Protein 8DQ8 (pdb70)

Foldseek 3Di:
DFQWAEEEEAAAQLSLLQLLLQLVVVTAYEYEHAAQDHHFQWDWDDDLHDIDTFGFWFADVLLPLVVVLCVVVVKDWDWFPPPPFPWEWEQELVLDIDTDDVVVLVVLLQVLLCLLLVCLCVQPVPLQVLPPDPVSLVQLQAWSVRSSVVRPGDPSNSRLVQLVCLQLQLHGRRFFGSSVSSSQCVSQVVGDVSSVCGGPTIGIHVHSVSSSVVSNVSSPHHYDYNWHWQEWEDDPQWIWTATPVGDTGTHNFYEYAFALQQCVRYYYVPDADVLSVVCSVVHFRRQKKKKKWFWLAFPGWYWYAYHQSAFQGTKTWRDGDNVRHTIIITMGSHCVRDVLPPVVRVVVRVCSNVPPIGTDDMDIGRQCPDSRRVGGFGTHTRSVVVSLVSQQDADRRYGYAYLSNGSHNSRHSSSSSRRSVVSSVVSVVSVD/DFQWAEEEEAAAQLSLLLLLLQLVVVTAYEYEHAAQDHHFQWDWDDDLHDIDTFGFWFADVLLPLVVVLCVVVVKDWDWFPPPPFPWEWEQELVLDIDTDDVVVLVVLLQVLLCLLLVCLCVQPVPLQVLPPDPVSLVQLQAFSVRSSVVRPGDPSSSRLVQLVCLQLQLHGRRFFGSSVSSSLCVSQVVHDVSSVCGGPTIGIHVHSVSSSVVSNVSSPHHYDYNWHWQEWEDDDQWIWTATPVGDTGTHNFYEYAFALQQCVRYYYVPDADPLSVVCSVVHFRRQKKWKKWFWLAFPGWYWYAYHQSAFQGTKTWRDGDNVRHTIIITMGSHCVRDVLPPVVRVQVRVCSNVPPIHTPDMDIGRQCPDSRRVGGFGTHTRPVVVSLVSQQDADRRYGYAYLSNGSHNSRHSSSSSRRSVVSSVVSVVSVD

B-factor: mean 21.79, std 8.32, range [9.01, 67.25]

Structure (mmCIF, N/CA/C/O backbone):
data_8DQ8
#
_entry.id   8DQ8
#
_cell.length_a   86.270
_cell.length_b   86.270
_cell.length_c   122.470
_cell.angle_alpha   90.000
_cell.angle_beta   90.000
_cell.angle_gamma   90.000
#
_symmetry.space_group_name_H-M   'P 43'
#
loop_
_entity.id
_entity.type
_entity.pdbx_description
1 polymer 'Amine oxidase'
2 non-polymer (S)-3-(1-METHYLPYRROLIDIN-2-YL)PYRIDINE
3 non-polymer 'DIHYDROFLAVINE-ADENINE DINUCLEOTIDE'
4 non-polymer 1,2-ETHANEDIOL
5 water water
#
loop_
_atom_site.group_PDB
_atom_site.id
_atom_site.type_symbol
_atom_site.label_atom_id
_atom_site.label_alt_id
_atom_site.label_comp_id
_atom_site.label_asym_id
_atom_site.label_entity_id
_atom_site.label_seq_id
_atom_site.pdbx_PDB_ins_code
_atom_site.Cartn_x
_atom_site.Cartn_y
_atom_site.Cartn_z
_atom_site.occupancy
_atom_site.B_iso_or_equiv
_atom_site.auth_seq_id
_atom_site.auth_comp_id
_atom_site.auth_asym_id
_atom_site.auth_atom_id
_atom_site.pdbx_PDB_model_num
ATOM 1 N N . GLY A 1 1 ? 69.31584 0.52399 2.96996 1.000 32.28962 51 GLY A N 1
ATOM 2 C CA . GLY A 1 1 ? 69.36793 1.62687 2.00817 1.000 34.08554 51 GLY A CA 1
ATOM 3 C C . GLY A 1 1 ? 68.69901 1.30412 0.68566 1.000 34.43766 51 GLY A C 1
ATOM 4 O O . GLY A 1 1 ? 69.24681 1.57405 -0.39451 1.000 38.39289 51 GLY A O 1
ATOM 5 N N . PHE A 1 2 ? 67.50214 0.73608 0.73993 1.000 28.76984 52 PHE A N 1
ATOM 6 C CA . PHE A 1 2 ? 66.80376 0.37198 -0.48420 1.000 25.90783 52 PHE A CA 1
ATOM 7 C C . PHE A 1 2 ? 65.93509 1.53026 -0.98117 1.000 24.73349 52 PHE A C 1
ATOM 8 O O . PHE A 1 2 ? 65.71698 2.51021 -0.27911 1.000 25.69663 52 PHE A O 1
ATOM 16 N N . ASP A 1 3 ? 65.43211 1.39781 -2.21257 1.000 23.74345 53 ASP A N 1
ATOM 17 C CA . ASP A 1 3 ? 64.56523 2.42678 -2.77400 1.000 23.62913 53 ASP A CA 1
ATOM 18 C C . ASP A 1 3 ? 63.29280 2.58014 -1.94188 1.000 25.70419 53 ASP A C 1
ATOM 19 O O . ASP A 1 3 ? 62.83046 3.70381 -1.71207 1.000 25.59387 53 ASP A O 1
ATOM 24 N N . TYR A 1 4 ? 62.71184 1.46395 -1.49216 1.000 20.37657 54 TYR A N 1
ATOM 25 C CA . TYR A 1 4 ? 61.49665 1.44690 -0.72050 1.000 18.90378 54 TYR A CA 1
ATOM 26 C C . TYR A 1 4 ? 61.65179 0.46917 0.43392 1.000 20.76995 54 TYR A C 1
ATOM 27 O O . TYR A 1 4 ? 62.46236 -0.44948 0.37943 1.000 19.05111 54 TYR A O 1
ATOM 36 N N . ASP A 1 5 ? 60.87918 0.69863 1.49008 1.000 18.24442 55 ASP A N 1
ATOM 37 C CA . ASP A 1 5 ? 60.74961 -0.30621 2.54371 1.000 20.34594 55 ASP A CA 1
ATOM 38 C C . ASP A 1 5 ? 60.02640 -1.52876 2.00123 1.000 17.82514 55 ASP A C 1
ATOM 39 O O . ASP A 1 5 ? 60.47371 -2.67168 2.21577 1.000 18.42141 55 ASP A O 1
ATOM 44 N N . VAL A 1 6 ? 58.92068 -1.31445 1.27893 1.000 15.17872 56 VAL A N 1
ATOM 45 C CA . VAL A 1 6 ? 58.10574 -2.42471 0.79731 1.000 15.20624 56 VAL A CA 1
ATOM 46 C C . VAL A 1 6 ? 57.59983 -2.09259 -0.60241 1.000 17.27015 56 VAL A C 1
ATOM 47 O O . VAL A 1 6 ? 57.20364 -0.95710 -0.88065 1.000 15.71853 56 VAL A O 1
ATOM 51 N N . VAL A 1 7 ? 57.62445 -3.09911 -1.47469 1.000 15.06086 57 VAL A N 1
ATOM 52 C CA . VAL A 1 7 ? 56.98384 -3.03080 -2.80178 1.000 13.14755 57 VAL A CA 1
ATOM 53 C C . VAL A 1 7 ? 55.85524 -4.06054 -2.83824 1.000 15.60065 57 VAL A C 1
ATOM 54 O O . VAL A 1 7 ? 56.06885 -5.24490 -2.53222 1.000 15.64696 57 VAL A O 1
ATOM 58 N N . VAL A 1 8 ? 54.64551 -3.60629 -3.16367 1.000 13.85590 58 VAL A N 1
ATOM 59 C CA . VAL A 1 8 ? 53.47088 -4.48113 -3.30042 1.000 12.95917 58 VAL A CA 1
ATOM 60 C C . VAL A 1 8 ? 53.25984 -4.72373 -4.79910 1.000 16.85386 58 VAL A C 1
ATOM 61 O O . VAL A 1 8 ? 53.17414 -3.75840 -5.58291 1.000 15.70536 58 VAL A O 1
ATOM 65 N N . VAL A 1 9 ? 53.21648 -6.00091 -5.22232 1.000 14.19892 59 VAL A N 1
ATOM 66 C CA . VAL A 1 9 ? 53.03566 -6.34251 -6.65160 1.000 15.40141 59 VAL A CA 1
ATOM 67 C C . VAL A 1 9 ? 51.55613 -6.68314 -6.84215 1.000 14.92208 59 VAL A C 1
ATOM 68 O O . VAL A 1 9 ? 51.06323 -7.66776 -6.28217 1.000 16.14450 59 VAL A O 1
ATOM 72 N N . GLY A 1 10 ? 50.81766 -5.82007 -7.54780 1.000 15.73883 60 GLY A N 1
ATOM 73 C CA . GLY A 1 10 ? 49.41203 -6.07201 -7.82602 1.000 16.47549 60 GLY A CA 1
ATOM 74 C C . GLY A 1 10 ? 48.48329 -5.12192 -7.08498 1.000 16.23835 60 GLY A C 1
ATOM 75 O O . GLY A 1 10 ? 48.65318 -4.91393 -5.88200 1.000 15.41228 60 GLY A O 1
ATOM 76 N N . GLY A 1 11 ? 47.50783 -4.56597 -7.80847 1.000 14.78757 61 GLY A N 1
ATOM 77 C CA . GLY A 1 11 ? 46.57876 -3.56488 -7.31484 1.000 12.89851 61 GLY A CA 1
ATOM 78 C C . GLY A 1 11 ? 45.12135 -4.02916 -7.29896 1.000 15.69530 61 GLY A C 1
ATOM 79 O O . GLY A 1 11 ? 44.22846 -3.23530 -7.60129 1.000 16.31565 61 GLY A O 1
ATOM 80 N N . GLY A 1 12 ? 44.86951 -5.30346 -6.99075 1.000 13.25303 62 GLY A N 1
ATOM 81 C CA . GLY A 1 12 ? 43.52586 -5.76944 -6.63010 1.000 13.93429 62 GLY A CA 1
ATOM 82 C C . GLY A 1 12 ? 43.32204 -5.54274 -5.13471 1.000 15.41529 62 GLY A C 1
ATOM 83 O O . GLY A 1 12 ? 44.06048 -4.78554 -4.50048 1.000 13.06435 62 GLY A O 1
ATOM 84 N N . PHE A 1 13 ? 42.28684 -6.21071 -4.56526 1.000 11.95370 63 PHE A N 1
ATOM 85 C CA . PHE A 1 13 ? 41.97813 -5.94148 -3.15284 1.000 15.88483 63 PHE A CA 1
ATOM 86 C C . PHE A 1 13 ? 43.09486 -6.40814 -2.23097 1.000 13.56643 63 PHE A C 1
ATOM 87 O O . PHE A 1 13 ? 43.35474 -5.77874 -1.18528 1.000 15.97259 63 PHE A O 1
ATOM 95 N N . ALA A 1 14 ? 43.76333 -7.52437 -2.55538 1.000 12.41960 64 ALA A N 1
ATOM 96 C CA . ALA A 1 14 ? 44.82113 -7.96496 -1.64241 1.000 12.64186 64 ALA A CA 1
ATOM 97 C C . ALA A 1 14 ? 45.94723 -6.92990 -1.59616 1.000 16.15916 64 ALA A C 1
ATOM 98 O O . ALA A 1 14 ? 46.40796 -6.52645 -0.50227 1.000 15.16071 64 ALA A O 1
ATOM 100 N N . GLY A 1 15 ? 46.37047 -6.45328 -2.77734 1.000 11.96349 65 GLY A N 1
ATOM 101 C CA . GLY A 1 15 ? 47.45537 -5.46347 -2.83816 1.000 14.17265 65 GLY A CA 1
ATOM 102 C C . GLY A 1 15 ? 47.04398 -4.10371 -2.28294 1.000 16.70066 65 GLY A C 1
ATOM 103 O O . GLY A 1 15 ? 47.84730 -3.42725 -1.61067 1.000 17.21179 65 GLY A O 1
ATOM 104 N N . ALA A 1 16 ? 45.80984 -3.65573 -2.57262 1.000 11.96255 66 ALA A N 1
ATOM 105 C CA . ALA A 1 16 ? 45.38819 -2.35443 -2.02737 1.000 13.19983 66 ALA A CA 1
ATOM 106 C C . ALA A 1 16 ? 45.35465 -2.42315 -0.50041 1.000 14.52876 66 ALA A C 1
ATOM 107 O O . ALA A 1 16 ? 45.77580 -1.46717 0.19744 1.000 13.70134 66 ALA A O 1
ATOM 109 N N . THR A 1 17 ? 44.85099 -3.55095 0.03225 1.000 13.77492 67 THR A N 1
ATOM 110 C CA . THR A 1 17 ? 44.78033 -3.70195 1.48556 1.000 13.49398 67 THR A CA 1
ATOM 111 C C . THR A 1 17 ? 46.18595 -3.68033 2.09058 1.000 13.34763 67 THR A C 1
ATOM 112 O O . THR A 1 17 ? 46.45137 -2.97403 3.08543 1.000 14.68558 67 THR A O 1
ATOM 116 N N . ALA A 1 18 ? 47.10299 -4.48541 1.51327 1.000 13.69743 68 ALA A N 1
ATOM 117 C CA . ALA A 1 18 ? 48.46036 -4.56284 2.05541 1.000 14.14158 68 ALA A CA 1
ATOM 118 C C . ALA A 1 18 ? 49.15939 -3.20314 2.01326 1.000 14.80696 68 ALA A C 1
ATOM 119 O O . ALA A 1 18 ? 49.80559 -2.79801 2.99441 1.000 15.41710 68 ALA A O 1
ATOM 121 N N . ALA A 1 19 ? 49.02361 -2.46748 0.88739 1.000 12.71308 69 ALA A N 1
ATOM 122 C CA . ALA A 1 19 ? 49.65939 -1.15946 0.77260 1.000 13.65488 69 ALA A CA 1
ATOM 123 C C . ALA A 1 19 ? 49.09679 -0.19306 1.80160 1.000 16.00962 69 ALA A C 1
ATOM 124 O O . ALA A 1 19 ? 49.82957 0.62678 2.35472 1.000 15.14450 69 ALA A O 1
ATOM 126 N N . ARG A 1 20 ? 47.78705 -0.25555 2.05013 1.000 11.92701 70 ARG A N 1
ATOM 127 C CA . ARG A 1 20 ? 47.18837 0.59167 3.08441 1.000 17.36892 70 ARG A CA 1
ATOM 128 C C . ARG A 1 20 ? 47.76664 0.25387 4.47355 1.000 16.27069 70 ARG A C 1
ATOM 129 O O . ARG A 1 20 ? 48.19447 1.15280 5.23720 1.000 17.83033 70 ARG A O 1
ATOM 137 N N . GLU A 1 21 ? 47.82788 -1.04032 4.79700 1.000 13.21688 71 GLU A N 1
ATOM 138 C CA . GLU A 1 21 ? 48.39298 -1.43069 6.09477 1.000 19.34156 71 GLU A CA 1
ATOM 139 C C . GLU A 1 21 ? 49.82424 -0.93135 6.22376 1.000 18.00465 71 GLU A C 1
ATOM 140 O O . GLU A 1 21 ? 50.22840 -0.43516 7.28227 1.000 15.48376 71 GLU A O 1
ATOM 146 N N . CYS A 1 22 ? 50.61853 -1.05536 5.15620 1.000 14.21412 72 CYS A N 1
ATOM 147 C CA . CYS A 1 22 ? 52.02793 -0.67082 5.27106 1.000 15.62763 72 CYS A CA 1
ATOM 148 C C . CYS A 1 22 ? 52.17938 0.84563 5.32071 1.000 17.51159 72 CYS A C 1
ATOM 149 O O . CYS A 1 22 ? 52.99264 1.37750 6.10965 1.000 19.00143 72 CYS A O 1
ATOM 152 N N . GLY A 1 23 ? 51.41777 1.56217 4.48709 1.000 17.59092 73 GLY A N 1
ATOM 153 C CA . GLY A 1 23 ? 51.55885 3.01218 4.45173 1.000 17.41822 73 GLY A CA 1
ATOM 154 C C . GLY A 1 23 ? 51.16975 3.64482 5.76829 1.000 19.46312 73 GLY A C 1
ATOM 155 O O . GLY A 1 23 ? 51.79120 4.62707 6.20957 1.000 19.39053 73 GLY A O 1
ATOM 156 N N . LEU A 1 24 ? 50.13362 3.09622 6.42625 1.000 16.33470 74 LEU A N 1
ATOM 157 C CA . LEU A 1 24 ? 49.72137 3.70015 7.71091 1.000 19.06608 74 LEU A CA 1
ATOM 158 C C . LEU A 1 24 ? 50.75955 3.51547 8.81380 1.000 22.73453 74 LEU A C 1
ATOM 159 O O . LEU A 1 24 ? 50.77898 4.30906 9.74980 1.000 18.68085 74 LEU A O 1
ATOM 164 N N . GLN A 1 25 ? 51.63680 2.52363 8.70931 1.000 22.73947 75 GLN A N 1
ATOM 165 C CA . GLN A 1 25 ? 52.76914 2.39939 9.63013 1.000 20.71412 75 GLN A CA 1
ATOM 166 C C . GLN A 1 25 ? 53.89563 3.35432 9.30376 1.000 29.81495 75 GLN A C 1
ATOM 167 O O . GLN A 1 25 ? 54.82672 3.49661 10.11335 1.000 30.09729 75 GLN A O 1
ATOM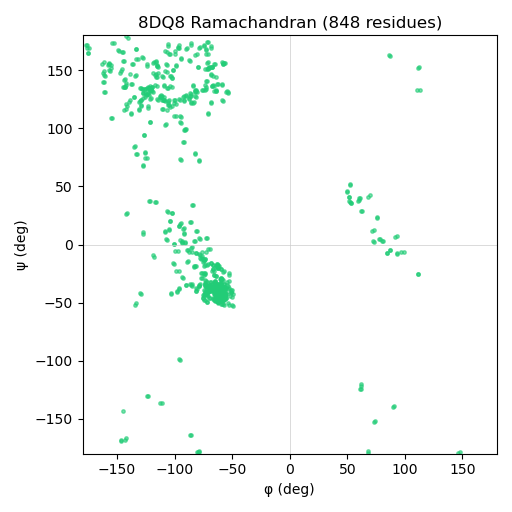 173 N N . GLY A 1 26 ? 53.83526 4.04359 8.17369 1.000 23.10919 76 GLY A N 1
ATOM 174 C CA . GLY A 1 26 ? 54.89961 4.95072 7.81025 1.000 21.81822 76 GLY A CA 1
ATOM 175 C C . GLY A 1 26 ? 55.96685 4.34366 6.93577 1.000 25.39609 76 GLY A C 1
ATOM 176 O O . GLY A 1 26 ? 56.99016 4.99172 6.68576 1.000 25.57006 76 GLY A O 1
ATOM 177 N N . TYR A 1 27 ? 55.77529 3.12197 6.46676 1.000 19.54956 77 TYR A N 1
ATOM 178 C CA . TYR A 1 27 ? 56.78566 2.49233 5.62261 1.000 18.37250 77 TYR A CA 1
ATOM 179 C C . TYR A 1 27 ? 56.74573 3.16782 4.25906 1.000 22.56306 77 TYR A C 1
ATOM 180 O O . TYR A 1 27 ? 55.67721 3.50313 3.75344 1.000 18.37100 77 TYR A O 1
ATOM 189 N N . ARG A 1 28 ? 57.91090 3.37248 3.67426 1.000 18.38651 78 ARG A N 1
ATOM 190 C CA . ARG A 1 28 ? 57.96194 3.90207 2.30309 1.000 15.69924 78 ARG A CA 1
ATOM 191 C C . ARG A 1 28 ? 57.48339 2.80286 1.35499 1.000 17.86687 78 ARG A C 1
ATOM 192 O O . ARG A 1 28 ? 58.12723 1.76932 1.20997 1.000 20.51324 78 ARG A O 1
ATOM 200 N N . THR A 1 29 ? 56.33556 3.00415 0.73300 1.000 17.08886 79 THR A N 1
ATOM 201 C CA . THR A 1 29 ? 55.61430 1.93284 0.05575 1.000 17.20147 79 THR A CA 1
ATOM 202 C C . THR A 1 29 ? 55.37427 2.24929 -1.41923 1.000 19.30374 79 THR A C 1
ATOM 203 O O . THR A 1 29 ? 54.97569 3.37152 -1.76155 1.000 19.64389 79 THR A O 1
ATOM 207 N N . LEU A 1 30 ? 55.61911 1.26470 -2.28162 1.000 14.69252 80 LEU A N 1
ATOM 208 C CA . LEU A 1 30 ? 55.36425 1.40260 -3.72814 1.000 16.84220 80 LEU A CA 1
ATOM 209 C C . LEU A 1 30 ? 54.47132 0.24227 -4.14733 1.000 20.70374 80 LEU A C 1
ATOM 210 O O . LEU A 1 30 ? 54.73912 -0.89315 -3.76693 1.000 17.79092 80 LEU A O 1
ATOM 215 N N . LEU A 1 31 ? 53.41776 0.50798 -4.92242 1.000 19.51898 81 LEU A N 1
ATOM 216 C CA . LEU A 1 31 ? 52.59554 -0.54778 -5.49942 1.000 15.72668 81 LEU A CA 1
ATOM 217 C C . LEU A 1 31 ? 52.77267 -0.54776 -7.02214 1.000 18.10449 81 LEU A C 1
ATOM 218 O O . LEU A 1 31 ? 52.63695 0.49863 -7.66285 1.000 18.03864 81 LEU A O 1
ATOM 223 N N . LEU A 1 32 ? 53.10676 -1.71138 -7.58718 1.000 17.41233 82 LEU A N 1
ATOM 224 C CA . LEU A 1 32 ? 53.29137 -1.89339 -9.02075 1.000 15.97174 82 LEU A CA 1
ATOM 225 C C . LEU A 1 32 ? 52.15088 -2.73696 -9.55902 1.000 16.30622 82 LEU A C 1
ATOM 226 O O . LEU A 1 32 ? 51.92131 -3.84491 -9.07482 1.000 17.38823 82 LEU A O 1
ATOM 231 N N . GLU A 1 33 ? 51.43607 -2.22247 -10.54947 1.000 15.30640 83 GLU A N 1
ATOM 232 C CA . GLU A 1 33 ? 50.29160 -2.94074 -11.11492 1.000 17.41959 83 GLU A CA 1
ATOM 233 C C . GLU A 1 33 ? 50.48906 -3.13186 -12.62182 1.000 16.04865 83 GLU A C 1
ATOM 234 O O . GLU A 1 33 ? 50.85579 -2.20331 -13.32148 1.000 19.22789 83 GLU A O 1
ATOM 240 N N . ALA A 1 34 ? 50.20839 -4.34866 -13.11022 1.000 19.88147 84 ALA A N 1
ATOM 241 C CA . ALA A 1 34 ? 50.52477 -4.69118 -14.51027 1.000 21.04936 84 ALA A CA 1
ATOM 242 C C . ALA A 1 34 ? 49.56052 -4.03980 -15.51821 1.000 23.07278 84 ALA A C 1
ATOM 243 O O . ALA A 1 34 ? 49.96815 -3.64110 -16.62422 1.000 17.48532 84 ALA A O 1
ATOM 245 N N . ARG A 1 35 ? 48.26528 -4.07223 -15.23179 1.000 21.68090 85 ARG A N 1
ATOM 246 C CA . ARG A 1 35 ? 47.26528 -3.53084 -16.13851 1.000 22.40707 85 ARG A CA 1
ATOM 247 C C . ARG A 1 35 ? 47.32493 -2.01268 -16.10432 1.000 19.72182 85 ARG A C 1
ATOM 248 O O . ARG A 1 35 ? 47.92943 -1.41212 -15.22444 1.000 21.92360 85 ARG A O 1
ATOM 256 N N . SER A 1 36 ? 46.64264 -1.37719 -17.06167 1.000 22.51500 86 SER A N 1
ATOM 257 C CA . SER A 1 36 ? 46.53186 0.07034 -17.05095 1.000 21.35187 86 SER A CA 1
ATOM 258 C C . SER A 1 36 ? 45.36223 0.54814 -16.19401 1.000 27.95383 86 SER A C 1
ATOM 259 O O . SER A 1 36 ? 44.88851 1.67058 -16.37731 1.000 30.75550 86 SER A O 1
ATOM 262 N N . ARG A 1 37 ? 44.86429 -0.29345 -15.28638 1.000 21.69300 87 ARG A N 1
ATOM 263 C CA . ARG A 1 37 ? 43.80995 0.08103 -14.33555 1.000 18.03727 87 ARG A CA 1
ATOM 264 C C . ARG A 1 37 ? 44.05694 -0.64856 -13.03925 1.000 20.28721 87 ARG A C 1
ATOM 265 O O . ARG A 1 37 ? 44.80642 -1.62849 -13.00015 1.000 20.66032 87 ARG A O 1
ATOM 273 N N . LEU A 1 38 ? 43.36451 -0.19743 -11.97611 1.000 16.88278 88 LEU A N 1
ATOM 274 C CA . LEU A 1 38 ? 43.37062 -0.89384 -10.69356 1.000 18.98494 88 LEU A CA 1
ATOM 275 C C . LEU A 1 38 ? 42.14077 -1.81231 -10.59344 1.000 17.73997 88 LEU A C 1
ATOM 276 O O . LEU A 1 38 ? 41.24039 -1.78063 -11.44516 1.000 19.02376 88 LEU A O 1
ATOM 281 N N . GLY A 1 39 ? 42.13166 -2.67884 -9.56005 1.000 17.79510 89 GLY A N 1
ATOM 282 C CA . GLY A 1 39 ? 40.97528 -3.47702 -9.22247 1.000 18.31450 89 GLY A CA 1
ATOM 283 C C . GLY A 1 39 ? 41.15049 -4.97277 -9.47201 1.000 16.34309 89 GLY A C 1
ATOM 284 O O . GLY A 1 39 ? 40.51083 -5.79023 -8.77763 1.000 15.20864 89 GLY A O 1
ATOM 285 N N . GLY A 1 40 ? 42.03373 -5.33853 -10.38706 1.000 14.93413 90 GLY A N 1
ATOM 286 C CA . GLY A 1 40 ? 42.36616 -6.74368 -10.63468 1.000 16.09830 90 GLY A CA 1
ATOM 287 C C . GLY A 1 40 ? 41.13533 -7.51703 -11.11134 1.000 15.89662 90 GLY A C 1
ATOM 288 O O . GLY A 1 40 ? 40.55338 -7.23732 -12.18241 1.000 17.49044 90 GLY A O 1
ATOM 289 N N . ARG A 1 41 ? 40.76762 -8.55139 -10.33843 1.000 14.97662 91 ARG A N 1
ATOM 290 C CA . ARG A 1 41 ? 39.60451 -9.38197 -10.71103 1.000 16.80647 91 ARG A CA 1
ATOM 291 C C . ARG A 1 41 ? 38.29323 -8.73384 -10.30084 1.000 16.04332 91 ARG A C 1
ATOM 292 O O . ARG A 1 41 ? 37.24455 -9.40256 -10.31957 1.000 15.58161 91 ARG A O 1
ATOM 300 N N . THR A 1 42 ? 38.33643 -7.45026 -9.90486 1.000 13.67595 92 THR A N 1
ATOM 301 C CA . THR A 1 42 ? 37.14958 -6.60829 -9.87844 1.000 12.38891 92 THR A CA 1
ATOM 302 C C . THR A 1 42 ? 37.37686 -5.49094 -10.88178 1.000 16.91790 92 THR A C 1
ATOM 303 O O . THR A 1 42 ? 38.53261 -5.07278 -11.11758 1.000 17.54252 92 THR A O 1
ATOM 307 N N . PHE A 1 43 ? 36.28116 -5.05108 -11.51404 1.000 17.61765 93 PHE A N 1
ATOM 308 C CA . PHE A 1 43 ? 36.37035 -4.03198 -12.56378 1.000 18.56374 93 PHE A CA 1
ATOM 309 C C . PHE A 1 43 ? 35.02248 -3.30968 -12.64164 1.000 21.44398 93 PHE A C 1
ATOM 310 O O . PHE A 1 43 ? 34.02064 -3.88858 -13.09901 1.000 17.49981 93 PHE A O 1
ATOM 318 N N . THR A 1 44 ? 34.99223 -2.05429 -12.18779 1.000 17.23130 94 THR A N 1
ATOM 319 C CA . THR A 1 44 ? 33.79394 -1.23344 -12.27070 1.000 16.41935 94 THR A CA 1
ATOM 320 C C . THR A 1 44 ? 33.77516 -0.55712 -13.62307 1.000 18.23946 94 THR A C 1
ATOM 321 O O . THR A 1 44 ? 34.77230 0.05622 -14.01535 1.000 20.21496 94 THR A O 1
ATOM 325 N N . SER A 1 45 ? 32.64880 -0.65354 -14.32532 1.000 14.41737 95 SER A N 1
ATOM 326 C CA . SER A 1 45 ? 32.50688 -0.06377 -15.62898 1.000 16.43365 95 SER A CA 1
ATOM 327 C C . SER A 1 45 ? 31.08242 0.48930 -15.76435 1.000 20.91908 95 SER A C 1
ATOM 328 O O . SER A 1 45 ? 30.33334 0.57734 -14.77492 1.000 19.91375 95 SER A O 1
ATOM 331 N N . ARG A 1 46 ? 30.67808 0.81887 -17.00787 1.000 16.15963 96 ARG A N 1
ATOM 332 C CA . ARG A 1 46 ? 29.36445 1.37994 -17.28039 1.000 16.92434 96 ARG A CA 1
ATOM 333 C C . ARG A 1 46 ? 28.73873 0.67867 -18.47468 1.000 22.94801 96 ARG A C 1
ATOM 334 O O . ARG A 1 46 ? 29.43790 0.34872 -19.43605 1.000 23.00807 96 ARG A O 1
ATOM 342 N N . PHE A 1 47 ? 27.42579 0.50307 -18.44338 1.000 22.50818 97 PHE A N 1
ATOM 343 C CA . PHE A 1 47 ? 26.72701 -0.19283 -19.53462 1.000 24.61054 97 PHE A CA 1
ATOM 344 C C . PHE A 1 47 ? 25.24652 0.16031 -19.47672 1.000 23.67065 97 PHE A C 1
ATOM 345 O O . PHE A 1 47 ? 24.63107 0.09614 -18.40713 1.000 23.10994 97 PHE A O 1
ATOM 353 N N . ALA A 1 48 ? 24.67241 0.53899 -20.62124 1.000 22.43174 98 ALA A N 1
ATOM 354 C CA . ALA A 1 48 ? 23.24930 0.83043 -20.71444 1.000 29.27967 98 ALA A CA 1
ATOM 355 C C . ALA A 1 48 ? 22.82123 1.86828 -19.66272 1.000 26.25306 98 ALA A C 1
ATOM 356 O O . ALA A 1 48 ? 21.72976 1.79373 -19.08723 1.000 30.51568 98 ALA A O 1
ATOM 358 N N . GLY A 1 49 ? 23.69513 2.82709 -19.38007 1.000 26.64036 99 GLY A N 1
ATOM 359 C CA . GLY A 1 49 ? 23.39135 3.87462 -18.41595 1.000 26.46763 99 GLY A CA 1
ATOM 360 C C . GLY A 1 49 ? 23.55651 3.51324 -16.95472 1.000 31.18018 99 GLY A C 1
ATOM 361 O O . GLY A 1 49 ? 23.26481 4.34980 -16.09317 1.000 34.52958 99 GLY A O 1
ATOM 362 N N . GLN A 1 50 ? 24.01861 2.30471 -16.63208 1.000 23.89551 100 GLN A N 1
ATOM 363 C CA . GLN A 1 50 ? 24.18701 1.87065 -15.25323 1.000 20.58077 100 GLN A CA 1
ATOM 364 C C . GLN A 1 50 ? 25.65320 1.57664 -14.96678 1.000 24.64191 100 GLN A C 1
ATOM 365 O O . GLN A 1 50 ? 26.43079 1.28084 -15.87159 1.000 24.67772 100 GLN A O 1
ATOM 371 N N . GLU A 1 51 ? 26.00942 1.63560 -13.69303 1.000 18.90458 101 GLU A N 1
ATOM 372 C CA . GLU A 1 51 ? 27.31123 1.16854 -13.25636 1.000 21.44385 101 GLU A CA 1
ATOM 373 C C . GLU A 1 51 ? 27.26957 -0.34543 -13.07469 1.000 19.97461 101 GLU A C 1
ATOM 374 O O . GLU A 1 51 ? 26.35698 -0.86585 -12.42828 1.000 22.71104 101 GLU A O 1
ATOM 380 N N . ILE A 1 52 ? 28.24947 -1.05402 -13.64015 1.000 17.38936 102 ILE A N 1
ATOM 381 C CA . ILE A 1 52 ? 28.24878 -2.51518 -13.60414 1.000 17.31184 102 ILE A CA 1
ATOM 382 C C . ILE A 1 52 ? 29.57656 -3.00868 -13.06014 1.000 18.66600 102 ILE A C 1
ATOM 383 O O . ILE A 1 52 ? 30.57433 -2.28414 -13.05019 1.000 19.60483 102 ILE A O 1
ATOM 388 N N . GLU A 1 53 ? 29.58604 -4.26061 -12.58656 1.000 14.05088 103 GLU A N 1
ATOM 389 C CA . GLU A 1 53 ? 30.76943 -4.88733 -12.00935 1.000 14.70768 103 GLU A CA 1
ATOM 390 C C . GLU A 1 53 ? 31.08634 -6.14897 -12.82805 1.000 18.02869 103 GLU A C 1
ATOM 391 O O . GLU A 1 53 ? 30.39016 -7.15351 -12.71825 1.000 16.15095 103 GLU A O 1
ATOM 397 N N . LEU A 1 54 ? 32.12425 -6.08498 -13.66029 1.000 14.45423 104 LEU A N 1
ATOM 398 C CA . LEU A 1 54 ? 32.40689 -7.17137 -14.59172 1.000 14.10129 104 LEU A CA 1
ATOM 399 C C . LEU A 1 54 ? 33.23362 -8.28460 -13.97485 1.000 16.32186 104 LEU A C 1
ATOM 400 O O . LEU A 1 54 ? 33.40851 -9.32579 -14.62556 1.000 17.31774 104 LEU A O 1
ATOM 405 N N . GLY A 1 55 ? 33.72700 -8.10473 -12.73369 1.000 15.40194 105 GLY A N 1
ATOM 406 C CA . GLY A 1 55 ? 34.33459 -9.18797 -11.98650 1.000 14.69248 105 GLY A CA 1
ATOM 407 C C . GLY A 1 55 ? 33.63296 -9.36627 -10.65781 1.000 15.97826 105 GLY A C 1
ATOM 408 O O . GLY A 1 55 ? 32.40010 -9.41408 -10.58808 1.000 14.48423 105 GLY A O 1
ATOM 409 N N . GLY A 1 56 ? 34.40871 -9.42492 -9.59071 1.000 12.72355 106 GLY A N 1
ATOM 410 C CA . GLY A 1 56 ? 33.81526 -9.58333 -8.27390 1.000 13.21631 106 GLY A CA 1
ATOM 411 C C . GLY A 1 56 ? 32.85676 -8.45233 -7.98179 1.000 14.45664 106 GLY A C 1
ATOM 412 O O . GLY A 1 56 ? 33.16895 -7.28186 -8.19991 1.000 13.61776 106 GLY A O 1
ATOM 413 N N . THR A 1 57 ? 31.69127 -8.80647 -7.40788 1.000 12.94293 107 THR A N 1
ATOM 414 C CA . THR A 1 57 ? 30.57410 -7.86067 -7.31902 1.000 12.34064 107 THR A CA 1
ATOM 415 C C . THR A 1 57 ? 29.91871 -7.81290 -5.93965 1.000 14.33583 107 THR A C 1
ATOM 416 O O . THR A 1 57 ? 29.69044 -6.70710 -5.40439 1.000 14.51484 107 THR A O 1
ATOM 420 N N . TRP A 1 58 ? 29.54413 -8.97768 -5.36510 1.000 9.59615 108 TRP A N 1
ATOM 421 C CA . TRP A 1 58 ? 28.63630 -8.95801 -4.21628 1.000 13.07033 108 TRP A CA 1
ATOM 422 C C . TRP A 1 58 ? 29.38267 -9.32871 -2.92212 1.000 10.96871 108 TRP A C 1
ATOM 423 O O . TRP A 1 58 ? 30.33262 -10.13606 -2.93458 1.000 13.82514 108 TRP A O 1
ATOM 434 N N . VAL A 1 59 ? 28.91831 -8.75933 -1.79793 1.000 11.90712 109 VAL A N 1
ATOM 435 C CA . VAL A 1 59 ? 29.56784 -8.85757 -0.49846 1.000 11.84629 109 VAL A CA 1
ATOM 436 C C . VAL A 1 59 ? 28.46446 -9.02134 0.54151 1.000 12.54144 109 VAL A C 1
ATOM 437 O O . VAL A 1 59 ? 27.26919 -9.00490 0.20998 1.000 11.62110 109 VAL A O 1
ATOM 441 N N . HIS A 1 60 ? 28.85682 -9.17103 1.81498 1.000 10.31221 110 HIS A N 1
ATOM 442 C CA . HIS A 1 60 ? 27.87172 -9.39233 2.87353 1.000 10.64099 110 HIS A CA 1
ATOM 443 C C . HIS A 1 60 ? 28.50216 -9.07137 4.22182 1.000 13.39951 110 HIS A C 1
ATOM 444 O O . HIS A 1 60 ? 29.72448 -9.15031 4.37911 1.000 12.19845 110 HIS A O 1
ATOM 451 N N . TRP A 1 61 ? 27.65059 -8.76569 5.19774 1.000 10.00209 111 TRP A N 1
ATOM 452 C CA . TRP A 1 61 ? 28.14114 -8.43217 6.53089 1.000 11.22561 111 TRP A CA 1
ATOM 453 C C . TRP A 1 61 ? 28.61981 -9.65109 7.31289 1.000 16.95294 111 TRP A C 1
ATOM 454 O O . TRP A 1 61 ? 29.29738 -9.44583 8.32764 1.000 13.60919 111 TRP A O 1
ATOM 465 N N . LEU A 1 62 ? 28.31046 -10.87849 6.87822 1.000 11.43124 112 LEU A N 1
ATOM 466 C CA . LEU A 1 62 ? 28.91392 -12.06885 7.48106 1.000 12.98863 112 LEU A CA 1
ATOM 467 C C . LEU A 1 62 ? 30.35653 -12.25509 7.00545 1.000 15.94405 112 LEU A C 1
ATOM 468 O O . LEU A 1 62 ? 31.05686 -13.15248 7.50995 1.000 17.66185 112 LEU A O 1
ATOM 473 N N . GLN A 1 63 ? 30.82131 -11.44241 6.05550 1.000 13.07001 113 GLN A N 1
ATOM 474 C CA . GLN A 1 63 ? 32.20788 -11.52733 5.58529 1.000 10.49190 113 GLN A CA 1
ATOM 475 C C . GLN A 1 63 ? 33.04762 -10.49799 6.34539 1.000 13.41766 113 GLN A C 1
ATOM 476 O O . GLN A 1 63 ? 32.91748 -9.26716 6.09242 1.000 11.90311 113 GLN A O 1
ATOM 482 N N . PRO A 1 64 ? 33.87370 -10.92123 7.30310 1.000 11.93164 114 PRO A N 1
ATOM 483 C CA . PRO A 1 64 ? 34.35009 -9.95742 8.31854 1.000 13.19244 114 PRO A CA 1
ATOM 484 C C . PRO A 1 64 ? 35.32299 -8.91354 7.76645 1.000 13.46851 114 PRO A C 1
ATOM 485 O O . PRO A 1 64 ? 35.27743 -7.73650 8.19899 1.000 11.69006 114 PRO A O 1
ATOM 489 N N . HIS A 1 65 ? 36.24099 -9.29475 6.87601 1.000 12.64130 115 HIS A N 1
ATOM 490 C CA . HIS A 1 65 ? 37.28003 -8.34971 6.50723 1.000 11.66424 115 HIS A CA 1
ATOM 491 C C . HIS A 1 65 ? 36.71982 -7.24303 5.60600 1.000 15.74824 115 HIS A C 1
ATOM 492 O O . HIS A 1 65 ? 36.93793 -6.02691 5.85660 1.000 15.68907 115 HIS A O 1
ATOM 499 N N . VAL A 1 66 ? 35.95214 -7.63360 4.57889 1.000 11.83495 116 VAL A N 1
ATOM 500 C CA . VAL A 1 66 ? 35.41166 -6.59068 3.69434 1.000 11.73576 116 VAL A CA 1
ATOM 501 C C . VAL A 1 66 ? 34.36442 -5.76635 4.41688 1.000 11.78878 116 VAL A C 1
ATOM 502 O O . VAL A 1 66 ? 34.26625 -4.54100 4.21057 1.000 13.00925 116 VAL A O 1
ATOM 506 N N . TRP A 1 67 ? 33.55951 -6.39489 5.29445 1.000 11.73634 117 TRP A N 1
ATOM 507 C CA . TRP A 1 67 ? 32.58545 -5.58800 6.01590 1.000 12.20888 117 TRP A CA 1
ATOM 508 C C . TRP A 1 67 ? 33.28258 -4.57109 6.91814 1.000 11.97515 117 TRP A C 1
ATOM 509 O O . TRP A 1 67 ? 32.84540 -3.41739 7.01803 1.000 14.05381 117 TRP A O 1
ATOM 520 N N . ALA A 1 68 ? 34.33017 -4.98828 7.64113 1.000 11.90009 118 ALA A N 1
ATOM 521 C CA . ALA A 1 68 ? 35.01277 -3.99296 8.46720 1.000 15.49260 118 ALA A CA 1
ATOM 522 C C . ALA A 1 68 ? 35.52387 -2.81401 7.62287 1.000 14.19852 118 ALA A C 1
ATOM 523 O O . ALA A 1 68 ? 35.50814 -1.64589 8.08362 1.000 13.85134 118 ALA A O 1
ATOM 525 N N . GLU A 1 69 ? 36.01983 -3.08976 6.40229 1.000 13.38892 119 GLU A N 1
ATOM 526 C CA . GLU A 1 69 ? 36.45590 -1.97067 5.54321 1.000 12.28260 119 GLU A CA 1
ATOM 527 C C . GLU A 1 69 ? 35.27604 -1.06134 5.16759 1.000 12.46632 119 GLU A C 1
ATOM 528 O O . GLU A 1 69 ? 35.40333 0.17609 5.09927 1.000 12.72278 119 GLU A O 1
ATOM 534 N N . MET A 1 70 ? 34.11794 -1.66473 4.88511 1.000 12.39012 120 MET A N 1
ATOM 535 C CA . MET A 1 70 ? 32.95286 -0.83756 4.55084 1.000 12.62216 120 MET A CA 1
ATOM 536 C C . MET A 1 70 ? 32.51645 0.00805 5.73981 1.000 15.47057 120 MET A C 1
ATOM 537 O O . MET A 1 70 ? 32.09688 1.17304 5.57817 1.000 15.77351 120 MET A O 1
ATOM 542 N N . GLN A 1 71 ? 32.63571 -0.55120 6.95162 1.000 14.60193 121 GLN A N 1
ATOM 543 C CA . GLN A 1 71 ? 32.37945 0.24449 8.16500 1.000 12.92901 121 GLN A CA 1
ATOM 544 C C . GLN A 1 71 ? 33.36121 1.42184 8.28250 1.000 14.44225 121 GLN A C 1
ATOM 545 O O . GLN A 1 71 ? 32.96155 2.57908 8.53639 1.000 16.17083 121 GLN A O 1
ATOM 551 N N . ARG A 1 72 ? 34.65672 1.14774 8.07261 1.000 12.93620 122 ARG A N 1
ATOM 552 C CA . ARG A 1 72 ? 35.67936 2.19422 8.16565 1.000 14.42386 122 ARG A CA 1
ATOM 553 C C . ARG A 1 72 ? 35.42589 3.31814 7.15459 1.000 17.33067 122 ARG A C 1
ATOM 554 O O . ARG A 1 72 ? 35.52260 4.50651 7.48998 1.000 16.90462 122 ARG A O 1
ATOM 562 N N . TYR A 1 73 ? 35.13410 2.96570 5.90934 1.000 13.39448 123 TYR A N 1
ATOM 563 C CA . TYR A 1 73 ? 34.99737 4.00537 4.86944 1.000 14.33167 123 TYR A CA 1
ATOM 564 C C . TYR A 1 73 ? 33.54903 4.47023 4.67307 1.000 16.58441 123 TYR A C 1
ATOM 565 O O . TYR A 1 73 ? 33.28039 5.36412 3.84220 1.000 15.82678 123 TYR A O 1
ATOM 574 N N . GLY A 1 74 ? 32.62224 3.95023 5.45508 1.000 14.43159 124 GLY A N 1
ATOM 575 C CA . GLY A 1 74 ? 31.23783 4.41644 5.39818 1.000 17.09086 124 GLY A CA 1
ATOM 576 C C . GLY A 1 74 ? 30.53659 4.02491 4.10595 1.000 20.59976 124 GLY A C 1
ATOM 577 O O . GLY A 1 74 ? 29.78612 4.83447 3.53416 1.000 19.08950 124 GLY A O 1
ATOM 578 N N . LEU A 1 75 ? 30.73403 2.79008 3.64873 1.000 13.78681 125 LEU A N 1
ATOM 579 C CA . LEU A 1 75 ? 30.08940 2.29959 2.42892 1.000 13.76483 125 LEU A CA 1
ATOM 580 C C . LEU A 1 75 ? 28.88488 1.44642 2.80485 1.000 18.83154 125 LEU A C 1
ATOM 581 O O . LEU A 1 75 ? 29.02641 0.43876 3.52475 1.000 17.41652 125 LEU A O 1
ATOM 586 N N . GLY A 1 76 ? 27.71039 1.84630 2.32529 1.000 15.25091 126 GLY A N 1
ATOM 587 C CA . GLY A 1 76 ? 26.50361 1.05574 2.52073 1.000 18.94064 126 GLY A CA 1
ATOM 588 C C . GLY A 1 76 ? 26.42805 -0.09994 1.52166 1.000 13.63916 126 GLY A C 1
ATOM 589 O O . GLY A 1 76 ? 27.30268 -0.29179 0.66611 1.000 14.58492 126 GLY A O 1
ATOM 590 N N . VAL A 1 77 ? 25.32082 -0.85952 1.61524 1.000 14.61634 127 VAL A N 1
ATOM 591 C CA . VAL A 1 77 ? 25.02504 -1.90600 0.62853 1.000 14.47380 127 VAL A CA 1
ATOM 592 C C . VAL A 1 77 ? 24.02451 -1.38034 -0.38853 1.000 18.07216 127 VAL A C 1
ATOM 593 O O . VAL A 1 77 ? 23.17039 -0.54376 -0.09767 1.000 18.51873 127 VAL A O 1
ATOM 597 N N . VAL A 1 78 ? 24.06639 -1.96670 -1.57714 1.000 14.80657 128 VAL A N 1
ATOM 598 C CA . VAL A 1 78 ? 23.10848 -1.68111 -2.64945 1.000 16.45180 128 VAL A CA 1
ATOM 599 C C . VAL A 1 78 ? 22.46947 -3.01625 -3.02366 1.000 15.02430 128 VAL A C 1
ATOM 600 O O . VAL A 1 78 ? 23.16349 -3.94775 -3.45779 1.000 16.18000 128 VAL A O 1
ATOM 604 N N . GLU A 1 79 ? 21.16311 -3.12722 -2.84080 1.000 14.99882 129 GLU A N 1
ATOM 605 C CA . GLU A 1 79 ? 20.49784 -4.42695 -2.98183 1.000 14.25462 129 GLU A CA 1
ATOM 606 C C . GLU A 1 79 ? 20.06719 -4.72842 -4.41892 1.000 14.18838 129 GLU A C 1
ATOM 607 O O . GLU A 1 79 ? 19.32048 -3.96469 -5.05269 1.000 16.41750 129 GLU A O 1
ATOM 613 N N . ASP A 1 80 ? 20.50775 -5.86372 -4.93644 1.000 13.63054 130 ASP A N 1
ATOM 614 C CA . ASP A 1 80 ? 19.99802 -6.29366 -6.23939 1.000 15.60563 130 ASP A CA 1
ATOM 615 C C . ASP A 1 80 ? 18.72151 -7.09426 -6.03140 1.000 18.78593 130 ASP A C 1
ATOM 616 O O . ASP A 1 80 ? 18.47488 -7.61588 -4.94235 1.000 17.16590 130 ASP A O 1
ATOM 621 N N . PRO A 1 81 ? 17.86219 -7.20616 -7.07172 1.000 20.79893 131 PRO A N 1
ATOM 622 C CA . PRO A 1 81 ? 16.48475 -7.77283 -6.86108 1.000 22.87940 131 PRO A CA 1
ATOM 623 C C . PRO A 1 81 ? 16.41001 -9.29867 -6.84415 1.000 25.67984 131 PRO A C 1
ATOM 624 O O . PRO A 1 81 ? 15.98113 -9.94538 -7.79212 1.000 30.12475 131 PRO A O 1
ATOM 628 N N . LEU A 1 82 ? 16.79318 -9.88804 -5.70312 1.000 23.58537 132 LEU A N 1
ATOM 629 C CA . LEU A 1 82 ? 16.81203 -11.33729 -5.52294 1.000 20.10486 132 LEU A CA 1
ATOM 630 C C . LEU A 1 82 ? 15.61330 -11.86502 -4.75473 1.000 24.08633 132 LEU A C 1
ATOM 631 O O . LEU A 1 82 ? 15.40669 -13.07900 -4.73598 1.000 25.19786 132 LEU A O 1
ATOM 636 N N . THR A 1 83 ? 14.87773 -11.00250 -4.05038 1.000 22.48080 133 THR A N 1
ATOM 637 C CA . THR A 1 83 ? 13.67796 -11.42716 -3.33811 1.000 21.55089 133 THR A CA 1
ATOM 638 C C . THR A 1 83 ? 12.45715 -11.19098 -4.20809 1.000 24.98649 133 THR A C 1
ATOM 639 O O . THR A 1 83 ? 12.47620 -10.38634 -5.13580 1.000 22.38882 133 THR A O 1
ATOM 643 N N . ASN A 1 84 ? 11.37187 -11.88004 -3.87335 1.000 22.97892 134 ASN A N 1
ATOM 644 C CA . ASN A 1 84 ? 10.10730 -11.72333 -4.59114 1.000 20.22926 134 ASN A CA 1
ATOM 645 C C . ASN A 1 84 ? 10.29618 -11.89358 -6.09229 1.000 23.10633 134 ASN A C 1
ATOM 646 O O . ASN A 1 84 ? 9.91091 -11.02879 -6.88457 1.000 18.26801 134 ASN A O 1
ATOM 651 N N . LEU A 1 85 ? 10.92055 -13.01271 -6.48296 1.000 19.86452 135 LEU A N 1
ATOM 652 C CA . LEU A 1 85 ? 11.24322 -13.21843 -7.88639 1.000 21.39654 135 LEU A CA 1
ATOM 653 C C . LEU A 1 85 ? 9.97773 -13.42615 -8.71850 1.000 24.17434 135 LEU A C 1
ATOM 654 O O . LEU A 1 85 ? 9.00386 -14.03173 -8.26360 1.000 22.38551 135 LEU A O 1
ATOM 659 N N . ASP A 1 86 ? 10.02854 -12.93894 -9.97715 1.000 17.70146 136 ASP A N 1
ATOM 660 C CA . ASP A 1 86 ? 8.95335 -13.16376 -10.94087 1.000 21.12025 136 ASP A CA 1
ATOM 661 C C . ASP A 1 86 ? 9.11088 -14.50582 -11.66380 1.000 20.13932 136 ASP A C 1
ATOM 662 O O . ASP A 1 86 ? 8.10374 -15.15774 -11.99011 1.000 21.93972 136 ASP A O 1
ATOM 667 N N . LYS A 1 87 ? 10.35412 -14.91087 -11.95162 1.000 18.21735 137 LYS A N 1
ATOM 668 C CA . LYS A 1 87 ? 10.63634 -16.13638 -12.71895 1.000 18.35728 137 LYS A CA 1
ATOM 669 C C . LYS A 1 87 ? 11.87958 -16.81298 -12.15829 1.000 17.63054 137 LYS A C 1
ATOM 670 O O . LYS A 1 87 ? 12.88153 -16.14305 -11.88334 1.000 17.50948 137 LYS A O 1
ATOM 672 N N . THR A 1 88 ? 11.83109 -18.14457 -11.99446 1.000 14.58238 138 THR A N 1
ATOM 673 C CA . THR A 1 88 ? 13.03964 -18.91110 -11.65476 1.000 14.23946 138 THR A CA 1
ATOM 674 C C . THR A 1 88 ? 13.09818 -20.06899 -12.64264 1.000 17.26279 138 THR A C 1
ATOM 675 O O . THR A 1 88 ? 12.13914 -20.85341 -12.72891 1.000 17.83869 138 THR A O 1
ATOM 679 N N . LEU A 1 89 ? 14.21712 -20.16174 -13.36924 1.000 16.40014 139 LEU A N 1
ATOM 680 C CA . LEU A 1 89 ? 14.39688 -21.12251 -14.45255 1.000 14.50576 139 LEU A CA 1
ATOM 681 C C . LEU A 1 89 ? 15.52563 -22.09137 -14.14874 1.000 15.27448 139 LEU A C 1
ATOM 682 O O . LEU A 1 89 ? 16.55789 -21.72200 -13.56307 1.000 13.77037 139 LEU A O 1
ATOM 687 N N . ILE A 1 90 ? 15.35988 -23.34597 -14.61789 1.000 14.16318 140 ILE A N 1
ATOM 688 C CA . ILE A 1 90 ? 16.46859 -24.28411 -14.67917 1.000 14.10574 140 ILE A CA 1
ATOM 689 C C . ILE A 1 90 ? 16.66173 -24.66587 -16.15364 1.000 16.61891 140 ILE A C 1
ATOM 690 O O . ILE A 1 90 ? 15.69028 -24.97923 -16.85597 1.000 17.23891 140 ILE A O 1
ATOM 695 N N . MET A 1 91 ? 17.89167 -24.59768 -16.63779 1.000 15.78984 141 MET A N 1
ATOM 696 C CA . MET A 1 91 ? 18.21157 -25.10964 -17.97885 1.000 16.24591 141 MET A CA 1
ATOM 697 C C . MET A 1 91 ? 19.06206 -26.35795 -17.76701 1.000 17.60551 141 MET A C 1
ATOM 698 O O . MET A 1 91 ? 20.18251 -26.27191 -17.22452 1.000 15.49461 141 MET A O 1
ATOM 703 N N . TYR A 1 92 ? 18.54593 -27.49626 -18.19811 1.000 15.09929 142 TYR A N 1
ATOM 704 C CA . TYR A 1 92 ? 19.23690 -28.76872 -17.98492 1.000 15.03163 142 TYR A CA 1
ATOM 705 C C . TYR A 1 92 ? 20.36296 -28.93375 -19.00244 1.000 17.55084 142 TYR A C 1
ATOM 706 O O . TYR A 1 92 ? 20.45031 -28.21054 -20.00787 1.000 15.29330 142 TYR A O 1
ATOM 715 N N . ASN A 1 93 ? 21.21993 -29.95462 -18.77144 1.000 15.95781 143 ASN A N 1
ATOM 716 C CA . ASN A 1 93 ? 22.29533 -30.22634 -19.72570 1.000 17.15172 143 ASN A CA 1
ATOM 717 C C . ASN A 1 93 ? 21.73575 -30.48597 -21.12511 1.000 18.00358 143 ASN A C 1
ATOM 718 O O . ASN A 1 93 ? 22.36716 -30.11633 -22.12631 1.000 17.89942 143 ASN A O 1
ATOM 723 N N . ASP A 1 94 ? 20.56463 -31.09813 -21.22770 1.000 18.17886 144 ASP A N 1
ATOM 724 C CA . ASP A 1 94 ? 19.98225 -31.42268 -22.53734 1.000 19.20246 144 ASP A CA 1
ATOM 725 C C . ASP A 1 94 ? 19.33098 -30.22038 -23.23471 1.000 17.20493 144 ASP A C 1
ATOM 726 O O . ASP A 1 94 ? 18.70769 -30.39170 -24.28977 1.000 18.94750 144 ASP A O 1
ATOM 731 N N . GLY A 1 95 ? 19.43682 -29.01056 -22.67164 1.000 19.53784 145 GLY A N 1
ATOM 732 C CA . GLY A 1 95 ? 18.95180 -27.81467 -23.35227 1.000 17.06043 145 GLY A CA 1
ATOM 733 C C . GLY A 1 95 ? 17.54101 -27.40677 -23.01450 1.000 15.82073 145 GLY A C 1
ATOM 734 O O . GLY A 1 95 ? 17.09820 -26.31956 -23.44899 1.000 15.79541 145 GLY A O 1
ATOM 735 N N . ILE A 1 96 ? 16.79575 -28.22423 -22.27483 1.000 16.40224 146 ILE A N 1
ATOM 736 C CA . ILE A 1 96 ? 15.41506 -27.85881 -21.92411 1.000 15.74585 146 ILE A CA 1
ATOM 737 C C . ILE A 1 96 ? 15.44434 -26.75434 -20.86769 1.000 17.76142 146 ILE A C 1
ATOM 738 O O . ILE A 1 96 ? 16.15640 -26.87157 -19.84691 1.000 17.39975 146 ILE A O 1
ATOM 743 N N . VAL A 1 97 ? 14.63180 -25.70623 -21.07629 1.000 15.38767 147 VAL A N 1
ATOM 744 C CA . VAL A 1 97 ? 14.45484 -24.64774 -20.07933 1.000 15.75877 147 VAL A CA 1
ATOM 745 C C . VAL A 1 97 ? 13.08988 -24.83887 -19.43220 1.000 15.58283 147 VAL A C 1
ATOM 746 O O . VAL A 1 97 ? 12.06181 -24.84626 -20.12628 1.000 15.95635 147 VAL A O 1
ATOM 750 N N . GLU A 1 98 ? 13.06464 -24.97217 -18.10509 1.000 15.05638 148 GLU A N 1
ATOM 751 C CA . GLU A 1 98 ? 11.83588 -25.22053 -17.36375 1.000 15.20715 148 GLU A CA 1
ATOM 752 C C . GLU A 1 98 ? 11.63821 -24.11869 -16.32660 1.000 17.29755 148 GLU A C 1
ATOM 753 O O . GLU A 1 98 ? 12.53935 -23.83902 -15.51908 1.000 14.77692 148 GLU A O 1
ATOM 759 N N . SER A 1 99 ? 10.45439 -23.53016 -16.33821 1.000 16.12763 149 SER A N 1
ATOM 760 C CA . SER A 1 99 ? 10.06758 -22.52140 -15.35074 1.000 16.24876 149 SER A CA 1
ATOM 761 C C . SER A 1 99 ? 9.50599 -23.24090 -14.13820 1.000 20.41388 149 SER A C 1
ATOM 762 O O . SER A 1 99 ? 8.60736 -24.08994 -14.27341 1.000 19.58343 149 SER A O 1
ATOM 765 N N . ILE A 1 100 ? 10.04159 -22.91578 -12.96017 1.000 15.88917 150 ILE A N 1
ATOM 766 C CA . ILE A 1 100 ? 9.67454 -23.56879 -11.70644 1.000 15.27118 150 ILE A CA 1
ATOM 767 C C . ILE A 1 100 ? 9.01724 -22.51754 -10.82434 1.000 18.59557 150 ILE A C 1
ATOM 768 O O . ILE A 1 100 ? 9.44185 -21.35758 -10.82601 1.000 17.39640 150 ILE A O 1
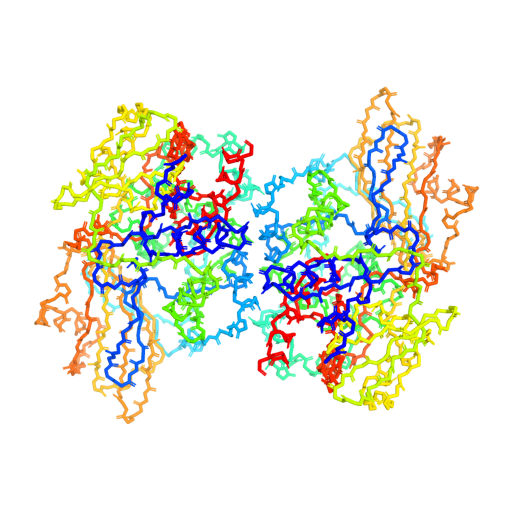ATOM 773 N N . SER A 1 101 ? 7.99928 -22.90926 -10.03992 1.000 16.43437 151 SER A N 1
ATOM 774 C CA . SER A 1 101 ? 7.48585 -21.94348 -9.07730 1.000 18.65680 151 SER A CA 1
ATOM 775 C C . SER A 1 101 ? 8.62624 -21.41512 -8.20306 1.000 17.66703 151 SER A C 1
ATOM 776 O O . SER A 1 101 ? 9.38279 -22.21773 -7.63952 1.000 19.38331 151 SER A O 1
ATOM 779 N N . PRO A 1 102 ? 8.76799 -20.09033 -8.01863 1.000 17.12734 152 PRO A N 1
ATOM 780 C CA . PRO A 1 102 ? 9.93868 -19.62435 -7.24419 1.000 15.24146 152 PRO A CA 1
ATOM 781 C C . PRO A 1 102 ? 10.03619 -20.23666 -5.83878 1.000 21.51109 152 PRO A C 1
ATOM 782 O O . PRO A 1 102 ? 11.14794 -20.56116 -5.38570 1.000 18.74629 152 PRO A O 1
ATOM 786 N N . ASP A 1 103 ? 8.90736 -20.40220 -5.13335 1.000 18.57142 153 ASP A N 1
ATOM 787 C CA . ASP A 1 103 ? 8.97423 -21.00162 -3.78941 1.000 23.52669 153 ASP A CA 1
ATOM 788 C C . ASP A 1 103 ? 9.55437 -22.41482 -3.86558 1.000 20.40632 153 ASP A C 1
ATOM 789 O O . ASP A 1 103 ? 10.48185 -22.76443 -3.11961 1.000 22.44656 153 ASP A O 1
ATOM 791 N N . GLU A 1 104 ? 9.04235 -23.22801 -4.79431 1.000 20.78895 154 GLU A N 1
ATOM 792 C CA . GLU A 1 104 ? 9.55202 -24.59027 -4.99370 1.000 20.20648 154 GLU A CA 1
ATOM 793 C C . GLU A 1 104 ? 11.00379 -24.58697 -5.45268 1.000 21.24692 154 GLU A C 1
ATOM 794 O O . GLU A 1 104 ? 11.79538 -25.44007 -5.03176 1.000 19.40757 154 GLU A O 1
ATOM 800 N N . PHE A 1 105 ? 11.36319 -23.64590 -6.33411 1.000 14.94974 155 PHE A N 1
ATOM 801 C CA . PHE A 1 105 ? 12.74260 -23.57144 -6.80415 1.000 14.53013 155 PHE A CA 1
ATOM 802 C C . PHE A 1 105 ? 13.69220 -23.39193 -5.61476 1.000 16.30866 155 PHE A C 1
ATOM 803 O O . PHE A 1 105 ? 14.67878 -24.13791 -5.46379 1.000 17.17000 155 PHE A O 1
ATOM 811 N N . GLY A 1 106 ? 13.35624 -22.45112 -4.71982 1.000 17.50854 156 GLY A N 1
ATOM 812 C CA . GLY A 1 106 ? 14.23500 -22.18444 -3.57386 1.000 17.09586 156 GLY A CA 1
ATOM 813 C C . GLY A 1 106 ? 14.26791 -23.35315 -2.58755 1.000 16.02111 156 GLY A C 1
ATOM 814 O O . GLY A 1 106 ? 15.31866 -23.68489 -2.04157 1.000 16.85279 156 GLY A O 1
ATOM 815 N N . LYS A 1 107 ? 13.11548 -23.99903 -2.36794 1.000 17.02939 157 LYS A N 1
ATOM 816 C CA . LYS A 1 107 ? 13.08388 -25.16168 -1.46016 1.000 17.59305 157 LYS A CA 1
ATOM 817 C C . LYS A 1 107 ? 14.01475 -26.25903 -1.95615 1.000 17.45599 157 LYS A C 1
ATOM 818 O O . LYS A 1 107 ? 14.71873 -26.92177 -1.16385 1.000 16.72366 157 LYS A O 1
ATOM 820 N N . ASN A 1 108 ? 14.02008 -26.47105 -3.27173 1.000 15.18613 158 ASN A N 1
ATOM 821 C CA . ASN A 1 108 ? 14.79423 -27.57432 -3.82455 1.000 15.01475 158 ASN A CA 1
ATOM 822 C C . ASN A 1 108 ? 16.29272 -27.29397 -3.83576 1.000 18.68637 158 ASN A C 1
ATOM 823 O O . ASN A 1 108 ? 17.08760 -28.20129 -3.52374 1.000 17.64343 158 ASN A O 1
ATOM 828 N N . ILE A 1 109 ? 16.71779 -26.05227 -4.15588 1.000 14.76061 159 ILE A N 1
ATOM 829 C CA . ILE A 1 109 ? 18.16975 -25.83080 -4.04276 1.000 14.73069 159 ILE A CA 1
ATOM 830 C C . ILE A 1 109 ? 18.59840 -25.85272 -2.57185 1.000 18.13383 159 ILE A C 1
ATOM 831 O O . ILE A 1 109 ? 19.71040 -26.31744 -2.24443 1.000 16.43152 159 ILE A O 1
ATOM 836 N N . ARG A 1 110 ? 17.74509 -25.40486 -1.65679 1.000 15.63037 160 ARG A N 1
ATOM 837 C CA . ARG A 1 110 ? 18.12409 -25.48738 -0.24106 1.000 17.54150 160 ARG A CA 1
ATOM 838 C C . ARG A 1 110 ? 18.29712 -26.94918 0.20225 1.000 17.15873 160 ARG A C 1
ATOM 839 O O . ARG A 1 110 ? 19.28007 -27.29296 0.88607 1.000 15.67351 160 ARG A O 1
ATOM 847 N N . ILE A 1 111 ? 17.37268 -27.82154 -0.18759 1.000 18.64704 161 ILE A N 1
ATOM 848 C CA . ILE A 1 111 ? 17.51746 -29.24450 0.17538 1.000 17.87886 161 ILE A CA 1
ATOM 849 C C . ILE A 1 111 ? 18.80874 -29.82817 -0.40777 1.000 19.91756 161 ILE A C 1
ATOM 850 O O . ILE A 1 111 ? 19.54116 -30.57365 0.26630 1.000 17.79211 161 ILE A O 1
ATOM 855 N N . ALA A 1 112 ? 19.08312 -29.54112 -1.68394 1.000 15.27067 162 ALA A N 1
ATOM 856 C CA . ALA A 1 112 ? 20.27911 -30.08920 -2.30734 1.000 16.03269 162 ALA A CA 1
ATOM 857 C C . ALA A 1 112 ? 21.53957 -29.59941 -1.61123 1.000 17.13468 162 ALA A C 1
ATOM 858 O O . ALA A 1 112 ? 22.48103 -30.37058 -1.38840 1.000 14.68157 162 ALA A O 1
ATOM 860 N N . PHE A 1 113 ? 21.58185 -28.31482 -1.25930 1.000 18.19613 163 PHE A N 1
ATOM 861 C CA . PHE A 1 113 ? 22.80208 -27.75382 -0.68488 1.000 18.22630 163 PHE A CA 1
ATOM 862 C C . PHE A 1 113 ? 23.01063 -28.25873 0.72657 1.000 19.20912 163 PHE A C 1
ATOM 863 O O . PHE A 1 113 ? 24.14603 -28.59041 1.10917 1.000 18.64796 163 PHE A O 1
ATOM 871 N N . GLU A 1 114 ? 21.93510 -28.29858 1.52690 1.000 17.08504 164 GLU A N 1
ATOM 872 C CA . GLU A 1 114 ? 22.07643 -28.79241 2.89885 1.000 23.16245 164 GLU A CA 1
ATOM 873 C C . GLU A 1 114 ? 22.48707 -30.26128 2.90609 1.000 23.52230 164 GLU A C 1
ATOM 874 O O . GLU A 1 114 ? 23.27643 -30.68905 3.76749 1.000 18.92557 164 GLU A O 1
ATOM 880 N N . LYS A 1 115 ? 21.98728 -31.05427 1.94114 1.000 21.16782 165 LYS A N 1
ATOM 881 C CA . LYS A 1 115 ? 22.45630 -32.43115 1.80769 1.000 19.03603 165 LYS A CA 1
ATOM 882 C C . LYS A 1 115 ? 23.94023 -32.49633 1.41387 1.000 20.33529 165 LYS A C 1
ATOM 883 O O . LYS A 1 115 ? 24.71753 -33.25474 2.01105 1.000 21.58602 165 LYS A O 1
ATOM 889 N N . LEU A 1 116 ? 24.35772 -31.70801 0.41744 1.000 18.13468 166 LEU A N 1
ATOM 890 C CA . LEU A 1 116 ? 25.76005 -31.71088 0.00237 1.000 16.72965 166 LEU A CA 1
ATOM 891 C C . LEU A 1 116 ? 26.69335 -31.33826 1.16695 1.000 16.60320 166 LEU A C 1
ATOM 892 O O . LEU A 1 116 ? 27.79807 -31.89280 1.29299 1.000 17.57444 166 LEU A O 1
ATOM 897 N N . CYS A 1 117 ? 26.26743 -30.40273 2.02416 1.000 16.75416 167 CYS A N 1
ATOM 898 C CA . CYS A 1 117 ? 27.10094 -29.88347 3.11406 1.000 14.76372 167 CYS A CA 1
ATOM 899 C C . CYS A 1 117 ? 26.65511 -30.41482 4.47952 1.000 16.50550 167 CYS A C 1
ATOM 900 O O . CYS A 1 117 ? 26.85800 -29.76095 5.51486 1.000 18.41499 167 CYS A O 1
ATOM 903 N N . HIS A 1 118 ? 26.06895 -31.61638 4.50593 1.000 16.95322 168 HIS A N 1
ATOM 904 C CA . HIS A 1 118 ? 25.44341 -32.09533 5.73711 1.000 19.05318 168 HIS A CA 1
ATOM 905 C C . HIS A 1 118 ? 26.43540 -32.18541 6.89035 1.000 21.35791 168 HIS A C 1
ATOM 906 O O . HIS A 1 118 ? 26.04062 -32.09692 8.05999 1.000 20.70021 168 HIS A O 1
ATOM 913 N N . ASP A 1 119 ? 27.71169 -32.41103 6.60113 1.000 16.24874 169 ASP A N 1
ATOM 914 C CA . ASP A 1 119 ? 28.69418 -32.61308 7.66690 1.000 17.17427 169 ASP A CA 1
ATOM 915 C C . ASP A 1 119 ? 29.57888 -31.38213 7.88677 1.000 20.38406 169 ASP A C 1
ATOM 916 O O . ASP A 1 119 ? 30.64475 -31.49207 8.51877 1.000 18.72774 169 ASP A O 1
ATOM 921 N N . ALA A 1 120 ? 29.13934 -30.20236 7.44299 1.000 16.23564 170 ALA A N 1
ATOM 922 C CA . ALA A 1 120 ? 30.02247 -29.02974 7.51357 1.000 17.23376 170 ALA A CA 1
ATOM 923 C C . ALA A 1 120 ? 30.37878 -28.67852 8.93958 1.000 15.75161 170 ALA A C 1
ATOM 924 O O . ALA A 1 120 ? 31.48716 -28.21213 9.19184 1.000 19.28566 170 ALA A O 1
ATOM 926 N N . TRP A 1 121 ? 29.45489 -28.88093 9.89230 1.000 17.12374 171 TRP A N 1
ATOM 927 C CA . TRP A 1 121 ? 29.74286 -28.55754 11.29507 1.000 18.99151 171 TRP A CA 1
ATOM 928 C C . TRP A 1 121 ? 30.84447 -29.43904 11.85393 1.000 25.10711 171 TRP A C 1
ATOM 929 O O . TRP A 1 121 ? 31.67477 -28.97119 12.64048 1.000 19.88041 171 TRP A O 1
ATOM 940 N N . GLU A 1 122 ? 30.84323 -30.71527 11.48659 1.000 21.15144 172 GLU A N 1
ATOM 941 C CA . GLU A 1 122 ? 31.81828 -31.65575 11.99667 1.000 24.22590 172 GLU A CA 1
ATOM 942 C C . GLU A 1 122 ? 33.14936 -31.51224 11.28364 1.000 21.18865 172 GLU A C 1
ATOM 943 O O . GLU A 1 122 ? 34.20331 -31.67128 11.91069 1.000 20.81108 172 GLU A O 1
ATOM 949 N N . VAL A 1 123 ? 33.12808 -31.22043 9.98447 1.000 17.40355 173 VAL A N 1
ATOM 950 C CA . VAL A 1 123 ? 34.38400 -31.14229 9.23795 1.000 17.79292 173 VAL A CA 1
ATOM 951 C C . VAL A 1 123 ? 35.06324 -29.79254 9.42621 1.000 18.49265 173 VAL A C 1
ATOM 952 O O . VAL A 1 123 ? 36.31222 -29.71873 9.46482 1.000 15.98911 173 VAL A O 1
ATOM 956 N N . PHE A 1 124 ? 34.26932 -28.69944 9.48970 1.000 15.63010 174 PHE A N 1
ATOM 957 C CA . PHE A 1 124 ? 34.79089 -27.33420 9.59607 1.000 14.93481 174 PHE A CA 1
ATOM 958 C C . PHE A 1 124 ? 34.14918 -26.61673 10.77692 1.000 14.83484 174 PHE A C 1
ATOM 959 O O . PHE A 1 124 ? 33.42643 -25.62347 10.60548 1.000 15.42844 174 PHE A O 1
ATOM 967 N N . PRO A 1 125 ? 34.45922 -27.02548 11.98750 1.000 16.19268 175 PRO A N 1
ATOM 968 C CA . PRO A 1 125 ? 34.05715 -26.19482 13.14813 1.000 15.13999 175 PRO A CA 1
ATOM 969 C C . PRO A 1 125 ? 34.79101 -24.87657 13.18009 1.000 17.23839 175 PRO A C 1
ATOM 970 O O . PRO A 1 125 ? 34.30994 -23.95598 13.84004 1.000 14.93666 175 PRO A O 1
ATOM 974 N N . ARG A 1 126 ? 35.95823 -24.77378 12.50870 1.000 14.60941 176 ARG A N 1
ATOM 975 C CA . ARG A 1 126 ? 36.79308 -23.56610 12.53198 1.000 14.28247 176 ARG A CA 1
ATOM 976 C C . ARG A 1 126 ? 37.17224 -23.29235 11.09862 1.000 14.00673 176 ARG A C 1
ATOM 977 O O . ARG A 1 126 ? 38.27669 -23.66156 10.67068 1.000 15.94761 176 ARG A O 1
ATOM 985 N N . PRO A 1 127 ? 36.25694 -22.71637 10.29739 1.000 14.61273 177 PRO A N 1
ATOM 986 C CA . PRO A 1 127 ? 36.54515 -22.54836 8.84526 1.000 14.76352 177 PRO A CA 1
ATOM 987 C C . PRO A 1 127 ? 37.79817 -21.73262 8.53805 1.000 18.99541 177 PRO A C 1
ATOM 988 O O . PRO A 1 127 ? 38.35568 -21.86951 7.43218 1.000 18.69426 177 PRO A O 1
ATOM 992 N N . HIS A 1 128 ? 38.26144 -20.86073 9.45824 1.000 15.48232 178 HIS A N 1
ATOM 993 C CA . HIS A 1 128 ? 39.52083 -20.14873 9.18613 1.000 16.62175 178 HIS A CA 1
ATOM 994 C C . HIS A 1 128 ? 40.74677 -20.96666 9.52641 1.000 15.40172 178 HIS A C 1
ATOM 995 O O . HIS A 1 128 ? 41.87326 -20.45241 9.42556 1.000 17.43915 178 HIS A O 1
ATOM 1002 N N . GLU A 1 129 ? 40.57375 -22.22085 9.95625 1.000 15.42130 179 GLU A N 1
ATOM 1003 C CA . GLU A 1 129 ? 41.69064 -23.17104 10.12211 1.000 18.06695 179 GLU A CA 1
ATOM 1004 C C . GLU A 1 129 ? 41.32007 -24.40649 9.32207 1.000 20.54942 179 GLU A C 1
ATOM 1005 O O . GLU A 1 129 ? 40.83825 -25.40794 9.88034 1.000 17.83310 179 GLU A O 1
ATOM 1011 N N . PRO A 1 130 ? 41.50049 -24.35143 7.99883 1.000 16.42898 180 PRO A N 1
ATOM 1012 C CA . PRO A 1 130 ? 40.86192 -25.34269 7.11070 1.000 19.98212 180 PRO A CA 1
ATOM 1013 C C . PRO A 1 130 ? 41.25437 -26.78498 7.37687 1.000 18.99954 180 PRO A C 1
ATOM 1014 O O . PRO A 1 130 ? 40.44352 -27.68705 7.09894 1.000 22.52034 180 PRO A O 1
ATOM 1018 N N . MET A 1 131 ? 42.47006 -27.03699 7.86580 1.000 21.94066 181 MET A N 1
ATOM 1019 C CA . MET A 1 131 ? 42.90494 -28.41716 8.12762 1.000 22.44213 181 MET A CA 1
ATOM 1020 C C . MET A 1 131 ? 42.84405 -28.75823 9.62129 1.000 21.79285 181 MET A C 1
ATOM 1021 O O . MET A 1 131 ? 43.58081 -29.64329 10.09270 1.000 21.81814 181 MET A O 1
ATOM 1026 N N . PHE A 1 132 ? 41.95427 -28.08431 10.36861 1.000 16.96518 182 PHE A N 1
ATOM 1027 C CA . PHE A 1 132 ? 41.84098 -28.31458 11.80553 1.000 19.65088 182 PHE A CA 1
ATOM 1028 C C . PHE A 1 132 ? 41.46194 -29.75674 12.10048 1.000 21.29347 182 PHE A C 1
ATOM 1029 O O . PHE A 1 132 ? 41.99568 -30.37015 13.04975 1.000 20.39461 182 PHE A O 1
ATOM 1037 N N . THR A 1 133 ? 40.53051 -30.33624 11.30441 1.000 18.95608 183 THR A N 1
ATOM 1038 C CA . THR A 1 133 ? 40.04750 -31.69176 11.58266 1.000 21.31484 183 THR A CA 1
ATOM 1039 C C . THR A 1 133 ? 40.70250 -32.72737 10.66016 1.000 18.99234 183 THR A C 1
ATOM 1040 O O . THR A 1 133 ? 41.04861 -32.44066 9.50667 1.000 18.87855 183 THR A O 1
ATOM 1044 N N . GLU A 1 134 ? 40.83265 -33.95106 11.17609 1.000 19.88621 184 GLU A N 1
ATOM 1045 C CA . GLU A 1 134 ? 41.30116 -35.04124 10.32219 1.000 23.55214 184 GLU A CA 1
ATOM 1046 C C . GLU A 1 134 ? 40.31070 -35.31240 9.18612 1.000 23.88053 184 GLU A C 1
ATOM 1047 O O . GLU A 1 134 ? 40.72281 -35.59384 8.05034 1.000 23.65757 184 GLU A O 1
ATOM 1049 N N . ARG A 1 135 ? 39.0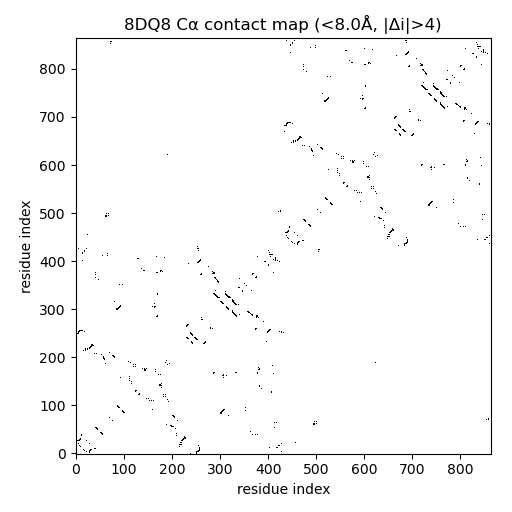1588 -35.14597 9.44730 1.000 20.57626 185 ARG A N 1
ATOM 1050 C CA . ARG A 1 135 ? 38.01865 -35.43707 8.42798 1.000 18.82647 185 ARG A CA 1
ATOM 1051 C C . ARG A 1 135 ? 38.19289 -34.52681 7.22464 1.000 21.70680 185 ARG A C 1
ATOM 1052 O O . ARG A 1 135 ? 37.94831 -34.95987 6.09429 1.000 21.75103 185 ARG A O 1
ATOM 1054 N N . ALA A 1 136 ? 38.60462 -33.26478 7.43116 1.000 20.38480 186 ALA A N 1
ATOM 1055 C CA . ALA A 1 136 ? 38.76979 -32.37057 6.28142 1.000 17.48874 186 ALA A CA 1
ATOM 1056 C C . ALA A 1 136 ? 39.91229 -32.84606 5.38762 1.000 21.19674 186 ALA A C 1
ATOM 1057 O O . ALA A 1 136 ? 39.80787 -32.80609 4.15555 1.000 19.29614 186 ALA A O 1
ATOM 1059 N N . ARG A 1 137 ? 41.00676 -33.33019 5.99971 1.000 18.89111 187 ARG A N 1
ATOM 1060 C CA . ARG A 1 137 ? 42.08759 -33.86427 5.18458 1.000 19.93241 187 ARG A CA 1
ATOM 1061 C C . ARG A 1 137 ? 41.64214 -35.11885 4.45458 1.000 21.51652 187 ARG A C 1
ATOM 1062 O O . ARG A 1 137 ? 41.96621 -35.30168 3.26719 1.000 21.79219 187 ARG A O 1
ATOM 1064 N N . GLU A 1 138 ? 40.88385 -36.00443 5.14413 1.000 20.17365 188 GLU A N 1
ATOM 1065 C CA . GLU A 1 138 ? 40.39521 -37.22927 4.47746 1.000 22.57161 188 GLU A CA 1
ATOM 1066 C C . GLU A 1 138 ? 39.46619 -36.89055 3.31089 1.000 28.70481 188 GLU A C 1
ATOM 1067 O O . GLU A 1 138 ? 39.49889 -37.55036 2.25140 1.000 24.28949 188 GLU A O 1
ATOM 1069 N N . LEU A 1 139 ? 38.60171 -35.87509 3.49482 1.000 17.86478 189 LEU A N 1
ATOM 1070 C CA . LEU A 1 139 ? 37.66304 -35.51580 2.43778 1.000 20.17086 189 LEU A CA 1
ATOM 1071 C C . LEU A 1 139 ? 38.36627 -34.84639 1.27129 1.000 20.94645 189 LEU A C 1
ATOM 1072 O O . LEU A 1 139 ? 37.78759 -34.77965 0.18000 1.000 21.35245 189 LEU A O 1
ATOM 1077 N N . ASP A 1 140 ? 39.56298 -34.35864 1.46878 1.000 20.93192 190 ASP A N 1
ATOM 1078 C CA . ASP A 1 140 ? 40.26350 -33.75309 0.33848 1.000 18.12228 190 ASP A CA 1
ATOM 1079 C C . ASP A 1 140 ? 40.75337 -34.80608 -0.70624 1.000 24.54917 190 ASP A C 1
ATOM 1080 O O . ASP A 1 140 ? 41.45150 -34.43950 -1.67970 1.000 19.97315 190 ASP A O 1
ATOM 1085 N N . LYS A 1 141 ? 40.41068 -36.09341 -0.56075 1.000 21.47803 191 LYS A N 1
ATOM 1086 C CA . LYS A 1 141 ? 40.61003 -37.06310 -1.61806 1.000 21.58329 191 LYS A CA 1
ATOM 1087 C C . LYS A 1 141 ? 39.42740 -37.15383 -2.55759 1.000 24.80484 191 LYS A C 1
ATOM 1088 O O . LYS A 1 141 ? 39.51607 -37.87526 -3.55559 1.000 22.08269 191 LYS A O 1
ATOM 1094 N N . SER A 1 142 ? 38.33372 -36.44809 -2.27832 1.000 20.59955 192 SER A N 1
ATOM 1095 C CA . SER A 1 142 ? 37.10241 -36.56036 -3.04969 1.000 21.24667 192 SER A CA 1
ATOM 1096 C C . SER A 1 142 ? 36.75255 -35.25496 -3.76728 1.000 20.50296 192 SER A C 1
ATOM 1097 O O . SER A 1 142 ? 37.12885 -34.14313 -3.34093 1.000 18.46767 192 SER A O 1
ATOM 1100 N N . SER A 1 143 ? 36.00925 -35.39821 -4.85805 1.000 21.19577 193 SER A N 1
ATOM 1101 C CA . SER A 1 143 ? 35.47702 -34.25401 -5.60026 1.000 18.63994 193 SER A CA 1
ATOM 1102 C C . SER A 1 143 ? 34.04903 -33.96759 -5.18207 1.000 19.23577 193 SER A C 1
ATOM 1103 O O . SER A 1 143 ? 33.39220 -34.76251 -4.51225 1.000 18.41090 193 SER A O 1
ATOM 1106 N N . VAL A 1 144 ? 33.53947 -32.81565 -5.62353 1.000 17.60671 194 VAL A N 1
ATOM 1107 C CA . VAL A 1 144 ? 32.13954 -32.49697 -5.35290 1.000 15.29016 194 VAL A CA 1
ATOM 1108 C C . VAL A 1 144 ? 31.21077 -33.50027 -6.06289 1.000 17.60046 194 VAL A C 1
ATOM 1109 O O . VAL A 1 144 ? 30.19988 -33.93839 -5.50701 1.000 20.66005 194 VAL A O 1
ATOM 1113 N N . LEU A 1 145 ? 31.53776 -33.89371 -7.29068 1.000 19.01217 195 LEU A N 1
ATOM 1114 C CA . LEU A 1 145 ? 30.66386 -34.87652 -7.96239 1.000 20.02451 195 LEU A CA 1
ATOM 1115 C C . LEU A 1 145 ? 30.63134 -36.19320 -7.18806 1.000 20.34096 195 LEU A C 1
ATOM 1116 O O . LEU A 1 145 ? 29.56651 -36.83049 -7.08280 1.000 21.78108 195 LEU A O 1
ATOM 1121 N N . ASP A 1 146 ? 31.78758 -36.62275 -6.64903 1.000 20.94793 196 ASP A N 1
ATOM 1122 C CA . ASP A 1 146 ? 31.81519 -37.84306 -5.82854 1.000 23.46319 196 ASP A CA 1
ATOM 1123 C C . ASP A 1 146 ? 30.72301 -37.78486 -4.75901 1.000 21.58254 196 ASP A C 1
ATOM 1124 O O . ASP A 1 146 ? 30.02046 -38.77707 -4.50569 1.000 25.57402 196 ASP A O 1
ATOM 1129 N N . ARG A 1 147 ? 30.58747 -36.63005 -4.08180 1.000 17.95379 197 ARG A N 1
ATOM 1130 C CA . ARG A 1 147 ? 29.57314 -36.56263 -3.03520 1.000 22.36651 197 ARG A CA 1
ATOM 1131 C C . ARG A 1 147 ? 28.17160 -36.46652 -3.63942 1.000 19.17267 197 ARG A C 1
ATOM 1132 O O . ARG A 1 147 ? 27.23688 -37.14172 -3.16652 1.000 19.39151 197 ARG A O 1
ATOM 1140 N N . ILE A 1 148 ? 28.00023 -35.65241 -4.68994 1.000 18.92965 198 ILE A N 1
ATOM 1141 C CA . ILE A 1 148 ? 26.66623 -35.51492 -5.29410 1.000 19.22708 198 ILE A CA 1
ATOM 1142 C C . ILE A 1 148 ? 26.09626 -36.87492 -5.64950 1.000 22.13501 198 ILE A C 1
ATOM 1143 O O . ILE A 1 148 ? 24.89480 -37.11665 -5.50146 1.000 23.46862 198 ILE A O 1
ATOM 1148 N N . LYS A 1 149 ? 26.94106 -37.78757 -6.12058 1.000 27.22420 199 LYS A N 1
ATOM 1149 C CA . LYS A 1 149 ? 26.43377 -39.08106 -6.56125 1.000 30.63257 199 LYS A CA 1
ATOM 1150 C C . LYS A 1 149 ? 25.79544 -39.89055 -5.43952 1.000 33.77915 199 LYS A C 1
ATOM 1151 O O . LYS A 1 149 ? 25.02589 -40.82034 -5.71939 1.000 32.95398 199 LYS A O 1
ATOM 1157 N N . THR A 1 150 ? 26.06759 -39.55442 -4.18259 1.000 28.52449 200 THR A N 1
ATOM 1158 C CA . THR A 1 150 ? 25.56721 -40.31970 -3.04368 1.000 27.20729 200 THR A CA 1
ATOM 1159 C C . THR A 1 150 ? 24.34597 -39.68841 -2.37199 1.000 29.61659 200 THR A C 1
ATOM 1160 O O . THR A 1 150 ? 23.85339 -40.24920 -1.38369 1.000 26.63770 200 THR A O 1
ATOM 1164 N N . LEU A 1 151 ? 23.84298 -38.53589 -2.86490 1.000 21.54488 201 LEU A N 1
ATOM 1165 C CA . LEU A 1 151 ? 22.82453 -37.80051 -2.14971 1.000 21.66052 201 LEU A CA 1
ATOM 1166 C C . LEU A 1 151 ? 21.39746 -38.23055 -2.49138 1.000 26.68491 201 LEU A C 1
ATOM 1167 O O . LEU A 1 151 ? 20.46887 -37.83494 -1.78546 1.000 34.89168 201 LEU A O 1
ATOM 1172 N N . GLY A 1 152 ? 21.20541 -38.98075 -3.55890 1.000 28.45450 202 GLY A N 1
ATOM 1173 C CA . GLY A 1 152 ? 19.86186 -39.35143 -4.00214 1.000 35.07657 202 GLY A CA 1
ATOM 1174 C C . GLY A 1 152 ? 18.99123 -38.16301 -4.35337 1.000 33.76408 202 GLY A C 1
ATOM 1175 O O . GLY A 1 152 ? 17.78892 -38.16283 -4.03595 1.000 35.08123 202 GLY A O 1
ATOM 1176 N N . LEU A 1 153 ? 19.56028 -37.15384 -5.00129 1.000 23.72404 203 LEU A N 1
ATOM 1177 C CA . LEU A 1 153 ? 18.79163 -35.95811 -5.38376 1.000 21.45928 203 LEU A CA 1
ATOM 1178 C C . LEU A 1 153 ? 17.79607 -36.23953 -6.51284 1.000 25.20016 203 LEU A C 1
ATOM 1179 O O . LEU A 1 153 ? 17.98274 -37.14092 -7.32699 1.000 25.29319 203 LEU A O 1
ATOM 1184 N N . SER A 1 154 ? 16.75800 -35.39248 -6.59786 1.000 24.04417 204 SER A N 1
ATOM 1185 C CA . SER A 1 154 ? 15.81747 -35.41709 -7.73489 1.000 22.98257 204 SER A CA 1
ATOM 1186 C C . SER A 1 154 ? 16.47502 -34.79908 -8.98018 1.000 23.53808 204 SER A C 1
ATOM 1187 O O . SER A 1 154 ? 17.53570 -34.20927 -8.90112 1.000 20.95037 204 SER A O 1
ATOM 1190 N N . ARG A 1 155 ? 15.79945 -34.91669 -10.14602 1.000 22.58097 205 ARG A N 1
ATOM 1191 C CA . ARG A 1 155 ? 16.36994 -34.34734 -11.36751 1.000 21.81478 205 ARG A CA 1
ATOM 1192 C C . ARG A 1 155 ? 16.53450 -32.83373 -11.23824 1.000 23.98219 205 ARG A C 1
ATOM 1193 O O . ARG A 1 155 ? 17.57223 -32.26084 -11.60741 1.000 20.36275 205 ARG A O 1
ATOM 1201 N N . LEU A 1 156 ? 15.50348 -32.16720 -10.71658 1.000 20.32089 206 LEU A N 1
ATOM 1202 C CA . LEU A 1 156 ? 15.60470 -30.72286 -10.48354 1.000 19.13805 206 LEU A CA 1
ATOM 1203 C C . LEU A 1 156 ? 16.76461 -30.41206 -9.53075 1.000 18.04092 206 LEU A C 1
ATOM 1204 O O . LEU A 1 156 ? 17.60681 -29.54295 -9.80839 1.000 18.13210 206 LEU A O 1
ATOM 1209 N N . GLN A 1 157 ? 16.80316 -31.09792 -8.38851 1.000 18.41203 207 GLN A N 1
ATOM 1210 C CA . GLN A 1 157 ? 17.81959 -30.79261 -7.37188 1.000 17.53492 207 GLN A CA 1
ATOM 1211 C C . GLN A 1 157 ? 19.22403 -31.06401 -7.90641 1.000 17.11194 207 GLN A C 1
ATOM 1212 O O . GLN A 1 157 ? 20.14807 -30.28931 -7.67164 1.000 18.94852 207 GLN A O 1
ATOM 1218 N N . GLN A 1 158 ? 19.40618 -32.17493 -8.61363 1.000 17.55291 208 GLN A N 1
ATOM 1219 C CA . GLN A 1 158 ? 20.73871 -32.46993 -9.11739 1.000 17.14154 208 GLN A CA 1
ATOM 1220 C C . GLN A 1 158 ? 21.17872 -31.42612 -10.12492 1.000 18.48001 208 GLN A C 1
ATOM 1221 O O . GLN A 1 158 ? 22.34550 -30.98275 -10.10137 1.000 15.65773 208 GLN A O 1
ATOM 1227 N N . ALA A 1 159 ? 20.27163 -31.00354 -11.01314 1.000 18.23600 209 ALA A N 1
ATOM 1228 C CA . ALA A 1 159 ? 20.64398 -29.97503 -11.98423 1.000 16.30381 209 ALA A CA 1
ATOM 1229 C C . ALA A 1 159 ? 20.95379 -28.64455 -11.28733 1.000 18.39423 209 ALA A C 1
ATOM 1230 O O . ALA A 1 159 ? 21.92957 -27.98116 -11.62773 1.000 18.21099 209 ALA A O 1
ATOM 1232 N N . GLN A 1 160 ? 20.16500 -28.26612 -10.28738 1.000 15.18561 210 GLN A N 1
ATOM 1233 C CA . GLN A 1 160 ? 20.42887 -27.00334 -9.57453 1.000 14.50529 210 GLN A CA 1
ATOM 1234 C C . GLN A 1 160 ? 21.78300 -27.02687 -8.86892 1.000 16.58579 210 GLN A C 1
ATOM 1235 O O . GLN A 1 160 ? 22.58322 -26.07852 -8.97823 1.000 15.56876 210 GLN A O 1
ATOM 1241 N N . ILE A 1 161 ? 22.04869 -28.08831 -8.11639 1.000 16.86100 211 ILE A N 1
ATOM 1242 C CA . ILE A 1 161 ? 23.28807 -28.06876 -7.32113 1.000 16.83098 211 ILE A CA 1
ATOM 1243 C C . ILE A 1 161 ? 24.49079 -28.26941 -8.23589 1.000 14.85329 211 ILE A C 1
ATOM 1244 O O . ILE A 1 161 ? 25.55795 -27.67675 -7.99198 1.000 15.99504 211 ILE A O 1
ATOM 1249 N N . ASN A 1 162 ? 24.35491 -29.05981 -9.31121 1.000 16.39064 212 ASN A N 1
ATOM 1250 C CA . ASN A 1 162 ? 25.50406 -29.17535 -10.19825 1.000 17.08618 212 ASN A CA 1
ATOM 1251 C C . ASN A 1 162 ? 25.75913 -27.86895 -10.94442 1.000 16.79219 212 ASN A C 1
ATOM 1252 O O . ASN A 1 162 ? 26.91874 -27.50906 -11.17770 1.000 18.73359 212 ASN A O 1
ATOM 1257 N N . SER A 1 163 ? 24.71915 -27.12776 -11.31266 1.000 14.54815 213 SER A N 1
ATOM 1258 C CA A SER A 1 163 ? 24.94868 -25.80040 -11.90227 0.556 15.84601 213 SER A CA 1
ATOM 1259 C CA B SER A 1 163 ? 24.95192 -25.80585 -11.90305 0.444 15.84584 213 SER A CA 1
ATOM 1260 C C . SER A 1 163 ? 25.71388 -24.90946 -10.93520 1.000 19.43163 213 SER A C 1
ATOM 1261 O O . SER A 1 163 ? 26.70948 -24.25607 -11.31821 1.000 15.88334 213 SER A O 1
ATOM 1266 N N . TYR A 1 164 ? 25.22062 -24.82936 -9.67846 1.000 12.89944 214 TYR A N 1
ATOM 1267 C CA . TYR A 1 164 ? 25.85759 -23.98624 -8.65803 1.000 15.04857 214 TYR A CA 1
ATOM 1268 C C . TYR A 1 164 ? 27.32853 -24.35836 -8.48485 1.000 16.58965 214 TYR A C 1
ATOM 1269 O O . TYR A 1 164 ? 28.21410 -23.48742 -8.41351 1.000 16.47700 214 TYR A O 1
ATOM 1278 N N . MET A 1 165 ? 27.59442 -25.66238 -8.36693 1.000 13.70852 215 MET A N 1
ATOM 1279 C CA . MET A 1 165 ? 28.94840 -26.14501 -8.13602 1.000 16.75527 215 MET A CA 1
ATOM 1280 C C . MET A 1 165 ? 29.85542 -25.97761 -9.36022 1.000 15.40638 215 MET A C 1
ATOM 1281 O O . MET A 1 165 ? 31.05960 -25.70687 -9.19208 1.000 15.88278 215 MET A O 1
ATOM 1286 N N . ALA A 1 166 ? 29.33370 -26.16879 -10.59217 1.000 14.51949 216 ALA A N 1
ATOM 1287 C CA . ALA A 1 166 ? 30.17342 -25.89841 -11.74804 1.000 13.83726 216 ALA A CA 1
ATOM 1288 C C . ALA A 1 166 ? 30.55363 -24.42534 -11.81846 1.000 13.94085 216 ALA A C 1
ATOM 1289 O O . ALA A 1 166 ? 31.67339 -24.08470 -12.23125 1.000 14.70484 216 ALA A O 1
ATOM 1291 N N . LEU A 1 167 ? 29.62976 -23.53558 -11.49246 1.000 13.68416 217 LEU A N 1
ATOM 1292 C CA . LEU A 1 167 ? 29.98982 -22.11269 -11.38553 1.000 17.55346 217 LEU A CA 1
ATOM 1293 C C . LEU A 1 167 ? 31.11257 -21.90729 -10.36702 1.000 17.71965 217 LEU A C 1
ATOM 1294 O O . LEU A 1 167 ? 32.15049 -21.30305 -10.68973 1.000 16.73935 217 LEU A O 1
ATOM 1299 N N . TYR A 1 168 ? 30.95891 -22.43783 -9.13500 1.000 15.16621 218 TYR A N 1
ATOM 1300 C CA . TYR A 1 168 ? 32.04259 -22.17781 -8.16723 1.000 15.38623 218 TYR A CA 1
ATOM 1301 C C . TYR A 1 168 ? 33.35765 -22.84964 -8.56573 1.000 15.68969 218 TYR A C 1
ATOM 1302 O O . TYR A 1 168 ? 34.44451 -22.35853 -8.18605 1.000 15.44945 218 TYR A O 1
ATOM 1311 N N . ALA A 1 169 ? 33.30113 -23.94392 -9.32006 1.000 15.07070 219 ALA A N 1
ATOM 1312 C CA . ALA A 1 169 ? 34.53519 -24.54240 -9.82315 1.000 13.95259 219 ALA A CA 1
ATOM 1313 C C . ALA A 1 169 ? 35.12947 -23.77640 -11.00445 1.000 14.98620 219 ALA A C 1
ATOM 1314 O O . ALA A 1 169 ? 36.34528 -23.90785 -11.28531 1.000 17.40682 219 ALA A O 1
ATOM 1316 N N . GLY A 1 170 ? 34.30723 -23.04315 -11.74629 1.000 15.72006 220 GLY A N 1
ATOM 1317 C CA . GLY A 1 170 ? 34.69405 -22.61880 -13.08292 1.000 14.11338 220 GLY A CA 1
ATOM 1318 C C . GLY A 1 170 ? 35.16831 -23.77003 -13.94275 1.000 17.76806 220 GLY A C 1
ATOM 1319 O O . GLY A 1 170 ? 36.13097 -23.62098 -14.70002 1.000 19.70164 220 GLY A O 1
ATOM 1320 N N . GLU A 1 171 ? 34.49137 -24.92038 -13.86410 1.000 20.62997 221 GLU A N 1
ATOM 1321 C CA . GLU A 1 171 ? 34.94478 -26.19896 -14.44230 1.000 17.93675 221 GLU A CA 1
ATOM 1322 C C . GLU A 1 171 ? 33.85341 -27.23534 -14.19772 1.000 19.17545 221 GLU A C 1
ATOM 1323 O O . GLU A 1 171 ? 32.91727 -26.99765 -13.42893 1.000 17.68634 221 GLU A O 1
ATOM 1329 N N . THR A 1 172 ? 34.01115 -28.42129 -14.80326 1.000 16.36540 222 THR A N 1
ATOM 1330 C CA . THR A 1 172 ? 33.06650 -29.49116 -14.49761 1.000 20.89261 222 THR A CA 1
ATOM 1331 C C . THR A 1 172 ? 33.28248 -30.01840 -13.06153 1.000 18.40071 222 THR A C 1
ATOM 1332 O O . THR A 1 172 ? 34.36914 -29.89259 -12.48118 1.000 18.14396 222 THR A O 1
ATOM 1336 N N . THR A 1 173 ? 32.20465 -30.52992 -12.44781 1.000 19.10631 223 THR A N 1
ATOM 1337 C CA . THR A 1 173 ? 32.24929 -30.78505 -11.00179 1.000 17.86285 223 THR A CA 1
ATOM 1338 C C . THR A 1 173 ? 33.03269 -32.05427 -10.64074 1.000 21.82698 223 THR A C 1
ATOM 1339 O O . THR A 1 173 ? 33.36472 -32.25421 -9.46573 1.000 17.73422 223 THR A O 1
ATOM 1343 N N . ASP A 1 174 ? 33.36194 -32.90131 -11.62762 1.000 19.69342 224 ASP A N 1
ATOM 1344 C CA . ASP A 1 174 ? 34.28092 -34.02484 -11.37181 1.000 19.70801 224 ASP A CA 1
ATOM 1345 C C . ASP A 1 174 ? 35.70578 -33.58724 -11.03375 1.000 24.88760 224 ASP A C 1
ATOM 1346 O O . ASP A 1 174 ? 36.48192 -34.39916 -10.47787 1.000 21.64613 224 ASP A O 1
ATOM 1351 N N . LYS A 1 175 ? 36.07492 -32.34565 -11.33317 1.000 20.32757 225 LYS A N 1
ATOM 1352 C CA . LYS A 1 175 ? 37.39417 -31.82038 -11.00297 1.000 20.44835 225 LYS A CA 1
ATOM 1353 C C . LYS A 1 175 ? 37.41591 -30.95598 -9.74761 1.000 20.92613 225 LYS A C 1
ATOM 1354 O O . LYS A 1 175 ? 38.49639 -30.53004 -9.31447 1.000 19.10930 225 LYS A O 1
ATOM 1360 N N . PHE A 1 176 ? 36.26990 -30.67575 -9.15889 1.000 16.43821 226 PHE A N 1
ATOM 1361 C CA . PHE A 1 176 ? 36.17140 -29.65629 -8.10613 1.000 15.57128 226 PHE A CA 1
ATOM 1362 C C . PHE A 1 176 ? 36.39887 -30.28542 -6.73329 1.000 18.07343 226 PHE A C 1
ATOM 1363 O O . PHE A 1 176 ? 35.69035 -31.23134 -6.36879 1.000 18.75947 226 PHE A O 1
ATOM 1371 N N . GLY A 1 177 ? 37.31897 -29.71471 -5.94953 1.000 18.74259 227 GLY A N 1
ATOM 1372 C CA . GLY A 1 177 ? 37.56594 -30.23931 -4.59397 1.000 18.03907 227 GLY A CA 1
ATOM 1373 C C . GLY A 1 177 ? 36.35092 -30.02847 -3.69308 1.000 17.04532 227 GLY A C 1
ATOM 1374 O O . GLY A 1 177 ? 35.73199 -28.95976 -3.68471 1.000 18.03289 227 GLY A O 1
ATOM 1375 N N . LEU A 1 178 ? 36.01726 -31.06111 -2.90345 1.000 16.87845 228 LEU A N 1
ATOM 1376 C CA . LEU A 1 178 ? 34.85797 -31.00083 -1.99111 1.000 17.10586 228 LEU A CA 1
ATOM 1377 C C . LEU A 1 178 ? 35.07870 -30.16022 -0.72438 1.000 15.61059 228 LEU A C 1
ATOM 1378 O O . LEU A 1 178 ? 34.19684 -29.36005 -0.34376 1.000 16.71502 228 LEU A O 1
ATOM 1383 N N . PRO A 1 179 ? 36.21275 -30.31431 -0.02452 1.000 15.92265 229 PRO A N 1
ATOM 1384 C CA . PRO A 1 179 ? 36.35206 -29.59045 1.26639 1.000 16.83269 229 PRO A CA 1
ATOM 1385 C C . PRO A 1 179 ? 36.23209 -28.09450 1.13101 1.000 16.86784 229 PRO A C 1
ATOM 1386 O O . PRO A 1 179 ? 35.65525 -27.46139 2.03239 1.000 14.98706 229 PRO A O 1
ATOM 1390 N N . GLY A 1 180 ? 36.74600 -27.50485 0.02797 1.000 16.31669 230 GLY A N 1
ATOM 1391 C CA . GLY A 1 180 ? 36.66561 -26.05614 -0.13058 1.000 19.26268 230 GLY A CA 1
ATOM 1392 C C . GLY A 1 180 ? 35.23499 -25.53093 -0.13572 1.000 17.89486 230 GLY A C 1
ATOM 1393 O O . GLY A 1 180 ? 34.96043 -24.43687 0.40053 1.000 15.56230 230 GLY A O 1
ATOM 1394 N N . VAL A 1 181 ? 34.30467 -26.31939 -0.68384 1.000 15.60339 231 VAL A N 1
ATOM 1395 C CA . VAL A 1 181 ? 32.88648 -25.93210 -0.67435 1.000 18.53264 231 VAL A CA 1
ATOM 1396 C C . VAL A 1 181 ? 32.32636 -26.05621 0.72781 1.000 18.98656 231 VAL A C 1
ATOM 1397 O O . VAL A 1 181 ? 31.61950 -25.15598 1.20907 1.000 18.60997 231 VAL A O 1
ATOM 1401 N N . LEU A 1 182 ? 32.56448 -27.21223 1.37963 1.000 13.80108 232 LEU A N 1
ATOM 1402 C CA . LEU A 1 182 ? 32.07527 -27.32293 2.75396 1.000 20.71781 232 LEU A CA 1
ATOM 1403 C C . LEU A 1 182 ? 32.57559 -26.14802 3.59921 1.000 15.07182 232 LEU A C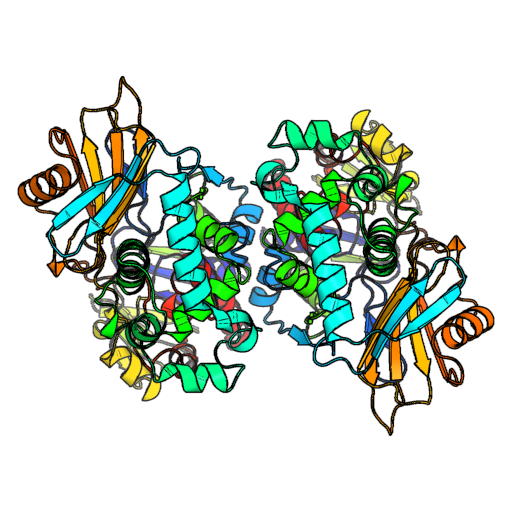 1
ATOM 1404 O O . LEU A 1 182 ? 31.87766 -25.65222 4.51094 1.000 16.87058 232 LEU A O 1
ATOM 1409 N N . LYS A 1 183 ? 33.79645 -25.69336 3.32558 1.000 14.78976 233 LYS A N 1
ATOM 1410 C CA . LYS A 1 183 ? 34.39022 -24.65260 4.15254 1.000 15.12139 233 LYS A CA 1
ATOM 1411 C C . LYS A 1 183 ? 33.71157 -23.31686 3.92047 1.000 16.57477 233 LYS A C 1
ATOM 1412 O O . LYS A 1 183 ? 33.49152 -22.54225 4.87595 1.000 15.18749 233 LYS A O 1
ATOM 1418 N N . LEU A 1 184 ? 33.39470 -23.01259 2.65461 1.000 14.75403 234 LEU A N 1
ATOM 1419 C CA . LEU A 1 184 ? 32.67840 -21.77185 2.36643 1.000 14.32682 234 LEU A CA 1
ATOM 1420 C C . LEU A 1 184 ? 31.30124 -21.79971 3.02237 1.000 14.36677 234 LEU A C 1
ATOM 1421 O O . LEU A 1 184 ? 30.86157 -20.79070 3.58498 1.000 13.41350 234 LEU A O 1
ATOM 1426 N N . PHE A 1 185 ? 30.60799 -22.94307 2.93103 1.000 14.49543 235 PHE A N 1
ATOM 1427 C CA . PHE A 1 185 ? 29.30665 -23.08710 3.59704 1.000 15.40805 235 PHE A CA 1
ATOM 1428 C C . PHE A 1 185 ? 29.42504 -22.82406 5.10133 1.000 15.10910 235 PHE A C 1
ATOM 1429 O O . PHE A 1 185 ? 28.58658 -22.12708 5.70847 1.000 13.04570 235 PHE A O 1
ATOM 1437 N N . ALA A 1 186 ? 30.47254 -23.37142 5.73297 1.000 16.73249 236 ALA A N 1
ATOM 1438 C CA . ALA A 1 186 ? 30.74602 -23.08496 7.14837 1.000 15.95512 236 ALA A CA 1
ATOM 1439 C C . ALA A 1 186 ? 30.98685 -21.58818 7.38160 1.000 16.11408 236 ALA A C 1
ATOM 1440 O O . ALA A 1 186 ? 30.47330 -21.00972 8.34545 1.000 16.28934 236 ALA A O 1
ATOM 1442 N N . CYS A 1 187 ? 31.74919 -20.93308 6.49792 1.000 13.36671 237 CYS A N 1
ATOM 1443 C CA . CYS A 1 187 ? 31.95802 -19.49272 6.65091 1.000 12.17423 237 CYS A CA 1
ATOM 1444 C C . CYS A 1 187 ? 30.61829 -18.73090 6.66638 1.000 15.56029 237 CYS A C 1
ATOM 1445 O O . CYS A 1 187 ? 30.48059 -17.71589 7.35052 1.000 15.11497 237 CYS A O 1
ATOM 1448 N N . GLY A 1 188 ? 29.64542 -19.18263 5.87180 1.000 14.15499 238 GLY A N 1
ATOM 1449 C CA . GLY A 1 188 ? 28.34333 -18.55900 5.80775 1.000 14.28337 238 GLY A CA 1
ATOM 1450 C C . GLY A 1 188 ? 27.37991 -19.02086 6.89568 1.000 16.90602 238 GLY A C 1
ATOM 1451 O O . GLY A 1 188 ? 26.18438 -19.11114 6.65054 1.000 18.78063 238 GLY A O 1
ATOM 1452 N N . GLY A 1 189 ? 27.88170 -19.31704 8.09125 1.000 14.45881 239 GLY A N 1
ATOM 1453 C CA . GLY A 1 189 ? 27.03606 -19.69211 9.22184 1.000 16.54822 239 GLY A CA 1
ATOM 1454 C C . GLY A 1 189 ? 26.47615 -21.11317 9.16903 1.000 16.43558 239 GLY A C 1
ATOM 1455 O O . GLY A 1 189 ? 25.45902 -21.37179 9.82114 1.000 15.77216 239 GLY A O 1
ATOM 1456 N N . TRP A 1 190 ? 27.11939 -22.02898 8.43053 1.000 12.55700 240 TRP A N 1
ATOM 1457 C CA . TRP A 1 190 ? 26.71341 -23.43700 8.36482 1.000 14.32949 240 TRP A CA 1
ATOM 1458 C C . TRP A 1 190 ? 25.23341 -23.60625 8.01259 1.000 17.01284 240 TRP A C 1
ATOM 1459 O O . TRP A 1 190 ? 24.54987 -24.51521 8.50729 1.000 16.95958 240 TRP A O 1
ATOM 1470 N N . ASN A 1 191 ? 24.71219 -22.75368 7.13756 1.000 13.02216 241 ASN A N 1
ATOM 1471 C CA A ASN A 1 191 ? 23.27989 -22.75703 6.82953 0.398 17.19833 241 ASN A CA 1
ATOM 1472 C CA B ASN A 1 191 ? 23.31196 -22.89044 6.77030 0.602 17.11247 241 ASN A CA 1
ATOM 1473 C C . ASN A 1 191 ? 23.06850 -22.22435 5.41578 1.000 16.06059 241 ASN A C 1
ATOM 1474 O O . ASN A 1 191 ? 23.68861 -21.21338 5.05598 1.000 15.35907 241 ASN A O 1
ATOM 1483 N N . TYR A 1 192 ? 22.20070 -22.87046 4.62897 1.000 15.13438 242 TYR A N 1
ATOM 1484 C CA . TYR A 1 192 ? 22.04736 -22.48562 3.23053 1.000 14.45888 242 TYR A CA 1
ATOM 1485 C C . TYR A 1 192 ? 21.46864 -21.07941 3.07903 1.000 17.82643 242 TYR A C 1
ATOM 1486 O O . TYR A 1 192 ? 21.93400 -20.30336 2.22456 1.000 14.78601 242 TYR A O 1
ATOM 1495 N N . ASP A 1 193 ? 20.38504 -20.75650 3.81336 1.000 15.54096 243 ASP A N 1
ATOM 1496 C CA . ASP A 1 193 ? 19.76527 -19.43713 3.61629 1.000 17.26018 243 ASP A CA 1
ATOM 1497 C C . ASP A 1 193 ? 20.78360 -18.30163 3.85137 1.000 19.11988 243 ASP A C 1
ATOM 1498 O O . ASP A 1 193 ? 20.90744 -17.35196 3.04133 1.000 17.08813 243 ASP A O 1
ATOM 1503 N N . ALA A 1 194 ? 21.55127 -18.39558 4.95162 1.000 12.67179 244 ALA A N 1
ATOM 1504 C CA . ALA A 1 194 ? 22.59007 -17.38661 5.21391 1.000 11.58421 244 ALA A CA 1
ATOM 1505 C C . ALA A 1 194 ? 23.65006 -17.37957 4.11558 1.000 14.46446 244 ALA A C 1
ATOM 1506 O O . ALA A 1 194 ? 24.01850 -16.30929 3.56160 1.000 15.62002 244 ALA A O 1
ATOM 1508 N N . PHE A 1 195 ? 24.17162 -18.57009 3.77441 1.000 14.44399 245 PHE A N 1
ATOM 1509 C CA . PHE A 1 195 ? 25.24524 -18.63829 2.77226 1.000 15.98940 245 PHE A CA 1
ATOM 1510 C C . PHE A 1 195 ? 24.80590 -18.06450 1.43305 1.000 15.84373 245 PHE A C 1
ATOM 1511 O O . PHE A 1 195 ? 25.51166 -17.25955 0.82675 1.000 17.03265 245 PHE A O 1
ATOM 1519 N N . MET A 1 196 ? 23.64167 -18.47369 0.94377 1.000 13.26430 246 MET A N 1
ATOM 1520 C CA . MET A 1 196 ? 23.13036 -17.90808 -0.30937 1.000 16.82461 246 MET A CA 1
ATOM 1521 C C . MET A 1 196 ? 23.01606 -16.39820 -0.24416 1.000 19.15730 246 MET A C 1
ATOM 1522 O O . MET A 1 196 ? 23.34010 -15.69854 -1.22330 1.000 15.97990 246 MET A O 1
ATOM 1527 N N . ASP A 1 197 ? 22.52037 -15.85884 0.88420 1.000 14.26444 247 ASP A N 1
ATOM 1528 C CA . ASP A 1 197 ? 22.40528 -14.40213 0.96437 1.000 14.10993 247 ASP A CA 1
ATOM 1529 C C . ASP A 1 197 ? 23.77845 -13.71846 0.81124 1.000 14.53913 247 ASP A C 1
ATOM 1530 O O . ASP A 1 197 ? 23.86034 -12.57025 0.32505 1.000 15.57830 247 ASP A O 1
ATOM 1535 N N . THR A 1 198 ? 24.85512 -14.39153 1.22006 1.000 10.56001 248 THR A N 1
ATOM 1536 C CA . THR A 1 198 ? 26.15815 -13.73107 1.13969 1.000 10.29597 248 THR A CA 1
ATOM 1537 C C . THR A 1 198 ? 26.68235 -13.65209 -0.30261 1.000 15.25196 248 THR A C 1
ATOM 1538 O O . THR A 1 198 ? 27.67071 -12.95566 -0.54119 1.000 16.95684 248 THR A O 1
ATOM 1542 N N . GLU A 1 199 ? 26.10552 -14.36640 -1.23884 1.000 13.15013 249 GLU A N 1
ATOM 1543 C CA . GLU A 1 199 ? 26.82961 -14.59119 -2.49469 1.000 15.04635 249 GLU A CA 1
ATOM 1544 C C . GLU A 1 199 ? 26.43701 -13.65480 -3.63092 1.000 16.78539 249 GLU A C 1
ATOM 1545 O O . GLU A 1 199 ? 27.32476 -13.26077 -4.38214 1.000 15.36869 249 GLU A O 1
ATOM 1551 N N . THR A 1 200 ? 25.15011 -13.32178 -3.82480 1.000 12.47797 250 THR A N 1
ATOM 1552 C CA . THR A 1 200 ? 24.81905 -12.49985 -5.01266 1.000 12.83537 250 THR A CA 1
ATOM 1553 C C . THR A 1 200 ? 23.74085 -11.45926 -4.72395 1.000 15.54888 250 THR A C 1
ATOM 1554 O O . THR A 1 200 ? 23.01984 -11.03653 -5.65119 1.000 15.01139 250 THR A O 1
ATOM 1558 N N . HIS A 1 201 ? 23.61653 -11.01267 -3.46123 1.000 13.50859 251 HIS A N 1
ATOM 1559 C CA . HIS A 1 201 ? 22.48114 -10.15591 -3.12715 1.000 12.80246 251 HIS A CA 1
ATOM 1560 C C . HIS A 1 201 ? 22.83521 -8.68116 -2.99660 1.000 15.53802 251 HIS A C 1
ATOM 1561 O O . HIS A 1 201 ? 22.08924 -7.81525 -3.50005 1.000 15.58186 251 HIS A O 1
ATOM 1568 N N . TYR A 1 202 ? 23.97981 -8.33018 -2.34641 1.000 12.08626 252 TYR A N 1
ATOM 1569 C CA . TYR A 1 202 ? 24.28349 -6.93481 -2.02266 1.000 12.37746 252 TYR A CA 1
ATOM 1570 C C . TYR A 1 202 ? 25.60098 -6.50665 -2.67669 1.000 14.76929 252 TYR A C 1
ATOM 1571 O O . TYR A 1 202 ? 26.60731 -7.24315 -2.58520 1.000 13.83989 252 TYR A O 1
ATOM 1580 N N . ARG A 1 203 ? 25.59008 -5.33044 -3.32586 1.000 15.66135 253 ARG A N 1
ATOM 1581 C CA . ARG A 1 203 ? 26.77715 -4.69918 -3.91908 1.000 15.82834 253 ARG A CA 1
ATOM 1582 C C . ARG A 1 203 ? 27.30339 -3.59867 -2.96598 1.000 15.48576 253 ARG A C 1
ATOM 1583 O O . ARG A 1 203 ? 26.59633 -3.13626 -2.05141 1.000 15.36488 253 ARG A O 1
ATOM 1591 N N . ILE A 1 204 ? 28.55081 -3.17837 -3.20250 1.000 15.83720 254 ILE A N 1
ATOM 1592 C CA . ILE A 1 204 ? 29.18883 -2.10648 -2.42543 1.000 12.70085 254 ILE A CA 1
ATOM 1593 C C . ILE A 1 204 ? 28.72224 -0.76047 -2.96565 1.000 17.26935 254 ILE A C 1
ATOM 1594 O O . ILE A 1 204 ? 28.92727 -0.46502 -4.15544 1.000 14.28959 254 ILE A O 1
ATOM 1599 N N . GLN A 1 205 ? 28.19613 0.11239 -2.06358 1.000 13.12292 255 GLN A N 1
ATOM 1600 C CA . GLN A 1 205 ? 27.89051 1.49199 -2.42074 1.000 16.26847 255 GLN A CA 1
ATOM 1601 C C . GLN A 1 205 ? 29.14710 2.19968 -2.91975 1.000 18.97365 255 GLN A C 1
ATOM 1602 O O . GLN A 1 205 ? 30.17079 2.22412 -2.21194 1.000 16.14635 255 GLN A O 1
ATOM 1608 N N . GLY A 1 206 ? 29.08513 2.74752 -4.14404 1.000 16.37422 256 GLY A N 1
ATOM 1609 C CA . GLY A 1 206 ? 30.26489 3.36147 -4.74697 1.000 18.83128 256 GLY A CA 1
ATOM 1610 C C . GLY A 1 206 ? 31.16677 2.41074 -5.50629 1.000 20.49841 256 GLY A C 1
ATOM 1611 O O . GLY A 1 206 ? 32.14730 2.86396 -6.11041 1.000 19.66221 256 GLY A O 1
ATOM 1612 N N . GLY A 1 207 ? 30.88473 1.12368 -5.48921 1.000 15.80988 257 GLY A N 1
ATOM 1613 C CA . GLY A 1 207 ? 31.57195 0.16829 -6.33531 1.000 18.18674 257 GLY A CA 1
ATOM 1614 C C . GLY A 1 207 ? 32.86838 -0.37175 -5.73271 1.000 17.53308 257 GLY A C 1
ATOM 1615 O O . GLY A 1 207 ? 33.45728 0.18004 -4.77524 1.000 16.27305 257 GLY A O 1
ATOM 1616 N N . THR A 1 208 ? 33.30774 -1.49688 -6.31757 1.000 15.90884 258 THR A N 1
ATOM 1617 C CA . THR A 1 208 ? 34.58042 -2.06677 -5.91490 1.000 13.16498 258 THR A CA 1
ATOM 1618 C C . THR A 1 208 ? 35.70273 -1.03748 -6.07921 1.000 17.63000 258 THR A C 1
ATOM 1619 O O . THR A 1 208 ? 36.57628 -0.91630 -5.19954 1.000 15.67978 258 THR A O 1
ATOM 1623 N N . ILE A 1 209 ? 35.70050 -0.31218 -7.21713 1.000 18.29743 259 ILE A N 1
ATOM 1624 C CA . ILE A 1 209 ? 36.79798 0.62746 -7.46377 1.000 19.71024 259 ILE A CA 1
ATOM 1625 C C . ILE A 1 209 ? 36.77147 1.72648 -6.41936 1.000 17.65522 259 ILE A C 1
ATOM 1626 O O . ILE A 1 209 ? 37.82466 2.27117 -6.06740 1.000 17.29276 259 ILE A O 1
ATOM 1631 N N . GLY A 1 210 ? 35.57819 2.08868 -5.92688 1.000 15.16652 260 GLY A N 1
ATOM 1632 C CA . GLY A 1 210 ? 35.51260 3.10354 -4.88162 1.000 16.25867 260 GLY A CA 1
ATOM 1633 C C . GLY A 1 210 ? 36.23224 2.66054 -3.61452 1.000 16.90003 260 GLY A C 1
ATOM 1634 O O . GLY A 1 210 ? 36.95433 3.45068 -2.97813 1.000 16.43439 260 GLY A O 1
ATOM 1635 N N . LEU A 1 211 ? 36.07562 1.39596 -3.25263 1.000 16.13696 261 LEU A N 1
ATOM 1636 C CA . LEU A 1 211 ? 36.77097 0.92159 -2.03596 1.000 17.33851 261 LEU A CA 1
ATOM 1637 C C . LEU A 1 211 ? 38.29026 0.77093 -2.27895 1.000 19.77577 261 LEU A C 1
ATOM 1638 O O . LEU A 1 211 ? 39.12576 1.14602 -1.41242 1.000 14.30549 261 LEU A O 1
ATOM 1643 N N . ILE A 1 212 ? 38.68001 0.25902 -3.46740 1.000 14.96744 262 ILE A N 1
ATOM 1644 C CA . ILE A 1 212 ? 40.10975 0.23689 -3.82856 1.000 14.57530 262 ILE A CA 1
ATOM 1645 C C . ILE A 1 212 ? 40.72162 1.63360 -3.70054 1.000 17.73078 262 ILE A C 1
ATOM 1646 O O . ILE A 1 212 ? 41.78571 1.82979 -3.07231 1.000 13.92420 262 ILE A O 1
ATOM 1651 N N . ASN A 1 213 ? 40.05807 2.62138 -4.29816 1.000 16.39106 263 ASN A N 1
ATOM 1652 C CA . ASN A 1 213 ? 40.59498 3.98389 -4.30326 1.000 20.60565 263 ASN A CA 1
ATOM 1653 C C . ASN A 1 213 ? 40.67284 4.53895 -2.89459 1.000 18.56112 263 ASN A C 1
ATOM 1654 O O . ASN A 1 213 ? 41.63916 5.22830 -2.54965 1.000 19.14741 263 ASN A O 1
ATOM 1659 N N . ALA A 1 214 ? 39.65210 4.26521 -2.06697 1.000 16.12703 264 ALA A N 1
ATOM 1660 C CA . ALA A 1 214 ? 39.71451 4.76092 -0.69193 1.000 17.06509 264 ALA A CA 1
ATOM 1661 C C . ALA A 1 214 ? 40.94564 4.19968 0.03640 1.000 18.16270 264 ALA A C 1
ATOM 1662 O O . ALA A 1 214 ? 41.67023 4.92922 0.72526 1.000 20.38294 264 ALA A O 1
ATOM 1664 N N . MET A 1 215 ? 41.16823 2.88875 -0.06996 1.000 15.42265 265 MET A N 1
ATOM 1665 C CA . MET A 1 215 ? 42.32494 2.25980 0.57022 1.000 14.28602 265 MET A CA 1
ATOM 1666 C C . MET A 1 215 ? 43.62958 2.85982 0.07253 1.000 17.24108 265 MET A C 1
ATOM 1667 O O . MET A 1 215 ? 44.53679 3.15741 0.86690 1.000 17.49329 265 MET A O 1
ATOM 1672 N N . LEU A 1 216 ? 43.77028 3.01276 -1.25956 1.000 17.20905 266 LEU A N 1
ATOM 1673 C CA . LEU A 1 216 ? 45.06681 3.49413 -1.75983 1.000 14.23186 266 LEU A CA 1
ATOM 1674 C C . LEU A 1 216 ? 45.25745 4.96494 -1.43611 1.000 17.66635 266 LEU A C 1
ATOM 1675 O O . LEU A 1 216 ? 46.38160 5.40334 -1.17012 1.000 18.72357 266 LEU A O 1
ATOM 1680 N N . THR A 1 217 ? 44.17812 5.75392 -1.41091 1.000 18.66701 267 THR A N 1
ATOM 1681 C CA . THR A 1 217 ? 44.32973 7.14440 -0.98295 1.000 18.52372 267 THR A CA 1
ATOM 1682 C C . THR A 1 217 ? 44.77703 7.21870 0.46629 1.000 24.31027 267 THR A C 1
ATOM 1683 O O . THR A 1 217 ? 45.74523 7.93048 0.81439 1.000 19.88822 267 THR A O 1
ATOM 1687 N N . ASP A 1 218 ? 44.09051 6.47764 1.33045 1.000 19.01503 268 ASP A N 1
ATOM 1688 C CA . ASP A 1 218 ? 44.52040 6.34438 2.72254 1.000 19.63822 268 ASP A CA 1
ATOM 1689 C C . ASP A 1 218 ? 45.99084 5.95521 2.84743 1.000 20.68485 268 ASP A C 1
ATOM 1690 O O . ASP A 1 218 ? 46.71732 6.47262 3.72161 1.000 21.76924 268 ASP A O 1
ATOM 1695 N N . SER A 1 219 ? 46.45626 5.05210 1.99027 1.000 18.11107 269 SER A N 1
ATOM 1696 C CA . SER A 1 219 ? 47.77621 4.44744 2.13972 1.000 16.57312 269 SER A CA 1
ATOM 1697 C C . SER A 1 219 ? 48.90429 5.45465 1.96238 1.000 26.88331 269 SER A C 1
ATOM 1698 O O . SER A 1 219 ? 49.96753 5.32073 2.59639 1.000 22.81411 269 SER A O 1
ATOM 1701 N N . GLY A 1 220 ? 48.71375 6.46080 1.10864 1.000 21.47980 270 GLY A N 1
ATOM 1702 C CA . GLY A 1 220 ? 49.81679 7.34657 0.81381 1.000 19.78782 270 GLY A CA 1
ATOM 1703 C C . GLY A 1 220 ? 50.90525 6.72959 -0.05358 1.000 24.49193 270 GLY A C 1
ATOM 1704 O O . GLY A 1 220 ? 51.91667 7.39982 -0.32184 1.000 25.02602 270 GLY A O 1
ATOM 1705 N N . ALA A 1 221 ? 50.73287 5.49197 -0.49723 1.000 19.71274 271 ALA A N 1
ATOM 1706 C CA . ALA A 1 221 ? 51.75364 4.80560 -1.28141 1.000 20.30453 271 ALA A CA 1
ATOM 1707 C C . ALA A 1 221 ? 51.86593 5.43324 -2.66487 1.000 20.23506 271 ALA A C 1
ATOM 1708 O O . ALA A 1 221 ? 50.92281 6.00310 -3.18710 1.000 20.10137 271 ALA A O 1
ATOM 1710 N N . GLU A 1 222 ? 53.03912 5.31808 -3.24266 1.000 17.37946 272 GLU A N 1
ATOM 1711 C CA . GLU A 1 222 ? 53.22192 5.62274 -4.64452 1.000 21.23150 272 GLU A CA 1
ATOM 1712 C C . GLU A 1 222 ? 52.65320 4.46604 -5.46099 1.000 21.19296 272 GLU A C 1
ATOM 1713 O O . GLU A 1 222 ? 52.91734 3.30273 -5.16381 1.000 20.89906 272 GLU A O 1
ATOM 1719 N N . VAL A 1 223 ? 51.85739 4.77777 -6.47762 1.000 22.31315 273 VAL A N 1
ATOM 1720 C CA . VAL A 1 223 ? 51.16988 3.76696 -7.27423 1.000 20.93031 273 VAL A CA 1
ATOM 1721 C C . VAL A 1 223 ? 51.54150 3.96112 -8.73935 1.000 23.02241 273 VAL A C 1
ATOM 1722 O O . VAL A 1 223 ? 51.42151 5.07002 -9.26791 1.000 23.54553 273 VAL A O 1
ATOM 1726 N N . ARG A 1 224 ? 51.96761 2.88190 -9.39391 1.000 18.82197 274 ARG A N 1
ATOM 1727 C CA . ARG A 1 224 ? 52.34690 2.90756 -10.80164 1.000 22.52991 274 ARG A CA 1
ATOM 1728 C C . ARG A 1 224 ? 51.58452 1.80778 -11.54960 1.000 23.70862 274 ARG A C 1
ATOM 1729 O O . ARG A 1 224 ? 51.55581 0.65097 -11.10113 1.000 21.36125 274 ARG A O 1
ATOM 1737 N N . MET A 1 225 ? 50.96368 2.16660 -12.66620 1.000 23.62612 275 MET A N 1
ATOM 1738 C CA . MET A 1 225 ? 50.20679 1.24298 -13.49471 1.000 22.69018 275 MET A CA 1
ATOM 1739 C C . MET A 1 225 ? 50.95929 0.92428 -14.78274 1.000 20.19989 275 MET A C 1
ATOM 1740 O O . MET A 1 225 ? 51.93298 1.55807 -15.13956 1.000 23.27301 275 MET A O 1
ATOM 1745 N N . SER A 1 226 ? 50.51633 -0.12373 -15.46359 1.000 22.00722 276 SER A N 1
ATOM 1746 C CA . SER A 1 226 ? 51.15207 -0.56740 -16.72313 1.000 20.92109 276 SER A CA 1
ATOM 1747 C C . SER A 1 226 ? 52.62124 -0.93967 -16.53410 1.000 23.97135 276 SER A C 1
ATOM 1748 O O . SER A 1 226 ? 53.46580 -0.70309 -17.43165 1.000 24.66892 276 SER A O 1
ATOM 1751 N N . VAL A 1 227 ? 52.91743 -1.57701 -15.40605 1.000 21.69936 277 VAL A N 1
ATOM 1752 C CA . VAL A 1 227 ? 54.28311 -1.93463 -15.04442 1.000 24.99463 277 VAL A CA 1
ATOM 1753 C C . VAL A 1 227 ? 54.28095 -3.36743 -14.53821 1.000 21.06092 277 VAL A C 1
ATOM 1754 O O . VAL A 1 227 ? 54.25657 -3.60724 -13.32491 1.000 21.44627 277 VAL A O 1
ATOM 1758 N N . PRO A 1 228 ? 54.33858 -4.34906 -15.41457 1.000 19.77118 278 PRO A N 1
ATOM 1759 C CA . PRO A 1 228 ? 54.40965 -5.74180 -14.95374 1.000 18.24048 278 PRO A CA 1
ATOM 1760 C C . PRO A 1 228 ? 55.77908 -6.05126 -14.37085 1.000 20.49025 278 PRO A C 1
ATOM 1761 O O . PRO A 1 228 ? 56.80398 -5.66139 -14.91622 1.000 20.36140 278 PRO A O 1
ATOM 1765 N N . VAL A 1 229 ? 55.77906 -6.72615 -13.22784 1.000 18.58446 279 VAL A N 1
ATOM 1766 C CA . VAL A 1 229 ? 57.01062 -7.27910 -12.67068 1.000 16.43754 279 VAL A CA 1
ATOM 1767 C C . VAL A 1 229 ? 57.30851 -8.59890 -13.37435 1.000 19.08763 279 VAL A C 1
ATOM 1768 O O . VAL A 1 229 ? 56.41536 -9.44415 -13.55790 1.000 20.59253 279 VAL A O 1
ATOM 1772 N N . THR A 1 230 ? 58.55796 -8.78458 -13.81703 1.000 20.32321 280 THR A N 1
ATOM 1773 C CA . THR A 1 230 ? 58.90785 -10.02773 -14.47312 1.000 17.38349 280 THR A CA 1
ATOM 1774 C C . THR A 1 230 ? 59.98964 -10.79984 -13.73734 1.000 17.46770 280 THR A C 1
ATOM 1775 O O . THR A 1 230 ? 60.28322 -11.94034 -14.11832 1.000 18.05007 280 THR A O 1
ATOM 1779 N N . ALA A 1 231 ? 60.63035 -10.21448 -12.72046 1.000 20.06018 281 ALA A N 1
ATOM 1780 C CA . ALA A 1 231 ? 61.58911 -11.01225 -11.96018 1.000 19.60808 281 ALA A CA 1
ATOM 1781 C C . ALA A 1 231 ? 61.77232 -10.41308 -10.56746 1.000 21.18395 281 ALA A C 1
ATOM 1782 O O . ALA A 1 231 ? 61.64464 -9.21484 -10.38175 1.000 19.21131 281 ALA A O 1
ATOM 1784 N N . VAL A 1 232 ? 62.07677 -11.28098 -9.59581 1.000 18.51228 282 VAL A N 1
ATOM 1785 C CA . VAL A 1 232 ? 62.33942 -10.86904 -8.21234 1.000 16.74656 282 VAL A CA 1
ATOM 1786 C C . VAL A 1 232 ? 63.56093 -11.63223 -7.75160 1.000 24.24891 282 VAL A C 1
ATOM 1787 O O . VAL A 1 232 ? 63.60789 -12.85206 -7.90714 1.000 23.96084 282 VAL A O 1
ATOM 1791 N N . GLU A 1 233 ? 64.57034 -10.91889 -7.25100 1.000 19.75628 283 GLU A N 1
ATOM 1792 C CA . GLU A 1 233 ? 65.78380 -11.54722 -6.76554 1.000 21.57073 283 GLU A CA 1
ATOM 1793 C C . GLU A 1 233 ? 66.04504 -11.09012 -5.32697 1.000 24.68710 283 GLU A C 1
ATOM 1794 O O . GLU A 1 233 ? 66.09337 -9.88649 -5.05241 1.000 24.14062 283 GLU A O 1
ATOM 1800 N N . GLN A 1 234 ? 66.22730 -12.04285 -4.42212 1.000 20.58885 284 GLN A N 1
ATOM 1801 C CA . GLN A 1 234 ? 66.62480 -11.72058 -3.05004 1.000 20.49238 284 GLN A CA 1
ATOM 1802 C C . GLN A 1 234 ? 68.13866 -11.60160 -2.98685 1.000 21.40212 284 GLN A C 1
ATOM 1803 O O . GLN A 1 234 ? 68.85479 -12.55239 -3.29993 1.000 24.25602 284 GLN A O 1
ATOM 1809 N N . VAL A 1 235 ? 68.62859 -10.44372 -2.55940 1.000 20.71458 285 VAL A N 1
ATOM 1810 C CA . VAL A 1 235 ? 70.05250 -10.18013 -2.57196 1.000 23.07984 285 VAL A CA 1
ATOM 1811 C C . VAL A 1 235 ? 70.30694 -9.01156 -1.63284 1.000 30.33039 285 VAL A C 1
ATOM 1812 O O . VAL A 1 235 ? 69.47030 -8.11922 -1.48303 1.000 23.19651 285 VAL A O 1
ATOM 1816 N N . ASN A 1 236 ? 71.46595 -9.01554 -0.98859 1.000 33.40806 286 ASN A N 1
ATOM 1817 C CA . ASN A 1 236 ? 71.90063 -7.88216 -0.15864 1.000 29.12806 286 ASN A CA 1
ATOM 1818 C C . ASN A 1 236 ? 70.97834 -7.61258 1.02474 1.000 28.30672 286 ASN A C 1
ATOM 1819 O O . ASN A 1 236 ? 70.91778 -6.48721 1.53012 1.000 30.47423 286 ASN A O 1
ATOM 1824 N N . GLY A 1 237 ? 70.31363 -8.63849 1.54498 1.000 21.73402 287 GLY A N 1
ATOM 1825 C CA . GLY A 1 237 ? 69.41368 -8.44402 2.65261 1.000 22.03466 287 GLY A CA 1
ATOM 1826 C C . GLY A 1 237 ? 68.06971 -7.85478 2.28146 1.000 28.29858 287 GLY A C 1
ATOM 1827 O O . GLY A 1 237 ? 67.26853 -7.55511 3.17283 1.000 23.17847 287 GLY A O 1
ATOM 1828 N N . GLY A 1 238 ? 67.79487 -7.66679 0.99879 1.000 21.52775 288 GLY A N 1
ATOM 1829 C CA . GLY A 1 238 ? 66.48274 -7.19224 0.59865 1.000 18.53624 288 GLY A CA 1
ATOM 1830 C C . GLY A 1 238 ? 66.14732 -7.85878 -0.71451 1.000 19.32261 288 GLY A C 1
ATOM 1831 O O . GLY A 1 238 ? 66.56727 -9.00663 -0.92956 1.000 19.61278 288 GLY A O 1
ATOM 1832 N N . VAL A 1 239 ? 65.48572 -7.14070 -1.62442 1.000 19.94417 289 VAL A N 1
ATOM 1833 C CA . VAL A 1 239 ? 65.01201 -7.71042 -2.88796 1.000 17.70727 289 VAL A CA 1
ATOM 1834 C C . VAL A 1 239 ? 65.26253 -6.71275 -4.01228 1.000 19.96765 289 VAL A C 1
ATOM 1835 O O . VAL A 1 239 ? 65.19887 -5.48842 -3.81634 1.000 22.27442 289 VAL A O 1
ATOM 1839 N N . LYS A 1 240 ? 65.55715 -7.26351 -5.19633 1.000 24.71252 290 LYS A N 1
ATOM 1840 C CA . LYS A 1 240 ? 65.64818 -6.53679 -6.47401 1.000 22.32820 290 LYS A CA 1
ATOM 1841 C C . LYS A 1 240 ? 64.45625 -6.95375 -7.31683 1.000 25.57991 290 LYS A C 1
ATOM 1842 O O . LYS A 1 240 ? 64.25004 -8.15528 -7.55106 1.000 22.24727 290 LYS A O 1
ATOM 1848 N N . ILE A 1 241 ? 63.67242 -5.97109 -7.76525 1.000 19.23009 291 ILE A N 1
ATOM 1849 C CA . ILE A 1 241 ? 62.45772 -6.19557 -8.54270 1.000 21.98554 291 ILE A CA 1
ATOM 1850 C C . ILE A 1 241 ? 62.73698 -5.66498 -9.94947 1.000 21.13273 291 ILE A C 1
ATOM 1851 O O . ILE A 1 241 ? 63.22141 -4.53747 -10.10233 1.000 23.04306 291 ILE A O 1
ATOM 1856 N N . LYS A 1 242 ? 62.48802 -6.47979 -10.95557 1.000 21.91229 292 LYS A N 1
ATOM 1857 C CA . LYS A 1 242 ? 62.72593 -6.11210 -12.35688 1.000 18.99898 292 LYS A CA 1
ATOM 1858 C C . LYS A 1 242 ? 61.41549 -6.09887 -13.11078 1.000 23.05342 292 LYS A C 1
ATOM 1859 O O . LYS A 1 242 ? 60.57932 -6.98841 -12.95174 1.000 19.40923 292 LYS A O 1
ATOM 1865 N N . THR A 1 243 ? 61.23838 -5.08183 -13.93446 1.000 20.40607 293 THR A N 1
ATOM 1866 C CA . THR A 1 243 ? 60.04525 -4.89473 -14.72593 1.000 18.95407 293 THR A CA 1
ATOM 1867 C C . THR A 1 243 ? 60.35810 -5.24520 -16.18246 1.000 19.66170 293 THR A C 1
ATOM 1868 O O . THR A 1 243 ? 61.51713 -5.41292 -16.58242 1.000 20.78929 293 THR A O 1
ATOM 1872 N N . ASP A 1 244 ? 59.32853 -5.30312 -17.00372 1.000 21.75229 294 ASP A N 1
ATOM 1873 C CA . ASP A 1 244 ? 59.54362 -5.80245 -18.36579 1.000 18.66309 294 ASP A CA 1
ATOM 1874 C C . ASP A 1 244 ? 60.50206 -4.95222 -19.17753 1.000 30.71355 294 ASP A C 1
ATOM 1875 O O . ASP A 1 244 ? 61.05236 -5.43038 -20.16751 1.000 29.74063 294 ASP A O 1
ATOM 1880 N N . ASP A 1 245 ? 60.75205 -3.69748 -18.79861 1.000 28.32853 295 ASP A N 1
ATOM 1881 C CA . ASP A 1 245 ? 61.75237 -2.90824 -19.51546 1.000 31.26566 295 ASP A CA 1
ATOM 1882 C C . ASP A 1 245 ? 63.12306 -2.93752 -18.82967 1.000 31.76622 295 ASP A C 1
ATOM 1883 O O . ASP A 1 245 ? 63.98699 -2.11852 -19.13288 1.000 29.60433 295 ASP A O 1
ATOM 1888 N N . ASP A 1 246 ? 63.33460 -3.87729 -17.91060 1.000 22.91966 296 ASP A N 1
ATOM 1889 C CA . ASP A 1 246 ? 64.60939 -4.13422 -17.23757 1.000 26.62524 296 ASP A CA 1
ATOM 1890 C C . ASP A 1 246 ? 64.99066 -3.05541 -16.23770 1.000 26.30043 296 ASP A C 1
ATOM 1891 O O . ASP A 1 246 ? 66.10342 -3.06982 -15.70600 1.000 26.31729 296 ASP A O 1
ATOM 1896 N N . GLU A 1 247 ? 64.08568 -2.15717 -15.89825 1.000 25.35097 297 GLU A N 1
ATOM 1897 C CA . GLU A 1 247 ? 64.36108 -1.27912 -14.75825 1.000 23.82351 297 GLU A CA 1
ATOM 1898 C C . GLU A 1 247 ? 64.37456 -2.09851 -13.48500 1.000 25.34390 297 GLU A C 1
ATOM 1899 O O . GLU A 1 247 ? 63.73566 -3.15066 -13.39451 1.000 24.82173 297 GLU A O 1
ATOM 1905 N N . ILE A 1 248 ? 65.11990 -1.62039 -12.48937 1.000 20.12945 298 ILE A N 1
ATOM 1906 C CA . ILE A 1 248 ? 65.31066 -2.33883 -11.22725 1.000 23.39083 298 ILE A CA 1
ATOM 1907 C C . ILE A 1 248 ? 64.92578 -1.42483 -10.07742 1.000 25.42754 298 ILE A C 1
ATOM 1908 O O . ILE A 1 248 ? 65.36809 -0.27725 -10.01906 1.000 20.95154 298 ILE A O 1
ATOM 1913 N N . ILE A 1 249 ? 64.09565 -1.93521 -9.17282 1.000 21.13406 299 ILE A N 1
ATOM 1914 C CA . ILE A 1 249 ? 63.66212 -1.23883 -7.97534 1.000 22.41839 299 ILE A CA 1
ATOM 1915 C C . ILE A 1 249 ? 64.10335 -2.10539 -6.80800 1.000 21.33716 299 ILE A C 1
ATOM 1916 O O . ILE A 1 249 ? 63.87825 -3.32072 -6.84206 1.000 22.57431 299 ILE A O 1
ATOM 1921 N N . THR A 1 250 ? 64.70085 -1.50195 -5.76169 1.000 23.39970 300 THR A N 1
ATOM 1922 C CA . THR A 1 250 ? 65.07921 -2.30219 -4.60180 1.000 20.18591 300 THR A CA 1
ATOM 1923 C C . THR A 1 250 ? 64.16638 -2.01966 -3.41823 1.000 19.95490 300 THR A C 1
ATOM 1924 O O . THR A 1 250 ? 63.63679 -0.91709 -3.28003 1.000 19.17913 300 THR A O 1
ATOM 1928 N N . ALA A 1 251 ? 64.06200 -3.00677 -2.51681 1.000 19.04679 301 ALA A N 1
ATOM 1929 C CA . ALA A 1 251 ? 63.13493 -2.87955 -1.38919 1.000 19.55961 301 ALA A CA 1
ATOM 1930 C C . ALA A 1 251 ? 63.56486 -3.78595 -0.24312 1.000 19.40798 301 ALA A C 1
ATOM 1931 O O . ALA A 1 251 ? 64.19640 -4.81780 -0.45778 1.000 19.87479 301 ALA A O 1
ATOM 1933 N N . GLY A 1 252 ? 63.14731 -3.42922 0.97547 1.000 16.95796 302 GLY A N 1
ATOM 1934 C CA . GLY A 1 252 ? 63.43084 -4.31970 2.12017 1.000 15.64083 302 GLY A CA 1
ATOM 1935 C C . GLY A 1 252 ? 62.61777 -5.60917 2.01257 1.000 20.86801 302 GLY A C 1
ATOM 1936 O O . GLY A 1 252 ? 63.11748 -6.68816 2.31484 1.000 22.07451 302 GLY A O 1
ATOM 1937 N N . VAL A 1 253 ? 61.36592 -5.50948 1.55156 1.000 15.54656 303 VAL A N 1
ATOM 1938 C CA . VAL A 1 253 ? 60.40915 -6.62498 1.53215 1.000 15.98227 303 VAL A CA 1
ATOM 1939 C C . VAL A 1 253 ? 59.50237 -6.45078 0.31428 1.000 16.29401 303 VAL A C 1
ATOM 1940 O O . VAL A 1 253 ? 59.18572 -5.31744 -0.07366 1.000 18.04998 303 VAL A O 1
ATOM 1944 N N . VAL A 1 254 ? 59.05609 -7.57616 -0.28060 1.000 13.53956 304 VAL A N 1
ATOM 1945 C CA . VAL A 1 254 ? 58.08638 -7.55680 -1.37525 1.000 14.09254 304 VAL A CA 1
ATOM 1946 C C . VAL A 1 254 ? 56.85328 -8.35610 -0.97254 1.000 20.05433 304 VAL A C 1
ATOM 1947 O O . VAL A 1 254 ? 56.95454 -9.45536 -0.40054 1.000 16.79371 304 VAL A O 1
ATOM 1951 N N . VAL A 1 255 ? 55.67665 -7.80169 -1.27408 1.000 14.67008 305 VAL A N 1
ATOM 1952 C CA . VAL A 1 255 ? 54.42338 -8.51548 -1.09475 1.000 12.46940 305 VAL A CA 1
ATOM 1953 C C . VAL A 1 255 ? 53.90292 -8.91928 -2.45794 1.000 14.65062 305 VAL A C 1
ATOM 1954 O O . VAL A 1 255 ? 53.51609 -8.05637 -3.25982 1.000 17.46192 305 VAL A O 1
ATOM 1958 N N . MET A 1 256 ? 53.81898 -10.22488 -2.71733 1.000 18.36858 306 MET A N 1
ATOM 1959 C CA . MET A 1 256 ? 53.29700 -10.72666 -3.99035 1.000 13.93889 306 MET A CA 1
ATOM 1960 C C . MET A 1 256 ? 51.79003 -10.96948 -3.86438 1.000 15.34312 306 MET A C 1
ATOM 1961 O O . MET A 1 256 ? 51.37228 -11.73280 -2.99187 1.000 17.42844 306 MET A O 1
ATOM 1966 N N . THR A 1 257 ? 50.97688 -10.35225 -4.74810 1.000 13.92121 307 THR A N 1
ATOM 1967 C CA . THR A 1 257 ? 49.52901 -10.57773 -4.67474 1.000 12.64320 307 THR A CA 1
ATOM 1968 C C . THR A 1 257 ? 48.95912 -11.00578 -6.01473 1.000 17.69808 307 THR A C 1
ATOM 1969 O O . THR A 1 257 ? 47.72260 -11.05693 -6.15289 1.000 18.83686 307 THR A O 1
ATOM 1973 N N . VAL A 1 258 ? 49.81183 -11.33029 -7.00286 1.000 14.01640 308 VAL A N 1
ATOM 1974 C CA . VAL A 1 258 ? 49.31735 -11.68588 -8.33484 1.000 14.95688 308 VAL A CA 1
ATOM 1975 C C . VAL A 1 258 ? 48.52916 -12.99402 -8.27603 1.000 15.16197 308 VAL A C 1
ATOM 1976 O O . VAL A 1 258 ? 48.77091 -13.82173 -7.40091 1.000 15.42803 308 VAL A O 1
ATOM 1980 N N . PRO A 1 259 ? 47.60110 -13.23582 -9.20262 1.000 12.62222 309 PRO A N 1
ATOM 1981 C CA . PRO A 1 259 ? 46.83240 -14.49917 -9.17414 1.000 16.14370 309 PRO A CA 1
ATOM 1982 C C . PRO A 1 259 ? 47.75516 -15.66679 -9.40203 1.000 15.16256 309 PRO A C 1
ATOM 1983 O O . PRO A 1 259 ? 48.69689 -15.58979 -10.20173 1.000 18.69964 309 PRO A O 1
ATOM 1987 N N . LEU A 1 260 ? 47.45440 -16.77013 -8.71374 1.000 16.12626 310 LEU A N 1
ATOM 1988 C CA . LEU A 1 260 ? 48.27594 -17.97192 -8.83548 1.000 17.71068 310 LEU A CA 1
ATOM 1989 C C . LEU A 1 260 ? 48.52278 -18.34799 -10.30380 1.000 18.17107 310 LEU A C 1
ATOM 1990 O O . LEU A 1 260 ? 49.65017 -18.70521 -10.69789 1.000 17.10909 310 LEU A O 1
ATOM 1995 N N . ASN A 1 261 ? 47.48534 -18.26819 -11.13546 1.000 16.67333 311 ASN A N 1
ATOM 1996 C CA . ASN A 1 261 ? 47.61877 -18.74484 -12.51240 1.000 16.12700 311 ASN A CA 1
ATOM 1997 C C . ASN A 1 261 ? 48.53130 -17.86846 -13.36518 1.000 17.30839 311 ASN A C 1
ATOM 1998 O O . ASN A 1 261 ? 48.74389 -18.20779 -14.55435 1.000 17.84085 311 ASN A O 1
ATOM 2003 N N . THR A 1 262 ? 49.03006 -16.75542 -12.83092 1.000 18.93290 312 THR A N 1
ATOM 2004 C CA . THR A 1 262 ? 49.90666 -15.86433 -13.58917 1.000 17.94080 312 THR A CA 1
ATOM 2005 C C . THR A 1 262 ? 51.36036 -15.93450 -13.12760 1.000 18.90373 312 THR A C 1
ATOM 2006 O O . THR A 1 262 ? 52.18884 -15.14327 -13.63314 1.000 21.52694 312 THR A O 1
ATOM 2010 N N . TYR A 1 263 ? 51.69652 -16.83153 -12.18795 1.000 20.92070 313 TYR A N 1
ATOM 2011 C CA . TYR A 1 263 ? 53.07981 -16.83663 -11.69518 1.000 23.05026 313 TYR A CA 1
ATOM 2012 C C . TYR A 1 263 ? 54.08316 -17.19759 -12.78569 1.000 21.99973 313 TYR A C 1
ATOM 2013 O O . TYR A 1 263 ? 55.27663 -16.89477 -12.64492 1.000 21.81803 313 TYR A O 1
ATOM 2022 N N . LYS A 1 264 ? 53.64509 -17.80640 -13.89039 1.000 18.34266 314 LYS A N 1
ATOM 2023 C CA . LYS A 1 264 ? 54.60556 -18.13275 -14.93434 1.000 20.22032 314 LYS A CA 1
ATOM 2024 C C . LYS A 1 264 ? 55.26906 -16.89157 -15.52901 1.000 27.24776 314 LYS A C 1
ATOM 2025 O O . LYS A 1 264 ? 56.31455 -17.01416 -16.16006 1.000 25.37282 314 LYS A O 1
ATOM 2031 N N . HIS A 1 265 ? 54.70332 -15.69723 -15.33600 1.000 22.35253 315 HIS A N 1
ATOM 2032 C CA . HIS A 1 265 ? 55.32628 -14.49028 -15.88383 1.000 21.28385 315 HIS A CA 1
ATOM 2033 C C . HIS A 1 265 ? 56.55670 -14.00114 -15.08409 1.000 23.92145 315 HIS A C 1
ATOM 2034 O O . HIS A 1 265 ? 57.25467 -13.07633 -15.54433 1.000 21.07904 315 HIS A O 1
ATOM 2041 N N . ILE A 1 266 ? 56.81496 -14.55638 -13.90032 1.000 20.01345 316 ILE A N 1
ATOM 2042 C CA . ILE A 1 266 ? 57.77221 -13.99607 -12.93713 1.000 19.60604 316 ILE A CA 1
ATOM 2043 C C . ILE A 1 266 ? 58.84753 -15.02386 -12.63394 1.000 23.10542 316 ILE A C 1
ATOM 2044 O O . ILE A 1 266 ? 58.53679 -16.15715 -12.22933 1.000 20.90679 316 ILE A O 1
ATOM 2049 N N . ASP A 1 267 ? 60.11296 -14.62825 -12.83032 1.000 19.27424 317 ASP A N 1
ATOM 2050 C CA . ASP A 1 267 ? 61.25470 -15.46654 -12.45198 1.000 19.65246 317 ASP A CA 1
ATOM 2051 C C . ASP A 1 267 ? 61.70705 -15.11766 -11.03563 1.000 20.78334 317 ASP A C 1
ATOM 2052 O O . ASP A 1 267 ? 61.96920 -13.94867 -10.74168 1.000 25.86256 317 ASP A O 1
ATOM 2057 N N . PHE A 1 268 ? 61.81824 -16.12832 -10.17280 1.000 21.41153 318 PHE A N 1
ATOM 2058 C CA . PHE A 1 268 ? 62.27054 -15.93191 -8.79025 1.000 17.39385 318 PHE A CA 1
ATOM 2059 C C . PHE A 1 268 ? 63.69770 -16.43382 -8.62643 1.000 22.37917 318 PHE A C 1
ATOM 2060 O O . PHE A 1 268 ? 64.02291 -17.53322 -9.07457 1.000 21.40888 318 PHE A O 1
ATOM 2068 N N . THR A 1 269 ? 64.53430 -15.63974 -7.96100 1.000 21.44391 319 THR A N 1
ATOM 2069 C CA . THR A 1 269 ? 65.89286 -16.04864 -7.59878 1.000 23.46546 319 THR A CA 1
ATOM 2070 C C . THR A 1 269 ? 66.12083 -15.78995 -6.11541 1.000 26.56241 319 THR A C 1
ATOM 2071 O O . THR A 1 269 ? 65.97292 -14.64633 -5.66609 1.000 22.31984 319 THR A O 1
ATOM 2075 N N . PRO A 1 270 ? 66.42554 -16.81406 -5.30525 1.000 26.32276 320 PRO A N 1
ATOM 2076 C CA . PRO A 1 270 ? 66.47982 -18.23161 -5.65671 1.000 25.05357 320 PRO A CA 1
ATOM 2077 C C . PRO A 1 270 ? 65.09069 -18.72039 -5.94663 1.000 24.04381 320 PRO A C 1
ATOM 2078 O O . PRO A 1 270 ? 64.10999 -17.99464 -5.67149 1.000 20.66491 320 PRO A O 1
ATOM 2082 N N . ALA A 1 271 ? 64.97290 -19.92880 -6.49965 1.000 24.83462 321 ALA A N 1
ATOM 2083 C CA . ALA A 1 271 ? 63.67453 -20.50162 -6.82746 1.000 20.27471 321 ALA A CA 1
ATOM 2084 C C . ALA A 1 271 ? 62.79464 -20.58955 -5.59207 1.000 23.22014 321 ALA A C 1
ATOM 2085 O O . ALA A 1 271 ? 63.27443 -20.67298 -4.45267 1.000 21.58945 321 ALA A O 1
ATOM 2087 N N . LEU A 1 272 ? 61.49011 -20.59915 -5.82605 1.000 19.53340 322 LEU A N 1
ATOM 2088 C CA . LEU A 1 272 ? 60.56461 -20.81425 -4.70436 1.000 20.30512 322 LEU A CA 1
ATOM 2089 C C . LEU A 1 272 ? 60.61001 -22.26963 -4.24880 1.000 24.16389 322 LEU A C 1
ATOM 2090 O O . LEU A 1 272 ? 61.10688 -23.15463 -4.97124 1.000 21.81709 322 LEU A O 1
ATOM 2095 N N . SER A 1 273 ? 60.08397 -22.51077 -3.04923 1.000 20.23748 323 SER A N 1
ATOM 2096 C CA . SER A 1 273 ? 60.05863 -23.84866 -2.46678 1.000 22.81721 323 SER A CA 1
ATOM 2097 C C . SER A 1 273 ? 59.35260 -24.82013 -3.41900 1.000 23.33824 323 SER A C 1
ATOM 2098 O O . SER A 1 273 ? 58.55518 -24.42721 -4.26711 1.000 21.23457 323 SER A O 1
ATOM 2101 N N . LYS A 1 274 ? 59.67397 -26.12193 -3.28240 1.000 24.03001 324 LYS A N 1
ATOM 2102 C CA . LYS A 1 274 ? 59.01945 -27.10437 -4.14548 1.000 26.45853 324 LYS A CA 1
ATOM 2103 C C . LYS A 1 274 ? 57.50401 -27.09272 -3.95705 1.000 21.00203 324 LYS A C 1
ATOM 2104 O O . LYS A 1 274 ? 56.75225 -27.26873 -4.92603 1.000 22.45788 324 LYS A O 1
ATOM 2106 N N . GLY A 1 275 ? 57.02306 -26.91144 -2.71632 1.000 22.25998 325 GLY A N 1
ATOM 2107 C CA . GLY A 1 275 ? 55.58542 -26.88442 -2.50445 1.000 20.66716 325 GLY A CA 1
ATOM 2108 C C . GLY A 1 275 ? 54.93182 -25.78129 -3.30904 1.000 21.02657 325 GLY A C 1
ATOM 2109 O O . GLY A 1 275 ? 53.87996 -25.97823 -3.93088 1.000 24.79661 325 GLY A O 1
ATOM 2110 N N . LYS A 1 276 ? 55.53601 -24.58908 -3.29743 1.000 21.47431 326 LYS A N 1
ATOM 2111 C CA . LYS A 1 276 ? 54.98542 -23.48919 -4.10806 1.000 22.68921 326 LYS A CA 1
ATOM 2112 C C . LYS A 1 276 ? 55.07545 -23.79014 -5.58111 1.000 25.62721 326 LYS A C 1
ATOM 2113 O O . LYS A 1 276 ? 54.15269 -23.46476 -6.35812 1.000 23.90274 326 LYS A O 1
ATOM 2119 N N . GLN A 1 277 ? 56.19902 -24.40206 -6.01114 1.000 20.51443 327 GLN A N 1
ATOM 2120 C CA . GLN A 1 277 ? 56.34687 -24.73167 -7.43660 1.000 23.64143 327 GLN A CA 1
ATOM 2121 C C . GLN A 1 277 ? 55.26360 -25.70815 -7.89162 1.000 25.47789 327 GLN A C 1
ATOM 2122 O O . GLN A 1 277 ? 54.77123 -25.63767 -9.02770 1.000 28.28589 327 GLN A O 1
ATOM 2128 N N . ARG A 1 278 ? 54.88758 -26.63974 -7.02143 1.000 24.22391 328 ARG A N 1
ATOM 2129 C CA . ARG A 1 278 ? 53.82300 -27.57158 -7.37189 1.000 25.16710 328 ARG A CA 1
ATOM 2130 C C . ARG A 1 278 ? 52.50977 -26.82296 -7.56096 1.000 22.95754 328 ARG A C 1
ATOM 2131 O O . ARG A 1 278 ? 51.77157 -27.06296 -8.52940 1.000 23.19131 328 ARG A O 1
ATOM 2139 N N . PHE A 1 279 ? 52.19278 -25.91792 -6.63280 1.000 21.34996 329 PHE A N 1
ATOM 2140 C CA . PHE A 1 279 ? 50.96240 -25.13564 -6.80112 1.000 24.18826 329 PHE A CA 1
ATOM 2141 C C . PHE A 1 279 ? 50.99738 -24.31615 -8.08229 1.000 26.96310 329 PHE A C 1
ATOM 2142 O O . PHE A 1 279 ? 49.98089 -24.18793 -8.78203 1.000 27.69885 329 PHE A O 1
ATOM 2150 N N . ILE A 1 280 ? 52.15164 -23.73055 -8.40713 1.000 24.93826 330 ILE A N 1
ATOM 2151 C CA . ILE A 1 280 ? 52.24332 -22.89806 -9.60884 1.000 25.18651 330 ILE A CA 1
ATOM 2152 C C . ILE A 1 280 ? 52.07807 -23.73327 -10.87816 1.000 27.38417 330 ILE A C 1
ATOM 2153 O O . ILE A 1 280 ? 51.46961 -23.28011 -11.85841 1.000 24.66746 330 ILE A O 1
ATOM 2158 N N . LYS A 1 281 ? 52.62410 -24.95017 -10.89705 1.000 25.06078 331 LYS A N 1
ATOM 2159 C CA . LYS A 1 281 ? 52.42585 -25.82197 -12.04003 1.000 27.52992 331 LYS A CA 1
ATOM 2160 C C . LYS A 1 281 ? 50.96448 -26.25648 -12.15539 1.000 27.04126 331 LYS A C 1
ATOM 2161 O O . LYS A 1 281 ? 50.44105 -26.38995 -13.26124 1.000 24.50300 331 LYS A O 1
ATOM 2163 N N . GLU A 1 282 ? 50.29866 -26.50988 -11.03233 1.000 24.24907 332 GLU A N 1
ATOM 2164 C CA . GLU A 1 282 ? 48.89312 -26.93377 -11.07222 1.000 25.62513 332 GLU A CA 1
ATOM 2165 C C . GLU A 1 282 ? 47.95181 -25.78757 -11.43641 1.000 20.82504 332 GLU A C 1
ATOM 2166 O O . GLU A 1 282 ? 46.98781 -25.98955 -12.17656 1.000 19.37760 332 GLU A O 1
ATOM 2172 N N . GLY A 1 283 ? 48.16755 -24.61073 -10.87022 1.000 20.50338 333 GLY A N 1
ATOM 2173 C CA . GLY A 1 283 ? 47.20895 -23.51666 -10.94114 1.000 20.59159 333 GLY A CA 1
ATOM 2174 C C . GLY A 1 283 ? 45.93387 -23.79618 -10.14969 1.000 19.52464 333 GLY A C 1
ATOM 2175 O O . GLY A 1 283 ? 45.77557 -24.83575 -9.49746 1.000 19.62453 333 GLY A O 1
ATOM 2176 N N . GLN A 1 284 ? 45.01347 -22.83007 -10.20089 1.000 16.53828 334 GLN A N 1
ATOM 2177 C CA . GLN A 1 284 ? 43.66500 -23.06357 -9.69867 1.000 18.89579 334 GLN A CA 1
ATOM 2178 C C . GLN A 1 284 ? 42.70910 -23.26975 -10.87668 1.000 20.75152 334 GLN A C 1
ATOM 2179 O O . GLN A 1 284 ? 43.04932 -22.99615 -12.03994 1.000 19.31716 334 GLN A O 1
ATOM 2185 N N . LEU A 1 285 ? 41.51761 -23.81812 -10.57907 1.000 19.76890 335 LEU A N 1
ATOM 2186 C CA . LEU A 1 285 ? 40.71271 -24.49367 -11.62373 1.000 19.78332 335 LEU A CA 1
ATOM 2187 C C . LEU A 1 285 ? 39.96408 -23.53158 -12.54788 1.000 20.42431 335 LEU A C 1
ATOM 2188 O O . LEU A 1 285 ? 39.71172 -23.86709 -13.70942 1.000 18.79367 335 LEU A O 1
ATOM 2193 N N . SER A 1 286 ? 39.49325 -22.38665 -12.04496 1.000 18.58045 336 SER A N 1
ATOM 2194 C CA . SER A 1 286 ? 38.35631 -21.72839 -12.71578 1.000 18.73259 336 SER A CA 1
ATOM 2195 C C . SER A 1 286 ? 38.69320 -21.19192 -14.10260 1.000 22.92740 336 SER A C 1
ATOM 2196 O O . SER A 1 286 ? 39.72512 -20.56101 -14.31567 1.000 17.71573 336 SER A O 1
ATOM 2199 N N . LYS A 1 287 ? 37.78501 -21.41428 -15.03907 1.000 18.42335 337 LYS A N 1
ATOM 2200 C CA . LYS A 1 287 ? 37.90243 -20.94235 -16.41295 1.000 20.38359 337 LYS A CA 1
ATOM 2201 C C . LYS A 1 287 ? 36.73093 -20.03353 -16.80456 1.000 23.31930 337 LYS A C 1
ATOM 2202 O O . LYS A 1 287 ? 36.27754 -20.02939 -17.96758 1.000 24.06472 337 LYS A O 1
ATOM 2208 N N . GLY A 1 288 ? 36.27488 -19.21155 -15.86094 1.000 18.96904 338 GLY A N 1
ATOM 2209 C CA . GLY A 1 288 ? 35.02873 -18.48165 -15.98856 1.000 25.94068 338 GLY A CA 1
ATOM 2210 C C . GLY A 1 288 ? 35.14741 -17.12902 -16.73011 1.000 22.39911 338 GLY A C 1
ATOM 2211 O O . GLY A 1 288 ? 36.23844 -16.67628 -17.10149 1.000 19.66731 338 GLY A O 1
ATOM 2212 N N . ALA A 1 289 ? 33.98671 -16.53691 -16.95634 1.000 15.50330 339 ALA A N 1
ATOM 2213 C CA . ALA A 1 289 ? 33.86009 -15.23129 -17.59739 1.000 18.43218 339 ALA A CA 1
ATOM 2214 C C . ALA A 1 289 ? 32.55542 -14.61259 -17.12198 1.000 19.84333 339 ALA A C 1
ATOM 2215 O O . ALA A 1 289 ? 31.76342 -15.27952 -16.45465 1.000 19.55024 339 ALA A O 1
ATOM 2217 N N . LYS A 1 290 ? 32.31676 -13.33921 -17.48694 1.000 14.91748 340 LYS A N 1
ATOM 2218 C CA . LYS A 1 290 ? 31.09022 -12.68600 -17.04218 1.000 16.90616 340 LYS A CA 1
ATOM 2219 C C . LYS A 1 290 ? 30.59913 -11.74076 -18.11688 1.000 20.88972 340 LYS A C 1
ATOM 2220 O O . LYS A 1 290 ? 31.40942 -11.16244 -18.85554 1.000 19.80529 340 LYS A O 1
ATOM 2226 N N . LEU A 1 291 ? 29.28102 -11.54240 -18.17034 1.000 14.12430 341 LEU A N 1
ATOM 2227 C CA . LEU A 1 291 ? 28.73262 -10.58203 -19.12142 1.000 18.39349 341 LEU A CA 1
ATOM 2228 C C . LEU A 1 291 ? 27.37819 -10.05718 -18.64722 1.000 22.17058 341 LEU A C 1
ATOM 2229 O O . LEU A 1 291 ? 26.69064 -10.68993 -17.83353 1.000 21.94754 341 LEU A O 1
ATOM 2234 N N . TYR A 1 292 ? 27.04524 -8.85636 -19.10385 1.000 18.83020 342 TYR A N 1
ATOM 2235 C CA . TYR A 1 292 ? 25.73934 -8.25790 -18.94450 1.000 15.72751 342 TYR A CA 1
ATOM 2236 C C . TYR A 1 292 ? 25.07327 -8.19083 -20.31358 1.000 20.04263 342 TYR A C 1
ATOM 2237 O O . TYR A 1 292 ? 25.73654 -7.91229 -21.32996 1.000 18.92503 342 TYR A O 1
ATOM 2246 N N . VAL A 1 293 ? 23.76463 -8.37432 -20.32370 1.000 16.57449 343 VAL A N 1
ATOM 2247 C CA . VAL A 1 293 ? 22.97982 -8.28358 -21.55640 1.000 17.42007 343 VAL A CA 1
ATOM 2248 C C . VAL A 1 293 ? 21.82544 -7.33388 -21.33057 1.000 21.07938 343 VAL A C 1
ATOM 2249 O O . VAL A 1 293 ? 21.14753 -7.40724 -20.30308 1.000 20.88254 343 VAL A O 1
ATOM 2253 N N . HIS A 1 294 ? 21.61050 -6.42881 -22.28257 1.000 18.87377 344 HIS A N 1
ATOM 2254 C CA . HIS A 1 294 ? 20.47116 -5.54229 -22.29909 1.000 21.50091 344 HIS A CA 1
ATOM 2255 C C . HIS A 1 294 ? 19.47393 -6.05167 -23.33754 1.000 23.80742 344 HIS A C 1
ATOM 2256 O O . HIS A 1 294 ? 19.79153 -6.11765 -24.54699 1.000 23.92592 344 HIS A O 1
ATOM 2263 N N . VAL A 1 295 ? 18.25703 -6.39840 -22.86258 1.000 21.93648 345 VAL A N 1
ATOM 2264 C CA . VAL A 1 295 ? 17.16056 -6.78940 -23.74658 1.000 25.90131 345 VAL A CA 1
ATOM 2265 C C . VAL A 1 295 ? 16.04186 -5.77009 -23.63564 1.000 24.28953 345 VAL A C 1
ATOM 2266 O O . VAL A 1 295 ? 15.86686 -5.10939 -22.60464 1.000 22.61940 345 VAL A O 1
ATOM 2270 N N . LYS A 1 296 ? 15.26426 -5.66820 -24.71511 1.000 24.08958 346 LYS A N 1
ATOM 2271 C CA . LYS A 1 296 ? 14.22205 -4.65153 -24.83979 1.000 24.98353 346 LYS A CA 1
ATOM 2272 C C . LYS A 1 296 ? 13.03953 -4.94848 -23.91619 1.000 26.43512 346 LYS A C 1
ATOM 2273 O O . LYS A 1 296 ? 12.44915 -4.02727 -23.35073 1.000 25.37077 346 LYS A O 1
ATOM 2279 N N . GLN A 1 297 ? 12.69337 -6.22653 -23.73628 1.000 23.55956 347 GLN A N 1
ATOM 2280 C CA . GLN A 1 297 ? 11.55804 -6.59401 -22.89872 1.000 29.52205 347 GLN A CA 1
ATOM 2281 C C . GLN A 1 297 ? 11.87820 -6.40975 -21.42072 1.000 30.87482 347 GLN A C 1
ATOM 2282 O O . GLN A 1 297 ? 13.04214 -6.47628 -21.00406 1.000 24.46747 347 GLN A O 1
ATOM 2288 N N . ASN A 1 298 ? 10.82802 -6.12708 -20.63476 1.000 25.82192 348 ASN A N 1
ATOM 2289 C CA . ASN A 1 298 ? 10.90089 -6.07767 -19.16717 1.000 26.78705 348 ASN A CA 1
ATOM 2290 C C . ASN A 1 298 ? 10.57307 -7.46935 -18.63292 1.000 22.81876 348 ASN A C 1
ATOM 2291 O O . ASN A 1 298 ? 9.40540 -7.86957 -18.56067 1.000 24.75632 348 ASN A O 1
ATOM 2296 N N . LEU A 1 299 ? 11.61110 -8.22838 -18.30596 1.000 22.10449 349 LEU A N 1
ATOM 2297 C CA . LEU A 1 299 ? 11.46039 -9.55078 -17.74894 1.000 18.82423 349 LEU A CA 1
ATOM 2298 C C . LEU A 1 299 ? 11.19027 -9.55619 -16.24384 1.000 23.27491 349 LEU A C 1
ATOM 2299 O O . LEU A 1 299 ? 10.95118 -10.63519 -15.68402 1.000 22.26608 349 LEU A O 1
ATOM 2304 N N . GLY A 1 300 ? 11.26631 -8.40839 -15.57814 1.000 26.20412 350 GLY A N 1
ATOM 2305 C CA . GLY A 1 300 ? 11.05693 -8.40545 -14.12479 1.000 22.60512 350 GLY A CA 1
ATOM 2306 C C . GLY A 1 300 ? 12.24390 -8.99562 -13.38495 1.000 21.59273 350 GLY A C 1
ATOM 2307 O O . GLY A 1 300 ? 13.40493 -8.94154 -13.83592 1.000 21.52503 350 GLY A O 1
ATOM 2308 N N . ARG A 1 301 ? 11.96584 -9.57129 -12.21770 1.000 16.89507 351 ARG A N 1
ATOM 2309 C CA . ARG A 1 301 ? 13.03487 -10.08285 -11.36105 1.000 17.95169 351 ARG A CA 1
ATOM 2310 C C . ARG A 1 301 ? 13.19037 -11.56499 -11.64785 1.000 17.37625 351 ARG A C 1
ATOM 2311 O O . ARG A 1 301 ? 12.27944 -12.35577 -11.35365 1.000 17.34379 351 ARG A O 1
ATOM 2319 N N . VAL A 1 302 ? 14.31935 -11.93624 -12.27964 1.000 18.00395 352 VAL A N 1
ATOM 2320 C CA . VAL A 1 302 ? 14.50876 -13.30643 -12.76511 1.000 18.07082 352 VAL A CA 1
ATOM 2321 C C . VAL A 1 302 ? 15.77857 -13.88569 -12.17633 1.000 20.28668 352 VAL A C 1
ATOM 2322 O O . VAL A 1 302 ? 16.75285 -13.17423 -11.82371 1.000 17.40865 352 VAL A O 1
ATOM 2326 N N . PHE A 1 303 ? 15.76240 -15.24069 -12.07765 1.000 14.86979 353 PHE A N 1
ATOM 2327 C CA . PHE A 1 303 ? 16.91811 -16.00321 -11.64607 1.000 13.03050 353 PHE A CA 1
ATOM 2328 C C . PHE A 1 303 ? 16.94172 -17.32333 -12.44133 1.000 16.63977 353 PHE A C 1
ATOM 2329 O O . PHE A 1 303 ? 15.89735 -17.98205 -12.58551 1.000 15.59401 353 PHE A O 1
ATOM 2337 N N . ALA A 1 304 ? 18.11608 -17.71383 -12.94081 1.000 15.79399 354 ALA A N 1
ATOM 2338 C CA . ALA A 1 304 ? 18.21518 -18.98475 -13.66159 1.000 12.60880 354 ALA A CA 1
ATOM 2339 C C . ALA A 1 304 ? 19.53150 -19.65772 -13.34695 1.000 14.03341 354 ALA A C 1
ATOM 2340 O O . ALA A 1 304 ? 20.56608 -18.98342 -13.22344 1.000 13.91235 354 ALA A O 1
ATOM 2342 N N . PHE A 1 305 ? 19.47149 -20.99896 -13.22794 1.000 14.17907 355 PHE A N 1
ATOM 2343 C CA . PHE A 1 305 ? 20.63912 -21.87507 -13.23693 1.000 13.84580 355 PHE A CA 1
ATOM 2344 C C . PHE A 1 305 ? 20.67857 -22.55447 -14.60906 1.000 16.50364 355 PHE A C 1
ATOM 2345 O O . PHE A 1 305 ? 19.62860 -22.91810 -15.13799 1.000 14.90035 355 PHE A O 1
ATOM 2353 N N . ALA A 1 306 ? 21.88167 -22.79158 -15.15299 1.000 12.11697 356 ALA A N 1
ATOM 2354 C CA . ALA A 1 306 ? 22.04209 -23.71303 -16.26799 1.000 15.55162 356 ALA A CA 1
ATOM 2355 C C . ALA A 1 306 ? 23.15925 -24.69302 -15.90696 1.000 16.85562 356 ALA A C 1
ATOM 2356 O O . ALA A 1 306 ? 24.20763 -24.28085 -15.40509 1.000 14.25175 356 ALA A O 1
ATOM 2358 N N . ASP A 1 307 ? 22.93151 -25.97032 -16.15616 1.000 14.31782 357 ASP A N 1
ATOM 2359 C CA . ASP A 1 307 ? 23.90791 -26.99817 -15.80006 1.000 13.92953 357 ASP A CA 1
ATOM 2360 C C . ASP A 1 307 ? 25.14685 -26.91681 -16.70754 1.000 17.60306 357 ASP A C 1
ATOM 2361 O O . ASP A 1 307 ? 25.23201 -26.13469 -17.68302 1.000 16.59248 357 ASP A O 1
ATOM 2366 N N . GLU A 1 308 ? 26.14661 -27.73265 -16.37425 1.000 16.57891 358 GLU A N 1
ATOM 2367 C CA . GLU A 1 308 ? 27.50415 -27.42314 -16.81532 1.000 15.21056 358 GLU A CA 1
ATOM 2368 C C . GLU A 1 308 ? 27.74431 -27.67412 -18.29176 1.000 20.95880 358 GLU A C 1
ATOM 2369 O O . GLU A 1 308 ? 28.75712 -27.20288 -18.82467 1.000 19.82449 358 GLU A O 1
ATOM 2375 N N . GLN A 1 309 ? 26.85060 -28.36956 -18.99006 1.000 18.72602 359 GLN A N 1
ATOM 2376 C CA . GLN A 1 309 ? 27.05653 -28.54654 -20.43266 1.000 19.15122 359 GLN A CA 1
ATOM 2377 C C . GLN A 1 309 ? 26.51995 -27.36600 -21.21793 1.000 21.21702 359 GLN A C 1
ATOM 2378 O O . GLN A 1 309 ? 26.67035 -27.31662 -22.43789 1.000 21.11842 359 GLN A O 1
ATOM 2384 N N . GLN 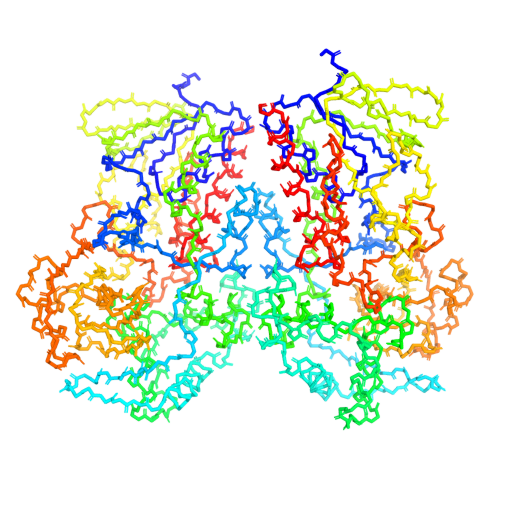A 1 310 ? 25.92871 -26.40003 -20.54829 1.000 19.22000 360 GLN A N 1
ATOM 2385 C CA . GLN A 1 310 ? 25.32812 -25.20968 -21.13981 1.000 18.23801 360 GLN A CA 1
ATOM 2386 C C . GLN A 1 310 ? 26.06335 -23.96173 -20.67278 1.000 19.04914 360 GLN A C 1
ATOM 2387 O O . GLN A 1 310 ? 26.73466 -23.97548 -19.62797 1.000 19.83875 360 GLN A O 1
ATOM 2393 N N . PRO A 1 311 ? 25.96858 -22.87230 -21.41134 1.000 17.92536 361 PRO A N 1
ATOM 2394 C CA . PRO A 1 311 ? 26.84985 -21.71464 -21.12728 1.000 19.01737 361 PRO A CA 1
ATOM 2395 C C . PRO A 1 311 ? 26.40934 -20.68653 -20.08609 1.000 20.29429 361 PRO A C 1
ATOM 2396 O O . PRO A 1 311 ? 27.27704 -20.09474 -19.41681 1.000 20.85510 361 PRO A O 1
ATOM 2400 N N . LEU A 1 312 ? 25.10851 -20.39448 -19.95129 1.000 17.44916 362 LEU A N 1
ATOM 2401 C CA . LEU A 1 312 ? 24.67498 -19.25902 -19.11755 1.000 15.26391 362 LEU A CA 1
ATOM 2402 C C . LEU A 1 312 ? 24.31981 -19.76363 -17.71774 1.000 18.67284 362 LEU A C 1
ATOM 2403 O O . LEU A 1 312 ? 23.16142 -19.83209 -17.32366 1.000 17.40668 362 LEU A O 1
ATOM 2408 N N . ASN A 1 313 ? 25.36678 -20.10032 -16.94896 1.000 15.65932 363 ASN A N 1
ATOM 2409 C CA . ASN A 1 313 ? 25.15195 -20.94608 -15.77092 1.000 14.13734 363 ASN A CA 1
ATOM 2410 C C . ASN A 1 313 ? 24.46346 -20.21964 -14.63508 1.000 14.77430 363 ASN A C 1
ATOM 2411 O O . ASN A 1 313 ? 23.75344 -20.87377 -13.85363 1.000 14.18748 363 ASN A O 1
ATOM 2416 N N . TRP A 1 314 ? 24.68430 -18.90568 -14.47825 1.000 11.99892 364 TRP A N 1
ATOM 2417 C CA . TRP A 1 314 ? 24.04905 -18.19107 -13.35349 1.000 11.26060 364 TRP A CA 1
ATOM 2418 C C . TRP A 1 314 ? 23.55300 -16.85708 -13.88523 1.000 18.70621 364 TRP A C 1
ATOM 2419 O O . TRP A 1 314 ? 24.37143 -15.99837 -14.28074 1.000 20.23709 364 TRP A O 1
ATOM 2430 N N . VAL A 1 315 ? 22.22858 -16.67934 -13.93129 1.000 14.11432 365 VAL A N 1
ATOM 2431 C CA . VAL A 1 315 ? 21.60812 -15.46751 -14.48488 1.000 14.80186 365 VAL A CA 1
ATOM 2432 C C . VAL A 1 315 ? 20.74073 -14.81189 -13.40544 1.000 14.64904 365 VAL A C 1
ATOM 2433 O O . VAL A 1 315 ? 19.95083 -15.49200 -12.74352 1.000 15.56492 365 VAL A O 1
ATOM 2437 N N . GLN A 1 316 ? 20.87646 -13.49701 -13.23953 1.000 14.72701 366 GLN A N 1
ATOM 2438 C CA . GLN A 1 316 ? 19.92576 -12.77952 -12.40292 1.000 14.03681 366 GLN A CA 1
ATOM 2439 C C . GLN A 1 316 ? 19.75544 -11.36304 -12.91730 1.000 19.67881 366 GLN A C 1
ATOM 2440 O O . GLN A 1 316 ? 20.46729 -10.90211 -13.83319 1.000 18.46084 366 GLN A O 1
ATOM 2446 N N . THR A 1 317 ? 18.72517 -10.70231 -12.40190 1.000 17.13622 367 THR A N 1
ATOM 2447 C CA . THR A 1 317 ? 18.43221 -9.33692 -12.87454 1.000 18.22306 367 THR A CA 1
ATOM 2448 C C . THR A 1 317 ? 19.31261 -8.29164 -12.19212 1.000 18.82950 367 THR A C 1
ATOM 2449 O O . THR A 1 317 ? 19.45285 -8.28308 -10.97070 1.000 18.11281 367 THR A O 1
ATOM 2453 N N . ARG A 1 318 ? 19.89709 -7.38954 -12.97774 1.000 16.49767 368 ARG A N 1
ATOM 2454 C CA . ARG A 1 318 ? 20.58622 -6.20715 -12.46681 1.000 18.57936 368 ARG A CA 1
ATOM 2455 C C . ARG A 1 318 ? 19.69297 -4.96162 -12.45808 1.000 20.08259 368 ARG A C 1
ATOM 2456 O O . ARG A 1 318 ? 19.77759 -4.13616 -11.53126 1.000 19.45771 368 ARG A O 1
ATOM 2464 N N . ASP A 1 319 ? 18.84533 -4.78274 -13.47266 1.000 20.80860 369 ASP A N 1
ATOM 2465 C CA . ASP A 1 319 ? 17.92125 -3.64793 -13.50175 1.000 19.61709 369 ASP A CA 1
ATOM 2466 C C . ASP A 1 319 ? 16.76014 -4.01227 -14.43669 1.000 20.92574 369 ASP A C 1
ATOM 2467 O O . ASP A 1 319 ? 16.90014 -4.88828 -15.31873 1.000 22.35777 369 ASP A O 1
ATOM 2472 N N . TYR A 1 320 ? 15.60429 -3.39022 -14.20241 1.000 22.19516 370 TYR A N 1
ATOM 2473 C CA . TYR A 1 320 ? 14.41227 -3.67680 -15.01351 1.000 21.92599 370 TYR A CA 1
ATOM 2474 C C . TYR A 1 320 ? 13.40347 -2.54086 -14.87709 1.000 29.51935 370 TYR A C 1
ATOM 2475 O O . TYR A 1 320 ? 13.25962 -1.94720 -13.80740 1.000 24.34920 370 TYR A O 1
ATOM 2484 N N . SER A 1 321 ? 12.68856 -2.26323 -15.97849 1.000 25.87560 371 SER A N 1
ATOM 2485 C CA . SER A 1 321 ? 11.58133 -1.32415 -15.97705 1.000 24.39973 371 SER A CA 1
ATOM 2486 C C . SER A 1 321 ? 10.95321 -1.36792 -17.36015 1.000 31.40643 371 SER A C 1
ATOM 2487 O O . SER A 1 321 ? 11.55953 -1.85737 -18.31164 1.000 24.37782 371 SER A O 1
ATOM 2490 N N . ASP A 1 322 ? 9.73408 -0.82536 -17.47612 1.000 34.17468 372 ASP A N 1
ATOM 2491 C CA . ASP A 1 322 ? 9.14670 -0.76070 -18.81645 1.000 32.68543 372 ASP A CA 1
ATOM 2492 C C . ASP A 1 322 ? 9.93275 0.18515 -19.71935 1.000 31.16741 372 ASP A C 1
ATOM 2493 O O . ASP A 1 322 ? 10.09575 -0.08057 -20.91587 1.000 36.68787 372 ASP A O 1
ATOM 2498 N N . GLU A 1 323 ? 10.43507 1.29450 -19.17188 1.000 30.47225 373 GLU A N 1
ATOM 2499 C CA . GLU A 1 323 ? 11.10703 2.26187 -20.03924 1.000 37.62368 373 GLU A CA 1
ATOM 2500 C C . GLU A 1 323 ? 12.46647 1.73659 -20.49827 1.000 33.95902 373 GLU A C 1
ATOM 2501 O O . GLU A 1 323 ? 12.88327 2.00350 -21.62837 1.000 40.30789 373 GLU A O 1
ATOM 2503 N N . LEU A 1 324 ? 13.17355 1.00606 -19.63689 1.000 31.92938 374 LEU A N 1
ATOM 2504 C CA . LEU A 1 324 ? 14.54417 0.55122 -19.91724 1.000 33.04025 374 LEU A CA 1
ATOM 2505 C C . LEU A 1 324 ? 14.62742 -0.85145 -20.53046 1.000 29.88743 374 LEU A C 1
ATOM 2506 O O . LEU A 1 324 ? 15.58689 -1.14301 -21.25556 1.000 33.91395 374 LEU A O 1
ATOM 2508 N N . GLY A 1 325 ? 13.67716 -1.73478 -20.25824 1.000 25.34688 375 GLY A N 1
ATOM 2509 C CA . GLY A 1 325 ? 13.87151 -3.14314 -20.58632 1.000 22.81917 375 GLY A CA 1
ATOM 2510 C C . GLY A 1 325 ? 14.49655 -3.86598 -19.40820 1.000 27.94621 375 GLY A C 1
ATOM 2511 O O . GLY A 1 325 ? 14.13993 -3.59251 -18.25149 1.000 35.25783 375 GLY A O 1
ATOM 2512 N N . THR A 1 326 ? 15.44821 -4.76592 -19.66675 1.000 19.75504 376 THR A N 1
ATOM 2513 C CA . THR A 1 326 ? 16.08592 -5.51461 -18.58928 1.000 19.83535 376 THR A CA 1
ATOM 2514 C C . THR A 1 326 ? 17.58682 -5.58274 -18.84545 1.000 21.83048 376 THR A C 1
ATOM 2515 O O . THR A 1 326 ? 18.02214 -5.75190 -19.99505 1.000 20.82322 376 THR A O 1
ATOM 2519 N N . ILE A 1 327 ? 18.37272 -5.40667 -17.77752 1.000 19.16533 377 ILE A N 1
ATOM 2520 C CA . ILE A 1 327 ? 19.79169 -5.72017 -17.78130 1.000 16.51538 377 ILE A CA 1
ATOM 2521 C C . ILE A 1 327 ? 19.96656 -6.99897 -16.97123 1.000 21.17105 377 ILE A C 1
ATOM 2522 O O . ILE A 1 327 ? 19.60760 -7.04552 -15.76435 1.000 17.62572 377 ILE A O 1
ATOM 2527 N N . LEU A 1 328 ? 20.50257 -8.03932 -17.62004 1.000 15.81864 378 LEU A N 1
ATOM 2528 C CA . LEU A 1 328 ? 20.78479 -9.30978 -16.92464 1.000 13.76533 378 LEU A CA 1
ATOM 2529 C C . LEU A 1 328 ? 22.27727 -9.42981 -16.64933 1.000 18.94788 378 LEU A C 1
ATOM 2530 O O . LEU A 1 328 ? 23.10496 -9.10948 -17.51929 1.000 18.22271 378 LEU A O 1
ATOM 2535 N N . SER A 1 329 ? 22.61771 -9.87260 -15.42556 1.000 12.98472 379 SER A N 1
ATOM 2536 C CA . SER A 1 329 ? 23.98169 -10.22417 -15.06166 1.000 13.67368 379 SER A CA 1
ATOM 2537 C C . SER A 1 329 ? 24.11811 -11.74058 -15.23749 1.000 15.64418 379 SER A C 1
ATOM 2538 O O . SER A 1 329 ? 23.33762 -12.50402 -14.64917 1.000 15.10895 379 SER A O 1
ATOM 2541 N N . ILE A 1 330 ? 25.10884 -12.17514 -16.02285 1.000 12.21040 380 ILE A N 1
ATOM 2542 C CA . ILE A 1 330 ? 25.28101 -13.57341 -16.35530 1.000 12.54561 380 ILE A CA 1
ATOM 2543 C C . ILE A 1 330 ? 26.70903 -13.95274 -16.06177 1.000 15.52328 380 ILE A C 1
ATOM 2544 O O . ILE A 1 330 ? 27.63722 -13.32048 -16.59076 1.000 17.65843 380 ILE A O 1
ATOM 2549 N N . THR A 1 331 ? 26.90071 -14.98939 -15.23583 1.000 14.78233 381 THR A N 1
ATOM 2550 C CA . THR A 1 331 ? 28.23253 -15.53320 -14.99659 1.000 15.96950 381 THR A CA 1
ATOM 2551 C C . THR A 1 331 ? 28.34665 -16.90649 -15.64875 1.000 15.27801 381 THR A C 1
ATOM 2552 O O . THR A 1 331 ? 27.44831 -17.75706 -15.52743 1.000 13.98189 381 THR A O 1
ATOM 2556 N N . ILE A 1 332 ? 29.49547 -17.12117 -16.29938 1.000 15.40456 382 ILE A N 1
ATOM 2557 C CA . ILE A 1 332 ? 29.76864 -18.30104 -17.11935 1.000 15.16570 382 ILE A CA 1
ATOM 2558 C C . ILE A 1 332 ? 30.84706 -19.12499 -16.41073 1.000 16.09951 382 ILE A C 1
ATOM 2559 O O . ILE A 1 332 ? 31.93714 -18.59548 -16.11416 1.000 14.81189 382 ILE A O 1
ATOM 2564 N N . ALA A 1 333 ? 30.56382 -20.43050 -16.20201 1.000 15.93219 383 ALA A N 1
ATOM 2565 C CA . ALA A 1 333 ? 31.54926 -21.30557 -15.53520 1.000 17.57405 383 ALA A CA 1
ATOM 2566 C C . ALA A 1 333 ? 32.77427 -21.56562 -16.40250 1.000 20.48554 383 ALA A C 1
ATOM 2567 O O . ALA A 1 333 ? 33.91208 -21.53976 -15.90360 1.000 17.00029 383 ALA A O 1
ATOM 2569 N N . ARG A 1 334 ? 32.57327 -21.89368 -17.71249 1.000 16.26365 384 ARG A N 1
ATOM 2570 C CA . ARG A 1 334 ? 33.68258 -22.32348 -18.56422 1.000 17.81925 384 ARG A CA 1
ATOM 2571 C C . ARG A 1 334 ? 33.66183 -21.53610 -19.86368 1.000 23.43959 384 ARG A C 1
ATOM 2572 O O . ARG A 1 334 ? 32.69710 -21.61616 -20.64416 1.000 20.71007 384 ARG A O 1
ATOM 2580 N N . LYS A 1 335 ? 34.71103 -20.75748 -20.08869 1.000 25.49335 385 LYS A N 1
ATOM 2581 C CA . LYS A 1 335 ? 34.76793 -19.92367 -21.27659 1.000 23.79121 385 LYS A CA 1
ATOM 2582 C C . LYS A 1 335 ? 34.77193 -20.75146 -22.55457 1.000 29.35187 385 LYS A C 1
ATOM 2583 O O . LYS A 1 335 ? 34.46944 -20.20242 -23.62530 1.000 27.79638 385 LYS A O 1
ATOM 2589 N N . GLU A 1 336 ? 35.12695 -22.04705 -22.48234 1.000 26.77332 386 GLU A N 1
ATOM 2590 C CA . GLU A 1 336 ? 35.03763 -22.86682 -23.69630 1.000 30.91927 386 GLU A CA 1
ATOM 2591 C C . GLU A 1 336 ? 33.59032 -23.11288 -24.15414 1.000 32.68258 386 GLU A C 1
ATOM 2592 O O . GLU A 1 336 ? 33.38325 -23.50315 -25.30899 1.000 30.96602 386 GLU A O 1
ATOM 2598 N N . THR A 1 337 ? 32.58870 -22.88588 -23.30963 1.000 25.79452 387 THR A N 1
ATOM 2599 C CA . THR A 1 337 ? 31.19558 -23.11151 -23.72420 1.000 25.05745 387 THR A CA 1
ATOM 2600 C C . THR A 1 337 ? 30.61719 -21.94698 -24.52015 1.000 26.63361 387 THR A C 1
ATOM 2601 O O . THR A 1 337 ? 29.59337 -22.10960 -25.19161 1.000 24.37200 387 THR A O 1
ATOM 2605 N N . ILE A 1 338 ? 31.21500 -20.76884 -24.43504 1.000 24.68726 388 ILE A N 1
ATOM 2606 C CA . ILE A 1 338 ? 30.70007 -19.59812 -25.13384 1.000 25.35155 388 ILE A CA 1
ATOM 2607 C C . ILE A 1 338 ? 31.81516 -18.57131 -25.20248 1.000 32.66577 388 ILE A C 1
ATOM 2608 O O . ILE A 1 338 ? 32.58220 -18.39707 -24.23993 1.000 28.58049 388 ILE A O 1
ATOM 2613 N N . ASP A 1 339 ? 31.91026 -17.91335 -26.34661 1.000 27.21551 389 ASP A N 1
ATOM 2614 C CA . ASP A 1 339 ? 32.80831 -16.77018 -26.53063 1.000 33.54798 389 ASP A CA 1
ATOM 2615 C C . ASP A 1 339 ? 32.01432 -15.51861 -26.16396 1.000 33.17760 389 ASP A C 1
ATOM 2616 O O . ASP A 1 339 ? 31.21807 -15.02020 -26.97303 1.000 28.54823 389 ASP A O 1
ATOM 2621 N N . VAL A 1 340 ? 32.22593 -15.02667 -24.93261 1.000 29.01072 390 VAL A N 1
ATOM 2622 C CA . VAL A 1 340 ? 31.43258 -13.91405 -24.41200 1.000 24.41552 390 VAL A CA 1
ATOM 2623 C C . VAL A 1 340 ? 31.64157 -12.65733 -25.23443 1.000 28.29950 390 VAL A C 1
ATOM 2624 O O . VAL A 1 340 ? 30.82334 -11.74616 -25.13941 1.000 28.01050 390 VAL A O 1
ATOM 2628 N N . ASN A 1 341 ? 32.72470 -12.57486 -26.01507 1.000 29.88757 391 ASN A N 1
ATOM 2629 C CA . ASN A 1 341 ? 32.98498 -11.42426 -26.89032 1.000 36.25982 391 ASN A CA 1
ATOM 2630 C C . ASN A 1 341 ? 32.42694 -11.62073 -28.29537 1.000 33.50240 391 ASN A C 1
ATOM 2631 O O . ASN A 1 341 ? 32.78469 -10.87681 -29.20895 1.000 30.91198 391 ASN A O 1
ATOM 2636 N N . ASP A 1 342 ? 31.63351 -12.66276 -28.50935 1.000 38.25138 392 ASP A N 1
ATOM 2637 C CA . ASP A 1 342 ? 31.02764 -12.92513 -29.83126 1.000 36.21950 392 ASP A CA 1
ATOM 2638 C C . ASP A 1 342 ? 29.54550 -12.60195 -29.67613 1.000 37.93647 392 ASP A C 1
ATOM 2639 O O . ASP A 1 342 ? 28.78737 -13.38053 -29.06803 1.000 32.68201 392 ASP A O 1
ATOM 2644 N N . ARG A 1 343 ? 29.13734 -11.44115 -30.18704 1.000 34.62112 393 ARG A N 1
ATOM 2645 C CA . ARG A 1 343 ? 27.79024 -10.95714 -29.85913 1.000 45.55567 393 ARG A CA 1
ATOM 2646 C C . ARG A 1 343 ? 26.70482 -11.85811 -30.43314 1.000 33.71945 393 ARG A C 1
ATOM 2647 O O . ARG A 1 343 ? 25.65813 -12.05085 -29.80572 1.000 33.53301 393 ARG A O 1
ATOM 2655 N N . ASP A 1 344 ? 26.93865 -12.40455 -31.61804 1.000 38.88587 394 ASP A N 1
ATOM 2656 C CA . ASP A 1 344 ? 25.95041 -13.28034 -32.24394 1.000 43.57497 394 ASP A CA 1
ATOM 2657 C C . ASP A 1 344 ? 25.70806 -14.52416 -31.38909 1.000 39.90837 394 ASP A C 1
ATOM 2658 O O . ASP A 1 344 ? 24.55726 -14.91969 -31.14999 1.000 36.18198 394 ASP A O 1
ATOM 2663 N N . ALA A 1 345 ? 26.79696 -15.14904 -30.91315 1.000 34.29852 395 ALA A N 1
ATOM 2664 C CA . ALA A 1 345 ? 26.67307 -16.32532 -30.07410 1.000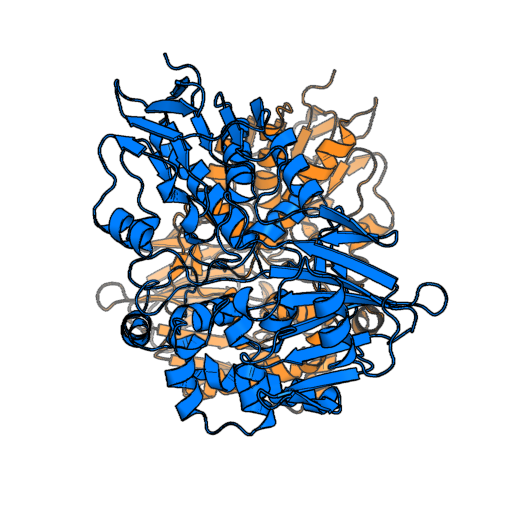 36.18370 395 ALA A CA 1
ATOM 2665 C C . ALA A 1 345 ? 25.91338 -15.99020 -28.79838 1.000 32.57640 395 ALA A C 1
ATOM 2666 O O . ALA A 1 345 ? 25.01205 -16.72981 -28.37846 1.000 27.50747 395 ALA A O 1
ATOM 2668 N N . VAL A 1 346 ? 26.28966 -14.88030 -28.15137 1.000 32.19587 396 VAL A N 1
ATOM 2669 C CA . VAL A 1 346 ? 25.61773 -14.48665 -26.91111 1.000 30.09634 396 VAL A CA 1
ATOM 2670 C C . VAL A 1 346 ? 24.12732 -14.32271 -27.16606 1.000 28.33528 396 VAL A C 1
ATOM 2671 O O . VAL A 1 346 ? 23.28702 -14.77601 -26.37185 1.000 25.61348 396 VAL A O 1
ATOM 2675 N N . THR A 1 347 ? 23.77465 -13.69236 -28.28984 1.000 28.89370 397 THR A N 1
ATOM 2676 C CA . THR A 1 347 ? 22.35605 -13.46521 -28.55224 1.000 28.54164 397 THR A CA 1
ATOM 2677 C C . THR A 1 347 ? 21.62426 -14.79484 -28.71587 1.000 36.38305 397 THR A C 1
ATOM 2678 O O . THR A 1 347 ? 20.50316 -14.98102 -28.19234 1.000 31.86292 397 THR A O 1
ATOM 2682 N N . ARG A 1 348 ? 22.25467 -15.73563 -29.42476 1.000 28.97185 398 ARG A N 1
ATOM 2683 C CA . ARG A 1 348 ? 21.64489 -17.05995 -29.60149 1.000 32.13857 398 ARG A CA 1
ATOM 2684 C C . ARG A 1 348 ? 21.40418 -17.72701 -28.25404 1.000 33.51081 398 ARG A C 1
ATOM 2685 O O . ARG A 1 348 ? 20.31726 -18.27589 -27.99618 1.000 28.76041 398 ARG A O 1
ATOM 2687 N N . GLU A 1 349 ? 22.42091 -17.69126 -27.37120 1.000 23.43032 399 GLU A N 1
ATOM 2688 C CA . GLU A 1 349 ? 22.27917 -18.42192 -26.09788 1.000 21.23339 399 GLU A CA 1
ATOM 2689 C C . GLU A 1 349 ? 21.25578 -17.74200 -25.18358 1.000 22.26757 399 GLU A C 1
ATOM 2690 O O . GLU A 1 349 ? 20.44358 -18.40084 -24.52357 1.000 20.13990 399 GLU A O 1
ATOM 2696 N N . VAL A 1 350 ? 21.24692 -16.40685 -25.16433 1.000 25.09854 400 VAL A N 1
ATOM 2697 C CA . VAL A 1 350 ? 20.25472 -15.69505 -24.36379 1.000 22.70286 400 VAL A CA 1
ATOM 2698 C C . VAL A 1 350 ? 18.85066 -16.00304 -24.84375 1.000 24.29287 400 VAL A C 1
ATOM 2699 O O . VAL A 1 350 ? 17.92861 -16.16893 -24.02695 1.000 24.52836 400 VAL A O 1
ATOM 2703 N N . GLN A 1 351 ? 18.64827 -16.04061 -26.17719 1.000 25.54033 401 GLN A N 1
ATOM 2704 C CA . GLN A 1 351 ? 17.33404 -16.36893 -26.70432 1.000 33.20703 401 GLN A CA 1
ATOM 2705 C C . GLN A 1 351 ? 16.95405 -17.81619 -26.39809 1.000 37.16798 401 GLN A C 1
ATOM 2706 O O . GLN A 1 351 ? 15.76399 -18.10434 -26.15243 1.000 35.14650 401 GLN A O 1
ATOM 2712 N N . LYS A 1 352 ? 17.94605 -18.73280 -26.40493 1.000 32.40419 402 LYS A N 1
ATOM 2713 C CA . LYS A 1 352 ? 17.67032 -20.11330 -25.97055 1.000 30.03130 402 LYS A CA 1
ATOM 2714 C C . LYS A 1 352 ? 17.07701 -20.11717 -24.56975 1.000 25.73227 402 LYS A C 1
ATOM 2715 O O . LYS A 1 352 ? 16.12196 -20.84944 -24.29037 1.000 30.09077 402 LYS A O 1
ATOM 2721 N N . MET A 1 353 ? 17.60882 -19.28299 -23.66701 1.000 27.35164 403 MET A N 1
ATOM 2722 C CA A MET A 1 353 ? 17.04683 -19.24586 -22.31841 0.592 25.42655 403 MET A CA 1
ATOM 2723 C CA B MET A 1 353 ? 17.04518 -19.25936 -22.31742 0.408 25.42360 403 MET A CA 1
ATOM 2724 C C . MET A 1 353 ? 15.77973 -18.41171 -22.21254 1.000 23.26976 403 MET A C 1
ATOM 2725 O O . MET A 1 353 ? 14.88577 -18.73877 -21.41575 1.000 23.50934 403 MET A O 1
ATOM 2734 N N . PHE A 1 354 ? 15.69468 -17.29773 -22.95836 1.000 27.25442 404 PHE A N 1
ATOM 2735 C CA . PHE A 1 354 ? 14.53267 -16.40269 -22.94739 1.000 23.81055 404 PHE A CA 1
ATOM 2736 C C . PHE A 1 354 ? 14.02693 -16.27311 -24.38858 1.000 28.44262 404 PHE A C 1
ATOM 2737 O O . PHE A 1 354 ? 14.25220 -15.25144 -25.05043 1.000 27.62185 404 PHE A O 1
ATOM 2745 N N . PRO A 1 355 ? 13.36981 -17.30313 -24.91476 1.000 31.93306 405 PRO A N 1
ATOM 2746 C CA . PRO A 1 355 ? 12.89096 -17.23408 -26.29816 1.000 29.72303 405 PRO A CA 1
ATOM 2747 C C . PRO A 1 355 ? 12.00318 -16.02112 -26.53334 1.000 34.55552 405 PRO A C 1
ATOM 2748 O O . PRO A 1 355 ? 11.07008 -15.76291 -25.76912 1.000 37.57744 405 PRO A O 1
ATOM 2752 N N . GLY A 1 356 ? 12.29251 -15.28220 -27.61799 1.000 32.39848 406 GLY A N 1
ATOM 2753 C CA . GLY A 1 356 ? 11.51441 -14.11959 -28.03228 1.000 34.12864 406 GLY A CA 1
ATOM 2754 C C . GLY A 1 356 ? 12.08077 -12.76422 -27.62942 1.000 33.50774 406 GLY A C 1
ATOM 2755 O O . GLY A 1 356 ? 11.55913 -11.74056 -28.07527 1.000 28.67827 406 GLY A O 1
ATOM 2756 N N . VAL A 1 357 ? 13.15020 -12.71112 -26.82846 1.000 27.47569 407 VAL A N 1
ATOM 2757 C CA . VAL A 1 357 ? 13.66918 -11.41412 -26.41639 1.000 30.11206 407 VAL A CA 1
ATOM 2758 C C . VAL A 1 357 ? 14.51688 -10.82030 -27.53461 1.000 32.34543 407 VAL A C 1
ATOM 2759 O O . VAL A 1 357 ? 15.17751 -11.53904 -28.29228 1.000 30.31670 407 VAL A O 1
ATOM 2763 N N . GLU A 1 358 ? 14.58345 -9.48562 -27.55881 1.000 26.90355 408 GLU A N 1
ATOM 2764 C CA . GLU A 1 358 ? 15.42364 -8.74734 -28.48160 1.000 28.21478 408 GLU A CA 1
ATOM 2765 C C . GLU A 1 358 ? 16.60278 -8.19627 -27.71941 1.000 27.48342 408 GLU A C 1
ATOM 2766 O O . GLU A 1 358 ? 16.41591 -7.42080 -26.77234 1.000 28.09898 408 GLU A O 1
ATOM 2772 N N . VAL A 1 359 ? 17.81088 -8.56556 -28.13976 1.000 25.06774 409 VAL A N 1
ATOM 2773 C CA . VAL A 1 359 ? 19.04313 -8.15362 -27.44655 1.000 25.16649 409 VAL A CA 1
ATOM 2774 C C . VAL A 1 359 ? 19.45063 -6.78329 -27.97910 1.000 36.14182 409 VAL A C 1
ATOM 2775 O O . VAL A 1 359 ? 19.64032 -6.61389 -29.18829 1.000 27.98374 409 VAL A O 1
ATOM 2779 N N . LEU A 1 360 ? 19.56962 -5.79777 -27.08770 1.000 26.29748 410 LEU A N 1
ATOM 2780 C CA . LEU A 1 360 ? 19.94628 -4.45806 -27.52061 1.000 26.61447 410 LEU A CA 1
ATOM 2781 C C . LEU A 1 360 ? 21.42497 -4.17795 -27.32498 1.000 27.94125 410 LEU A C 1
ATOM 2782 O O . LEU A 1 360 ? 21.96066 -3.27571 -27.96903 1.000 27.82759 410 LEU A O 1
ATOM 2787 N N . GLY A 1 361 ? 22.07802 -4.89449 -26.43350 1.000 23.52224 411 GLY A N 1
ATOM 2788 C CA . GLY A 1 361 ? 23.50274 -4.67093 -26.24044 1.000 24.89626 411 GLY A CA 1
ATOM 2789 C C . GLY A 1 361 ? 24.07685 -5.68065 -25.28162 1.000 21.26133 411 GLY A C 1
ATOM 2790 O O . GLY A 1 361 ? 23.34246 -6.41834 -24.62427 1.000 23.28975 411 GLY A O 1
ATOM 2791 N N . THR A 1 362 ? 25.41473 -5.71188 -25.21105 1.000 21.23431 412 THR A N 1
ATOM 2792 C CA . THR A 1 362 ? 26.12143 -6.56723 -24.26124 1.000 19.15161 412 THR A CA 1
ATOM 2793 C C . THR A 1 362 ? 27.37963 -5.85730 -23.77810 1.000 23.91210 412 THR A C 1
ATOM 2794 O O . THR A 1 362 ? 27.90556 -4.96125 -24.45150 1.000 22.63417 412 THR A O 1
ATOM 2798 N N . ALA A 1 363 ? 27.85236 -6.29300 -22.61095 1.000 21.76838 413 ALA A N 1
ATOM 2799 C CA . ALA A 1 363 ? 29.15438 -5.92773 -22.06309 1.000 21.01779 413 ALA A CA 1
ATOM 2800 C C . ALA A 1 363 ? 29.78169 -7.16245 -21.43523 1.000 24.58610 413 ALA A C 1
ATOM 2801 O O . ALA A 1 363 ? 29.19837 -7.75704 -20.51437 1.000 23.96536 413 ALA A O 1
ATOM 2803 N N . ALA A 1 364 ? 30.98014 -7.55249 -21.88512 1.000 18.55536 414 ALA A N 1
ATOM 2804 C CA . ALA A 1 364 ? 31.52010 -8.84109 -21.43549 1.000 19.86750 414 ALA A CA 1
ATOM 2805 C C . ALA A 1 364 ? 32.96484 -8.69675 -20.97501 1.000 21.60339 414 ALA A C 1
ATOM 2806 O O . ALA A 1 364 ? 33.67018 -7.74653 -21.33997 1.000 19.09636 414 ALA A O 1
ATOM 2808 N N . TYR A 1 365 ? 33.41534 -9.65610 -20.17633 1.000 16.06725 415 TYR A N 1
ATOM 2809 C CA . TYR A 1 365 ? 34.79466 -9.71059 -19.72642 1.000 15.97244 415 TYR A CA 1
ATOM 2810 C C . TYR A 1 365 ? 35.22476 -11.16713 -19.65484 1.000 19.03716 415 TYR A C 1
ATOM 2811 O O . TYR A 1 365 ? 34.68806 -11.94377 -18.84432 1.000 20.19749 415 TYR A O 1
ATOM 2820 N N . ASP A 1 366 ? 36.20952 -11.53168 -20.49642 1.000 18.63572 416 ASP A N 1
ATOM 2821 C CA . ASP A 1 366 ? 36.76583 -12.89429 -20.52499 1.000 16.60563 416 ASP A CA 1
ATOM 2822 C C . ASP A 1 366 ? 37.97435 -12.94683 -19.58084 1.000 19.17109 416 ASP A C 1
ATOM 2823 O O . ASP A 1 366 ? 39.13015 -12.72895 -19.96373 1.000 18.12118 416 ASP A O 1
ATOM 2828 N N . TRP A 1 367 ? 37.70131 -13.24670 -18.30967 1.000 18.68114 417 TRP A N 1
ATOM 2829 C CA . TRP A 1 367 ? 38.77193 -13.31719 -17.31112 1.000 16.61217 417 TRP A CA 1
ATOM 2830 C C . TRP A 1 367 ? 39.76744 -14.42806 -17.60333 1.000 19.48387 417 TRP A C 1
ATOM 2831 O O . TRP A 1 367 ? 40.94596 -14.36487 -17.18938 1.000 19.25485 417 TRP A O 1
ATOM 2842 N N . THR A 1 368 ? 39.32657 -15.47098 -18.28404 1.000 17.56852 418 THR A N 1
ATOM 2843 C CA . THR A 1 368 ? 40.23711 -16.57866 -18.51629 1.000 21.13115 418 THR A CA 1
ATOM 2844 C C . THR A 1 368 ? 41.23991 -16.24476 -19.62390 1.000 18.75676 418 THR A C 1
ATOM 2845 O O . THR A 1 368 ? 42.39295 -16.71202 -19.57864 1.000 23.31078 418 THR A O 1
ATOM 2849 N N . ALA A 1 369 ? 40.87732 -15.38827 -20.57946 1.000 20.16237 419 ALA A N 1
ATOM 2850 C CA . ALA A 1 369 ? 41.79789 -14.99531 -21.64183 1.000 20.72227 419 ALA A CA 1
ATOM 2851 C C . ALA A 1 369 ? 42.73795 -13.86875 -21.22347 1.000 28.30298 419 ALA A C 1
ATOM 2852 O O . ALA A 1 369 ? 43.81083 -13.72373 -21.82424 1.000 19.92303 419 ALA A O 1
ATOM 2854 N N . ASP A 1 370 ? 42.39507 -13.12257 -20.16924 1.000 23.86166 420 ASP A N 1
ATOM 2855 C CA . ASP A 1 370 ? 43.18218 -11.95454 -19.73593 1.000 22.51797 420 ASP A CA 1
ATOM 2856 C C . ASP A 1 370 ? 44.54005 -12.38417 -19.17603 1.000 19.69627 420 ASP A C 1
ATOM 2857 O O . ASP A 1 370 ? 44.57607 -13.14232 -18.19670 1.000 21.04239 420 ASP A O 1
ATOM 2862 N N . PRO A 1 371 ? 45.66717 -11.91513 -19.73074 1.000 20.17014 421 PRO A N 1
ATOM 2863 C CA . PRO A 1 371 ? 46.97788 -12.38846 -19.24860 1.000 19.71613 421 PRO A CA 1
ATOM 2864 C C . PRO A 1 371 ? 47.23251 -12.11840 -17.78256 1.000 22.57913 421 PRO A C 1
ATOM 2865 O O . PRO A 1 371 ? 48.06360 -12.80799 -17.17992 1.000 21.82935 421 PRO A O 1
ATOM 2869 N N . PHE A 1 372 ? 46.53209 -11.17155 -17.16260 1.000 16.28309 422 PHE A N 1
ATOM 2870 C CA . PHE A 1 372 ? 46.86527 -10.84851 -15.78031 1.000 18.67931 422 PHE A CA 1
ATOM 2871 C C . PHE A 1 372 ? 45.84231 -11.40700 -14.80605 1.000 18.08912 422 PHE A C 1
ATOM 2872 O O . PHE A 1 372 ? 45.90486 -11.10388 -13.60473 1.000 16.84981 422 PHE A O 1
ATOM 2880 N N . SER A 1 373 ? 44.95782 -12.31442 -15.28586 1.000 15.58957 423 SER A N 1
ATOM 2881 C CA . SER A 1 373 ? 44.20514 -13.21072 -14.37644 1.000 16.13257 423 SER A CA 1
ATOM 2882 C C . SER A 1 373 ? 44.31148 -14.67723 -14.78796 1.000 18.24906 423 SER A C 1
ATOM 2883 O O . SER A 1 373 ? 44.48176 -15.53495 -13.92278 1.000 17.77617 423 SER A O 1
ATOM 2886 N N . LEU A 1 374 ? 44.20643 -14.98334 -16.08306 1.000 17.38384 424 LEU A N 1
ATOM 2887 C CA . LEU A 1 374 ? 44.34331 -16.34458 -16.62512 1.000 16.71761 424 LEU A CA 1
ATOM 2888 C C . LEU A 1 374 ? 43.46625 -17.32919 -15.85271 1.000 20.63230 424 LEU A C 1
ATOM 2889 O O . LEU A 1 374 ? 43.85460 -18.46224 -15.52137 1.000 18.46179 424 LEU A O 1
ATOM 2894 N N . GLY A 1 375 ? 42.24353 -16.89255 -15.62186 1.000 18.61445 425 GLY A N 1
ATOM 2895 C CA . GLY A 1 375 ? 41.25777 -17.62403 -14.86699 1.000 19.14466 425 GLY A CA 1
ATOM 2896 C C . GLY A 1 375 ? 40.37399 -16.62599 -14.13683 1.000 16.72321 425 GLY A C 1
ATOM 2897 O O . GLY A 1 375 ? 40.57786 -15.41629 -14.19894 1.000 20.10256 425 GLY A O 1
ATOM 2898 N N . ALA A 1 376 ? 39.43173 -17.16534 -13.36739 1.000 16.31374 426 ALA A N 1
ATOM 2899 C CA . ALA A 1 376 ? 38.48857 -16.30901 -12.65336 1.000 15.77036 426 ALA A CA 1
ATOM 2900 C C . ALA A 1 376 ? 38.71301 -16.38976 -11.13916 1.000 15.96477 426 ALA A C 1
ATOM 2901 O O . ALA A 1 376 ? 39.86983 -16.34776 -10.67762 1.000 14.86345 426 ALA A O 1
ATOM 2903 N N . TRP A 1 377 ? 37.62575 -16.48998 -10.36917 1.000 13.22015 427 TRP A N 1
ATOM 2904 C CA . TRP A 1 377 ? 37.72779 -16.66176 -8.90409 1.000 13.76630 427 TRP A CA 1
ATOM 2905 C C . TRP A 1 377 ? 38.52810 -17.91480 -8.53510 1.000 15.63502 427 TRP A C 1
ATOM 2906 O O . TRP A 1 377 ? 38.60710 -18.89417 -9.28588 1.000 13.76716 427 TRP A O 1
ATOM 2917 N N . ALA A 1 378 ? 39.09231 -17.90637 -7.31579 1.000 13.31833 428 ALA A N 1
ATOM 2918 C CA . ALA A 1 378 ? 39.86127 -19.06763 -6.86574 1.000 15.36723 428 ALA A CA 1
ATOM 2919 C C . ALA A 1 378 ? 38.97004 -20.29507 -6.73545 1.000 16.52715 428 ALA A C 1
ATOM 2920 O O . ALA A 1 378 ? 37.92268 -20.23117 -6.09229 1.000 14.21615 428 ALA A O 1
ATOM 2922 N N . ALA A 1 379 ? 39.42063 -21.44310 -7.29147 1.000 17.10874 429 ALA A N 1
ATOM 2923 C CA . ALA A 1 379 ? 38.70474 -22.72161 -7.13325 1.000 13.10538 429 ALA A CA 1
ATOM 2924 C C . ALA A 1 379 ? 39.72109 -23.84326 -6.97597 1.000 13.03579 429 ALA A C 1
ATOM 2925 O O . ALA A 1 379 ? 40.52988 -24.05248 -7.88775 1.000 17.60828 429 ALA A O 1
ATOM 2927 N N . TYR A 1 380 ? 39.67044 -24.57125 -5.84467 1.000 12.10741 430 TYR A N 1
ATOM 2928 C CA . TYR A 1 380 ? 40.65646 -25.62131 -5.59814 1.000 13.52288 430 TYR A CA 1
ATOM 2929 C C . TYR A 1 380 ? 40.25381 -26.93548 -6.26887 1.000 19.46714 430 TYR A C 1
ATOM 2930 O O . TYR A 1 380 ? 39.09099 -27.36195 -6.18866 1.000 16.31324 430 TYR A O 1
ATOM 2939 N N . GLY A 1 381 ? 41.24348 -27.59653 -6.89686 1.000 15.78978 431 GLY A N 1
ATOM 2940 C CA . GLY A 1 381 ? 41.06077 -28.93399 -7.39420 1.000 13.60254 431 GLY A CA 1
ATOM 2941 C C . GLY A 1 381 ? 41.20412 -29.92297 -6.25616 1.000 19.63063 431 GLY A C 1
ATOM 2942 O O . GLY A 1 381 ? 41.45394 -29.56619 -5.09011 1.000 20.66765 431 GLY A O 1
ATOM 2943 N N . VAL A 1 382 ? 41.07873 -31.19916 -6.61249 1.000 20.23547 432 VAL A N 1
ATOM 2944 C CA . VAL A 1 382 ? 41.14590 -32.25611 -5.61764 1.000 18.53027 432 VAL A CA 1
ATOM 2945 C C . VAL A 1 382 ? 42.53634 -32.27680 -4.99637 1.000 26.43043 432 VAL A C 1
ATOM 2946 O O . VAL A 1 382 ? 43.54990 -32.23268 -5.70742 1.000 22.19119 432 VAL A O 1
ATOM 2950 N N . GLY A 1 383 ? 42.59274 -32.33761 -3.65788 1.000 21.25369 433 GLY A N 1
ATOM 2951 C CA . GLY A 1 383 ? 43.86214 -32.44860 -2.96299 1.000 19.88260 433 GLY A CA 1
ATOM 2952 C C . GLY A 1 383 ? 44.57691 -31.13706 -2.70529 1.000 20.21806 433 GLY A C 1
ATOM 2953 O O . GLY A 1 383 ? 45.59303 -31.13293 -1.97980 1.000 19.93198 433 GLY A O 1
ATOM 2954 N N . GLN A 1 384 ? 44.09933 -30.00867 -3.24168 1.000 15.23541 434 GLN A N 1
ATOM 2955 C CA . GLN A 1 384 ? 44.89054 -28.77679 -3.14138 1.000 14.64215 434 GLN A CA 1
ATOM 2956 C C . GLN A 1 384 ? 44.72487 -28.08590 -1.78518 1.000 18.36151 434 GLN A C 1
ATOM 2957 O O . GLN A 1 384 ? 45.70187 -27.54848 -1.23363 1.000 17.48174 434 GLN A O 1
ATOM 2963 N N . LEU A 1 385 ? 43.51164 -28.05580 -1.23429 1.000 17.59332 435 LEU A N 1
ATOM 2964 C CA . LEU A 1 385 ? 43.32577 -27.34044 0.04241 1.000 14.71184 435 LEU A CA 1
ATOM 2965 C C . LEU A 1 385 ? 44.24856 -27.88050 1.12026 1.000 16.65228 435 LEU A C 1
ATOM 2966 O O . LEU A 1 385 ? 44.77956 -27.10499 1.93700 1.000 17.09952 435 LEU A O 1
ATOM 2971 N N . SER A 1 386 ? 44.45764 -29.20717 1.14695 1.000 14.90302 436 SER A N 1
ATOM 2972 C CA . SER A 1 386 ? 45.37794 -29.82291 2.09885 1.000 18.55650 436 SER A CA 1
ATOM 2973 C C . SER A 1 386 ? 46.76069 -29.19812 2.07842 1.000 20.03882 436 SER A C 1
ATOM 2974 O O . SER A 1 386 ? 47.49804 -29.33019 3.07103 1.000 19.85707 436 SER A O 1
ATOM 2977 N N . ARG A 1 387 ? 47.15458 -28.59084 0.97666 1.000 19.99743 437 ARG A N 1
ATOM 2978 C CA . ARG A 1 387 ? 48.51602 -28.07406 0.82514 1.000 21.76631 437 ARG A CA 1
ATOM 2979 C C . ARG A 1 387 ? 48.54849 -26.56564 0.87060 1.000 19.21756 437 ARG A C 1
ATOM 2980 O O . ARG A 1 387 ? 49.58209 -25.97044 0.54624 1.000 20.65570 437 ARG A O 1
ATOM 2988 N N . LEU A 1 388 ? 47.43237 -25.93649 1.26459 1.000 16.62913 438 LEU A N 1
ATOM 2989 C CA . LEU A 1 388 ? 47.33261 -24.47850 1.25746 1.000 15.72258 438 LEU A CA 1
ATOM 2990 C C . LEU A 1 388 ? 48.51954 -23.80035 1.97412 1.000 18.26753 438 LEU A C 1
ATOM 2991 O O . LEU A 1 388 ? 48.96434 -22.73768 1.56116 1.000 14.76653 438 LEU A O 1
ATOM 2996 N N . LYS A 1 389 ? 48.99752 -24.36331 3.08759 1.000 14.17591 439 LYS A N 1
ATOM 2997 C CA . LYS A 1 389 ? 50.07670 -23.69706 3.81694 1.000 14.18151 439 LYS A CA 1
ATOM 2998 C C . LYS A 1 389 ? 51.31171 -23.48872 2.94792 1.000 17.58696 439 LYS A C 1
ATOM 2999 O O . LYS A 1 389 ? 52.06858 -22.52500 3.17257 1.000 17.06700 439 LYS A O 1
ATOM 3005 N N . ASP A 1 390 ? 51.54203 -24.38825 1.98695 1.000 16.40242 440 ASP A N 1
ATOM 3006 C CA . ASP A 1 390 ? 52.65943 -24.21236 1.05084 1.000 21.62302 440 ASP A CA 1
ATOM 3007 C C . ASP A 1 390 ? 52.54828 -22.89864 0.30103 1.000 20.41581 440 ASP A C 1
ATOM 3008 O O . ASP A 1 390 ? 53.56343 -22.24344 0.01695 1.000 20.97876 440 ASP A O 1
ATOM 3013 N N . LEU A 1 391 ? 51.33842 -22.54886 -0.12244 1.000 18.89970 441 LEU A N 1
ATOM 3014 C CA . LEU A 1 391 ? 51.15834 -21.30984 -0.86979 1.000 17.64400 441 LEU A CA 1
ATOM 3015 C C . LEU A 1 391 ? 51.27777 -20.09696 0.04701 1.000 19.62399 441 LEU A C 1
ATOM 3016 O O . LEU A 1 391 ? 51.73719 -19.04159 -0.38456 1.000 17.68673 441 LEU A O 1
ATOM 3021 N N . GLN A 1 392 ? 50.80354 -20.22101 1.28794 1.000 15.80479 442 GLN A N 1
ATOM 3022 C CA . GLN A 1 392 ? 50.80579 -19.08444 2.21284 1.000 13.66340 442 GLN A CA 1
ATOM 3023 C C . GLN A 1 392 ? 52.18753 -18.74468 2.73613 1.000 17.88339 442 GLN A C 1
ATOM 3024 O O . GLN A 1 392 ? 52.37836 -17.61114 3.20923 1.000 18.52327 442 GLN A O 1
ATOM 3030 N N . ALA A 1 393 ? 53.12152 -19.71598 2.75872 1.000 17.19051 443 ALA A N 1
ATOM 3031 C CA . ALA A 1 393 ? 54.38828 -19.53028 3.49488 1.000 11.87499 443 ALA A CA 1
ATOM 3032 C C . ALA A 1 393 ? 55.18231 -18.37052 2.90731 1.000 18.56827 443 ALA A C 1
ATOM 3033 O O . ALA A 1 393 ? 55.26508 -18.20464 1.67230 1.000 13.29605 443 ALA A O 1
ATOM 3035 N N . ALA A 1 394 ? 55.76598 -17.55611 3.80110 1.000 16.62504 444 ALA A N 1
ATOM 3036 C CA . ALA A 1 394 ? 56.75041 -16.58723 3.35238 1.000 18.70476 444 ALA A CA 1
ATOM 3037 C C . ALA A 1 394 ? 57.99862 -17.31592 2.86894 1.000 18.48847 444 ALA A C 1
ATOM 3038 O O . ALA A 1 394 ? 58.34163 -18.40467 3.34394 1.000 19.66647 444 ALA A O 1
ATOM 3040 N N . GLU A 1 395 ? 58.71112 -16.68303 1.95446 1.000 18.20009 445 GLU A N 1
ATOM 3041 C CA . GLU A 1 395 ? 59.97308 -17.22096 1.44720 1.000 20.28801 445 GLU A CA 1
ATOM 3042 C C . GLU A 1 395 ? 61.02726 -16.12801 1.61480 1.000 21.86371 445 GLU A C 1
ATOM 3043 O O . GLU A 1 395 ? 61.19435 -15.28304 0.73678 1.000 17.88498 445 GLU A O 1
ATOM 3049 N N . GLY A 1 396 ? 61.76175 -16.16372 2.72827 1.000 19.26792 446 GLY A N 1
ATOM 3050 C CA . GLY A 1 396 ? 62.71589 -15.11187 3.00571 1.000 17.52964 446 GLY A CA 1
ATOM 3051 C C . GLY A 1 396 ? 61.99910 -13.78138 3.11995 1.000 20.61876 446 GLY A C 1
ATOM 3052 O O . GLY A 1 396 ? 61.04918 -13.62267 3.88288 1.000 17.46704 446 GLY A O 1
ATOM 3053 N N . ARG A 1 397 ? 62.41498 -12.80164 2.31261 1.000 17.62424 447 ARG A N 1
ATOM 3054 C CA . ARG A 1 397 ? 61.82425 -11.47113 2.39864 1.000 15.78229 447 ARG A CA 1
ATOM 3055 C C . ARG A 1 397 ? 60.68914 -11.26711 1.40411 1.000 19.49957 447 ARG A C 1
ATOM 3056 O O . ARG A 1 397 ? 60.32643 -10.11101 1.15097 1.000 15.86970 447 ARG A O 1
ATOM 3064 N N . ILE A 1 398 ? 60.10727 -12.34908 0.86663 1.000 15.74437 448 ILE A N 1
ATOM 3065 C CA . ILE A 1 398 ? 58.92806 -12.25774 0.00568 1.000 15.49874 448 ILE A CA 1
ATOM 3066 C C . ILE A 1 398 ? 57.71876 -12.80940 0.75827 1.000 18.36637 448 ILE A C 1
ATOM 3067 O O . ILE A 1 398 ? 57.73197 -13.94894 1.22221 1.000 19.25788 448 ILE A O 1
ATOM 3072 N N . VAL A 1 399 ? 56.68205 -11.98254 0.86814 1.000 14.27750 449 VAL A N 1
ATOM 3073 C CA . VAL A 1 399 ? 55.42679 -12.30151 1.52468 1.000 13.26232 449 VAL A CA 1
ATOM 3074 C C . VAL A 1 399 ? 54.43016 -12.58941 0.42142 1.000 15.05202 449 VAL A C 1
ATOM 3075 O O . VAL A 1 399 ? 54.46798 -11.92878 -0.60585 1.000 16.61768 449 VAL A O 1
ATOM 3079 N N . PHE A 1 400 ? 53.53177 -13.55577 0.62957 1.000 14.77395 450 PHE A N 1
ATOM 3080 C CA . PHE A 1 400 ? 52.57515 -13.95846 -0.41986 1.000 15.12835 450 PHE A CA 1
ATOM 3081 C C . PHE A 1 400 ? 51.14986 -13.73129 0.06471 1.000 16.05987 450 PHE A C 1
ATOM 3082 O O . PHE A 1 400 ? 50.81914 -14.01099 1.23374 1.000 15.86891 450 PHE A O 1
ATOM 3090 N N . ALA A 1 401 ? 50.31249 -13.16007 -0.81819 1.000 14.47053 451 ALA A N 1
ATOM 3091 C CA . ALA A 1 401 ? 48.92744 -12.90790 -0.49911 1.000 12.42410 451 ALA A CA 1
ATOM 3092 C C . ALA A 1 401 ? 48.11250 -13.07510 -1.79839 1.000 14.78683 451 ALA A C 1
ATOM 3093 O O . ALA A 1 401 ? 48.63240 -13.58309 -2.80311 1.000 15.73255 451 ALA A O 1
ATOM 3095 N N . GLY A 1 402 ? 46.85778 -12.66815 -1.75670 1.000 13.80635 452 GLY A N 1
ATOM 3096 C CA . GLY A 1 402 ? 45.88359 -13.02004 -2.80685 1.000 11.41183 452 GLY A CA 1
ATOM 3097 C C . GLY A 1 402 ? 44.82346 -13.96618 -2.27861 1.000 14.99044 452 GLY A C 1
ATOM 3098 O O . GLY A 1 402 ? 45.05749 -14.74853 -1.33457 1.000 13.35590 452 GLY A O 1
ATOM 3099 N N . ALA A 1 403 ? 43.62252 -13.89923 -2.89446 1.000 12.56399 453 ALA A N 1
ATOM 3100 C CA . ALA A 1 403 ? 42.46917 -14.64675 -2.37501 1.000 16.28257 453 ALA A CA 1
ATOM 3101 C C . ALA A 1 403 ? 42.74412 -16.14417 -2.32935 1.000 15.77550 453 ALA A C 1
ATOM 3102 O O . ALA A 1 403 ? 42.28912 -16.84024 -1.39406 1.000 14.48058 453 ALA A O 1
ATOM 3104 N N . GLU A 1 404 ? 43.47735 -16.67222 -3.32620 1.000 13.78401 454 GLU A N 1
ATOM 3105 C CA . GLU A 1 404 ? 43.85221 -18.07951 -3.31229 1.000 15.95635 454 GLU A CA 1
ATOM 3106 C C . GLU A 1 404 ? 44.57243 -18.47670 -2.00152 1.000 12.95083 454 GLU A C 1
ATOM 3107 O O . GLU A 1 404 ? 44.51207 -19.64523 -1.60989 1.000 16.86452 454 GLU A O 1
ATOM 3113 N N . THR A 1 405 ? 45.31180 -17.56213 -1.40703 1.000 11.64196 455 THR A N 1
ATOM 3114 C CA . THR A 1 405 ? 46.10582 -17.82394 -0.21120 1.000 11.01791 455 THR A CA 1
ATOM 3115 C C . THR A 1 405 ? 45.35008 -17.54892 1.10665 1.000 15.88847 455 THR A C 1
ATOM 3116 O O . THR A 1 405 ? 45.95460 -17.65538 2.20011 1.000 15.17724 455 THR A O 1
ATOM 3120 N N . SER A 1 406 ? 44.07244 -17.16265 1.05403 1.000 13.78142 456 SER A N 1
ATOM 3121 C CA . SER A 1 406 ? 43.36053 -16.89041 2.28464 1.000 14.92292 456 SER A CA 1
ATOM 3122 C C . SER A 1 406 ? 42.83634 -18.18335 2.92630 1.000 16.96813 456 SER A C 1
ATOM 3123 O O . SER A 1 406 ? 42.74334 -19.24110 2.29335 1.000 17.26315 456 SER A O 1
ATOM 3126 N N . ASN A 1 407 ? 42.48757 -18.07662 4.21376 1.000 12.81541 457 ASN A N 1
ATOM 3127 C CA . ASN A 1 407 ? 41.93590 -19.21797 4.92748 1.000 12.44612 457 ASN A CA 1
ATOM 3128 C C . ASN A 1 407 ? 40.41449 -19.28852 4.82898 1.000 15.82144 457 ASN A C 1
ATOM 3129 O O . ASN A 1 407 ? 39.84233 -20.38598 4.82985 1.000 18.51626 457 ASN A O 1
ATOM 3134 N N . GLY A 1 408 ? 39.73197 -18.13704 4.80415 1.000 15.31061 458 GLY A N 1
ATOM 3135 C CA . GLY A 1 408 ? 38.27041 -18.18875 4.88349 1.000 12.30461 458 GLY A CA 1
ATOM 3136 C C . GLY A 1 408 ? 37.54612 -18.14253 3.53791 1.000 18.92534 458 GLY A C 1
ATOM 3137 O O . GLY A 1 408 ? 37.40501 -19.15885 2.85976 1.000 13.84977 458 GLY A O 1
ATOM 3138 N N . TRP A 1 409 ? 37.06928 -16.94665 3.16555 1.000 11.87404 459 TRP A N 1
ATOM 3139 C CA . TRP A 1 409 ? 36.29276 -16.71187 1.94440 1.000 15.15465 459 TRP A CA 1
ATOM 3140 C C . TRP A 1 409 ? 37.22337 -16.64375 0.72060 1.000 15.39073 459 TRP A C 1
ATOM 3141 O O . TRP A 1 409 ? 37.44738 -15.58848 0.12990 1.000 13.27386 459 TRP A O 1
ATOM 3152 N N . HIS A 1 410 ? 37.75670 -17.80829 0.31943 1.000 13.42409 460 HIS A N 1
ATOM 3153 C CA . HIS A 1 410 ? 38.84121 -17.79191 -0.65794 1.000 10.94709 460 HIS A CA 1
ATOM 3154 C C . HIS A 1 410 ? 38.35723 -17.48164 -2.06850 1.000 13.48263 460 HIS A C 1
ATOM 3155 O O . HIS A 1 410 ? 39.18784 -17.11092 -2.91302 1.000 13.11925 460 HIS A O 1
ATOM 3162 N N . ALA A 1 411 ? 37.07892 -17.63308 -2.33230 1.000 13.55676 461 ALA A N 1
ATOM 3163 C CA . ALA A 1 411 ? 36.51041 -17.36281 -3.66859 1.000 11.24211 461 ALA A CA 1
ATOM 3164 C C . ALA A 1 411 ? 36.01111 -15.93698 -3.79888 1.000 16.37326 461 ALA A C 1
ATOM 3165 O O . ALA A 1 411 ? 35.27901 -15.63393 -4.77209 1.000 16.46721 461 ALA A O 1
ATOM 3167 N N . SER A 1 412 ? 36.39178 -15.04630 -2.86672 1.000 17.33744 462 SER A N 1
ATOM 3168 C CA . SER A 1 412 ? 35.67262 -13.77509 -2.66388 1.000 15.18171 462 SER A CA 1
ATOM 3169 C C . SER A 1 412 ? 36.60596 -12.57286 -2.55126 1.000 15.76875 462 SER A C 1
ATOM 3170 O O . SER A 1 412 ? 37.82464 -12.69551 -2.36527 1.000 12.48695 462 SER A O 1
ATOM 3173 N N . ILE A 1 413 ? 35.99694 -11.39874 -2.61582 1.000 13.12134 463 ILE A N 1
ATOM 3174 C CA . ILE A 1 413 ? 36.70010 -10.16590 -2.25177 1.000 11.05210 463 ILE A CA 1
ATOM 3175 C C . ILE A 1 413 ? 37.19802 -10.24335 -0.82162 1.000 13.28540 463 ILE A C 1
ATOM 3176 O O . ILE A 1 413 ? 38.31179 -9.81408 -0.49946 1.000 14.05238 463 ILE A O 1
ATOM 3181 N N . ASP A 1 414 ? 36.37019 -10.77231 0.06400 1.000 12.75732 464 ASP A N 1
ATOM 3182 C CA . ASP A 1 414 ? 36.76488 -10.85048 1.47623 1.000 11.05394 464 ASP A CA 1
ATOM 3183 C C . ASP A 1 414 ? 38.08283 -11.59147 1.68625 1.000 15.49168 464 ASP A C 1
ATOM 3184 O O . ASP A 1 414 ? 38.91678 -11.16132 2.51122 1.000 13.78420 464 ASP A O 1
ATOM 3189 N N . GLY A 1 415 ? 38.27995 -12.73073 1.01200 1.000 10.68854 465 GLY A N 1
ATOM 3190 C CA . GLY A 1 415 ? 39.52425 -13.46742 1.19254 1.000 12.44160 465 GLY A CA 1
ATOM 3191 C C . GLY A 1 415 ? 40.72874 -12.67032 0.70668 1.000 14.06633 465 GLY A C 1
ATOM 3192 O O . GLY A 1 415 ? 41.81047 -12.71249 1.29566 1.000 12.17559 465 GLY A O 1
ATOM 3193 N N . ALA A 1 416 ? 40.57407 -11.94087 -0.39346 1.000 12.26872 466 ALA A N 1
ATOM 3194 C CA . ALA A 1 416 ? 41.65544 -11.05039 -0.79198 1.000 12.43470 466 ALA A CA 1
ATOM 3195 C C . ALA A 1 416 ? 41.98475 -10.03379 0.31141 1.000 13.19889 466 ALA A C 1
ATOM 3196 O O . ALA A 1 416 ? 43.15317 -9.81352 0.63554 1.000 10.70433 466 ALA A O 1
ATOM 3198 N N . VAL A 1 417 ? 40.96216 -9.38810 0.87579 1.000 13.29663 467 VAL A N 1
ATOM 3199 C CA . VAL A 1 417 ? 41.24476 -8.40399 1.93502 1.000 14.10786 467 VAL A CA 1
ATOM 3200 C C . VAL A 1 417 ? 41.92522 -9.09854 3.11937 1.000 12.83535 467 VAL A C 1
ATOM 3201 O O . VAL A 1 417 ? 42.88659 -8.57569 3.70942 1.000 13.22038 467 VAL A O 1
ATOM 3205 N N . GLU A 1 418 ? 41.41054 -10.26606 3.50331 1.000 11.83159 468 GLU A N 1
ATOM 3206 C CA . GLU A 1 418 ? 42.02877 -11.04911 4.58608 1.000 13.98555 468 GLU A CA 1
ATOM 3207 C C . GLU A 1 418 ? 43.53508 -11.23351 4.36888 1.000 11.34608 468 GLU A C 1
ATOM 3208 O O . GLU A 1 418 ? 44.36022 -11.03113 5.29666 1.000 10.40597 468 GLU A O 1
ATOM 3214 N N . SER A 1 419 ? 43.89503 -11.72441 3.17255 1.000 11.88671 469 SER A N 1
ATOM 3215 C CA . SER A 1 419 ? 45.30036 -11.97631 2.84404 1.000 11.53160 469 SER A CA 1
ATOM 3216 C C . SER A 1 419 ? 46.11025 -10.70615 2.90553 1.000 12.24550 469 SER A C 1
ATOM 3217 O O . SER A 1 419 ? 47.30397 -10.76874 3.24325 1.000 11.68339 469 SER A O 1
ATOM 3220 N N . GLY A 1 420 ? 45.51037 -9.54447 2.55808 1.000 12.36351 470 GLY A N 1
ATOM 3221 C CA . GLY A 1 420 ? 46.26171 -8.29345 2.63488 1.000 12.18784 470 GLY A CA 1
ATOM 3222 C C . GLY A 1 420 ? 46.50116 -7.83469 4.05937 1.000 14.09722 470 GLY A C 1
ATOM 3223 O O . GLY A 1 420 ? 47.55701 -7.26640 4.37822 1.000 13.01906 470 GLY A O 1
ATOM 3224 N N . LEU A 1 421 ? 45.52642 -8.06082 4.95539 1.000 13.36916 471 LEU A N 1
ATOM 3225 C CA . LEU A 1 421 ? 45.77198 -7.74948 6.35782 1.000 13.09749 471 LEU A CA 1
ATOM 3226 C C . LEU A 1 421 ? 46.87448 -8.65054 6.92352 1.000 12.16453 471 LEU A C 1
ATOM 3227 O O . LEU A 1 421 ? 47.71451 -8.20639 7.73273 1.000 15.47066 471 LEU A O 1
ATOM 3232 N N . ARG A 1 422 ? 46.83819 -9.94060 6.56570 1.000 12.48187 472 ARG A N 1
ATOM 3233 C CA . ARG A 1 422 ? 47.91843 -10.85194 6.97620 1.000 14.13813 472 ARG A CA 1
ATOM 3234 C C . ARG A 1 422 ? 49.25300 -10.38694 6.42221 1.000 13.42057 472 ARG A C 1
ATOM 3235 O O . ARG A 1 422 ? 50.26441 -10.33730 7.14160 1.000 11.02812 472 ARG A O 1
ATOM 3243 N N . ALA A 1 423 ? 49.28466 -10.00719 5.14022 1.000 10.60565 473 ALA A N 1
ATOM 3244 C CA . ALA A 1 423 ? 50.56181 -9.54825 4.57853 1.000 12.24640 473 ALA A CA 1
ATOM 3245 C C . ALA A 1 423 ? 51.09287 -8.31729 5.32565 1.000 10.95665 473 ALA A C 1
ATOM 3246 O O . ALA A 1 423 ? 52.30590 -8.18501 5.55354 1.000 14.93506 473 ALA A O 1
ATOM 3248 N N . GLY A 1 424 ? 50.23046 -7.35707 5.62486 1.000 11.24514 474 GLY A N 1
ATOM 3249 C CA . GLY A 1 424 ? 50.68235 -6.19798 6.38541 1.000 11.62272 474 GLY A CA 1
ATOM 3250 C C . GLY A 1 424 ? 51.30042 -6.56527 7.72632 1.000 16.36486 474 GLY A C 1
ATOM 3251 O O . GLY A 1 424 ? 52.32906 -5.99017 8.14264 1.000 15.88578 474 GLY A O 1
ATOM 3252 N N . ARG A 1 425 ? 50.64715 -7.48452 8.45715 1.000 13.43608 475 ARG A N 1
ATOM 3253 C CA . ARG A 1 425 ? 51.22588 -7.96061 9.70745 1.000 13.26963 475 ARG A CA 1
ATOM 3254 C C . ARG A 1 425 ? 52.61331 -8.58823 9.47982 1.000 16.24583 475 ARG A C 1
ATOM 3255 O O . ARG A 1 425 ? 53.56837 -8.37656 10.26621 1.000 14.68161 475 ARG A O 1
ATOM 3263 N N . GLU A 1 426 ? 52.73247 -9.40962 8.43258 1.000 14.53776 476 GLU A N 1
ATOM 3264 C CA . GLU A 1 426 ? 54.01363 -10.08893 8.15311 1.000 11.00273 476 GLU A CA 1
ATOM 3265 C C . GLU A 1 426 ? 55.11250 -9.08905 7.74520 1.000 14.21603 476 GLU A C 1
ATOM 3266 O O . GLU A 1 426 ? 56.28827 -9.24117 8.13102 1.000 13.97371 476 GLU A O 1
ATOM 3272 N N . VAL A 1 427 ? 54.76473 -8.08043 6.93944 1.000 13.13082 477 VAL A N 1
ATOM 3273 C CA . VAL A 1 427 ? 55.73725 -7.00867 6.64850 1.000 12.34363 477 VAL A CA 1
ATOM 3274 C C . VAL A 1 427 ? 56.22342 -6.34739 7.94110 1.000 17.02795 477 VAL A C 1
ATOM 3275 O O . VAL A 1 427 ? 57.42983 -6.07529 8.10334 1.000 15.60832 477 VAL A O 1
ATOM 3279 N N . LYS A 1 428 ? 55.27686 -6.02029 8.85628 1.000 14.91374 478 LYS A N 1
ATOM 3280 C CA . LYS A 1 428 ? 55.66750 -5.43617 10.14436 1.000 15.87880 478 LYS A CA 1
ATOM 3281 C C . LYS A 1 428 ? 56.65560 -6.35138 10.85950 1.000 16.72461 478 LYS A C 1
ATOM 3282 O O . LYS A 1 428 ? 57.66632 -5.88654 11.43039 1.000 18.16955 478 LYS A O 1
ATOM 3288 N N . GLN A 1 429 ? 56.38879 -7.65438 10.84190 1.000 16.40366 479 GLN A N 1
ATOM 3289 C CA . GLN A 1 429 ? 57.29587 -8.58780 11.51917 1.000 15.23410 479 GLN A CA 1
ATOM 3290 C C . GLN A 1 429 ? 58.66179 -8.57644 10.85733 1.000 17.44864 479 GLN A C 1
ATOM 3291 O O . GLN A 1 429 ? 59.68097 -8.59702 11.54470 1.000 17.03009 479 GLN A O 1
ATOM 3297 N N . LEU A 1 430 ? 58.69506 -8.51298 9.52400 1.000 16.37360 480 LEU A N 1
ATOM 3298 C CA . LEU A 1 430 ? 59.98158 -8.59769 8.80991 1.000 18.33054 480 LEU A CA 1
ATOM 3299 C C . LEU A 1 430 ? 60.79180 -7.32190 8.93913 1.000 15.92958 480 LEU A C 1
ATOM 3300 O O . LEU A 1 430 ? 62.03561 -7.34885 8.82273 1.000 21.15535 480 LEU A O 1
ATOM 3305 N N . LEU A 1 431 ? 60.13616 -6.18369 9.16599 1.000 17.27421 481 LEU A N 1
ATOM 3306 C CA . LEU A 1 431 ? 60.85348 -4.91766 9.27700 1.000 19.56689 481 LEU A CA 1
ATOM 3307 C C . LEU A 1 431 ? 61.20516 -4.56939 10.71243 1.000 26.17785 481 LEU A C 1
ATOM 3308 O O . LEU A 1 431 ? 61.83282 -3.54479 10.94407 1.000 22.82810 481 LEU A O 1
ATOM 3313 N N . SER A 1 432 ? 60.87131 -5.41730 11.67503 1.000 23.93990 482 SER A N 1
ATOM 3314 C CA . SER A 1 432 ? 61.27299 -5.16955 13.08373 1.000 28.88053 482 SER A CA 1
ATOM 3315 C C . SER A 1 432 ? 62.77852 -5.39300 13.41372 1.000 28.92447 482 SER A C 1
ATOM 3316 O O . SER A 1 432 ? 63.48138 -6.09754 12.66864 1.000 26.03929 482 SER A O 1
ATOM 3319 N N . GLY B 1 1 ? 43.74646 26.08402 16.76055 1.000 32.65931 51 GLY B N 1
ATOM 3320 C CA . GLY B 1 1 ? 44.80009 26.20662 17.76047 1.000 35.05178 51 GLY B CA 1
ATOM 3321 C C . GLY B 1 1 ? 44.43219 25.56255 19.08559 1.000 36.48042 51 GLY B C 1
ATOM 3322 O O . GLY B 1 1 ? 44.65212 26.13413 20.16065 1.000 38.11766 51 GLY B O 1
ATOM 3323 N N . PHE B 1 2 ? 43.88156 24.35943 19.02331 1.000 27.79374 52 PHE B N 1
ATOM 3324 C CA . PHE B 1 2 ? 43.50706 23.66089 20.25574 1.000 24.35546 52 PHE B CA 1
ATOM 3325 C C . PHE B 1 2 ? 44.67242 22.81454 20.76232 1.000 25.59823 52 PHE B C 1
ATOM 3326 O O . PHE B 1 2 ? 45.66053 22.61071 20.06433 1.000 25.83979 52 PHE B O 1
ATOM 3334 N N . ASP B 1 3 ? 44.54297 22.31488 22.00184 1.000 24.10602 53 ASP B N 1
ATOM 3335 C CA . ASP B 1 3 ? 45.57095 21.44845 22.56374 1.000 25.35296 53 ASP B CA 1
ATOM 3336 C C . ASP B 1 3 ? 45.73022 20.18072 21.73390 1.000 22.49787 53 ASP B C 1
ATOM 3337 O O . ASP B 1 3 ? 46.85817 19.72927 21.51325 1.000 26.87591 53 ASP B O 1
ATOM 3342 N N . TYR B 1 4 ? 44.61479 19.59741 21.26374 1.000 19.74602 54 TYR B N 1
ATOM 3343 C CA . TYR B 1 4 ? 44.59689 18.36199 20.50253 1.000 20.11025 54 TYR B CA 1
ATOM 3344 C C . TYR B 1 4 ? 43.61889 18.50979 19.34958 1.000 20.44214 54 TYR B C 1
ATOM 3345 O O . TYR B 1 4 ? 42.68553 19.30621 19.42077 1.000 18.03730 54 TYR B O 1
ATOM 3354 N N . ASP B 1 5 ? 43.83792 17.71672 18.29094 1.000 19.54780 55 ASP B N 1
ATOM 3355 C CA . ASP B 1 5 ? 42.82398 17.58726 17.24029 1.000 18.53574 55 ASP B CA 1
ATOM 3356 C C . ASP B 1 5 ? 41.59526 16.88465 17.79737 1.000 18.86683 55 ASP B C 1
ATOM 3357 O O . ASP B 1 5 ? 40.45945 17.34070 17.59741 1.000 18.52537 55 ASP B O 1
ATOM 3362 N N . VAL B 1 6 ? 41.80230 15.78598 18.52097 1.000 15.48609 56 VAL B N 1
ATOM 3363 C CA . VAL B 1 6 ? 40.69161 14.96609 18.98758 1.000 15.26444 56 VAL B CA 1
ATOM 3364 C C . VAL B 1 6 ? 41.02297 14.46492 20.38888 1.000 15.40657 56 VAL B C 1
ATOM 3365 O O . VAL B 1 6 ? 42.14630 14.02905 20.65760 1.000 17.52792 56 VAL B O 1
ATOM 3369 N N . VAL B 1 7 ? 40.02183 14.50762 21.26938 1.000 14.97033 57 VAL B N 1
ATOM 3370 C CA . VAL B 1 7 ? 40.10189 13.86943 22.59889 1.000 15.11314 57 VAL B CA 1
ATOM 3371 C C . VAL B 1 7 ? 39.07067 12.74426 22.62301 1.000 14.59444 57 VAL B C 1
ATOM 3372 O O . VAL B 1 7 ? 37.88243 12.96799 22.29564 1.000 17.25767 57 VAL B O 1
ATOM 3376 N N . VAL B 1 8 ? 39.52960 11.52086 22.93209 1.000 13.48065 58 VAL B N 1
ATOM 3377 C CA . VAL B 1 8 ? 38.66370 10.34301 23.07538 1.000 12.36344 58 VAL B CA 1
ATOM 3378 C C . VAL B 1 8 ? 38.42715 10.11455 24.57963 1.000 15.13844 58 VAL B C 1
ATOM 3379 O O . VAL B 1 8 ? 39.38959 9.99147 25.36207 1.000 17.29463 58 VAL B O 1
ATOM 3383 N N . VAL B 1 9 ? 37.15801 10.06861 25.00514 1.000 13.36051 59 VAL B N 1
ATOM 3384 C CA . VAL B 1 9 ? 36.82249 9.88694 26.42557 1.000 13.32948 59 VAL B CA 1
ATOM 3385 C C . VAL B 1 9 ? 36.44858 8.40850 26.60875 1.000 15.76458 59 VAL B C 1
ATOM 3386 O O . VAL B 1 9 ? 35.42792 7.93622 26.07561 1.000 15.04195 59 VAL B O 1
ATOM 3390 N N . GLY B 1 10 ? 37.29493 7.66075 27.30234 1.000 14.20155 60 GLY B N 1
ATOM 3391 C CA . GLY B 1 10 ? 37.02081 6.26591 27.59399 1.000 14.08404 60 GLY B CA 1
ATOM 3392 C C . GLY B 1 10 ? 37.99083 5.33673 26.88428 1.000 16.04362 60 GLY B C 1
ATOM 3393 O O . GLY B 1 10 ? 38.25251 5.49509 25.67825 1.000 15.59136 60 GLY B O 1
ATOM 3394 N N . GLY B 1 11 ? 38.51600 4.36900 27.64308 1.000 15.82444 61 GLY B N 1
ATOM 3395 C CA . GLY B 1 11 ? 39.54419 3.46886 27.16138 1.000 13.87738 61 GLY B CA 1
ATOM 3396 C C . GLY B 1 11 ? 39.10518 2.01294 27.12440 1.000 17.33177 61 GLY B C 1
ATOM 3397 O O . GLY B 1 11 ? 39.91797 1.13442 27.42613 1.000 15.64073 61 GLY B O 1
ATOM 3398 N N . GLY B 1 12 ? 37.83707 1.74987 26.78840 1.000 13.95680 62 GLY B N 1
ATOM 3399 C CA . GLY B 1 12 ? 37.38305 0.40170 26.41320 1.000 13.33905 62 GLY B CA 1
ATOM 3400 C C . GLY B 1 12 ? 37.60937 0.18955 24.92294 1.000 14.95986 62 GLY B C 1
ATOM 3401 O O . GLY B 1 12 ? 38.35519 0.93579 24.27098 1.000 13.91806 62 GLY B O 1
ATOM 3402 N N . PHE B 1 13 ? 36.94034 -0.84585 24.37069 1.000 12.75557 63 PHE B N 1
ATOM 3403 C CA . PHE B 1 13 ? 37.18853 -1.15658 22.95992 1.000 16.26111 63 PHE B CA 1
ATOM 3404 C C . PHE B 1 13 ? 36.72973 -0.04174 22.03475 1.000 15.24834 63 PHE B C 1
ATOM 3405 O O . PHE B 1 13 ? 37.39025 0.22164 21.01626 1.000 15.76325 63 PHE B O 1
ATOM 3413 N N . ALA B 1 14 ? 35.61216 0.63833 22.34486 1.000 12.34920 64 ALA B N 1
ATOM 3414 C CA . ALA B 1 14 ? 35.17521 1.69367 21.43261 1.000 13.14769 64 ALA B CA 1
ATOM 3415 C C . ALA B 1 14 ? 36.20386 2.82092 21.38528 1.000 15.04433 64 ALA B C 1
ATOM 3416 O O . ALA B 1 14 ? 36.56520 3.30755 20.29710 1.000 15.14395 64 ALA B O 1
ATOM 3418 N N . GLY B 1 15 ? 36.68340 3.24943 22.56434 1.000 14.38659 65 GLY B N 1
ATOM 3419 C CA . GLY B 1 15 ? 37.67036 4.33501 22.62271 1.000 12.49760 65 GLY B CA 1
ATOM 3420 C C . GLY B 1 15 ? 39.03077 3.92780 22.06253 1.000 17.14176 65 GLY B C 1
ATOM 3421 O O . GLY B 1 15 ? 39.70347 4.72498 21.37756 1.000 16.97125 65 GLY B O 1
ATOM 3422 N N . ALA B 1 16 ? 39.48046 2.70017 22.35460 1.000 14.45710 66 ALA B N 1
ATOM 3423 C CA . ALA B 1 16 ? 40.77596 2.27815 21.82392 1.000 13.14629 66 ALA B CA 1
ATOM 3424 C C . ALA B 1 16 ? 40.71185 2.22793 20.30336 1.000 13.94901 66 ALA B C 1
ATOM 3425 O O . ALA B 1 16 ? 41.66643 2.64094 19.61080 1.000 13.59851 66 ALA B O 1
ATOM 3427 N N . THR B 1 17 ? 39.58990 1.72009 19.76990 1.000 12.90275 67 THR B N 1
ATOM 3428 C CA . THR B 1 17 ? 39.44441 1.64979 18.31429 1.000 12.80117 67 THR B CA 1
ATOM 3429 C C . THR B 1 17 ? 39.46429 3.05632 17.70473 1.000 13.59360 67 THR B C 1
ATOM 3430 O O . THR B 1 17 ? 40.16046 3.31979 16.70275 1.000 14.68850 67 THR B O 1
ATOM 3434 N N . ALA B 1 18 ? 38.64454 3.96206 18.25569 1.000 13.00854 68 ALA B N 1
ATOM 3435 C CA . ALA B 1 18 ? 38.57297 5.33093 17.73359 1.000 13.22556 68 ALA B CA 1
ATOM 3436 C C . ALA B 1 18 ? 39.92089 6.03425 17.78115 1.000 14.14300 68 ALA B C 1
ATOM 3437 O O . ALA B 1 18 ? 40.31173 6.71116 16.81267 1.000 16.44962 68 ALA B O 1
ATOM 3439 N N . ALA B 1 19 ? 40.65868 5.88526 18.90239 1.000 13.38372 69 ALA B N 1
ATOM 3440 C CA . ALA B 1 19 ? 41.97311 6.49916 19.01728 1.000 13.16465 69 ALA B CA 1
ATOM 3441 C C . ALA B 1 19 ? 42.94296 5.93435 17.98927 1.000 16.24216 69 ALA B C 1
ATOM 3442 O O . ALA B 1 19 ? 43.75896 6.66437 17.43869 1.000 15.18166 69 ALA B O 1
ATOM 3444 N N . ARG B 1 20 ? 42.90018 4.62318 17.75641 1.000 13.42639 70 ARG B N 1
ATOM 3445 C CA . ARG B 1 20 ? 43.72836 4.03263 16.70308 1.000 16.48237 70 ARG B CA 1
ATOM 3446 C C . ARG B 1 20 ? 43.37570 4.62258 15.32716 1.000 14.88966 70 ARG B C 1
ATOM 3447 O O . ARG B 1 20 ? 44.27114 5.04734 14.56805 1.000 15.49129 70 ARG B O 1
ATOM 3455 N N . GLU B 1 21 ? 42.07445 4.69858 15.00730 1.000 12.33577 71 GLU B N 1
ATOM 3456 C CA . GLU B 1 21 ? 41.69133 5.26605 13.69549 1.000 18.65050 71 GLU B CA 1
ATOM 3457 C C . GLU B 1 21 ? 42.19538 6.69723 13.56514 1.000 16.72331 71 GLU B C 1
ATOM 3458 O O . GLU B 1 21 ? 42.72769 7.09851 12.52733 1.000 15.30460 71 GLU B O 1
ATOM 3464 N N . CYS B 1 22 ? 42.07177 7.48668 14.62896 1.000 13.62067 72 CYS B N 1
ATOM 3465 C CA . CYS B 1 22 ? 42.45971 8.89959 14.52618 1.000 15.29707 72 CYS B CA 1
ATOM 3466 C C . CYS B 1 22 ? 43.97141 9.05128 14.47293 1.000 15.78908 72 CYS B C 1
ATOM 3467 O O . CYS B 1 22 ? 44.49702 9.87803 13.70636 1.000 17.92835 72 CYS B O 1
ATOM 3470 N N . GLY B 1 23 ? 44.69077 8.27642 15.29411 1.000 16.33407 73 GLY B N 1
ATOM 3471 C CA . GLY B 1 23 ? 46.14376 8.42004 15.33458 1.000 18.06504 73 GLY B CA 1
ATOM 3472 C C . GLY B 1 23 ? 46.78912 8.02289 14.02529 1.000 17.50216 73 GLY B C 1
ATOM 3473 O O . GLY B 1 23 ? 47.77649 8.63989 13.59189 1.000 18.08562 73 GLY B O 1
ATOM 3474 N N . LEU B 1 24 ? 46.25834 6.97428 13.38015 1.000 15.57357 74 LEU B N 1
ATOM 3475 C CA . LEU B 1 24 ? 46.84296 6.57154 12.08938 1.000 20.26330 74 LEU B CA 1
ATOM 3476 C C . LEU B 1 24 ? 46.65698 7.62279 10.98988 1.000 23.22581 74 LEU B C 1
ATOM 3477 O O . LEU B 1 24 ? 47.41598 7.61724 10.02334 1.000 20.02864 74 LEU B O 1
ATOM 3482 N N . GLN B 1 25 ? 45.67064 8.50270 11.09944 1.000 21.49180 75 GLN B N 1
ATOM 3483 C CA . GLN B 1 25 ? 45.53797 9.63357 10.17343 1.000 19.27765 75 GLN B CA 1
ATOM 3484 C C . GLN B 1 25 ? 46.49270 10.76806 10.50158 1.000 27.09622 75 GLN B C 1
ATOM 3485 O O . GLN B 1 25 ? 46.59525 11.72322 9.71686 1.000 28.44767 75 GLN B O 1
ATOM 3491 N N . GLY B 1 26 ? 47.19592 10.70155 11.62639 1.000 25.46107 76 GLY B N 1
ATOM 3492 C CA . GLY B 1 26 ? 48.10906 11.75603 12.00290 1.000 23.77147 76 GLY B CA 1
ATOM 3493 C C . GLY B 1 26 ? 47.49901 12.82929 12.86752 1.000 28.86663 76 GLY B C 1
ATOM 3494 O O . GLY B 1 26 ? 48.16916 13.84029 13.14878 1.000 25.71243 76 GLY B O 1
ATOM 3495 N N . TYR B 1 27 ? 46.25923 12.65697 13.30546 1.000 21.16358 77 TYR B N 1
ATOM 3496 C CA . TYR B 1 27 ? 45.64720 13.65958 14.17027 1.000 19.05207 77 TYR B CA 1
ATOM 3497 C C . TYR B 1 27 ? 46.30361 13.58809 15.54796 1.000 21.02619 77 TYR B C 1
ATOM 3498 O O . TYR B 1 27 ? 46.59235 12.49809 16.05059 1.000 19.78288 77 TYR B O 1
ATOM 3507 N N . ARG B 1 28 ? 46.53277 14.75681 16.14490 1.000 17.77775 78 ARG B N 1
ATOM 3508 C CA . ARG B 1 28 ? 47.05530 14.79934 17.51757 1.000 15.55333 78 ARG B CA 1
ATOM 3509 C C . ARG B 1 28 ? 45.93926 14.33703 18.44751 1.000 18.80506 78 ARG B C 1
ATOM 3510 O O . ARG B 1 28 ? 44.92759 15.02101 18.58888 1.000 19.09199 78 ARG B O 1
ATOM 3518 N N . THR B 1 29 ? 46.12170 13.18565 19.07509 1.000 17.48764 79 THR B N 1
ATOM 3519 C CA . THR B 1 29 ? 45.05440 12.46868 19.74962 1.000 14.88530 79 THR B CA 1
ATOM 3520 C C . THR B 1 29 ? 45.37350 12.23541 21.22061 1.000 18.86418 79 THR B C 1
ATOM 3521 O O . THR B 1 29 ? 46.50217 11.83568 21.55976 1.000 19.38033 79 THR B O 1
ATOM 3525 N N . LEU B 1 30 ? 44.38461 12.48852 22.08327 1.000 15.71335 80 LEU B N 1
ATOM 3526 C CA . LEU B 1 30 ? 44.52380 12.23344 23.53499 1.000 17.37762 80 LEU B CA 1
ATOM 3527 C C . LEU B 1 30 ? 43.35449 11.34238 23.93849 1.000 22.47116 80 LEU B C 1
ATOM 3528 O O . LEU B 1 30 ? 42.22914 11.59206 23.51172 1.000 18.52384 80 LEU B O 1
ATOM 3533 N N . LEU B 1 31 ? 43.61407 10.28661 24.71166 1.000 17.47071 81 LEU B N 1
ATOM 3534 C CA . LEU B 1 31 ? 42.57164 9.44328 25.29221 1.000 14.45352 81 LEU B CA 1
ATOM 3535 C C . LEU B 1 31 ? 42.58993 9.62906 26.80786 1.000 18.87581 81 LEU B C 1
ATOM 3536 O O . LEU B 1 31 ? 43.64173 9.49771 27.42791 1.000 18.98505 81 LEU B O 1
ATOM 3541 N N . LEU B 1 32 ? 41.42997 9.93999 27.37941 1.000 16.25559 82 LEU B N 1
ATOM 3542 C CA . LEU B 1 32 ? 41.24011 10.14701 28.80472 1.000 16.65920 82 LEU B CA 1
ATOM 3543 C C . LEU B 1 32 ? 40.39712 9.00944 29.35324 1.000 17.06342 82 LEU B C 1
ATOM 3544 O O . LEU B 1 32 ? 39.28669 8.77831 28.86720 1.000 17.08445 82 LEU B O 1
ATOM 3549 N N . GLU B 1 33 ? 40.90861 8.30577 30.37035 1.000 15.31433 83 GLU B N 1
ATOM 3550 C CA . GLU B 1 33 ? 40.20683 7.14555 30.93252 1.000 17.83548 83 GLU B CA 1
ATOM 3551 C C . GLU B 1 33 ? 40.01118 7.35713 32.43510 1.000 16.50663 83 GLU B C 1
ATOM 3552 O O . GLU B 1 33 ? 40.93327 7.76397 33.12620 1.000 19.56373 83 GLU B O 1
ATOM 3558 N N . ALA B 1 34 ? 38.80331 7.08474 32.93047 1.000 18.68779 84 ALA B N 1
ATOM 3559 C CA . ALA B 1 34 ? 38.47197 7.40049 34.32206 1.000 19.95565 84 ALA B CA 1
ATOM 3560 C C . ALA B 1 34 ? 39.09607 6.41996 35.32645 1.000 21.25062 84 ALA B C 1
ATOM 3561 O O . ALA B 1 34 ? 39.52348 6.82279 36.41000 1.000 16.47310 84 ALA B O 1
ATOM 3563 N N . ARG B 1 35 ? 39.04586 5.12339 35.04012 1.000 20.23392 85 ARG B N 1
ATOM 3564 C CA . ARG B 1 35 ? 39.59649 4.12128 35.94471 1.000 21.13270 85 ARG B CA 1
ATOM 3565 C C . ARG B 1 35 ? 41.12023 4.17474 35.89118 1.000 20.25692 85 ARG B C 1
ATOM 3566 O O . ARG B 1 35 ? 41.71523 4.75680 34.98572 1.000 21.31394 85 ARG B O 1
ATOM 3574 N N . SER B 1 36 ? 41.77012 3.50869 36.85447 1.000 23.63788 86 SER B N 1
ATOM 3575 C CA . SER B 1 36 ? 43.22341 3.41569 36.81739 1.000 23.22971 86 SER B CA 1
ATOM 3576 C C . SER B 1 36 ? 43.70392 2.24741 35.94973 1.000 28.36207 86 SER B C 1
ATOM 3577 O O . SER B 1 36 ? 44.83812 1.78904 36.10453 1.000 32.21324 86 SER B O 1
ATOM 3580 N N . ARG B 1 37 ? 42.86014 1.73618 35.06375 1.000 24.17951 87 ARG B N 1
ATOM 3581 C CA . ARG B 1 37 ? 43.22867 0.68243 34.11505 1.000 18.98120 87 ARG B CA 1
ATOM 3582 C C . ARG B 1 37 ? 42.49345 0.92590 32.82118 1.000 21.56319 87 ARG B C 1
ATOM 3583 O O . ARG B 1 37 ? 41.51138 1.66818 32.78392 1.000 21.47755 87 ARG B O 1
ATOM 3591 N N . LEU B 1 38 ? 42.93655 0.23676 31.76664 1.000 17.66166 88 LEU B N 1
ATOM 3592 C CA . LEU B 1 38 ? 42.22111 0.24297 30.49681 1.000 19.11835 88 LEU B CA 1
ATOM 3593 C C . LEU B 1 38 ? 41.31681 -0.98872 30.41424 1.000 18.69097 88 LEU B C 1
ATOM 3594 O O . LEU B 1 38 ? 41.36973 -1.87238 31.27500 1.000 18.58095 88 LEU B O 1
ATOM 3599 N N . GLY B 1 39 ? 40.45937 -1.02751 29.36401 1.000 18.57705 89 GLY B N 1
ATOM 3600 C CA . GLY B 1 39 ? 39.66554 -2.18190 29.03762 1.000 19.23159 89 GLY B CA 1
ATOM 3601 C C . GLY B 1 39 ? 38.16936 -1.99158 29.27036 1.000 17.28770 89 GLY B C 1
ATOM 3602 O O . GLY B 1 39 ? 37.35509 -2.62820 28.57753 1.000 17.25437 89 GLY B O 1
ATOM 3603 N N . GLY B 1 40 ? 37.79618 -1.09452 30.17266 1.000 14.48292 90 GLY B N 1
ATOM 3604 C CA . GLY B 1 40 ? 36.39655 -0.77662 30.40075 1.000 15.76570 90 GLY B CA 1
ATOM 3605 C C . GLY B 1 40 ? 35.60053 -1.98586 30.89580 1.000 15.98054 90 GLY B C 1
ATOM 3606 O O . GLY B 1 40 ? 35.89305 -2.57636 31.95718 1.000 17.36733 90 GLY B O 1
ATOM 3607 N N . ARG B 1 41 ? 34.54887 -2.35223 30.12105 1.000 15.05546 91 ARG B N 1
ATOM 3608 C CA . ARG B 1 41 ? 33.73061 -3.52062 30.49551 1.000 15.97955 91 ARG B CA 1
ATOM 3609 C C . ARG B 1 41 ? 34.38573 -4.83619 30.07757 1.000 15.99241 91 ARG B C 1
ATOM 3610 O O . ARG B 1 41 ? 33.72130 -5.89077 30.10831 1.000 15.69917 91 ARG B O 1
ATOM 3618 N N . THR B 1 42 ? 35.66634 -4.79895 29.66595 1.000 13.88358 92 THR B N 1
ATOM 3619 C CA . THR B 1 42 ? 36.50209 -5.99491 29.66308 1.000 13.34717 92 THR B CA 1
ATOM 3620 C C . THR B 1 42 ? 37.61632 -5.77651 30.67392 1.000 18.05171 92 THR B C 1
ATOM 3621 O O . THR B 1 42 ? 38.04129 -4.63308 30.91312 1.000 18.94357 92 THR B O 1
ATOM 3625 N N . PHE B 1 43 ? 38.04403 -6.86944 31.31385 1.000 15.87409 93 PHE B N 1
ATOM 3626 C CA . PHE B 1 43 ? 39.06702 -6.78729 32.35896 1.000 18.73032 93 PHE B CA 1
ATOM 3627 C C . PHE B 1 43 ? 39.78901 -8.13353 32.44277 1.000 19.04154 93 PHE B C 1
ATOM 3628 O O . PHE B 1 43 ? 39.20616 -9.13334 32.89935 1.000 17.00996 93 PHE B O 1
ATOM 3636 N N . THR B 1 44 ? 41.05210 -8.16995 31.98909 1.000 17.90812 94 THR B N 1
ATOM 3637 C CA . THR B 1 44 ? 41.89025 -9.35537 32.06468 1.000 16.61699 94 THR B CA 1
ATOM 3638 C C . THR B 1 44 ? 42.56844 -9.37480 33.42174 1.000 18.97391 94 THR B C 1
ATOM 3639 O O . THR B 1 44 ? 43.21441 -8.39459 33.79643 1.000 19.99775 94 THR B O 1
ATOM 3643 N N . SER B 1 45 ? 42.48461 -10.50322 34.12372 1.000 17.03911 95 SER B N 1
ATOM 3644 C CA . SER B 1 45 ? 43.08049 -10.63801 35.44756 1.000 20.93803 95 SER B CA 1
ATOM 3645 C C . SER B 1 45 ? 43.63894 -12.06921 35.57488 1.000 21.59407 95 SER B C 1
ATOM 3646 O O . SER B 1 45 ? 43.71040 -12.80958 34.58415 1.000 20.84647 95 SER B O 1
ATOM 3649 N N . ARG B 1 46 ? 44.01301 -12.48378 36.79688 1.000 17.25159 96 ARG B N 1
ATOM 3650 C CA . ARG B 1 46 ? 44.55533 -13.80760 37.03757 1.000 16.82279 96 ARG B CA 1
ATOM 3651 C C . ARG B 1 46 ? 43.86308 -14.40554 38.24882 1.000 23.15162 96 ARG B C 1
ATOM 3652 O O . ARG B 1 46 ? 43.56483 -13.69827 39.20455 1.000 21.60672 96 ARG B O 1
ATOM 3660 N N . PHE B 1 47 ? 43.66401 -15.71706 38.23133 1.000 21.23383 97 PHE B N 1
ATOM 3661 C CA . PHE B 1 47 ? 42.96711 -16.40546 39.32466 1.000 22.89484 97 PHE B CA 1
ATOM 3662 C C . PHE B 1 47 ? 43.31039 -17.88391 39.27034 1.000 24.44886 97 PHE B C 1
ATOM 3663 O O . PHE B 1 47 ? 43.20680 -18.50392 38.20225 1.000 21.29579 97 PHE B O 1
ATOM 3671 N N . ALA B 1 48 ? 43.69334 -18.45225 40.42178 1.000 22.01533 98 ALA B N 1
ATOM 3672 C CA . ALA B 1 48 ? 43.97615 -19.87701 40.51897 1.000 28.67265 98 ALA B CA 1
ATOM 3673 C C . ALA B 1 48 ? 44.99173 -20.32519 39.46291 1.000 26.46987 98 ALA B C 1
ATOM 3674 O O . ALA B 1 48 ? 44.89172 -21.42596 38.89804 1.000 30.69315 98 ALA B O 1
ATOM 3676 N N . GLY B 1 49 ? 45.95876 -19.46250 39.16146 1.000 27.50961 99 GLY B N 1
ATOM 3677 C CA . GLY B 1 49 ? 47.00096 -19.79651 38.19595 1.000 26.28117 99 GLY B CA 1
ATOM 3678 C C . GLY B 1 49 ? 46.63380 -19.63807 36.73481 1.000 31.61659 99 GLY B C 1
ATOM 3679 O O . GLY B 1 49 ? 47.46017 -19.94752 35.86524 1.000 32.63583 99 GLY B O 1
ATOM 3680 N N . GLN B 1 50 ? 45.43502 -19.14836 36.42073 1.000 23.53354 100 GLN B N 1
ATOM 3681 C CA . GLN B 1 50 ? 44.99655 -18.96590 35.04522 1.000 21.96268 100 GLN B CA 1
ATOM 3682 C C . GLN B 1 50 ? 44.71259 -17.50226 34.76137 1.000 23.06925 100 GLN B C 1
ATOM 3683 O O . GLN B 1 50 ? 44.38028 -16.73194 35.65349 1.000 22.51645 100 GLN B O 1
ATOM 3689 N N . GLU B 1 51 ? 44.78962 -17.13877 33.49708 1.000 18.35313 101 GLU B N 1
ATOM 3690 C CA . GLU B 1 51 ? 44.33082 -15.81581 33.07656 1.000 17.97928 101 GLU B CA 1
ATOM 3691 C C . GLU B 1 51 ? 42.81524 -15.85099 32.88730 1.000 21.96503 101 GLU B C 1
ATOM 3692 O O . GLU B 1 51 ? 42.30224 -16.75706 32.23620 1.000 22.36231 101 GLU B O 1
ATOM 3698 N N . ILE B 1 52 ? 42.10021 -14.86322 33.43904 1.000 18.48079 102 ILE B N 1
ATOM 3699 C CA . ILE B 1 52 ? 40.64132 -14.87540 33.39748 1.000 17.46852 102 ILE B CA 1
ATOM 3700 C C . ILE B 1 52 ? 40.13246 -13.55503 32.85594 1.000 16.58460 102 ILE B C 1
ATOM 3701 O O . ILE B 1 52 ? 40.85175 -12.55390 32.80689 1.000 17.58631 102 ILE B O 1
ATOM 3706 N N . GLU B 1 53 ? 38.87361 -13.56300 32.40251 1.000 13.05858 103 GLU B N 1
ATOM 3707 C CA . GLU B 1 53 ? 38.23035 -12.39581 31.80112 1.000 16.27813 103 GLU B CA 1
ATOM 3708 C C . GLU B 1 53 ? 36.96811 -12.06760 32.61906 1.000 18.37264 103 GLU B C 1
ATOM 3709 O O . GLU B 1 53 ? 35.96093 -12.77507 32.53035 1.000 16.49872 103 GLU B O 1
ATOM 3715 N N . LEU B 1 54 ? 37.03149 -11.00722 33.42530 1.000 14.59776 104 LEU B N 1
ATOM 3716 C CA . LEU B 1 54 ? 35.95494 -10.72096 34.36699 1.000 14.86438 104 LEU B CA 1
ATOM 3717 C C . LEU B 1 54 ? 34.84191 -9.88704 33.76653 1.000 15.43449 104 LEU B C 1
ATOM 3718 O O . LEU B 1 54 ? 33.82560 -9.69220 34.44023 1.000 18.77389 104 LEU B O 1
ATOM 3723 N N . GLY B 1 55 ? 35.00279 -9.39901 32.53039 1.000 14.41402 105 GLY B N 1
ATOM 3724 C CA . GLY B 1 55 ? 33.91664 -8.77417 31.77879 1.000 13.66048 105 GLY B CA 1
ATOM 3725 C C . GLY B 1 55 ? 33.72721 -9.48128 30.44703 1.000 14.90985 105 GLY B C 1
ATOM 3726 O O . GLY B 1 55 ? 33.63457 -10.70762 30.38072 1.000 15.59377 105 GLY B O 1
ATOM 3727 N N . GLY B 1 56 ? 33.67937 -8.71485 29.36989 1.000 13.77383 106 GLY B N 1
ATOM 3728 C CA . GLY B 1 56 ? 33.54113 -9.32715 28.05774 1.000 15.13759 106 GLY B CA 1
ATOM 3729 C C . GLY B 1 56 ? 34.68335 -10.28240 27.77721 1.000 13.30405 106 GLY B C 1
ATOM 3730 O O . GLY B 1 56 ? 35.85377 -9.95289 27.98934 1.000 13.50263 106 GLY B O 1
ATOM 3731 N N . THR B 1 57 ? 34.34220 -11.45013 27.18766 1.000 12.09479 107 THR B N 1
ATOM 3732 C CA . THR B 1 57 ? 35.25433 -12.57582 27.12074 1.000 13.07282 107 THR B CA 1
ATOM 3733 C C . THR B 1 57 ? 35.32294 -13.24751 25.74400 1.000 14.95281 107 THR B C 1
ATOM 3734 O O . THR B 1 57 ? 36.43415 -13.44848 25.20847 1.000 14.74216 107 THR B O 1
ATOM 3738 N N . TRP B 1 58 ? 34.16692 -13.62208 25.16506 1.000 9.80953 108 TRP B N 1
ATOM 3739 C CA . TRP B 1 58 ? 34.14756 -14.51688 24.00454 1.000 13.69815 108 TRP B CA 1
ATOM 3740 C C . TRP B 1 58 ? 33.80122 -13.76549 22.71574 1.000 13.23474 108 TRP B C 1
ATOM 3741 O O . TRP B 1 58 ? 33.04014 -12.79281 22.73769 1.000 14.27110 108 TRP B O 1
ATOM 3752 N N . VAL B 1 59 ? 34.35225 -14.23814 21.58847 1.000 13.41915 109 VAL B N 1
ATOM 3753 C CA . VAL B 1 59 ? 34.23615 -13.59481 20.28486 1.000 13.81667 109 VAL B CA 1
ATOM 3754 C C . VAL B 1 59 ? 34.09133 -14.69640 19.23398 1.000 12.97238 109 VAL B C 1
ATOM 3755 O O . VAL B 1 59 ? 34.10600 -15.89955 19.54617 1.000 12.34849 109 VAL B O 1
ATOM 3759 N N . HIS B 1 60 ? 33.96623 -14.29012 17.96575 1.000 10.46458 110 HIS B N 1
ATOM 3760 C CA . HIS B 1 60 ? 33.73459 -15.26539 16.90039 1.000 11.48889 110 HIS B CA 1
ATOM 3761 C C . HIS B 1 60 ? 34.04921 -14.63029 15.54311 1.000 12.01151 110 HIS B C 1
ATOM 3762 O O . HIS B 1 60 ? 34.00331 -13.41110 15.39450 1.000 12.50748 110 HIS B O 1
ATOM 3769 N N . TRP B 1 61 ? 34.37260 -15.47844 14.56397 1.000 10.79992 111 TRP B N 1
ATOM 3770 C CA . TRP B 1 61 ? 34.71933 -14.96777 13.24920 1.000 11.03576 111 TRP B CA 1
ATOM 3771 C C . TRP B 1 61 ? 33.48922 -14.49471 12.47151 1.000 17.57814 111 TRP B C 1
ATOM 3772 O O . TRP B 1 61 ? 33.67096 -13.78799 11.48185 1.000 14.55352 111 TRP B O 1
ATOM 3783 N N . LEU B 1 62 ? 32.26921 -14.85720 12.89016 1.000 12.13196 112 LEU B N 1
ATOM 3784 C CA . LEU B 1 62 ? 31.08307 -14.21681 12.29831 1.000 12.57250 112 LEU B CA 1
ATOM 3785 C C . LEU B 1 62 ? 30.90432 -12.77682 12.78016 1.000 15.85272 112 LEU B C 1
ATOM 3786 O O . LEU B 1 62 ? 30.01190 -12.07725 12.27190 1.000 16.23248 112 LEU B O 1
ATOM 3791 N N . GLN B 1 63 ? 31.70495 -12.31542 13.73956 1.000 13.09179 113 GLN B N 1
ATOM 3792 C CA . GLN B 1 63 ? 31.60638 -10.93107 14.21015 1.000 10.51211 113 GLN B CA 1
ATOM 3793 C C . GLN B 1 63 ? 32.62883 -10.07732 13.44703 1.000 13.08260 113 GLN B C 1
ATOM 3794 O O . GLN B 1 63 ? 33.86314 -10.18349 13.68614 1.000 11.79282 113 GLN B O 1
ATOM 3800 N N . PRO B 1 64 ? 32.19279 -9.26990 12.48243 1.000 13.84825 114 PRO B N 1
ATOM 3801 C CA . PRO B 1 64 ? 33.14603 -8.77886 11.46369 1.000 13.16987 114 PRO B CA 1
ATOM 3802 C C . PRO B 1 64 ? 34.18769 -7.80251 12.00767 1.000 13.16485 114 PRO B C 1
ATOM 3803 O O . PRO B 1 64 ? 35.36083 -7.87690 11.59910 1.000 12.56482 114 PRO B O 1
ATOM 3807 N N . HIS B 1 65 ? 33.82496 -6.89540 12.91712 1.000 11.20387 115 HIS B N 1
ATOM 3808 C CA . HIS B 1 65 ? 34.76918 -5.84669 13.28419 1.000 12.71362 115 HIS B CA 1
ATOM 3809 C C . HIS B 1 65 ? 35.88309 -6.40427 14.17334 1.000 14.93751 115 HIS B C 1
ATOM 3810 O O . HIS B 1 65 ? 37.09351 -6.13970 13.95390 1.000 14.35576 115 HIS B O 1
ATOM 3817 N N . VAL B 1 66 ? 35.50240 -7.17795 15.20104 1.000 11.65669 116 VAL B N 1
ATOM 3818 C CA . VAL B 1 66 ? 36.55820 -7.70228 16.08004 1.000 11.36740 116 VAL B CA 1
ATOM 3819 C C . VAL B 1 66 ? 37.38249 -8.75843 15.34531 1.000 11.38276 116 VAL B C 1
ATOM 3820 O O . VAL B 1 66 ? 38.58637 -8.87229 15.55642 1.000 11.59414 116 VAL B O 1
ATOM 3824 N N . TRP B 1 67 ? 36.76065 -9.56144 14.47656 1.000 11.24562 117 TRP B N 1
ATOM 3825 C CA . TRP B 1 67 ? 37.55827 -10.56419 13.77615 1.000 11.36454 117 TRP B CA 1
ATOM 3826 C C . TRP B 1 67 ? 38.56905 -9.87465 12.86690 1.000 11.49545 117 TRP B C 1
ATOM 3827 O O . TRP B 1 67 ? 39.72875 -10.29711 12.78668 1.000 15.10341 117 TRP B O 1
ATOM 3838 N N . ALA B 1 68 ? 38.14876 -8.82956 12.15189 1.000 11.39794 118 ALA B N 1
ATOM 3839 C CA . ALA B 1 68 ? 39.15239 -8.13247 11.33539 1.000 14.46503 118 ALA B CA 1
ATOM 3840 C C . ALA B 1 68 ? 40.32506 -7.62302 12.18073 1.000 14.94486 118 ALA B C 1
ATOM 3841 O O . ALA B 1 68 ? 41.49387 -7.64960 11.71585 1.000 13.12022 118 ALA B O 1
ATOM 3843 N N . GLU B 1 69 ? 40.04627 -7.10497 13.40235 1.000 12.92977 119 GLU B N 1
ATOM 3844 C CA . GLU B 1 69 ? 41.17124 -6.67272 14.25682 1.000 12.11638 119 GLU B CA 1
ATOM 3845 C C . GLU B 1 69 ? 42.07450 -7.85813 14.63516 1.000 12.32933 119 GLU B C 1
ATOM 3846 O O . GLU B 1 69 ? 43.31773 -7.75173 14.67824 1.000 13.25742 119 GLU B O 1
ATOM 3852 N N . MET B 1 70 ? 41.46664 -8.99154 14.93412 1.000 12.18209 120 MET B N 1
ATOM 3853 C CA . MET B 1 70 ? 42.27340 -10.17303 15.28751 1.000 12.44491 120 MET B CA 1
ATOM 3854 C C . MET B 1 70 ? 43.12637 -10.59549 14.08698 1.000 16.14184 120 MET B C 1
ATOM 3855 O O . MET B 1 70 ? 44.30827 -10.99571 14.23384 1.000 16.20458 120 MET B O 1
ATOM 3860 N N . GLN B 1 71 ? 42.57300 -10.45703 12.87711 1.000 15.15124 121 GLN B N 1
ATOM 3861 C CA . GLN B 1 71 ? 43.36491 -10.73674 11.66482 1.000 13.38426 121 GLN B CA 1
ATOM 3862 C C . GLN B 1 71 ? 44.54731 -9.76542 11.52602 1.000 15.75870 121 GLN B C 1
ATOM 3863 O O . GLN B 1 71 ? 45.70286 -10.17655 11.29902 1.000 15.34812 121 GLN B O 1
ATOM 3869 N N . ARG B 1 72 ? 44.27711 -8.45723 11.69549 1.000 12.80652 122 ARG B N 1
ATOM 3870 C CA . ARG B 1 72 ? 45.33811 -7.45070 11.60767 1.000 13.12188 122 ARG B CA 1
ATOM 3871 C C . ARG B 1 72 ? 46.44984 -7.69828 12.62900 1.000 18.47540 122 ARG B C 1
ATOM 3872 O O . ARG B 1 72 ? 47.64098 -7.59785 12.29583 1.000 15.39804 122 ARG B O 1
ATOM 3880 N N . TYR B 1 73 ? 46.10078 -8.01204 13.88286 1.000 13.54303 123 TYR B N 1
ATOM 3881 C CA . TYR B 1 73 ? 47.13454 -8.12799 14.91430 1.000 15.37285 123 TYR B CA 1
ATOM 3882 C C . TYR B 1 73 ? 47.60616 -9.56360 15.11456 1.000 16.43703 123 TYR B C 1
ATOM 3883 O O . TYR B 1 73 ? 48.48586 -9.81914 15.95545 1.000 15.58271 123 TYR B O 1
ATOM 3892 N N . GLY B 1 74 ? 47.11481 -10.49741 14.31773 1.000 14.38947 124 GLY B N 1
ATOM 3893 C CA . GLY B 1 74 ? 47.58637 -11.88614 14.40615 1.000 17.40479 124 GLY B CA 1
ATOM 3894 C C . GLY B 1 74 ? 47.19287 -12.59598 15.69250 1.000 20.97191 124 GLY B C 1
ATOM 3895 O O . GLY B 1 74 ? 48.00389 -13.36482 16.24723 1.000 17.44482 124 GLY B O 1
ATOM 3896 N N . LEU B 1 75 ? 45.95296 -12.39626 16.16919 1.000 13.90250 125 LEU B N 1
ATOM 3897 C CA . LEU B 1 75 ? 45.45715 -13.06274 17.38185 1.000 13.87884 125 LEU B CA 1
ATOM 3898 C C . LEU B 1 75 ? 44.61366 -14.27551 17.00531 1.000 19.64540 125 LEU B C 1
ATOM 3899 O O . LEU B 1 75 ? 43.58900 -14.13564 16.31155 1.000 15.98912 125 LEU B O 1
ATOM 3904 N N . GLY B 1 76 ? 45.01921 -15.45900 17.47161 1.000 14.96965 126 GLY B N 1
ATOM 3905 C CA . GLY B 1 76 ? 44.20878 -16.65016 17.27177 1.000 17.54914 126 GLY B CA 1
ATOM 3906 C C . GLY B 1 76 ? 43.04438 -16.72333 18.26612 1.000 15.89080 126 GLY B C 1
ATOM 3907 O O . GLY B 1 76 ? 42.83929 -15.82935 19.11047 1.000 14.00720 126 GLY B O 1
ATOM 3908 N N . VAL B 1 77 ? 42.28494 -17.82448 18.16836 1.000 14.08745 127 VAL B N 1
ATOM 3909 C CA . VAL B 1 77 ? 41.21502 -18.11449 19.14134 1.000 14.66649 127 VAL B CA 1
ATOM 3910 C C . VAL B 1 77 ? 41.73144 -19.10766 20.16299 1.000 17.24989 127 VAL B C 1
ATOM 3911 O O . VAL B 1 77 ? 42.59805 -19.93590 19.88631 1.000 16.75407 127 VAL B O 1
ATOM 3915 N N . VAL B 1 78 ? 41.14710 -19.06774 21.35555 1.000 14.78678 128 VAL B N 1
ATOM 3916 C CA . VAL B 1 78 ? 41.44785 -20.04116 22.41427 1.000 16.19917 128 VAL B CA 1
ATOM 3917 C C . VAL B 1 78 ? 40.11926 -20.68140 22.80321 1.000 16.63199 128 VAL B C 1
ATOM 3918 O O . VAL B 1 78 ? 39.19486 -19.98393 23.22721 1.000 16.34326 128 VAL B O 1
ATOM 3922 N N . GLU B 1 79 ? 40.00752 -21.98471 22.63019 1.000 14.11391 129 GLU B N 1
ATOM 3923 C CA . GLU B 1 79 ? 38.70666 -22.64613 22.76549 1.000 14.07232 129 GLU B CA 1
ATOM 3924 C C . GLU B 1 79 ? 38.42330 -23.06172 24.21043 1.000 16.81319 129 GLU B C 1
ATOM 3925 O O . GLU B 1 79 ? 39.21555 -23.75475 24.83876 1.000 17.41181 129 GLU B O 1
ATOM 3931 N N . ASP B 1 80 ? 37.27210 -22.63378 24.74351 1.000 14.71206 130 ASP B N 1
ATOM 3932 C CA . ASP B 1 80 ? 36.81836 -23.12297 26.04565 1.000 16.90054 130 ASP B CA 1
ATOM 3933 C C . ASP B 1 80 ? 36.03161 -24.41769 25.84720 1.000 20.61755 130 ASP B C 1
ATOM 3934 O O . ASP B 1 80 ? 35.54837 -24.70513 24.74727 1.000 16.78544 130 ASP B O 1
ATOM 3939 N N . PRO B 1 81 ? 35.91771 -25.25367 26.89442 1.000 20.61270 131 PRO B N 1
ATOM 3940 C CA . PRO B 1 81 ? 35.37920 -26.63460 26.70724 1.000 22.69628 131 PRO B CA 1
ATOM 3941 C C . PRO B 1 81 ? 33.85837 -26.71595 26.67588 1.000 25.05052 131 PRO B C 1
ATOM 3942 O O . PRO B 1 81 ? 33.20478 -27.14781 27.61322 1.000 30.12392 131 PRO B O 1
ATOM 3946 N N . LEU B 1 82 ? 33.27316 -26.34279 25.52979 1.000 22.53884 132 LEU B N 1
ATOM 3947 C CA . LEU B 1 82 ? 31.82218 -26.33636 25.36304 1.000 19.94924 132 LEU B CA 1
ATOM 3948 C C . LEU B 1 82 ? 31.29156 -27.53823 24.59534 1.000 21.59753 132 LEU B C 1
ATOM 3949 O O . LEU B 1 82 ? 30.07931 -27.75668 24.60005 1.000 24.43873 132 LEU B O 1
ATOM 3954 N N . THR B 1 83 ? 32.14560 -28.27800 23.88933 1.000 21.89785 133 THR B N 1
ATOM 3955 C CA . THR B 1 83 ? 31.73313 -29.46065 23.15075 1.000 20.91601 133 THR B CA 1
ATOM 3956 C C . THR B 1 83 ? 31.95159 -30.69344 24.01416 1.000 25.47337 133 THR B C 1
ATOM 3957 O O . THR B 1 83 ? 32.73729 -30.68886 24.95477 1.000 23.29661 133 THR B O 1
ATOM 3961 N N . ASN B 1 84 ? 31.25875 -31.77286 23.66129 1.000 22.46085 134 ASN B N 1
ATOM 3962 C CA . ASN B 1 84 ? 31.41054 -33.03866 24.36955 1.000 19.57008 134 ASN B CA 1
ATOM 3963 C C . ASN B 1 84 ? 31.23906 -32.84688 25.87605 1.000 23.23668 134 ASN B C 1
ATOM 3964 O O . ASN B 1 84 ? 32.07860 -33.25664 26.67754 1.000 18.74818 134 ASN B O 1
ATOM 3969 N N . LEU B 1 85 ? 30.13598 -32.20187 26.26255 1.000 18.07761 135 LEU B N 1
ATOM 3970 C CA . LEU B 1 85 ? 29.94298 -31.87984 27.67279 1.000 19.29384 135 LEU B CA 1
ATOM 3971 C C . LEU B 1 85 ? 29.71541 -33.13985 28.51120 1.000 21.86927 135 LEU B C 1
ATOM 3972 O O . LEU B 1 85 ? 29.12498 -34.11181 28.05128 1.000 21.53264 135 LEU B O 1
ATOM 3977 N N . ASP B 1 86 ? 30.21335 -33.11294 29.76619 1.000 18.08458 136 ASP B N 1
ATOM 3978 C CA . ASP B 1 86 ? 29.96177 -34.18242 30.73439 1.000 20.68625 136 ASP B CA 1
ATOM 3979 C C . ASP B 1 86 ? 28.63737 -34.01242 31.48450 1.000 20.94973 136 ASP B C 1
ATOM 3980 O O . ASP B 1 86 ? 28.01475 -35.02173 31.85917 1.000 21.90731 136 ASP B O 1
ATOM 3985 N N . LYS B 1 87 ? 28.23025 -32.77448 31.75584 1.000 19.42024 137 LYS B N 1
ATOM 3986 C CA . LYS B 1 87 ? 27.01823 -32.46494 32.53027 1.000 19.99867 137 LYS B CA 1
ATOM 3987 C C . LYS B 1 87 ? 26.33727 -31.23293 31.95127 1.000 18.91935 137 LYS B C 1
ATOM 3988 O O . LYS B 1 87 ? 27.01143 -30.22738 31.66538 1.000 18.30188 137 LYS B O 1
ATOM 3994 N N . THR B 1 88 ? 25.01215 -31.28736 31.79655 1.000 16.15712 138 THR B N 1
ATOM 3995 C CA . THR B 1 88 ? 24.23256 -30.09671 31.43688 1.000 14.55313 138 THR B CA 1
ATOM 3996 C C . THR B 1 88 ? 23.07139 -30.04290 32.42661 1.000 15.11012 138 THR B C 1
ATOM 3997 O O . THR B 1 88 ? 22.31286 -31.01335 32.54434 1.000 16.92973 138 THR B O 1
ATOM 4001 N N . LEU B 1 89 ? 22.97260 -28.93584 33.14647 1.000 15.96001 139 LEU B N 1
ATOM 4002 C CA . LEU B 1 89 ? 21.99305 -28.76635 34.22533 1.000 14.57980 139 LEU B CA 1
ATOM 4003 C C . LEU B 1 89 ? 21.03630 -27.62018 33.92648 1.000 16.05230 139 LEU B C 1
ATOM 4004 O O . LEU B 1 89 ? 21.43060 -26.58495 33.36200 1.000 14.07453 139 LEU B O 1
ATOM 4009 N N . ILE B 1 90 ? 19.78557 -27.76982 34.40895 1.000 14.62430 140 ILE B N 1
ATOM 4010 C CA . ILE B 1 90 ? 18.86453 -26.64485 34.48620 1.000 14.57510 140 ILE B CA 1
ATOM 4011 C C . ILE B 1 90 ? 18.48922 -26.46622 35.96368 1.000 16.83676 140 ILE B C 1
ATOM 4012 O O . ILE B 1 90 ? 18.18047 -27.44489 36.65899 1.000 17.38534 140 ILE B O 1
ATOM 4017 N N . MET B 1 91 ? 18.54797 -25.24239 36.45812 1.000 14.85612 141 MET B N 1
ATOM 4018 C CA . MET B 1 91 ? 18.03210 -24.96107 37.80005 1.000 16.28494 141 MET B CA 1
ATOM 4019 C C . MET B 1 91 ? 16.79280 -24.09633 37.60918 1.000 17.28785 141 MET B C 1
ATOM 4020 O O . MET B 1 91 ? 16.86954 -22.99145 37.04025 1.000 16.48016 141 MET B O 1
ATOM 4025 N N . TYR B 1 92 ? 15.64596 -24.61956 38.02219 1.000 15.61275 142 TYR B N 1
ATOM 4026 C CA . TYR B 1 92 ? 14.38591 -23.91962 37.79504 1.000 15.85951 142 TYR B CA 1
ATOM 4027 C C . TYR B 1 92 ? 14.20822 -22.77657 38.79691 1.000 17.88525 142 TYR B C 1
ATOM 4028 O O . TYR B 1 92 ? 14.92857 -22.66021 39.81541 1.000 16.16983 142 TYR B O 1
ATOM 4037 N N . ASN B 1 93 ? 13.17936 -21.93520 38.54736 1.000 16.37456 143 ASN B N 1
ATOM 4038 C CA . ASN B 1 93 ? 12.88724 -20.86329 39.50739 1.000 16.75656 143 ASN B CA 1
ATOM 4039 C C . ASN B 1 93 ? 12.63312 -21.43346 40.89928 1.000 19.95843 143 ASN B C 1
ATOM 4040 O O . ASN B 1 93 ? 12.99722 -20.79678 41.90134 1.000 17.48431 143 ASN B O 1
ATOM 4045 N N . ASP B 1 94 ? 12.02534 -22.62224 41.00243 1.000 19.36574 144 ASP B N 1
ATOM 4046 C CA . ASP B 1 94 ? 11.70343 -23.17026 42.33115 1.000 21.45616 144 ASP B CA 1
ATOM 4047 C C . ASP B 1 94 ? 12.91055 -23.80702 43.03764 1.000 19.47853 144 ASP B C 1
ATOM 4048 O O . ASP B 1 94 ? 12.74312 -24.40336 44.11208 1.000 19.23271 144 ASP B O 1
ATOM 4053 N N . GLY B 1 95 ? 14.12116 -23.71324 42.45921 1.000 17.37607 145 GLY B N 1
ATOM 4054 C CA . GLY B 1 95 ? 15.32611 -24.18801 43.13384 1.000 17.36354 145 GLY B CA 1
ATOM 4055 C C . GLY B 1 95 ? 15.72364 -25.60352 42.80432 1.000 16.81745 145 GLY B C 1
ATOM 4056 O O . GLY B 1 95 ? 16.80611 -26.04575 43.23609 1.000 16.75135 145 GLY B O 1
ATOM 4057 N N . ILE B 1 96 ? 14.90017 -26.34773 42.05961 1.000 16.82607 146 ILE B N 1
ATOM 4058 C CA . ILE B 1 96 ? 15.28699 -27.72220 41.70368 1.000 16.75307 146 ILE B CA 1
ATOM 4059 C C . ILE B 1 96 ? 16.38731 -27.67447 40.65078 1.000 16.51868 146 ILE B C 1
ATOM 4060 O O . ILE B 1 96 ? 16.25284 -26.95900 39.63839 1.000 18.45422 146 ILE B O 1
ATOM 4065 N N . VAL B 1 97 ? 17.44886 -28.47417 40.84801 1.000 16.22975 147 VAL B N 1
ATOM 4066 C CA . VAL B 1 97 ? 18.49530 -28.64490 39.83862 1.000 15.87486 147 VAL B CA 1
ATOM 4067 C C . VAL B 1 97 ? 18.29508 -30.01352 39.19546 1.000 17.54550 147 VAL B C 1
ATOM 4068 O O . VAL B 1 97 ? 18.28619 -31.04042 39.89364 1.000 18.34725 147 VAL B O 1
ATOM 4072 N N . GLU B 1 98 ? 18.16194 -30.04485 37.87484 1.000 15.80900 148 GLU B N 1
ATOM 4073 C CA . GLU B 1 98 ? 17.91538 -31.28315 37.14779 1.000 16.02223 148 GLU B CA 1
ATOM 4074 C C . GLU B 1 98 ? 19.01886 -31.47246 36.11111 1.000 17.21548 148 GLU B C 1
ATOM 4075 O O . GLU B 1 98 ? 19.27072 -30.57665 35.27568 1.000 15.42249 148 GLU B O 1
ATOM 4081 N N . SER B 1 99 ? 19.60572 -32.65822 36.13557 1.000 16.05167 149 SER B N 1
ATOM 4082 C CA . SER B 1 99 ? 20.62527 -33.05140 35.16134 1.000 15.97752 149 SER B CA 1
ATOM 4083 C C . SER B 1 99 ? 19.91330 -33.62426 33.94777 1.000 20.45485 149 SER B C 1
ATOM 4084 O O . SER B 1 99 ? 19.05493 -34.50995 34.09309 1.000 20.34652 149 SER B O 1
ATOM 4087 N N . ILE B 1 100 ? 20.23751 -33.10538 32.76464 1.000 15.87579 150 ILE B N 1
ATOM 4088 C CA . ILE B 1 100 ? 19.58338 -33.48177 31.51065 1.000 16.05665 150 ILE B CA 1
ATOM 4089 C C . ILE B 1 100 ? 20.64178 -34.13583 30.61612 1.000 18.72844 150 ILE B C 1
ATOM 4090 O O . ILE B 1 100 ? 21.79260 -33.71107 30.61341 1.000 18.51918 150 ILE B O 1
ATOM 4095 N N . SER B 1 101 ? 20.26358 -35.14756 29.83654 1.000 19.12913 151 SER B N 1
ATOM 4096 C CA . SER B 1 101 ? 21.21571 -35.66123 28.86266 1.000 18.84093 151 SER B CA 1
ATOM 4097 C C . SER B 1 101 ? 21.73864 -34.52193 27.97776 1.000 19.50605 151 SER B C 1
ATOM 4098 O O . SER B 1 101 ? 20.93710 -33.70463 27.47226 1.000 18.89969 151 SER B O 1
ATOM 4101 N N . PRO B 1 102 ? 23.06512 -34.38318 27.79435 1.000 18.16761 152 PRO B N 1
ATOM 4102 C CA . PRO B 1 102 ? 23.52971 -33.20136 27.04422 1.000 15.93878 152 PRO B CA 1
ATOM 4103 C C . PRO B 1 102 ? 22.91709 -33.07498 25.64348 1.000 22.53327 152 PRO B C 1
ATOM 4104 O O . PRO B 1 102 ? 22.62526 -31.94924 25.18385 1.000 20.28439 152 PRO B O 1
ATOM 4108 N N . ASP B 1 103 ? 22.72866 -34.19859 24.94785 1.000 20.87656 153 ASP B N 1
ATOM 4109 C CA . ASP B 1 103 ? 22.12501 -34.13698 23.60667 1.000 27.79401 153 ASP B CA 1
ATOM 4110 C C . ASP B 1 103 ? 20.70473 -33.58417 23.66928 1.000 20.70172 153 ASP B C 1
ATOM 4111 O O . ASP B 1 103 ? 20.33168 -32.70475 22.87477 1.000 20.65999 153 ASP B O 1
ATOM 4116 N N . GLU B 1 104 ? 19.90324 -34.10385 24.60172 1.000 18.63963 154 GLU B N 1
ATOM 4117 C CA . GLU B 1 104 ? 18.53858 -33.60357 24.78276 1.000 20.49966 154 GLU B CA 1
ATOM 4118 C C . GLU B 1 104 ? 18.54390 -32.14395 25.21510 1.000 18.99604 154 GLU B C 1
ATOM 4119 O O . GLU B 1 104 ? 17.71112 -31.34113 24.76617 1.000 19.40366 154 GLU B O 1
ATOM 4125 N N . PHE B 1 105 ? 19.47526 -31.78708 26.11501 1.000 15.60075 155 PHE B N 1
ATOM 4126 C CA . PHE B 1 105 ? 19.55036 -30.40320 26.58074 1.000 15.05830 155 PHE B CA 1
ATOM 4127 C C . PHE B 1 105 ? 19.74612 -29.45599 25.38852 1.000 15.52888 155 PHE B C 1
ATOM 4128 O O . PHE B 1 105 ? 19.02152 -28.45254 25.23302 1.000 17.18596 155 PHE B O 1
ATOM 4136 N N . GLY B 1 106 ? 20.69316 -29.79338 24.50461 1.000 16.15695 156 GLY B N 1
ATOM 4137 C CA . GLY B 1 106 ? 20.96729 -28.89755 23.37959 1.000 16.15718 156 GLY B CA 1
ATOM 4138 C C . GLY B 1 106 ? 19.79266 -28.85128 22.39892 1.000 17.36773 156 GLY B C 1
ATOM 4139 O O . GLY B 1 106 ? 19.46119 -27.79362 21.85668 1.000 16.99097 156 GLY B O 1
ATOM 4140 N N . LYS B 1 107 ? 19.14306 -30.00669 22.17256 1.000 17.42327 157 LYS B N 1
ATOM 4141 C CA . LYS B 1 107 ? 17.98509 -30.02563 21.25460 1.000 22.26119 157 LYS B CA 1
ATOM 4142 C C . LYS B 1 107 ? 16.88593 -29.10043 21.74683 1.000 19.45271 157 LYS B C 1
ATOM 4143 O O . LYS B 1 107 ? 16.24959 -28.37548 20.95095 1.000 16.47100 157 LYS B O 1
ATOM 4149 N N . ASN B 1 108 ? 16.65462 -29.10688 23.05736 1.000 16.16162 158 ASN B N 1
ATOM 4150 C CA . ASN B 1 108 ? 15.55481 -28.32518 23.60251 1.000 15.55588 158 ASN B CA 1
ATOM 4151 C C . ASN B 1 108 ? 15.83744 -26.82272 23.62000 1.000 18.06891 158 ASN B C 1
ATOM 4152 O O . ASN B 1 108 ? 14.92622 -26.03203 23.32405 1.000 18.57015 158 ASN B O 1
ATOM 4157 N N . ILE B 1 109 ? 17.08192 -26.39144 23.95215 1.000 14.55361 159 ILE B N 1
ATOM 4158 C CA . ILE B 1 109 ? 17.29995 -24.94364 23.82741 1.000 14.48099 159 ILE B CA 1
ATOM 4159 C C . ILE B 1 109 ? 17.28126 -24.52478 22.36098 1.000 16.72309 159 ILE B C 1
ATOM 4160 O O . ILE B 1 109 ? 16.81128 -23.42107 22.03265 1.000 15.83194 159 ILE B O 1
ATOM 4165 N N . ARG B 1 110 ? 17.73281 -25.37976 21.44723 1.000 15.29557 160 ARG B N 1
ATOM 4166 C CA . ARG B 1 110 ? 17.64564 -25.01075 20.03353 1.000 17.57950 160 ARG B CA 1
ATOM 4167 C C . ARG B 1 110 ? 16.18801 -24.81608 19.60528 1.000 18.38244 160 ARG B C 1
ATOM 4168 O O . ARG B 1 110 ? 15.84449 -23.81811 18.94062 1.000 17.37044 160 ARG B O 1
ATOM 4176 N N . ILE B 1 111 ? 15.31740 -25.75305 19.98841 1.000 19.07648 161 ILE B N 1
ATOM 4177 C CA . ILE B 1 111 ? 13.89090 -25.61930 19.62717 1.000 19.98543 161 ILE B CA 1
ATOM 4178 C C . ILE B 1 111 ? 13.30536 -24.32837 20.19936 1.000 20.03683 161 ILE B C 1
ATOM 4179 O O . ILE B 1 111 ? 12.55976 -23.60324 19.51651 1.000 16.98762 161 ILE B O 1
ATOM 4184 N N . ALA B 1 112 ? 13.59268 -24.04374 21.47376 1.000 15.35915 162 ALA B N 1
ATOM 4185 C CA . ALA B 1 112 ? 13.03614 -22.84536 22.09080 1.000 15.97110 162 ALA B CA 1
ATOM 4186 C C . ALA B 1 112 ? 13.52466 -21.58028 21.39267 1.000 18.14925 162 ALA B C 1
ATOM 4187 O O . ALA B 1 112 ? 12.75411 -20.62889 21.18199 1.000 15.16952 162 ALA B O 1
ATOM 4189 N N . PHE B 1 113 ? 14.81296 -21.53275 21.05386 1.000 16.50610 163 PHE B N 1
ATOM 4190 C CA . PHE B 1 113 ? 15.37468 -20.31561 20.47989 1.000 18.32641 163 PHE B CA 1
ATOM 4191 C C . PHE B 1 113 ? 14.86934 -20.10259 19.06847 1.000 18.41919 163 PHE B C 1
ATOM 4192 O O . PHE B 1 113 ? 14.51036 -18.97325 18.68770 1.000 19.02994 163 PHE B O 1
ATOM 4200 N N . GLU B 1 114 ? 14.85246 -21.16398 18.26519 1.000 18.62948 164 GLU B N 1
ATOM 4201 C CA . GLU B 1 114 ? 14.33442 -21.01793 16.90537 1.000 20.68408 164 GLU B CA 1
ATOM 4202 C C . GLU B 1 114 ? 12.85954 -20.63660 16.90679 1.000 21.80500 164 GLU B C 1
ATOM 4203 O O . GLU B 1 114 ? 12.43293 -19.84304 16.05625 1.000 18.59487 164 GLU B O 1
ATOM 4209 N N . LYS B 1 115 ? 12.06914 -21.14054 17.85804 1.000 18.90269 165 LYS B N 1
ATOM 4210 C CA . LYS B 1 115 ? 10.68969 -20.67001 17.97465 1.000 17.26890 165 LYS B CA 1
ATOM 4211 C C . LYS B 1 115 ? 10.62890 -19.18801 18.36506 1.000 17.19821 165 LYS B C 1
ATOM 4212 O O . LYS B 1 115 ? 9.85665 -18.39673 17.77709 1.000 20.15977 165 LYS B O 1
ATOM 4218 N N . LEU B 1 116 ? 11.43388 -18.77625 19.35324 1.000 16.96804 166 LEU B N 1
ATOM 4219 C CA . LEU B 1 116 ? 11.44937 -17.36957 19.76563 1.000 16.72403 166 LEU B CA 1
ATOM 4220 C C . LEU B 1 116 ? 11.82021 -16.45590 18.58897 1.000 18.99135 166 LEU B C 1
ATOM 4221 O O . LEU B 1 116 ? 11.24142 -15.37048 18.41869 1.000 19.34964 166 LEU B O 1
ATOM 4226 N N . CYS B 1 117 ? 12.74363 -16.89593 17.73229 1.000 17.58415 167 CYS B N 1
ATOM 4227 C CA . CYS B 1 117 ? 13.26203 -16.06569 16.64406 1.000 15.02117 167 CYS B CA 1
ATOM 4228 C C . CYS B 1 117 ? 12.71958 -16.48632 15.27710 1.000 18.20217 167 CYS B C 1
ATOM 4229 O O . CYS B 1 117 ? 13.37391 -16.27356 14.23703 1.000 17.85131 167 CYS B O 1
ATOM 4232 N N . HIS B 1 118 ? 11.50980 -17.06350 15.26217 1.000 17.77089 168 HIS B N 1
ATOM 4233 C CA . HIS B 1 118 ? 11.00742 -17.69247 14.04465 1.000 18.95526 168 HIS B CA 1
ATOM 4234 C C . HIS B 1 118 ? 10.91564 -16.70424 12.88403 1.000 22.96888 168 HIS B C 1
ATOM 4235 O O . HIS B 1 118 ? 11.00288 -17.10145 11.71991 1.000 21.49664 168 HIS B O 1
ATOM 4242 N N . ASP B 1 119 ? 10.69947 -15.42268 13.16517 1.000 19.20202 169 ASP B N 1
ATOM 4243 C CA . ASP B 1 119 ? 10.50403 -14.43558 12.10976 1.000 19.01854 169 ASP B CA 1
ATOM 4244 C C . ASP B 1 119 ? 11.74580 -13.56355 11.90353 1.000 22.26819 169 ASP B C 1
ATOM 4245 O O . ASP B 1 119 ? 11.64827 -12.48442 11.29841 1.000 19.65871 169 ASP B O 1
ATOM 4250 N N . ALA B 1 120 ? 12.92929 -14.02050 12.35123 1.000 15.71673 170 ALA B N 1
ATOM 4251 C CA . ALA B 1 120 ? 14.10328 -13.14048 12.28697 1.000 17.51289 170 ALA B CA 1
ATOM 4252 C C . ALA B 1 120 ? 14.44288 -12.77176 10.86136 1.000 16.86678 170 ALA B C 1
ATOM 4253 O O . ALA B 1 120 ? 14.89896 -11.65123 10.59594 1.000 17.56351 170 ALA B O 1
ATOM 4255 N N . TRP B 1 121 ? 14.24828 -13.69963 9.91293 1.000 16.68133 171 TRP B N 1
ATOM 4256 C CA . TRP B 1 121 ? 14.57306 -13.40978 8.50444 1.000 17.41923 171 TRP B CA 1
ATOM 4257 C C . TRP B 1 121 ? 13.69787 -12.30586 7.94207 1.000 25.25313 171 TRP B C 1
ATOM 4258 O O . TRP B 1 121 ? 14.15936 -11.48092 7.13712 1.000 20.33560 171 TRP B O 1
ATOM 4269 N N . GLU B 1 122 ? 12.41133 -12.31159 8.30600 1.000 20.48605 172 GLU B N 1
ATOM 4270 C CA . GLU B 1 122 ? 11.48453 -11.32788 7.76816 1.000 23.23925 172 GLU B CA 1
ATOM 4271 C C . GLU B 1 122 ? 11.62807 -9.98815 8.47847 1.000 25.53440 172 GLU B C 1
ATOM 4272 O O . GLU B 1 122 ? 11.50824 -8.94240 7.83333 1.000 20.16784 172 GLU B O 1
ATOM 4278 N N . VAL B 1 123 ? 11.90114 -9.99743 9.78787 1.000 17.52937 173 VAL B N 1
ATOM 4279 C CA . VAL B 1 123 ? 11.98688 -8.74924 10.54746 1.000 21.38967 173 VAL B CA 1
ATOM 4280 C C . VAL B 1 123 ? 13.34326 -8.06905 10.36974 1.000 18.30889 173 VAL B C 1
ATOM 4281 O O . VAL B 1 123 ? 13.41519 -6.81837 10.27302 1.000 16.09901 173 VAL B O 1
ATOM 4285 N N . PHE B 1 124 ? 14.43494 -8.86069 10.31346 1.000 15.63023 174 PHE B N 1
ATOM 4286 C CA . PHE B 1 124 ? 15.80138 -8.33097 10.21082 1.000 14.81340 174 PHE B CA 1
ATOM 4287 C C . PHE B 1 124 ? 16.53835 -8.98241 9.03631 1.000 14.63621 174 PHE B C 1
ATOM 4288 O O . PHE B 1 124 ? 17.53908 -9.69838 9.21501 1.000 16.34576 174 PHE B O 1
ATOM 4296 N N . PRO B 1 125 ? 16.11921 -8.69991 7.82817 1.000 16.56157 175 PRO B N 1
ATOM 4297 C CA . PRO B 1 125 ? 16.93338 -9.10181 6.66319 1.000 14.91363 175 PRO B CA 1
ATOM 4298 C C . PRO B 1 125 ? 18.25196 -8.34893 6.61407 1.000 15.67223 175 PRO B C 1
ATOM 4299 O O . PRO B 1 125 ? 19.18436 -8.81204 5.95230 1.000 14.89711 175 PRO B O 1
ATOM 4303 N N . ARG B 1 126 ? 18.35037 -7.19299 7.27368 1.000 14.27620 176 ARG B N 1
ATOM 4304 C CA . ARG B 1 126 ? 19.55784 -6.36828 7.24917 1.000 13.87232 176 ARG B CA 1
ATOM 4305 C C . ARG B 1 126 ? 19.85470 -5.98362 8.68896 1.000 13.59373 176 ARG B C 1
ATOM 4306 O O . ARG B 1 126 ? 19.51159 -4.86172 9.13500 1.000 15.30661 176 ARG B O 1
ATOM 4314 N N . PRO B 1 127 ? 20.43327 -6.90380 9.47691 1.000 14.67510 177 PRO B N 1
ATOM 4315 C CA . PRO B 1 127 ? 20.61754 -6.62844 10.93154 1.000 13.68148 177 PRO B CA 1
ATOM 4316 C C . PRO B 1 127 ? 21.42560 -5.37579 11.24072 1.000 19.44189 177 PRO B C 1
ATOM 4317 O O . PRO B 1 127 ? 21.30411 -4.84974 12.35281 1.000 21.10523 177 PRO B O 1
ATOM 4321 N N . HIS B 1 128 ? 22.28487 -4.88257 10.31454 1.000 14.14240 178 HIS B N 1
ATOM 4322 C CA . HIS B 1 128 ? 22.98134 -3.62071 10.57456 1.000 16.96370 178 HIS B CA 1
ATOM 4323 C C . HIS B 1 128 ? 22.14804 -2.39365 10.23197 1.000 17.66178 178 HIS B C 1
ATOM 4324 O O . HIS B 1 128 ? 22.66595 -1.28205 10.33169 1.000 16.63987 178 HIS B O 1
ATOM 4331 N N . GLU B 1 129 ? 20.89573 -2.55327 9.80778 1.000 16.33177 179 GLU B N 1
ATOM 4332 C CA . GLU B 1 129 ? 19.94708 -1.43721 9.65429 1.000 18.10422 179 GLU B CA 1
ATOM 4333 C C . GLU B 1 129 ? 18.71432 -1.82228 10.46919 1.000 19.34982 179 GLU B C 1
ATOM 4334 O O . GLU B 1 129 ? 17.70544 -2.32886 9.93306 1.000 17.64723 179 GLU B O 1
ATOM 4340 N N . PRO B 1 130 ? 18.77815 -1.63295 11.79090 1.000 18.26247 180 PRO B N 1
ATOM 4341 C CA . PRO B 1 130 ? 17.78295 -2.26487 12.68419 1.000 20.99641 180 PRO B CA 1
ATOM 4342 C C . PRO B 1 130 ? 16.34810 -1.86975 12.41123 1.000 19.72737 180 PRO B C 1
ATOM 4343 O O . PRO B 1 130 ? 15.44600 -2.69225 12.65602 1.000 22.05396 180 PRO B O 1
ATOM 4347 N N . MET B 1 131 ? 16.09014 -0.64590 11.92729 1.000 22.77125 181 MET B N 1
ATOM 4348 C CA . MET B 1 131 ? 14.71197 -0.22801 11.65806 1.000 22.51701 181 MET B CA 1
ATOM 4349 C C . MET B 1 131 ? 14.37742 -0.28248 10.16372 1.000 22.91588 181 MET B C 1
ATOM 4350 O O . MET B 1 131 ? 13.49415 0.46264 9.69723 1.000 23.80915 181 MET B O 1
ATOM 4355 N N . PHE B 1 132 ? 15.06807 -1.16473 9.41015 1.000 17.13724 182 PHE B N 1
ATOM 4356 C CA . PHE B 1 132 ? 14.82914 -1.28312 7.97220 1.000 19.33695 182 PHE B CA 1
ATOM 4357 C C . PHE B 1 132 ? 13.37834 -1.68235 7.67162 1.000 18.70034 182 PHE B C 1
ATOM 4358 O O . PHE B 1 132 ? 12.75877 -1.14890 6.72922 1.000 19.28474 182 PHE B O 1
ATOM 4366 N N . THR B 1 133 ? 12.81018 -2.61127 8.46393 1.000 19.03749 183 THR B N 1
ATOM 4367 C CA . THR B 1 133 ? 11.44547 -3.08489 8.20743 1.000 19.67487 183 THR B CA 1
ATOM 4368 C C . THR B 1 133 ? 10.40962 -2.43610 9.13674 1.000 21.27642 183 THR B C 1
ATOM 4369 O O . THR B 1 133 ? 10.68662 -2.09055 10.29591 1.000 18.52298 183 THR B O 1
ATOM 4373 N N . GLU B 1 134 ? 9.18876 -2.29787 8.61705 1.000 26.92217 184 GLU B N 1
ATOM 4374 C CA . GLU B 1 134 ? 8.10700 -1.82440 9.46974 1.000 27.17223 184 GLU B CA 1
ATOM 4375 C C . GLU B 1 134 ? 7.83273 -2.80240 10.59808 1.000 28.39536 184 GLU B C 1
ATOM 4376 O O . GLU B 1 134 ? 7.55608 -2.38648 11.73505 1.000 28.84853 184 GLU B O 1
ATOM 4382 N N . ARG B 1 135 ? 7.99228 -4.09899 10.33217 1.000 24.81396 185 ARG B N 1
ATOM 4383 C CA . ARG B 1 135 ? 7.70905 -5.09484 11.35645 1.000 23.51358 185 ARG B CA 1
ATOM 4384 C C . ARG B 1 135 ? 8.61729 -4.92456 12.57085 1.000 22.29741 185 ARG B C 1
ATOM 4385 O O . ARG B 1 135 ? 8.18454 -5.15930 13.70317 1.000 21.01983 185 ARG B O 1
ATOM 4393 N N . ALA B 1 136 ? 9.87660 -4.51851 12.37513 1.000 23.20446 186 ALA B N 1
ATOM 4394 C CA . ALA B 1 136 ? 10.75926 -4.35968 13.53566 1.000 19.86418 186 ALA B CA 1
ATOM 4395 C C . ALA B 1 136 ? 10.28899 -3.21082 14.40828 1.000 22.46409 186 ALA B C 1
ATOM 4396 O O . ALA B 1 136 ? 10.34980 -3.29390 15.63486 1.000 19.09103 186 ALA B O 1
ATOM 4398 N N . ARG B 1 137 ? 9.80434 -2.12980 13.78027 1.000 20.83662 187 ARG B N 1
ATOM 4399 C CA . ARG B 1 137 ? 9.24609 -1.05095 14.58149 1.000 25.07725 187 ARG B CA 1
ATOM 4400 C C . ARG B 1 137 ? 7.99272 -1.50348 15.31841 1.000 23.65517 187 ARG B C 1
ATOM 4401 O O . ARG B 1 137 ? 7.82518 -1.21291 16.51749 1.000 23.79898 187 ARG B O 1
ATOM 4409 N N . GLU B 1 138 ? 7.11083 -2.26066 14.64156 1.000 22.00711 188 GLU B N 1
ATOM 4410 C CA . GLU B 1 138 ? 5.89356 -2.74577 15.32549 1.000 23.70337 188 GLU B CA 1
ATOM 4411 C C . GLU B 1 138 ? 6.24236 -3.66271 16.49281 1.000 28.45092 188 GLU B C 1
ATOM 4412 O O . GLU B 1 138 ? 5.59424 -3.61908 17.55250 1.000 23.42582 188 GLU B O 1
ATOM 4414 N N . LEU B 1 139 ? 7.25030 -4.53515 16.30849 1.000 19.69032 189 LEU B N 1
ATOM 4415 C CA . LEU B 1 139 ? 7.62092 -5.45883 17.37289 1.000 21.27713 189 LEU B CA 1
ATOM 4416 C C . LEU B 1 139 ? 8.29877 -4.74768 18.53699 1.000 19.11513 189 LEU B C 1
ATOM 4417 O O . LEU B 1 139 ? 8.38476 -5.32770 19.64094 1.000 21.36072 189 LEU B O 1
ATOM 4422 N N . ASP B 1 140 ? 8.76421 -3.55679 18.33227 1.000 20.28912 190 ASP B N 1
ATOM 4423 C CA . ASP B 1 140 ? 9.36647 -2.85481 19.47119 1.000 17.51180 190 ASP B CA 1
ATOM 4424 C C . ASP B 1 140 ? 8.32896 -2.38358 20.48366 1.000 25.11367 190 ASP B C 1
ATOM 4425 O O . ASP B 1 140 ? 8.67145 -1.67564 21.45362 1.000 21.69496 190 ASP B O 1
ATOM 4430 N N . LYS B 1 141 ? 7.04308 -2.72150 20.34060 1.000 21.02635 191 LYS B N 1
ATOM 4431 C CA . LYS B 1 141 ? 6.08513 -2.51953 21.41163 1.000 20.16616 191 LYS B CA 1
ATOM 4432 C C . LYS B 1 141 ? 6.00459 -3.70970 22.35325 1.000 28.15976 191 LYS B C 1
ATOM 4433 O O . LYS B 1 141 ? 5.31655 -3.62606 23.36851 1.000 24.69357 191 LYS B O 1
ATOM 4439 N N . SER B 1 142 ? 6.69918 -4.80165 22.06003 1.000 20.26330 192 SER B N 1
ATOM 4440 C CA . SER B 1 142 ? 6.57462 -6.03362 22.81993 1.000 23.60572 192 SER B CA 1
ATOM 4441 C C . SER B 1 142 ? 7.87798 -6.38403 23.53822 1.000 23.60946 192 SER B C 1
ATOM 4442 O O . SER B 1 142 ? 8.97878 -6.02826 23.10186 1.000 19.94990 192 SER B O 1
ATOM 4445 N N . SER B 1 143 ? 7.73932 -7.11000 24.63863 1.000 20.48936 193 SER B N 1
ATOM 4446 C CA . SER B 1 143 ? 8.88868 -7.63255 25.37868 1.000 20.48088 193 SER B CA 1
ATOM 4447 C C . SER B 1 143 ? 9.15839 -9.07153 24.97637 1.000 19.62228 193 SER B C 1
ATOM 4448 O O . SER B 1 143 ? 8.35659 -9.72543 24.30629 1.000 18.17654 193 SER B O 1
ATOM 4451 N N . VAL B 1 144 ? 10.30631 -9.58504 25.42335 1.000 18.50577 194 VAL B N 1
ATOM 4452 C CA . VAL B 1 144 ? 10.62879 -10.98775 25.15281 1.000 13.87674 194 VAL B CA 1
ATOM 4453 C C . VAL B 1 144 ? 9.63255 -11.91414 25.85572 1.000 19.14655 194 VAL B C 1
ATOM 4454 O O . VAL B 1 144 ? 9.19874 -12.92638 25.29732 1.000 19.89684 194 VAL B O 1
ATOM 4458 N N . LEU B 1 145 ? 9.24307 -11.58690 27.08486 1.000 17.98598 195 LEU B N 1
ATOM 4459 C CA . LEU B 1 145 ? 8.24922 -12.46137 27.75894 1.000 17.43974 195 LEU B CA 1
ATOM 4460 C C . LEU B 1 145 ? 6.92702 -12.49545 26.98484 1.000 22.10189 195 LEU B C 1
ATOM 4461 O O . LEU B 1 145 ? 6.27836 -13.55343 26.88348 1.000 21.85809 195 LEU B O 1
ATOM 4466 N N . ASP B 1 146 ? 6.50397 -11.34478 26.43509 1.000 18.70396 196 ASP B N 1
ATOM 4467 C CA . ASP B 1 146 ? 5.28549 -11.32502 25.62700 1.000 21.82091 196 ASP B CA 1
ATOM 4468 C C . ASP B 1 146 ? 5.34056 -12.40913 24.54832 1.000 22.03530 196 ASP B C 1
ATOM 4469 O O . ASP B 1 146 ? 4.32855 -13.06249 24.25948 1.000 23.99726 196 ASP B O 1
ATOM 4474 N N . ARG B 1 147 ? 6.48401 -12.54417 23.86485 1.000 17.45182 197 ARG B N 1
ATOM 4475 C CA . ARG B 1 147 ? 6.56095 -13.56396 22.82576 1.000 23.95337 197 ARG B CA 1
ATOM 4476 C C . ARG B 1 147 ? 6.65776 -14.96702 23.43521 1.000 20.34855 197 ARG B C 1
ATOM 4477 O O . ARG B 1 147 ? 5.98883 -15.89729 22.96339 1.000 18.89041 197 ARG B O 1
ATOM 4485 N N . ILE B 1 148 ? 7.46053 -15.13573 24.49156 1.000 17.17049 198 ILE B N 1
ATOM 4486 C CA . ILE B 1 148 ? 7.60116 -16.46461 25.10781 1.000 18.45821 198 ILE B CA 1
ATOM 4487 C C . ILE B 1 148 ? 6.24370 -17.02984 25.47361 1.000 22.71698 198 ILE B C 1
ATOM 4488 O O . ILE B 1 148 ? 5.99393 -18.23415 25.33368 1.000 23.77648 198 ILE B O 1
ATOM 4493 N N . LYS B 1 149 ? 5.34040 -16.17758 25.94231 1.000 24.04958 199 LYS B N 1
ATOM 4494 C CA . LYS B 1 149 ? 4.03404 -16.66512 26.36573 1.000 25.61188 199 LYS B CA 1
ATOM 4495 C C . LYS B 1 149 ? 3.22029 -17.29309 25.23346 1.000 34.33258 199 LYS B C 1
ATOM 4496 O O . LYS B 1 149 ? 2.25802 -18.02317 25.50737 1.000 37.93635 199 LYS B O 1
ATOM 4502 N N . THR B 1 150 ? 3.57533 -17.04607 23.97695 1.000 29.41976 200 THR B N 1
ATOM 4503 C CA . THR B 1 150 ? 2.82475 -17.55457 22.83390 1.000 27.62729 200 THR B CA 1
ATOM 4504 C C . THR B 1 150 ? 3.44902 -18.78773 22.18840 1.000 31.85177 200 THR B C 1
ATOM 4505 O O . THR B 1 150 ? 2.88287 -19.30825 21.21125 1.000 30.07143 200 THR B O 1
ATOM 4509 N N . LEU B 1 151 ? 4.58997 -19.29275 22.70964 1.000 20.92113 201 LEU B N 1
ATOM 4510 C CA . LEU B 1 151 ? 5.33521 -20.29444 21.99286 1.000 20.75509 201 LEU B CA 1
ATOM 4511 C C . LEU B 1 151 ? 4.91091 -21.73314 22.31404 1.000 26.23524 201 LEU B C 1
ATOM 4512 O O . LEU B 1 151 ? 5.30031 -22.64477 21.58444 1.000 37.45062 201 LEU B O 1
ATOM 4517 N N . GLY B 1 152 ? 4.16905 -21.95275 23.38102 1.000 29.25118 202 GLY B N 1
ATOM 4518 C CA . GLY B 1 152 ? 3.81530 -23.32309 23.76865 1.000 31.62984 202 GLY B CA 1
ATOM 4519 C C . GLY B 1 152 ? 5.02916 -24.17668 24.08167 1.000 34.16108 202 GLY B C 1
ATOM 4520 O O . GLY B 1 152 ? 5.08804 -25.34991 23.68203 1.000 36.45134 202 GLY B O 1
ATOM 4521 N N . LEU B 1 153 ? 6.02102 -23.60329 24.75190 1.000 21.69035 203 LEU B N 1
ATOM 4522 C CA . LEU B 1 153 ? 7.22477 -24.35970 25.13647 1.000 20.88805 203 LEU B CA 1
ATOM 4523 C C . LEU B 1 153 ? 6.92456 -25.34649 26.26294 1.000 22.40956 203 LEU B C 1
ATOM 4524 O O . LEU B 1 153 ? 6.01754 -25.13281 27.06939 1.000 24.53189 203 LEU B O 1
ATOM 4529 N N . SER B 1 154 ? 7.75424 -26.40346 26.36284 1.000 23.11077 204 SER B N 1
ATOM 4530 C CA . SER B 1 154 ? 7.70663 -27.33327 27.50222 1.000 23.11078 204 SER B CA 1
ATOM 4531 C C . SER B 1 154 ? 8.32169 -26.68016 28.74423 1.000 23.99204 204 SER B C 1
ATOM 4532 O O . SER B 1 154 ? 8.91901 -25.62280 28.67246 1.000 23.50906 204 SER B O 1
ATOM 4535 N N . ARG B 1 155 ? 8.18034 -27.34688 29.91177 1.000 24.34324 205 ARG B N 1
ATOM 4536 C CA . ARG B 1 155 ? 8.73492 -26.73113 31.11978 1.000 23.01898 205 ARG B CA 1
ATOM 4537 C C . ARG B 1 155 ? 10.26534 -26.59281 31.00289 1.000 24.47018 205 ARG B C 1
ATOM 4538 O O . ARG B 1 155 ? 10.85178 -25.54780 31.36239 1.000 21.62017 205 ARG B O 1
ATOM 4546 N N . LEU B 1 156 ? 10.93230 -27.63194 30.47338 1.000 21.16067 206 LEU B N 1
ATOM 4547 C CA . LEU B 1 156 ? 12.38152 -27.52695 30.26201 1.000 19.94544 206 LEU B CA 1
ATOM 4548 C C . LEU B 1 156 ? 12.71389 -26.36887 29.31679 1.000 18.40755 206 LEU B C 1
ATOM 4549 O O . LEU B 1 156 ? 13.58563 -25.52386 29.61445 1.000 17.82254 206 LEU B O 1
ATOM 4554 N N . GLN B 1 157 ? 12.05346 -26.33482 28.16154 1.000 18.50684 207 GLN B N 1
ATOM 4555 C CA . GLN B 1 157 ? 12.35738 -25.32775 27.14259 1.000 17.32835 207 GLN B CA 1
ATOM 4556 C C . GLN B 1 157 ? 12.08836 -23.92232 27.66358 1.000 16.50782 207 GLN B C 1
ATOM 4557 O O . GLN B 1 157 ? 12.85231 -22.99759 27.38414 1.000 18.48676 207 GLN B O 1
ATOM 4563 N N . GLN B 1 158 ? 10.97680 -23.73271 28.38487 1.000 17.29447 208 GLN B N 1
ATOM 4564 C CA . GLN B 1 158 ? 10.67943 -22.40097 28.90372 1.000 16.82963 208 GLN B CA 1
ATOM 4565 C C . GLN B 1 158 ? 11.71541 -21.95372 29.92186 1.000 18.24705 208 GLN B C 1
ATOM 4566 O O . GLN B 1 158 ? 12.16099 -20.78571 29.91013 1.000 15.41546 208 GLN B O 1
ATOM 4572 N N . ALA B 1 159 ? 12.12143 -22.86465 30.82150 1.000 18.20130 209 ALA B N 1
ATOM 4573 C CA . ALA B 1 159 ? 13.16291 -22.49167 31.78659 1.000 17.08347 209 ALA B CA 1
ATOM 4574 C C . ALA B 1 159 ? 14.47770 -22.16517 31.06919 1.000 18.67952 209 ALA B C 1
ATOM 4575 O O . ALA B 1 159 ? 15.16498 -21.21094 31.42686 1.000 16.95798 209 ALA B O 1
ATOM 4577 N N . GLN B 1 160 ? 14.84718 -22.95113 30.05582 1.000 15.27814 210 GLN B N 1
ATOM 4578 C CA . GLN B 1 160 ? 16.11725 -22.69207 29.36840 1.000 14.48549 210 GLN B CA 1
ATOM 4579 C C . GLN B 1 160 ? 16.08438 -21.34343 28.66049 1.000 13.66789 210 GLN B C 1
ATOM 4580 O O . GLN B 1 160 ? 17.02316 -20.52118 28.76640 1.000 16.52791 210 GLN B O 1
ATOM 4586 N N . ILE B 1 161 ? 15.01895 -21.10059 27.91807 1.000 14.51955 211 ILE B N 1
ATOM 4587 C CA . ILE B 1 161 ? 15.04420 -19.86428 27.12016 1.000 14.30614 211 ILE B CA 1
ATOM 4588 C C . ILE B 1 161 ? 14.84819 -18.65225 28.02566 1.000 14.67326 211 ILE B C 1
ATOM 4589 O O . ILE B 1 161 ? 15.41469 -17.56533 27.75676 1.000 15.58498 211 ILE B O 1
ATOM 4594 N N . ASN B 1 162 ? 14.07110 -18.78288 29.10631 1.000 16.48584 212 ASN B N 1
ATOM 4595 C CA . ASN B 1 162 ? 13.95767 -17.62967 29.99210 1.000 14.96707 212 ASN B CA 1
ATOM 4596 C C . ASN B 1 162 ? 15.26822 -17.37071 30.73198 1.000 15.98185 212 ASN B C 1
ATOM 4597 O O . ASN B 1 162 ? 15.62553 -16.21556 30.97161 1.000 18.13810 212 ASN B O 1
ATOM 4602 N N . SER B 1 163 ? 16.01332 -18.41091 31.10445 1.000 15.68963 213 SER B N 1
ATOM 4603 C CA A SER B 1 163 ? 17.33595 -18.17496 31.69255 0.562 16.28698 213 SER B CA 1
ATOM 4604 C CA B SER B 1 163 ? 17.33550 -18.18061 31.68773 0.438 16.28074 213 SER B CA 1
ATOM 4605 C C . SER B 1 163 ? 18.22393 -17.41877 30.71649 1.000 19.08288 213 SER B C 1
ATOM 4606 O O . SER B 1 163 ? 18.87673 -16.41974 31.08986 1.000 16.93847 213 SER B O 1
ATOM 4611 N N . TYR B 1 164 ? 18.29621 -17.91358 29.46895 1.000 13.75420 214 TYR B N 1
ATOM 4612 C CA . TYR B 1 164 ? 19.13387 -17.28026 28.43975 1.000 13.91444 214 TYR B CA 1
ATOM 4613 C C . TYR B 1 164 ? 18.75895 -15.80270 28.26920 1.000 13.53914 214 TYR B C 1
ATOM 4614 O O . TYR B 1 164 ? 19.63166 -14.92201 28.19844 1.000 14.94744 214 TYR B O 1
ATOM 4623 N N . MET B 1 165 ? 17.45798 -15.52691 28.18051 1.000 13.26076 215 MET B N 1
ATOM 4624 C CA . MET B 1 165 ? 16.97182 -14.16620 27.93610 1.000 16.54965 215 MET B CA 1
ATOM 4625 C C . MET B 1 165 ? 17.14222 -13.26573 29.15492 1.000 15.10986 215 MET B C 1
ATOM 4626 O O . MET B 1 165 ? 17.40149 -12.06552 28.99865 1.000 16.98462 215 MET B O 1
ATOM 4631 N N . ALA B 1 166 ? 16.97796 -13.79603 30.38258 1.000 13.92745 216 ALA B N 1
ATOM 4632 C CA . ALA B 1 166 ? 17.23822 -12.95556 31.53891 1.000 13.85983 216 ALA B CA 1
ATOM 4633 C C . ALA B 1 166 ? 18.70450 -12.56086 31.59453 1.000 14.04197 216 ALA B C 1
ATOM 4634 O O . ALA B 1 166 ? 19.04885 -11.44252 32.01678 1.000 14.74320 216 ALA B O 1
ATOM 4636 N N . LEU B 1 167 ? 19.58185 -13.48470 31.27776 1.000 13.74670 217 LEU B N 1
ATOM 4637 C CA . LEU B 1 167 ? 21.00900 -13.13233 31.18509 1.000 17.68207 217 LEU B CA 1
ATOM 4638 C C . LEU B 1 167 ? 21.22989 -12.01488 30.16060 1.000 15.53191 217 LEU B C 1
ATOM 4639 O O . LEU B 1 167 ? 21.83547 -10.98322 30.48649 1.000 16.48158 217 LEU B O 1
ATOM 4644 N N . TYR B 1 168 ? 20.70281 -12.17257 28.92776 1.000 15.04825 218 TYR B N 1
ATOM 4645 C CA . TYR B 1 168 ? 20.95207 -11.08353 27.95870 1.000 15.91338 218 TYR B CA 1
ATOM 4646 C C . TYR B 1 168 ? 20.27075 -9.77478 28.36424 1.000 16.64339 218 TYR B C 1
ATOM 4647 O O . TYR B 1 168 ? 20.75938 -8.68247 28.00640 1.000 15.04115 218 TYR B O 1
ATOM 4656 N N . ALA B 1 169 ? 19.18067 -9.83724 29.12077 1.000 15.44950 219 ALA B N 1
ATOM 4657 C CA . ALA B 1 169 ? 18.57443 -8.59688 29.62569 1.000 14.02141 219 ALA B CA 1
ATOM 4658 C C . ALA B 1 169 ? 19.34544 -7.99433 30.78563 1.000 15.29878 219 ALA B C 1
ATOM 4659 O O . ALA B 1 169 ? 19.20117 -6.78679 31.05872 1.000 16.20035 219 ALA B O 1
ATOM 4661 N N . GLY B 1 170 ? 20.09796 -8.81094 31.52074 1.000 16.51457 220 GLY B N 1
ATOM 4662 C CA . GLY B 1 170 ? 20.52511 -8.41790 32.84971 1.000 13.56429 220 GLY B CA 1
ATOM 4663 C C . GLY B 1 170 ? 19.36932 -7.95517 33.71014 1.000 16.53103 220 GLY B C 1
ATOM 4664 O O . GLY B 1 170 ? 19.50773 -6.98453 34.46486 1.000 19.74471 220 GLY B O 1
ATOM 4665 N N . GLU B 1 171 ? 18.23012 -8.63748 33.62815 1.000 17.93044 221 GLU B N 1
ATOM 4666 C CA . GLU B 1 171 ? 16.95550 -8.17603 34.21538 1.000 17.20122 221 GLU B CA 1
ATOM 4667 C C . GLU B 1 171 ? 15.91761 -9.26946 34.00006 1.000 17.44769 221 GLU B C 1
ATOM 4668 O O . GLU B 1 171 ? 16.14996 -10.21457 33.23395 1.000 17.81280 221 GLU B O 1
ATOM 4674 N N . THR B 1 172 ? 14.73288 -9.10329 34.61585 1.000 16.40590 222 THR B N 1
ATOM 4675 C CA . THR B 1 172 ? 13.65532 -10.04362 34.31915 1.000 18.72441 222 THR B CA 1
ATOM 4676 C C . THR B 1 172 ? 13.11943 -9.82971 32.89469 1.000 19.56104 222 THR B C 1
ATOM 4677 O O . THR B 1 172 ? 13.20365 -8.72682 32.31915 1.000 19.79774 222 THR B O 1
ATOM 4681 N N . THR B 1 173 ? 12.60821 -10.91468 32.28483 1.000 19.55280 223 THR B N 1
ATOM 4682 C CA . THR B 1 173 ? 12.37385 -10.86961 30.83225 1.000 18.14323 223 THR B CA 1
ATOM 4683 C C . THR B 1 173 ? 11.11576 -10.10066 30.46301 1.000 20.10601 223 THR B C 1
ATOM 4684 O O . THR B 1 173 ? 10.92445 -9.82154 29.27741 1.000 19.23860 223 THR B O 1
ATOM 4688 N N . ASP B 1 174 ? 10.26700 -9.76685 31.44925 1.000 18.34936 224 ASP B N 1
ATOM 4689 C CA . ASP B 1 174 ? 9.12755 -8.86022 31.18042 1.000 19.62971 224 ASP B CA 1
ATOM 4690 C C . ASP B 1 174 ? 9.56463 -7.43725 30.84051 1.000 26.98205 224 ASP B C 1
ATOM 4691 O O . ASP B 1 174 ? 8.75896 -6.66741 30.26739 1.000 20.98208 224 ASP B O 1
ATOM 4696 N N . LYS B 1 175 ? 10.80708 -7.05905 31.16461 1.000 19.46801 225 LYS B N 1
ATOM 4697 C CA . LYS B 1 175 ? 11.33087 -5.73080 30.81513 1.000 20.47288 225 LYS B CA 1
ATOM 4698 C C . LYS B 1 175 ? 12.17095 -5.70321 29.54848 1.000 19.38298 225 LYS B C 1
ATOM 4699 O O . LYS B 1 175 ? 12.56692 -4.60519 29.10142 1.000 17.13302 225 LYS B O 1
ATOM 4705 N N . PHE B 1 176 ? 12.43536 -6.84841 28.95537 1.000 17.06117 226 PHE B N 1
ATOM 4706 C CA . PHE B 1 176 ? 13.45132 -6.96049 27.89425 1.000 16.71512 226 PHE B CA 1
ATOM 4707 C C . PHE B 1 176 ? 12.82650 -6.73352 26.52520 1.000 20.02551 226 PHE B C 1
ATOM 4708 O O . PHE B 1 176 ? 11.83161 -7.38666 26.19346 1.000 19.61438 226 PHE B O 1
ATOM 4716 N N . GLY B 1 177 ? 13.42061 -5.83737 25.72938 1.000 18.50123 227 GLY B N 1
ATOM 4717 C CA . GLY B 1 177 ? 12.91097 -5.60150 24.36672 1.000 15.78229 227 GLY B CA 1
ATOM 4718 C C . GLY B 1 177 ? 13.12204 -6.81629 23.46456 1.000 17.21567 227 GLY B C 1
ATOM 4719 O O . GLY B 1 177 ? 14.20258 -7.40879 23.42231 1.000 18.06992 227 GLY B O 1
ATOM 4720 N N . LEU B 1 178 ? 12.08599 -7.15697 22.67578 1.000 18.80766 228 LEU B N 1
ATOM 4721 C CA . LEU B 1 178 ? 12.14825 -8.30932 21.76197 1.000 15.96163 228 LEU B CA 1
ATOM 4722 C C . LEU B 1 178 ? 12.97544 -8.08007 20.49423 1.000 15.50266 228 LEU B C 1
ATOM 4723 O O . LEU B 1 178 ? 13.78904 -8.95183 20.10967 1.000 16.66227 228 LEU B O 1
ATOM 4728 N N . PRO B 1 179 ? 12.81687 -6.93992 19.79040 1.000 16.85106 229 PRO B N 1
ATOM 4729 C CA . PRO B 1 179 ? 13.54418 -6.81421 18.49790 1.000 15.93077 229 PRO B CA 1
ATOM 4730 C C . PRO B 1 179 ? 15.04178 -6.93948 18.65489 1.000 16.83262 229 PRO B C 1
ATOM 4731 O O . PRO B 1 179 ? 15.69102 -7.50891 17.76249 1.000 15.02430 229 PRO B O 1
ATOM 4735 N N . GLY B 1 180 ? 15.62968 -6.41141 19.75648 1.000 15.36359 230 GLY B N 1
ATOM 4736 C CA . GLY B 1 180 ? 17.08918 -6.49143 19.90166 1.000 18.92825 230 GLY B CA 1
ATOM 4737 C C . GLY B 1 180 ? 17.61445 -7.92327 19.90205 1.000 18.87618 230 GLY B C 1
ATOM 4738 O O . GLY B 1 180 ? 18.70517 -8.19892 19.37845 1.000 15.18864 230 GLY B O 1
ATOM 4739 N N . VAL B 1 181 ? 16.82795 -8.84863 20.44409 1.000 16.89635 231 VAL B N 1
ATOM 4740 C CA . VAL B 1 181 ? 17.20569 -10.27571 20.46073 1.000 16.77316 231 VAL B CA 1
ATOM 4741 C C . VAL B 1 181 ? 17.09863 -10.84117 19.06495 1.000 19.78635 231 VAL B C 1
ATOM 4742 O O . VAL B 1 181 ? 18.00995 -11.53250 18.58633 1.000 17.16812 231 VAL B O 1
ATOM 4746 N N . LEU B 1 182 ? 15.95332 -10.59434 18.40543 1.000 13.86583 232 LEU B N 1
ATOM 4747 C CA . LEU B 1 182 ? 15.84826 -11.07444 17.02738 1.000 18.68056 232 LEU B CA 1
ATOM 4748 C C . LEU B 1 182 ? 17.01499 -10.55290 16.19154 1.000 17.51557 232 LEU B C 1
ATOM 4749 O O . LEU B 1 182 ? 17.50940 -11.23881 15.28739 1.000 16.52228 232 LEU B O 1
ATOM 4754 N N . LYS B 1 183 ? 17.46889 -9.33064 16.47467 1.000 14.51880 233 LYS B N 1
ATOM 4755 C CA . LYS B 1 183 ? 18.51075 -8.74714 15.63102 1.000 16.80570 233 LYS B CA 1
ATOM 4756 C C . LYS B 1 183 ? 19.84392 -9.43027 15.85483 1.000 15.35226 233 LYS B C 1
ATOM 4757 O O . LYS B 1 183 ? 20.60223 -9.64946 14.88648 1.000 16.07721 233 LYS B O 1
ATOM 4763 N N . LEU B 1 184 ? 20.17112 -9.73231 17.11809 1.000 15.45343 234 LEU B N 1
ATOM 4764 C CA . LEU B 1 184 ? 21.41079 -10.46872 17.40558 1.000 13.21359 234 LEU B CA 1
ATOM 4765 C C . LEU B 1 184 ? 21.37508 -11.83724 16.74212 1.000 13.05288 234 LEU B C 1
ATOM 4766 O O . LEU B 1 184 ? 22.37509 -12.27374 16.16178 1.000 14.51456 234 LEU B O 1
ATOM 4771 N N . PHE B 1 185 ? 20.23345 -12.53277 16.83715 1.000 13.26973 235 PHE B N 1
ATOM 4772 C CA . PHE B 1 185 ? 20.08331 -13.84062 16.18850 1.000 14.73283 235 PHE B CA 1
ATOM 4773 C C . PHE B 1 185 ? 20.32160 -13.72898 14.68025 1.000 16.35535 235 PHE B C 1
ATOM 4774 O O . PHE B 1 185 ? 21.02867 -14.54974 14.07642 1.000 13.56977 235 PHE B O 1
ATOM 4782 N N . ALA B 1 186 ? 19.75852 -12.70217 14.05426 1.000 16.50881 236 ALA B N 1
ATOM 4783 C CA . ALA B 1 186 ? 20.04894 -12.44292 12.63479 1.000 15.50861 236 ALA B CA 1
ATOM 4784 C C . ALA B 1 186 ? 21.54351 -12.18757 12.38839 1.000 14.49172 236 ALA B C 1
ATOM 4785 O O . ALA B 1 186 ? 22.11094 -12.67163 11.39898 1.000 15.20978 236 ALA B O 1
ATOM 4787 N N . CYS B 1 187 ? 22.20726 -11.41822 13.26644 1.000 13.24755 237 CYS B N 1
ATOM 4788 C CA . CYS B 1 187 ? 23.64577 -11.20582 13.12041 1.000 12.00529 237 CYS B CA 1
ATOM 4789 C C . CYS B 1 187 ? 24.41813 -12.52975 13.10755 1.000 17.42052 237 CYS B C 1
ATOM 4790 O O . CYS B 1 187 ? 25.46559 -12.63393 12.45393 1.000 16.93636 237 CYS B O 1
ATOM 4793 N N . GLY B 1 188 ? 23.98229 -13.49904 13.90727 1.000 13.66177 238 GLY B N 1
ATOM 4794 C CA . GLY B 1 188 ? 24.61557 -14.79659 13.99463 1.000 12.85339 238 GLY B CA 1
ATOM 4795 C C . GLY B 1 188 ? 24.12134 -15.75788 12.90763 1.000 16.08891 238 GLY B C 1
ATOM 4796 O O . GLY B 1 188 ? 24.01473 -16.95895 13.14278 1.000 20.03180 238 GLY B O 1
ATOM 4797 N N . GLY B 1 189 ? 23.81613 -15.23974 11.72230 1.000 14.20627 239 GLY B N 1
ATOM 4798 C CA . GLY B 1 189 ? 23.44314 -16.06999 10.57322 1.000 16.01375 239 GLY B CA 1
ATOM 4799 C C . GLY B 1 189 ? 22.02452 -16.63217 10.62362 1.000 15.59862 239 GLY B C 1
ATOM 4800 O O . GLY B 1 189 ? 21.76673 -17.64975 9.98005 1.000 14.56072 239 GLY B O 1
ATOM 4801 N N . TRP B 1 190 ? 21.11841 -15.99851 11.36884 1.000 13.43434 240 TRP B N 1
ATOM 4802 C CA . TRP B 1 190 ? 19.71531 -16.42280 11.44898 1.000 14.12521 240 TRP B CA 1
ATOM 4803 C C . TRP B 1 190 ? 19.56145 -17.90728 11.78939 1.000 16.82939 240 TRP B C 1
ATOM 4804 O O . TRP B 1 190 ? 18.68072 -18.60249 11.27854 1.000 15.44872 240 TRP B O 1
ATOM 4815 N N . ASN B 1 191 ? 20.41506 -18.43586 12.64632 1.000 13.90089 241 ASN B N 1
ATOM 4816 C CA A ASN B 1 191 ? 20.41756 -19.86623 12.93415 0.413 16.15285 241 ASN B CA 1
ATOM 4817 C CA B ASN B 1 191 ? 20.25310 -19.82747 13.01312 0.587 16.09178 241 ASN B CA 1
ATOM 4818 C C . ASN B 1 191 ? 20.90860 -20.06278 14.36814 1.000 15.16703 241 ASN B C 1
ATOM 4819 O O . ASN B 1 191 ? 21.89763 -19.41993 14.74661 1.000 16.50248 241 ASN B O 1
ATOM 4828 N N . TYR B 1 192 ? 20.25587 -20.93093 15.15113 1.000 15.03163 242 TYR B N 1
ATOM 4829 C CA . TYR B 1 192 ? 20.63110 -21.08413 16.55221 1.000 15.75400 242 TYR B CA 1
ATOM 4830 C C . TYR B 1 192 ? 22.04140 -21.65501 16.70931 1.000 16.75248 242 TYR B C 1
ATOM 4831 O O . TYR B 1 192 ? 22.81670 -21.18222 17.56655 1.000 15.46815 242 TYR B O 1
ATOM 4840 N N . ASP B 1 193 ? 22.37495 -22.73591 15.96911 1.000 15.98931 243 ASP B N 1
ATOM 4841 C CA . ASP B 1 193 ? 23.69423 -23.36047 16.15882 1.000 15.54005 243 ASP B CA 1
ATOM 4842 C C . ASP B 1 193 ? 24.83985 -22.34676 15.93069 1.000 18.00296 243 ASP B C 1
ATOM 4843 O O . ASP B 1 193 ? 25.78116 -22.22482 16.75954 1.000 15.63584 243 ASP B O 1
ATOM 4848 N N . ALA B 1 194 ? 24.76141 -21.57963 14.82992 1.000 13.25873 244 ALA B N 1
ATOM 4849 C CA . ALA B 1 194 ? 25.76733 -20.53561 14.57722 1.000 12.81240 244 ALA B CA 1
ATOM 4850 C C . ALA B 1 194 ? 25.75751 -19.47213 15.68151 1.000 15.50989 244 ALA B C 1
ATOM 4851 O O . ALA B 1 194 ? 26.81776 -19.11117 16.25392 1.000 15.62914 244 ALA B O 1
ATOM 4853 N N . PHE B 1 195 ? 24.55591 -18.95404 16.00733 1.000 16.29118 245 PHE B N 1
ATOM 4854 C CA . PHE B 1 195 ? 24.47765 -17.88549 17.01012 1.000 15.91194 245 PHE B CA 1
ATOM 4855 C C . PHE B 1 195 ? 25.04713 -18.33127 18.34969 1.000 12.85837 245 PHE B C 1
ATOM 4856 O O . PHE B 1 195 ? 25.86540 -17.61794 18.95714 1.000 16.28025 245 PHE B O 1
ATOM 4864 N N . MET B 1 196 ? 24.63295 -19.49855 18.83742 1.000 12.70379 246 MET B N 1
ATOM 4865 C CA . MET B 1 196 ? 25.21332 -20.01257 20.09714 1.000 17.27710 246 MET B CA 1
ATOM 4866 C C . MET B 1 196 ? 26.73812 -20.12427 20.01970 1.000 18.45886 246 MET B C 1
ATOM 4867 O O . MET B 1 196 ? 27.46336 -19.81000 20.99442 1.000 15.21800 246 MET B O 1
ATOM 4872 N N . ASP B 1 197 ? 27.26143 -20.61517 18.89366 1.000 13.69320 247 ASP B N 1
ATOM 4873 C CA . ASP B 1 197 ? 28.72381 -20.71547 18.79856 1.000 13.36856 247 ASP B CA 1
ATOM 4874 C C . ASP B 1 197 ? 29.40641 -19.35065 18.95978 1.000 15.08118 247 ASP B C 1
ATOM 4875 O O . ASP B 1 197 ? 30.57274 -19.27629 19.42577 1.000 15.67145 247 ASP B O 1
ATOM 4880 N N . THR B 1 198 ? 28.72785 -18.25906 18.56336 1.000 12.70941 248 THR B N 1
ATOM 4881 C CA . THR B 1 198 ? 29.40148 -16.95438 18.64682 1.000 10.05209 248 THR B CA 1
ATOM 4882 C C . THR B 1 198 ? 29.48335 -16.43310 20.09044 1.000 16.77069 248 THR B C 1
ATOM 4883 O O . THR B 1 198 ? 30.18496 -15.44095 20.33871 1.000 15.98920 248 THR B O 1
ATOM 4887 N N . GLU B 1 199 ? 28.77355 -17.02095 21.02219 1.000 14.05713 249 GLU B N 1
ATOM 4888 C CA . GLU B 1 199 ? 28.53701 -16.30145 22.28923 1.000 13.27109 249 GLU B CA 1
ATOM 4889 C C . GLU B 1 199 ? 29.48248 -16.69005 23.41398 1.000 15.77078 249 GLU B C 1
ATOM 4890 O O . GLU B 1 199 ? 29.88502 -15.79994 24.16599 1.000 15.58958 249 GLU B O 1
ATOM 4896 N N . THR B 1 200 ? 29.82240 -17.98644 23.60229 1.000 13.50530 250 THR B N 1
ATOM 4897 C CA . THR B 1 200 ? 30.62744 -18.31417 24.78064 1.000 15.16854 250 THR B CA 1
ATOM 4898 C C . THR B 1 200 ? 31.66385 -19.39081 24.49044 1.000 16.63521 250 THR B C 1
ATOM 4899 O O . THR B 1 200 ? 32.09309 -20.10436 25.42508 1.000 17.42031 250 THR B O 1
ATOM 4903 N N . HIS B 1 201 ? 32.11391 -19.51001 23.21410 1.000 14.26027 251 HIS B N 1
ATOM 4904 C CA . HIS B 1 201 ? 32.97436 -20.64615 22.89392 1.000 14.69954 251 HIS B CA 1
ATOM 4905 C C . HIS B 1 201 ? 34.45457 -20.29591 22.77060 1.000 15.65101 251 HIS B C 1
ATOM 4906 O O . HIS B 1 201 ? 35.31622 -21.06621 23.25293 1.000 15.78325 251 HIS B O 1
ATOM 4913 N N . TYR B 1 202 ? 34.80769 -19.15033 22.13416 1.000 11.74813 252 TYR B N 1
ATOM 4914 C CA . TYR B 1 202 ? 36.20936 -18.85179 21.79469 1.000 12.04103 252 TYR B CA 1
ATOM 4915 C C . TYR B 1 202 ? 36.63882 -17.54315 22.45090 1.000 14.74524 252 TYR B C 1
ATOM 4916 O O . TYR B 1 202 ? 35.91305 -16.55179 22.34166 1.000 14.93325 252 TYR B O 1
ATOM 4925 N N . ARG B 1 203 ? 37.81620 -17.54770 23.11998 1.000 14.60867 253 ARG B N 1
ATOM 4926 C CA . ARG B 1 203 ? 38.40697 -16.34713 23.71646 1.000 14.87761 253 ARG B CA 1
ATOM 4927 C C . ARG B 1 203 ? 39.50400 -15.81808 22.76354 1.000 16.25214 253 ARG B C 1
ATOM 4928 O O . ARG B 1 203 ? 39.95746 -16.53613 21.85407 1.000 13.92887 253 ARG B O 1
ATOM 4936 N N . ILE B 1 204 ? 39.95586 -14.57131 23.00960 1.000 15.68225 254 ILE B N 1
ATOM 4937 C CA . ILE B 1 204 ? 41.03402 -13.95091 22.20943 1.000 12.50352 254 ILE B CA 1
ATOM 4938 C C . ILE B 1 204 ? 42.38580 -14.42211 22.73299 1.000 17.09103 254 ILE B C 1
ATOM 4939 O O . ILE B 1 204 ? 42.67884 -14.26681 23.91896 1.000 16.22567 254 ILE B O 1
ATOM 4944 N N . GLN B 1 205 ? 43.25823 -14.94425 21.83382 1.000 13.41949 255 GLN B N 1
ATOM 4945 C CA . GLN B 1 205 ? 44.63021 -15.26068 22.21009 1.000 15.85219 255 GLN B CA 1
ATOM 4946 C C . GLN B 1 205 ? 45.33853 -14.00461 22.71581 1.000 19.04892 255 GLN B C 1
ATOM 4947 O O . GLN B 1 205 ? 45.37107 -12.96692 22.01516 1.000 15.47822 255 GLN B O 1
ATOM 4953 N N . GLY B 1 206 ? 45.87041 -14.07146 23.93835 1.000 17.91778 256 GLY B N 1
ATOM 4954 C CA . GLY B 1 206 ? 46.46947 -12.88451 24.54333 1.000 21.01797 256 GLY B CA 1
ATOM 4955 C C . GLY B 1 206 ? 45.51363 -11.97251 25.31510 1.000 20.38698 256 GLY B C 1
ATOM 4956 O O . GLY B 1 206 ? 45.97841 -10.99309 25.93112 1.000 20.45925 256 GLY B O 1
ATOM 4957 N N . GLY B 1 207 ? 44.21816 -12.24509 25.30731 1.000 16.23161 257 GLY B N 1
ATOM 4958 C CA . GLY B 1 207 ? 43.27556 -11.54878 26.15396 1.000 17.49434 257 GLY B CA 1
ATOM 4959 C C . GLY B 1 207 ? 42.73715 -10.26405 25.53417 1.000 18.38156 257 GLY B C 1
ATOM 4960 O O . GLY B 1 207 ? 43.28507 -9.69583 24.55506 1.000 16.45496 257 GLY B O 1
ATOM 4961 N N . THR B 1 208 ? 41.61017 -9.81751 26.11263 1.000 15.66065 258 THR B N 1
ATOM 4962 C CA . THR B 1 208 ? 41.03962 -8.53760 25.71375 1.000 13.84752 258 THR B CA 1
ATOM 4963 C C . THR B 1 208 ? 42.06467 -7.41843 25.87389 1.000 18.90602 258 THR B C 1
ATOM 4964 O O . THR B 1 208 ? 42.20894 -6.56721 24.97447 1.000 16.18340 258 THR B O 1
ATOM 4968 N N . ILE B 1 209 ? 42.79898 -7.41267 27.01139 1.000 18.03087 259 ILE B N 1
ATOM 4969 C CA . ILE B 1 209 ? 43.74600 -6.32394 27.23805 1.000 16.12925 259 ILE B CA 1
ATOM 4970 C C . ILE B 1 209 ? 44.85070 -6.36993 26.19827 1.000 16.95940 259 ILE B C 1
ATOM 4971 O O . ILE B 1 209 ? 45.39343 -5.32351 25.82007 1.000 18.16184 259 ILE B O 1
ATOM 4976 N N . GLY B 1 210 ? 45.21040 -7.55835 25.72973 1.000 14.97810 260 GLY B N 1
ATOM 4977 C CA . GLY B 1 210 ? 46.23638 -7.62300 24.68539 1.000 18.30754 260 GLY B CA 1
ATOM 4978 C C . GLY B 1 210 ? 45.80044 -6.90876 23.41167 1.000 18.93255 260 GLY B C 1
ATOM 4979 O O . GLY B 1 210 ? 46.59902 -6.19852 22.76297 1.000 17.06013 260 GLY B O 1
ATOM 4980 N N . LEU B 1 211 ? 44.54109 -7.07882 23.04105 1.000 16.62500 261 LEU B N 1
ATOM 4981 C CA . LEU B 1 211 ? 44.06852 -6.36685 21.82375 1.000 17.00257 261 LEU B CA 1
ATOM 4982 C C . LEU B 1 211 ? 43.92807 -4.84884 22.08591 1.000 18.14504 261 LEU B C 1
ATOM 4983 O O . LEU B 1 211 ? 44.32098 -4.00367 21.24394 1.000 15.07826 261 LEU B O 1
ATOM 4988 N N . ILE B 1 212 ? 43.40892 -4.46692 23.26533 1.000 15.01996 262 ILE B N 1
ATOM 4989 C CA . ILE B 1 212 ? 43.39336 -3.03540 23.63104 1.000 13.32597 262 ILE B CA 1
ATOM 4990 C C . ILE B 1 212 ? 44.77942 -2.42000 23.49580 1.000 17.04310 262 ILE B C 1
ATOM 4991 O O . ILE B 1 212 ? 44.96250 -1.35315 22.87395 1.000 14.70091 262 ILE B O 1
ATOM 4996 N N . ASN B 1 213 ? 45.76582 -3.05406 24.10623 1.000 15.95938 263 ASN B N 1
ATOM 4997 C CA . ASN B 1 213 ? 47.12238 -2.50205 24.08939 1.000 19.53778 263 ASN B CA 1
ATOM 4998 C C . ASN B 1 213 ? 47.67158 -2.44404 22.68343 1.000 20.15126 263 ASN B C 1
ATOM 4999 O O . ASN B 1 213 ? 48.37946 -1.49045 22.33206 1.000 19.68061 263 ASN B O 1
ATOM 5004 N N . ALA B 1 214 ? 47.38378 -3.46938 21.85926 1.000 18.57311 264 ALA B N 1
ATOM 5005 C CA . ALA B 1 214 ? 47.88737 -3.41126 20.48310 1.000 16.85640 264 ALA B CA 1
ATOM 5006 C C . ALA B 1 214 ? 47.33340 -2.18157 19.74809 1.000 18.17090 264 ALA B C 1
ATOM 5007 O O . ALA B 1 214 ? 48.06362 -1.45383 19.06404 1.000 19.41101 264 ALA B O 1
ATOM 5009 N N . MET B 1 215 ? 46.02067 -1.96045 19.85330 1.000 15.46309 265 MET B N 1
ATOM 5010 C CA . MET B 1 215 ? 45.38888 -0.81029 19.21205 1.000 15.13627 265 MET B CA 1
ATOM 5011 C C . MET B 1 215 ? 45.99336 0.49397 19.70597 1.000 18.02052 265 MET B C 1
ATOM 5012 O O . MET B 1 215 ? 46.29296 1.39866 18.90808 1.000 16.77155 265 MET B O 1
ATOM 5017 N N . LEU B 1 216 ? 46.15917 0.63768 21.04116 1.000 18.02260 266 LEU B N 1
ATOM 5018 C CA . LEU B 1 216 ? 46.62419 1.93515 21.53331 1.000 15.33659 266 LEU B CA 1
ATOM 5019 C C . LEU B 1 216 ? 48.09068 2.12510 21.21306 1.000 16.19870 266 LEU B C 1
ATOM 5020 O O . LEU B 1 216 ? 48.53321 3.25422 20.92125 1.000 19.60714 266 LEU B O 1
ATOM 5025 N N . THR B 1 217 ? 48.88701 1.04665 21.22615 1.000 17.14683 267 THR B N 1
ATOM 5026 C CA . THR B 1 217 ? 50.28706 1.21305 20.82062 1.000 17.42898 267 THR B CA 1
ATOM 5027 C C . THR B 1 217 ? 50.35831 1.66898 19.37058 1.000 21.12195 267 THR B C 1
ATOM 5028 O O . THR B 1 217 ? 51.06037 2.64688 19.02878 1.000 21.25650 267 THR B O 1
ATOM 5032 N N . ASP B 1 218 ? 49.60066 0.99371 18.50518 1.000 21.42701 268 ASP B N 1
ATOM 5033 C CA . ASP B 1 218 ? 49.46391 1.41169 17.10883 1.000 19.51114 268 ASP B CA 1
ATOM 5034 C C . ASP B 1 218 ? 49.07579 2.89040 16.95824 1.000 20.22070 268 ASP B C 1
ATOM 5035 O O . ASP B 1 218 ? 49.58601 3.60226 16.07117 1.000 21.38577 268 ASP B O 1
ATOM 5040 N N . SER B 1 219 ? 48.17327 3.37359 17.79915 1.000 19.76056 269 SER B N 1
ATOM 5041 C CA . SER B 1 219 ? 47.57585 4.68690 17.63315 1.000 17.78329 269 SER B CA 1
ATOM 5042 C C . SER B 1 219 ? 48.58708 5.80105 17.78694 1.000 26.51596 269 SER B C 1
ATOM 5043 O O . SER B 1 219 ? 48.46882 6.83912 17.11760 1.000 22.52538 269 SER B O 1
ATOM 5046 N N . GLY B 1 220 ? 49.59803 5.61230 18.63728 1.000 22.91496 270 GLY B N 1
ATOM 5047 C CA . GLY B 1 220 ? 50.48525 6.69603 18.93914 1.000 20.63785 270 GLY B CA 1
ATOM 5048 C C . GLY B 1 220 ? 49.88731 7.77740 19.82556 1.000 21.26167 270 GLY B C 1
ATOM 5049 O O . GLY B 1 220 ? 50.58963 8.75728 20.13322 1.000 23.67497 270 GLY B O 1
ATOM 5050 N N . ALA B 1 221 ? 48.64852 7.60535 20.27193 1.000 19.22390 271 ALA B N 1
ATOM 5051 C CA . ALA B 1 221 ? 47.94220 8.61870 21.04029 1.000 19.65612 271 ALA B CA 1
ATOM 5052 C C . ALA B 1 221 ? 48.55768 8.74549 22.43461 1.000 19.96962 271 ALA B C 1
ATOM 5053 O O . ALA B 1 221 ? 49.12713 7.80568 22.97047 1.000 21.20670 271 ALA B O 1
ATOM 5055 N N . GLU B 1 222 ? 48.43912 9.92162 22.99644 1.000 18.43062 272 GLU B N 1
ATOM 5056 C CA . GLU B 1 222 ? 48.75447 10.11481 24.40172 1.000 22.02208 272 GLU B CA 1
ATOM 5057 C C . GLU B 1 222 ? 47.60141 9.52814 25.23302 1.000 21.12955 272 GLU B C 1
ATOM 5058 O O . GLU B 1 222 ? 46.42768 9.74550 24.92030 1.000 20.42582 272 GLU B O 1
ATOM 5064 N N . VAL B 1 223 ? 47.92537 8.74953 26.25724 1.000 21.44731 273 VAL B N 1
ATOM 5065 C CA . VAL B 1 223 ? 46.90987 8.04502 27.03941 1.000 22.34271 273 VAL B CA 1
ATOM 5066 C C . VAL B 1 223 ? 47.08706 8.41394 28.50909 1.000 21.96121 273 VAL B C 1
ATOM 5067 O O . VAL B 1 223 ? 48.19317 8.30879 29.04316 1.000 23.55422 273 VAL B O 1
ATOM 5071 N N . ARG B 1 224 ? 46.00052 8.83299 29.16123 1.000 19.66168 274 ARG B N 1
ATOM 5072 C CA . ARG B 1 224 ? 46.03741 9.21539 30.57371 1.000 21.39569 274 ARG B CA 1
ATOM 5073 C C . ARG B 1 224 ? 44.95175 8.45409 31.32926 1.000 24.99501 274 ARG B C 1
ATOM 5074 O O . ARG B 1 224 ? 43.79263 8.43213 30.90069 1.000 21.85695 274 ARG B O 1
ATOM 5082 N N . MET B 1 225 ? 45.31547 7.83557 32.43969 1.000 24.10928 275 MET B N 1
ATOM 5083 C CA . MET B 1 225 ? 44.37235 7.08145 33.24906 1.000 23.99759 275 MET B CA 1
ATOM 5084 C C . MET B 1 225 ? 44.06650 7.82393 34.55366 1.000 22.16576 275 MET B C 1
ATOM 5085 O O . MET B 1 225 ? 44.72208 8.79053 34.91977 1.000 24.82988 275 MET B O 1
ATOM 5090 N N . SER B 1 226 ? 43.01510 7.38274 35.24134 1.000 21.97019 276 SER B N 1
ATOM 5091 C CA . SER B 1 226 ? 42.56551 8.00822 36.50664 1.000 21.43160 276 SER B CA 1
ATOM 5092 C C . SER B 1 226 ? 42.19613 9.47470 36.31965 1.000 24.31484 276 SER B C 1
ATOM 5093 O O . SER B 1 226 ? 42.41284 10.30471 37.22686 1.000 23.71311 276 SER B O 1
ATOM 5096 N N . VAL B 1 227 ? 41.58021 9.78520 35.18071 1.000 19.51092 277 VAL B N 1
ATOM 5097 C CA . VAL B 1 227 ? 41.21853 11.16400 34.84885 1.000 25.03914 277 VAL B CA 1
ATOM 5098 C C . VAL B 1 227 ? 39.78894 11.17152 34.33203 1.000 21.17838 277 VAL B C 1
ATOM 5099 O O . VAL B 1 227 ? 39.56456 11.12054 33.11564 1.000 23.00751 277 VAL B O 1
ATOM 5103 N N . PRO B 1 228 ? 38.79737 11.22778 35.20040 1.000 20.57947 278 PRO B N 1
ATOM 5104 C CA . PRO B 1 228 ? 37.40729 11.26022 34.73017 1.000 18.96027 278 PRO B CA 1
ATOM 5105 C C . PRO B 1 228 ? 37.08435 12.61266 34.13775 1.000 21.60168 278 PRO B C 1
ATOM 5106 O O . PRO B 1 228 ? 37.50379 13.64320 34.65746 1.000 19.45753 278 PRO B O 1
ATOM 5110 N N . VAL B 1 229 ? 36.38516 12.59926 33.00638 1.000 18.83039 279 VAL B N 1
ATOM 5111 C CA . VAL B 1 229 ? 35.83619 13.83402 32.45170 1.000 18.65814 279 VAL B CA 1
ATOM 5112 C C . VAL B 1 229 ? 34.51882 14.14089 33.16463 1.000 18.59067 279 VAL B C 1
ATOM 5113 O O . VAL B 1 229 ? 33.67556 13.24930 33.35078 1.000 21.38137 279 VAL B O 1
ATOM 5117 N N . THR B 1 230 ? 34.34256 15.39650 33.60213 1.000 20.26828 280 THR B N 1
ATOM 5118 C CA . THR B 1 230 ? 33.11247 15.77594 34.28543 1.000 17.86834 280 THR B CA 1
ATOM 5119 C C . THR B 1 230 ? 32.33737 16.85774 33.54572 1.000 17.91670 280 THR B C 1
ATOM 5120 O O . THR B 1 230 ? 31.18143 17.13793 33.91144 1.000 18.66849 280 THR B O 1
ATOM 5124 N N . ALA B 1 231 ? 32.92399 17.49662 32.52726 1.000 19.41765 281 ALA B N 1
ATOM 5125 C CA . ALA B 1 231 ? 32.12954 18.47569 31.78488 1.000 19.67776 281 ALA B CA 1
ATOM 5126 C C . ALA B 1 231 ? 32.71006 18.65024 30.38324 1.000 21.09661 281 ALA B C 1
ATOM 5127 O O . ALA B 1 231 ? 33.90725 18.51582 30.17663 1.000 19.37297 281 ALA B O 1
ATOM 5129 N N . VAL B 1 232 ? 31.84012 18.95057 29.41981 1.000 19.85547 282 VAL B N 1
ATOM 5130 C CA . VAL B 1 232 ? 32.26246 19.20120 28.03716 1.000 20.41575 282 VAL B CA 1
ATOM 5131 C C . VAL B 1 232 ? 31.51120 20.42540 27.55788 1.000 24.92137 282 VAL B C 1
ATOM 5132 O O . VAL B 1 232 ? 30.29171 20.49735 27.72742 1.000 24.14323 282 VAL B O 1
ATOM 5136 N N . GLU B 1 233 ? 32.23798 21.42371 27.03945 1.000 23.23392 283 GLU B N 1
ATOM 5137 C CA . GLU B 1 233 ? 31.60064 22.63032 26.54299 1.000 22.44184 283 GLU B CA 1
ATOM 5138 C C . GLU B 1 233 ? 32.05910 22.90774 25.11243 1.000 24.53931 283 GLU B C 1
ATOM 5139 O O . GLU B 1 233 ? 33.25844 23.00895 24.84667 1.000 23.59435 283 GLU B O 1
ATOM 5145 N N . GLN B 1 234 ? 31.10520 23.06257 24.20758 1.000 20.11128 284 GLN B N 1
ATOM 5146 C CA . GLN B 1 234 ? 31.42547 23.48558 22.84857 1.000 20.23242 284 GLN B CA 1
ATOM 5147 C C . GLN B 1 234 ? 31.53310 25.00048 22.80045 1.000 22.71505 284 GLN B C 1
ATOM 5148 O O . GLN B 1 234 ? 30.57339 25.71393 23.09850 1.000 27.08432 284 GLN B O 1
ATOM 5154 N N . VAL B 1 235 ? 32.69090 25.49667 22.38262 1.000 22.57937 285 VAL B N 1
ATOM 5155 C CA . VAL B 1 235 ? 32.95283 26.92199 22.36613 1.000 23.85528 285 VAL B CA 1
ATOM 5156 C C . VAL B 1 235 ? 34.11981 27.16023 21.42014 1.000 31.73396 285 VAL B C 1
ATOM 5157 O O . VAL B 1 235 ? 34.98791 26.29782 21.24549 1.000 25.45451 285 VAL B O 1
ATOM 5161 N N . ASN B 1 236 ? 34.12319 28.32658 20.77104 1.000 30.85653 286 ASN B N 1
ATOM 5162 C CA . ASN B 1 236 ? 35.25133 28.76167 19.93694 1.000 28.08032 286 ASN B CA 1
ATOM 5163 C C . ASN B 1 236 ? 35.50789 27.83523 18.74489 1.000 29.02736 286 ASN B C 1
ATOM 5164 O O . ASN B 1 236 ? 36.62755 27.74665 18.23475 1.000 35.00401 286 ASN B O 1
ATOM 5169 N N . GLY B 1 237 ? 34.48244 27.17221 18.22496 1.000 22.24756 287 GLY B N 1
ATOM 5170 C CA . GLY B 1 237 ? 34.68342 26.27746 17.12876 1.000 24.61441 287 GLY B CA 1
ATOM 5171 C C . GLY B 1 237 ? 35.26702 24.93223 17.50908 1.000 28.32077 287 GLY B C 1
ATOM 5172 O O . GLY B 1 237 ? 35.54563 24.11998 16.62206 1.000 25.20587 287 GLY B O 1
ATOM 5173 N N . GLY B 1 238 ? 35.45632 24.65943 18.79802 1.000 21.88883 288 GLY B N 1
ATOM 5174 C CA . GLY B 1 238 ? 35.92042 23.35043 19.19488 1.000 20.13071 288 GLY B CA 1
ATOM 5175 C C . GLY B 1 238 ? 35.26255 22.99762 20.50914 1.000 20.83873 288 GLY B C 1
ATOM 5176 O O . GLY B 1 238 ? 34.08999 23.33212 20.71669 1.000 19.51091 288 GLY B O 1
ATOM 5177 N N A VAL B 1 239 ? 36.00062 22.36265 21.41702 0.572 21.48651 289 VAL B N 1
ATOM 5178 N N B VAL B 1 239 ? 36.00242 22.36514 21.42176 0.428 21.46909 289 VAL B N 1
ATOM 5179 C CA A VAL B 1 239 ? 35.42875 21.88043 22.66802 0.572 18.42537 289 VAL B CA 1
ATOM 5180 C CA B VAL B 1 239 ? 35.43316 21.83604 22.65939 0.428 18.47700 289 VAL B CA 1
ATOM 5181 C C A VAL B 1 239 ? 36.42439 22.13346 23.78333 0.572 20.98178 289 VAL B C 1
ATOM 5182 C C B VAL B 1 239 ? 36.41917 22.07254 23.79220 0.428 20.99131 289 VAL B C 1
ATOM 5183 O O A VAL B 1 239 ? 37.64647 22.11284 23.57144 0.572 21.42785 289 VAL B O 1
ATOM 5184 O O B VAL B 1 239 ? 37.64100 21.99230 23.59433 0.428 21.44042 289 VAL B O 1
ATOM 5191 N N . LYS B 1 240 ? 35.87504 22.36191 24.97959 1.000 23.04656 290 LYS B N 1
ATOM 5192 C CA . LYS B 1 240 ? 36.62927 22.47635 26.23151 1.000 20.77253 290 LYS B CA 1
ATOM 5193 C C . LYS B 1 240 ? 36.19223 21.31813 27.10396 1.000 25.75424 290 LYS B C 1
ATOM 5194 O O . LYS B 1 240 ? 34.98747 21.14822 27.35068 1.000 23.74086 290 LYS B O 1
ATOM 5200 N N . ILE B 1 241 ? 37.15952 20.51134 27.54831 1.000 19.78373 291 ILE B N 1
ATOM 5201 C CA . ILE B 1 241 ? 36.91848 19.31693 28.34433 1.000 21.32565 291 ILE B CA 1
ATOM 5202 C C . ILE B 1 241 ? 37.46386 19.60452 29.73723 1.000 22.79289 291 ILE B C 1
ATOM 5203 O O . ILE B 1 241 ? 38.62443 20.02728 29.86890 1.000 22.42692 291 ILE B O 1
ATOM 5208 N N . LYS B 1 242 ? 36.64445 19.38722 30.75669 1.000 22.38018 292 LYS B N 1
ATOM 5209 C CA . LYS B 1 242 ? 37.01546 19.64386 32.14943 1.000 19.45300 292 LYS B CA 1
ATOM 5210 C C . LYS B 1 242 ? 37.04298 18.32685 32.89599 1.000 23.18542 292 LYS B C 1
ATOM 5211 O O . LYS B 1 242 ? 36.16941 17.47710 32.71357 1.000 21.39990 292 LYS B O 1
ATOM 5217 N N . THR B 1 243 ? 38.06515 18.14615 33.70987 1.000 21.98577 293 THR B N 1
ATOM 5218 C CA . THR B 1 243 ? 38.23384 16.93736 34.48404 1.000 19.75718 293 THR B CA 1
ATOM 5219 C C . THR B 1 243 ? 37.89341 17.24646 35.94692 1.000 23.35447 293 THR B C 1
ATOM 5220 O O . THR B 1 243 ? 37.68127 18.39444 36.33961 1.000 20.79556 293 THR B O 1
ATOM 5224 N N . ASP B 1 244 ? 37.84891 16.20935 36.75938 1.000 23.68568 294 ASP B N 1
ATOM 5225 C CA . ASP B 1 244 ? 37.35160 16.40253 38.12145 1.000 21.31213 294 ASP B CA 1
ATOM 5226 C C . ASP B 1 244 ? 38.19345 17.35698 38.94677 1.000 31.51736 294 ASP B C 1
ATOM 5227 O O . ASP B 1 244 ? 37.68320 17.93056 39.90445 1.000 27.95356 294 ASP B O 1
ATOM 5232 N N . ASP B 1 245 ? 39.45554 17.60480 38.58910 1.000 24.69038 295 ASP B N 1
ATOM 5233 C CA . ASP B 1 245 ? 40.23176 18.58973 39.31681 1.000 29.61984 295 ASP B CA 1
ATOM 5234 C C . ASP B 1 245 ? 40.21391 19.95324 38.64134 1.000 34.43979 295 ASP B C 1
ATOM 5235 O O . ASP B 1 245 ? 41.03475 20.80940 38.96988 1.000 27.37245 295 ASP B O 1
ATOM 5240 N N . ASP B 1 246 ? 39.28090 20.16995 37.71529 1.000 23.74489 296 ASP B N 1
ATOM 5241 C CA . ASP B 1 246 ? 39.03480 21.45109 37.05304 1.000 22.69932 296 ASP B CA 1
ATOM 5242 C C . ASP B 1 246 ? 40.10661 21.82315 36.04619 1.000 23.93910 296 ASP B C 1
ATOM 5243 O O . ASP B 1 246 ? 40.10385 22.93246 35.54742 1.000 25.68109 296 ASP B O 1
ATOM 5248 N N . GLU B 1 247 ? 40.99281 20.91609 35.67055 1.000 25.00668 297 GLU B N 1
ATOM 5249 C CA . GLU B 1 247 ? 41.86586 21.22423 34.53411 1.000 23.50327 297 GLU B CA 1
ATOM 5250 C C . GLU B 1 247 ? 41.05606 21.24976 33.25662 1.000 25.82870 297 GLU B C 1
ATOM 5251 O O . GLU B 1 247 ? 40.02194 20.58990 33.15505 1.000 23.11374 297 GLU B O 1
ATOM 5257 N N . ILE B 1 248 ? 41.52172 22.03108 32.27402 1.000 19.54431 298 ILE B N 1
ATOM 5258 C CA . ILE B 1 248 ? 40.80106 22.20799 31.01259 1.000 24.43077 298 ILE B CA 1
ATOM 5259 C C . ILE B 1 248 ? 41.72101 21.81668 29.86190 1.000 25.78807 298 ILE B C 1
ATOM 5260 O O . ILE B 1 248 ? 42.87887 22.24484 29.80858 1.000 22.41140 298 ILE B O 1
ATOM 5265 N N . ILE B 1 249 ? 41.20429 20.99112 28.96059 1.000 23.67502 299 ILE B N 1
ATOM 5266 C CA . ILE B 1 249 ? 41.90088 20.55896 27.76427 1.000 23.00675 299 ILE B CA 1
ATOM 5267 C C . ILE B 1 249 ? 41.02957 20.97986 26.59436 1.000 23.68429 299 ILE B C 1
ATOM 5268 O O . ILE B 1 249 ? 39.81525 20.75448 26.63332 1.000 25.27716 299 ILE B O 1
ATOM 5273 N N . THR B 1 250 ? 41.62669 21.58860 25.54578 1.000 21.83352 300 THR B N 1
ATOM 5274 C CA . THR B 1 250 ? 40.83553 21.96430 24.38374 1.000 19.85259 300 THR B CA 1
ATOM 5275 C C . THR B 1 250 ? 41.10744 21.04372 23.19787 1.000 19.04810 300 THR B C 1
ATOM 5276 O O . THR B 1 250 ? 42.19205 20.47912 23.06006 1.000 18.39439 300 THR B O 1
ATOM 5280 N N . ALA B 1 251 ? 40.11754 20.94585 22.30310 1.000 18.22388 301 ALA B N 1
ATOM 5281 C CA . ALA B 1 251 ? 40.24194 20.00895 21.19402 1.000 19.61648 301 ALA B CA 1
ATOM 5282 C C . ALA B 1 251 ? 39.33435 20.44085 20.05275 1.000 18.22589 301 ALA B C 1
ATOM 5283 O O . ALA B 1 251 ? 38.29880 21.07150 20.26755 1.000 18.00282 301 ALA B O 1
ATOM 5285 N N . GLY B 1 252 ? 39.68754 20.01859 18.83917 1.000 16.11883 302 GLY B N 1
ATOM 5286 C CA . GLY B 1 252 ? 38.79518 20.29171 17.69437 1.000 15.24047 302 GLY B CA 1
ATOM 5287 C C . GLY B 1 252 ? 37.51674 19.46572 17.76647 1.000 18.04222 302 GLY B C 1
ATOM 5288 O O . GLY B 1 252 ? 36.44729 19.94920 17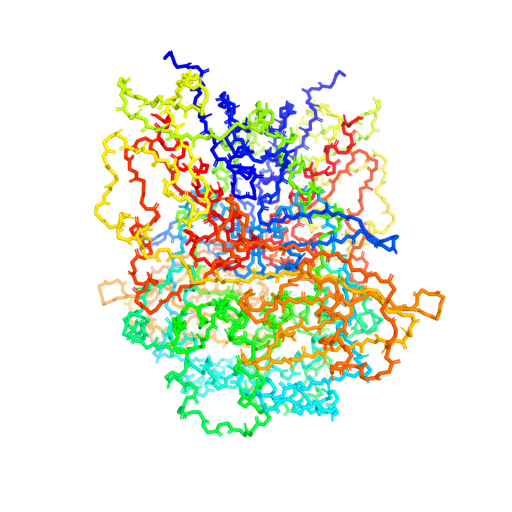.40359 1.000 19.84371 302 GLY B O 1
ATOM 5289 N N . VAL B 1 253 ? 37.62071 18.20959 18.22272 1.000 13.98891 303 VAL B N 1
ATOM 5290 C CA . VAL B 1 253 ? 36.51424 17.24160 18.25150 1.000 18.46136 303 VAL B CA 1
ATOM 5291 C C . VAL B 1 253 ? 36.68645 16.33262 19.48258 1.000 15.24674 303 VAL B C 1
ATOM 5292 O O . VAL B 1 253 ? 37.81377 16.03237 19.90281 1.000 16.74496 303 VAL B O 1
ATOM 5296 N N A VAL B 1 254 ? 35.55993 15.89879 20.05941 0.797 14.65684 304 VAL B N 1
ATOM 5297 N N B VAL B 1 254 ? 35.56937 15.88073 20.04449 0.203 14.78457 304 VAL B N 1
ATOM 5298 C CA A VAL B 1 254 ? 35.56919 14.93889 21.17643 0.797 15.05015 304 VAL B CA 1
ATOM 5299 C CA B VAL B 1 254 ? 35.58470 14.94039 21.16125 0.203 15.15866 304 VAL B CA 1
ATOM 5300 C C A VAL B 1 254 ? 34.77001 13.71598 20.76471 0.797 18.25348 304 VAL B C 1
ATOM 5301 C C B VAL B 1 254 ? 34.76629 13.71516 20.78637 0.203 18.07420 304 VAL B C 1
ATOM 5302 O O A VAL B 1 254 ? 33.68043 13.83711 20.17766 0.797 16.33473 304 VAL B O 1
ATOM 5303 O O B VAL B 1 254 ? 33.66486 13.83684 20.23449 0.203 16.35705 304 VAL B O 1
ATOM 5310 N N . VAL B 1 255 ? 35.31219 12.52893 21.08363 1.000 14.66231 305 VAL B N 1
ATOM 5311 C CA . VAL B 1 255 ? 34.61921 11.26622 20.87688 1.000 12.52931 305 VAL B CA 1
ATOM 5312 C C . VAL B 1 255 ? 34.22391 10.74424 22.24846 1.000 14.72514 305 VAL B C 1
ATOM 5313 O O . VAL B 1 255 ? 35.09117 10.38985 23.05164 1.000 17.04704 305 VAL B O 1
ATOM 5317 N N . MET B 1 256 ? 32.91836 10.66824 22.51032 1.000 16.25308 306 MET B N 1
ATOM 5318 C CA . MET B 1 256 ? 32.40636 10.16431 23.79381 1.000 15.98437 306 MET B CA 1
ATOM 5319 C C . MET B 1 256 ? 32.17175 8.65899 23.65889 1.000 15.28119 306 MET B C 1
ATOM 5320 O O . MET B 1 256 ? 31.41976 8.23888 22.77433 1.000 16.25465 306 MET B O 1
ATOM 5325 N N . THR B 1 257 ? 32.79532 7.84152 24.53981 1.000 16.72381 307 THR B N 1
ATOM 5326 C CA . THR B 1 257 ? 32.57752 6.39243 24.46996 1.000 13.46675 307 THR B CA 1
ATOM 5327 C C . THR B 1 257 ? 32.15774 5.81544 25.81116 1.000 18.20129 307 THR B C 1
ATOM 5328 O O . THR B 1 257 ? 32.06314 4.57303 25.92893 1.000 18.17446 307 THR B O 1
ATOM 5332 N N . VAL B 1 258 ? 31.85847 6.66438 26.80617 1.000 14.46092 308 VAL B N 1
ATOM 5333 C CA . VAL B 1 258 ? 31.48172 6.17113 28.12550 1.000 15.05634 308 VAL B CA 1
ATOM 5334 C C . VAL B 1 258 ? 30.15715 5.39845 28.05466 1.000 15.46317 308 VAL B C 1
ATOM 5335 O O . VAL B 1 258 ? 29.31110 5.65968 27.20000 1.000 15.02269 308 VAL B O 1
ATOM 5339 N N . PRO B 1 259 ? 29.89479 4.47719 28.98136 1.000 13.97658 309 PRO B N 1
ATOM 5340 C CA . PRO B 1 259 ? 28.63301 3.71100 28.93570 1.000 14.70421 309 PRO B CA 1
ATOM 5341 C C . PRO B 1 259 ? 27.47180 4.62899 29.18791 1.000 14.67799 309 PRO B C 1
ATOM 5342 O O . PRO B 1 259 ? 27.55165 5.57709 29.98890 1.000 16.44509 309 PRO B O 1
ATOM 5346 N N . LEU B 1 260 ? 26.36864 4.31991 28.51043 1.000 13.47146 310 LEU B N 1
ATOM 5347 C CA . LEU B 1 260 ? 25.16727 5.13967 28.62921 1.000 16.81565 310 LEU B CA 1
ATOM 5348 C C . LEU B 1 260 ? 24.78149 5.38523 30.09127 1.000 17.87025 310 LEU B C 1
ATOM 5349 O O . LEU B 1 260 ? 24.41632 6.50843 30.48634 1.000 18.33412 310 LEU B O 1
ATOM 5354 N N . ASN B 1 261 ? 24.87585 4.34877 30.91850 1.000 17.48521 311 ASN B N 1
ATOM 5355 C CA . ASN B 1 261 ? 24.38946 4.48554 32.30482 1.000 16.75017 311 ASN B CA 1
ATOM 5356 C C . ASN B 1 261 ? 25.26499 5.38844 33.15746 1.000 17.56963 311 ASN B C 1
ATOM 5357 O O . ASN B 1 261 ? 24.91674 5.60287 34.34493 1.000 20.64264 311 ASN B O 1
ATOM 5362 N N . THR B 1 262 ? 26.39433 5.88709 32.62591 1.000 19.12419 312 THR B N 1
ATOM 5363 C CA . THR B 1 262 ? 27.29142 6.77164 33.36590 1.000 18.05234 312 THR B CA 1
ATOM 5364 C C . THR B 1 262 ? 27.20809 8.21920 32.90421 1.000 19.05087 312 THR B C 1
ATOM 5365 O O . THR B 1 262 ? 27.98521 9.05773 33.40408 1.000 18.88974 312 THR B O 1
ATOM 5369 N N . TYR B 1 263 ? 26.30968 8.54293 31.96061 1.000 20.08810 313 TYR B N 1
ATOM 5370 C CA . TYR B 1 263 ? 26.29085 9.93557 31.47969 1.000 21.19606 313 TYR B CA 1
ATOM 5371 C C . TYR B 1 263 ? 25.93466 10.93109 32.57442 1.000 20.37392 313 TYR B C 1
ATOM 5372 O O . TYR B 1 263 ? 26.24230 12.12818 32.44011 1.000 21.18193 313 TYR B O 1
ATOM 5381 N N . LYS B 1 264 ? 25.33292 10.48960 33.68059 1.000 18.49945 314 LYS B N 1
ATOM 5382 C CA . LYS B 1 264 ? 25.00810 11.45414 34.71855 1.000 23.45506 314 LYS B CA 1
ATOM 5383 C C . LYS B 1 264 ? 26.25122 12.11013 35.31031 1.000 24.58895 314 LYS B C 1
ATOM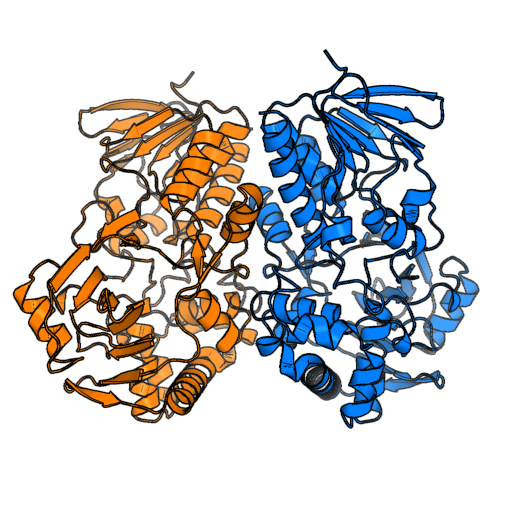 5384 O O . LYS B 1 264 ? 26.14369 13.16397 35.95378 1.000 23.20207 314 LYS B O 1
ATOM 5390 N N . HIS B 1 265 ? 27.43906 11.53677 35.10529 1.000 19.06409 315 HIS B N 1
ATOM 5391 C CA . HIS B 1 265 ? 28.63290 12.16182 35.66945 1.000 20.51593 315 HIS B CA 1
ATOM 5392 C C . HIS B 1 265 ? 29.11155 13.40097 34.89285 1.000 23.27582 315 HIS B C 1
ATOM 5393 O O . HIS B 1 265 ? 30.01057 14.10684 35.38574 1.000 22.34655 315 HIS B O 1
ATOM 5400 N N . ILE B 1 266 ? 28.57702 13.65524 33.69416 1.000 21.06867 316 ILE B N 1
ATOM 5401 C CA . ILE B 1 266 ? 29.14123 14.62478 32.74528 1.000 21.03454 316 ILE B CA 1
ATOM 5402 C C . ILE B 1 266 ? 28.12398 15.71353 32.43111 1.000 21.25306 316 ILE B C 1
ATOM 5403 O O . ILE B 1 266 ? 27.00464 15.41736 32.01255 1.000 22.29733 316 ILE B O 1
ATOM 5408 N N . ASP B 1 267 ? 28.51923 16.97834 32.61928 1.000 19.82252 317 ASP B N 1
ATOM 5409 C CA . ASP B 1 267 ? 27.67999 18.11567 32.23832 1.000 20.85548 317 ASP B CA 1
ATOM 5410 C C . ASP B 1 267 ? 28.02647 18.58235 30.82575 1.000 23.14771 317 ASP B C 1
ATOM 5411 O O . ASP B 1 267 ? 29.19612 18.86817 30.53704 1.000 26.52853 317 ASP B O 1
ATOM 5416 N N . PHE B 1 268 ? 27.01288 18.68896 29.95888 1.000 22.58290 318 PHE B N 1
ATOM 5417 C CA . PHE B 1 268 ? 27.21304 19.14531 28.57787 1.000 20.53104 318 PHE B CA 1
ATOM 5418 C C . PHE B 1 268 ? 26.69266 20.55751 28.39869 1.000 21.44327 318 PHE B C 1
ATOM 5419 O O . PHE B 1 268 ? 25.58272 20.87197 28.84806 1.000 20.32988 318 PHE B O 1
ATOM 5427 N N . THR B 1 269 ? 27.47894 21.39816 27.72731 1.000 21.29531 319 THR B N 1
ATOM 5428 C CA . THR B 1 269 ? 27.08545 22.76089 27.36385 1.000 20.54273 319 THR B CA 1
ATOM 5429 C C . THR B 1 269 ? 27.34570 22.97956 25.87549 1.000 27.20678 319 THR B C 1
ATOM 5430 O O . THR B 1 269 ? 28.49458 22.82339 25.41918 1.000 22.88359 319 THR B O 1
ATOM 5434 N N . PRO B 1 270 ? 26.32625 23.28473 25.07215 1.000 26.41855 320 PRO B N 1
ATOM 5435 C CA . PRO B 1 270 ? 24.90944 23.35526 25.43554 1.000 25.07565 320 PRO B CA 1
ATOM 5436 C C . PRO B 1 270 ? 24.38515 21.98704 25.74045 1.000 23.95462 320 PRO B C 1
ATOM 5437 O O . PRO B 1 270 ? 25.10452 20.99677 25.50555 1.000 20.63696 320 PRO B O 1
ATOM 5441 N N . ALA B 1 271 ? 23.16127 21.88292 26.27732 1.000 24.42074 321 ALA B N 1
ATOM 5442 C CA . ALA B 1 271 ? 22.60332 20.56649 26.60079 1.000 23.65703 321 ALA B CA 1
ATOM 5443 C C . ALA B 1 271 ? 22.54457 19.68972 25.36457 1.000 25.74108 321 ALA B C 1
ATOM 5444 O O . ALA B 1 271 ? 22.46486 20.18109 24.23508 1.000 21.39644 321 ALA B O 1
ATOM 5446 N N . LEU B 1 272 ? 22.56002 18.39019 25.58916 1.000 19.67318 322 LEU B N 1
ATOM 5447 C CA . LEU B 1 272 ? 22.33548 17.45327 24.48022 1.000 21.07850 322 LEU B CA 1
ATOM 5448 C C . LEU B 1 272 ? 20.87658 17.49892 24.03669 1.000 23.23042 322 LEU B C 1
ATOM 5449 O O . LEU B 1 272 ? 19.99706 18.00384 24.75073 1.000 21.13891 322 LEU B O 1
ATOM 5454 N N . SER B 1 273 ? 20.62945 16.95572 22.84338 1.000 21.76932 323 SER B N 1
ATOM 5455 C CA . SER B 1 273 ? 19.29438 16.93261 22.26660 1.000 21.77138 323 SER B CA 1
ATOM 5456 C C . SER B 1 273 ? 18.32565 16.22594 23.21343 1.000 21.95977 323 SER B C 1
ATOM 5457 O O . SER B 1 273 ? 18.71576 15.40849 24.04275 1.000 22.91081 323 SER B O 1
ATOM 5460 N N . LYS B 1 274 ? 17.03284 16.55085 23.07313 1.000 22.32952 324 LYS B N 1
ATOM 5461 C CA . LYS B 1 274 ? 16.02246 15.92294 23.92072 1.000 24.34171 324 LYS B CA 1
ATOM 5462 C C . LYS B 1 274 ? 16.02747 14.40275 23.75333 1.000 19.34773 324 LYS B C 1
ATOM 5463 O O . LYS B 1 274 ? 15.81004 13.65960 24.72583 1.000 23.06773 324 LYS B O 1
ATOM 5465 N N . GLY B 1 275 ? 16.24185 13.90816 22.52336 1.000 22.24242 325 GLY B N 1
ATOM 5466 C CA . GLY B 1 275 ? 16.26853 12.45812 22.32690 1.000 19.61792 325 GLY B CA 1
ATOM 5467 C C . GLY B 1 275 ? 17.37124 11.79143 23.11978 1.000 22.35099 325 GLY B C 1
ATOM 5468 O O . GLY B 1 275 ? 17.17282 10.72765 23.73337 1.000 25.44826 325 GLY B O 1
ATOM 5469 N N . LYS B 1 276 ? 18.56516 12.38627 23.09762 1.000 19.05763 326 LYS B N 1
ATOM 5470 C CA . LYS B 1 276 ? 19.67559 11.83724 23.89111 1.000 21.01397 326 LYS B CA 1
ATOM 5471 C C . LYS B 1 276 ? 19.39451 11.94751 25.36998 1.000 25.34898 326 LYS B C 1
ATOM 5472 O O . LYS B 1 276 ? 19.71547 11.03474 26.14924 1.000 23.23452 326 LYS B O 1
ATOM 5478 N N . GLN B 1 277 ? 18.79214 13.06609 25.79405 1.000 21.53700 327 GLN B N 1
ATOM 5479 C CA . GLN B 1 277 ? 18.45592 13.20731 27.21284 1.000 25.89843 327 GLN B CA 1
ATOM 5480 C C . GLN B 1 277 ? 17.46418 12.13374 27.65910 1.000 28.66095 327 GLN B C 1
ATOM 5481 O O . GLN B 1 277 ? 17.51944 11.64621 28.79836 1.000 29.21682 327 GLN B O 1
ATOM 5487 N N . ARG B 1 278 ? 16.52340 11.77220 26.79220 1.000 26.71871 328 ARG B N 1
ATOM 5488 C CA . ARG B 1 278 ? 15.58637 10.72097 27.16078 1.000 24.41027 328 ARG B CA 1
ATOM 5489 C C . ARG B 1 278 ? 16.32805 9.40469 27.35669 1.000 23.03839 328 ARG B C 1
ATOM 5490 O O . ARG B 1 278 ? 16.08682 8.68190 28.33266 1.000 25.56089 328 ARG B O 1
ATOM 5498 N N . PHE B 1 279 ? 17.23392 9.06513 26.42424 1.000 22.42157 329 PHE B N 1
ATOM 5499 C CA . PHE B 1 279 ? 18.00931 7.83439 26.59019 1.000 24.58666 329 PHE B CA 1
ATOM 5500 C C . PHE B 1 279 ? 18.83318 7.86137 27.87283 1.000 29.64961 329 PHE B C 1
ATOM 5501 O O . PHE B 1 279 ? 18.99118 6.82940 28.54351 1.000 27.21314 329 PHE B O 1
ATOM 5509 N N . ILE B 1 280 ? 19.41395 9.01474 28.20673 1.000 25.89121 330 ILE B N 1
ATOM 5510 C CA . ILE B 1 280 ? 20.24066 9.10166 29.41379 1.000 25.43661 330 ILE B CA 1
ATOM 5511 C C . ILE B 1 280 ? 19.39567 8.92844 30.67311 1.000 29.73521 330 ILE B C 1
ATOM 5512 O O . ILE B 1 280 ? 19.81956 8.26937 31.63766 1.000 23.31076 330 ILE B O 1
ATOM 5517 N N . LYS B 1 281 ? 18.18577 9.49351 30.68514 1.000 24.59388 331 LYS B N 1
ATOM 5518 C CA . LYS B 1 281 ? 17.29653 9.29305 31.80969 1.000 28.02628 331 LYS B CA 1
ATOM 5519 C C . LYS B 1 281 ? 16.87119 7.83354 31.92719 1.000 28.22394 331 LYS B C 1
ATOM 5520 O O . LYS B 1 281 ? 16.78029 7.30153 33.03317 1.000 25.25246 331 LYS B O 1
ATOM 5522 N N . GLU B 1 282 ? 16.60465 7.17183 30.80894 1.000 22.63134 332 GLU B N 1
ATOM 5523 C CA . GLU B 1 282 ? 16.18882 5.76023 30.84458 1.000 24.56259 332 GLU B CA 1
ATOM 5524 C C . GLU B 1 282 ? 17.33296 4.82081 31.21389 1.000 25.12256 332 GLU B C 1
ATOM 5525 O O . GLU B 1 282 ? 17.13685 3.85683 31.97303 1.000 20.51438 332 GLU B O 1
ATOM 5531 N N . GLY B 1 283 ? 18.50286 5.04471 30.66091 1.000 19.03563 333 GLY B N 1
ATOM 5532 C CA . GLY B 1 283 ? 19.60184 4.09445 30.74113 1.000 18.27486 333 GLY B CA 1
ATOM 5533 C C . GLY B 1 283 ? 19.33079 2.81278 29.94597 1.000 21.50206 333 GLY B C 1
ATOM 5534 O O . GLY B 1 283 ? 18.30618 2.64763 29.27091 1.000 18.80835 333 GLY B O 1
ATOM 5535 N N . GLN B 1 284 ? 20.28773 1.89740 30.02145 1.000 16.59077 334 GLN B N 1
ATOM 5536 C CA . GLN B 1 284 ? 20.06381 0.54653 29.52088 1.000 16.15595 334 GLN B CA 1
ATOM 5537 C C . GLN B 1 284 ? 19.85596 -0.40640 30.70178 1.000 20.55426 334 GLN B C 1
ATOM 5538 O O . GLN B 1 284 ? 20.16811 -0.07892 31.85005 1.000 20.23371 334 GLN B O 1
ATOM 5544 N N . LEU B 1 285 ? 19.31944 -1.60748 30.40162 1.000 19.04569 335 LEU B N 1
ATOM 5545 C CA . LEU B 1 285 ? 18.65052 -2.43809 31.42539 1.000 18.39253 335 LEU B CA 1
ATOM 5546 C C . LEU B 1 285 ? 19.60934 -3.19429 32.33367 1.000 21.06903 335 LEU B C 1
ATOM 5547 O O . LEU B 1 285 ? 19.25197 -3.49318 33.47869 1.000 18.97272 335 LEU B O 1
ATOM 5552 N N . SER B 1 286 ? 20.75800 -3.65424 31.81757 1.000 17.24286 336 SER B N 1
ATOM 5553 C CA . SER B 1 286 ? 21.44615 -4.77757 32.48413 1.000 17.48066 336 SER B CA 1
ATOM 5554 C C . SER B 1 286 ? 21.96590 -4.43615 33.88174 1.000 20.10589 336 SER B C 1
ATOM 5555 O O . SER B 1 286 ? 22.55762 -3.38562 34.11882 1.000 18.74385 336 SER B O 1
ATOM 5558 N N . LYS B 1 287 ? 21.75488 -5.36082 34.81431 1.000 17.91536 337 LYS B N 1
ATOM 5559 C CA . LYS B 1 287 ? 22.19205 -5.25422 36.19778 1.000 18.63939 337 LYS B CA 1
ATOM 5560 C C . LYS B 1 287 ? 23.10398 -6.43548 36.59664 1.000 24.21489 337 LYS B C 1
ATOM 5561 O O . LYS B 1 287 ? 23.08989 -6.91564 37.75170 1.000 22.30320 337 LYS B O 1
ATOM 5567 N N . GLY B 1 288 ? 23.95497 -6.86491 35.64962 1.000 20.20839 338 GLY B N 1
ATOM 5568 C CA . GLY B 1 288 ? 24.68466 -8.11560 35.75284 1.000 24.47252 338 GLY B CA 1
ATOM 5569 C C . GLY B 1 288 ? 26.00878 -8.00051 36.52204 1.000 22.16683 338 GLY B C 1
ATOM 5570 O O . GLY B 1 288 ? 26.47824 -6.91192 36.87489 1.000 19.02484 338 GLY B O 1
ATOM 5571 N N . ALA B 1 289 ? 26.58886 -9.15979 36.76389 1.000 14.32039 339 ALA B N 1
ATOM 5572 C CA . ALA B 1 289 ? 27.88894 -9.28160 37.41840 1.000 16.44202 339 ALA B CA 1
ATOM 5573 C C . ALA B 1 289 ? 28.52859 -10.57402 36.92534 1.000 17.24466 339 ALA B C 1
ATOM 5574 O O . ALA B 1 289 ? 27.88410 -11.37231 36.23457 1.000 18.35632 339 ALA B O 1
ATOM 5576 N N . LYS B 1 290 ? 29.79200 -10.80047 37.31150 1.000 15.73481 340 LYS B N 1
ATOM 5577 C CA . LYS B 1 290 ? 30.45690 -12.01568 36.84430 1.000 16.28278 340 LYS B CA 1
ATOM 5578 C C . LYS B 1 290 ? 31.41001 -12.51045 37.90132 1.000 19.53535 340 LYS B C 1
ATOM 5579 O O . LYS B 1 290 ? 31.99103 -11.70370 38.63613 1.000 20.35834 340 LYS B O 1
ATOM 5585 N N . LEU B 1 291 ? 31.60439 -13.82861 37.95231 1.000 13.97464 341 LEU B N 1
ATOM 5586 C CA . LEU B 1 291 ? 32.53803 -14.41021 38.90991 1.000 18.69202 341 LEU B CA 1
ATOM 5587 C C . LEU B 1 291 ? 33.07206 -15.76719 38.43934 1.000 19.39919 341 LEU B C 1
ATOM 5588 O O . LEU B 1 291 ? 32.42681 -16.48586 37.66347 1.000 18.30149 341 LEU B O 1
ATOM 5593 N N . TYR B 1 292 ? 34.28550 -16.08758 38.89165 1.000 17.05146 342 TYR B N 1
ATOM 5594 C CA . TYR B 1 292 ? 34.88379 -17.40650 38.76083 1.000 15.19589 342 TYR B CA 1
ATOM 5595 C C . TYR B 1 292 ? 34.95486 -18.06178 40.12898 1.000 19.85452 342 TYR B C 1
ATOM 5596 O O . TYR B 1 292 ? 35.27141 -17.40911 41.13469 1.000 19.27618 342 TYR B O 1
ATOM 5605 N N . VAL B 1 293 ? 34.75242 -19.36639 40.15030 1.000 16.39653 343 VAL B N 1
ATOM 5606 C CA . VAL B 1 293 ? 34.86448 -20.13997 41.38382 1.000 17.05781 343 VAL B CA 1
ATOM 5607 C C . VAL B 1 293 ? 35.80707 -21.30881 41.14595 1.000 21.11156 343 VAL B C 1
ATOM 5608 O O . VAL B 1 293 ? 35.70641 -21.99147 40.12506 1.000 19.75882 343 VAL B O 1
ATOM 5612 N N . HIS B 1 294 ? 36.72407 -21.52528 42.07676 1.000 20.48270 344 HIS B N 1
ATOM 5613 C CA . HIS B 1 294 ? 37.61398 -22.66786 42.08262 1.000 21.74809 344 HIS B CA 1
ATOM 5614 C C . HIS B 1 294 ? 37.09317 -23.66224 43.11292 1.000 19.50628 344 HIS B C 1
ATOM 5615 O O . HIS B 1 294 ? 37.02251 -23.35167 44.32270 1.000 23.31357 344 HIS B O 1
ATOM 5622 N N . VAL B 1 295 ? 36.74967 -24.88102 42.63674 1.000 21.88016 345 VAL B N 1
ATOM 5623 C CA . VAL B 1 295 ? 36.34197 -25.98841 43.51194 1.000 23.81440 345 VAL B CA 1
ATOM 5624 C C . VAL B 1 295 ? 37.37947 -27.09935 43.41076 1.000 24.33327 345 VAL B C 1
ATOM 5625 O O . VAL B 1 295 ? 38.06092 -27.27265 42.38649 1.000 21.45651 345 VAL B O 1
ATOM 5629 N N . LYS B 1 296 ? 37.48428 -27.86465 44.49039 1.000 21.86706 346 LYS B N 1
ATOM 5630 C CA . LYS B 1 296 ? 38.49897 -28.91369 44.60687 1.000 22.64624 346 LYS B CA 1
ATOM 5631 C C . LYS B 1 296 ? 38.17371 -30.10618 43.69676 1.000 28.10931 346 LYS B C 1
ATOM 5632 O O . LYS B 1 296 ? 39.07619 -30.70717 43.11137 1.000 23.50087 346 LYS B O 1
ATOM 5638 N N . GLN B 1 297 ? 36.89273 -30.44414 43.53549 1.000 22.80652 347 GLN B N 1
ATOM 5639 C CA . GLN B 1 297 ? 36.52350 -31.57580 42.68684 1.000 29.11921 347 GLN B CA 1
ATOM 5640 C C . GLN B 1 297 ? 36.72576 -31.25096 41.20442 1.000 29.39354 347 GLN B C 1
ATOM 5641 O O . GLN B 1 297 ? 36.65149 -30.09209 40.78838 1.000 23.56976 347 GLN B O 1
ATOM 5647 N N . ASN B 1 298 ? 37.00101 -32.29732 40.41822 1.000 23.51720 348 ASN B N 1
ATOM 5648 C CA . ASN B 1 298 ? 37.06992 -32.22710 38.95363 1.000 25.86343 348 ASN B CA 1
ATOM 5649 C C . ASN B 1 298 ? 35.67741 -32.56139 38.42152 1.000 22.97833 348 ASN B C 1
ATOM 5650 O O . ASN B 1 298 ? 35.29089 -33.73365 38.33583 1.000 23.71889 348 ASN B O 1
ATOM 5655 N N . LEU B 1 299 ? 34.91365 -31.52408 38.09854 1.000 21.87231 349 LEU B N 1
ATOM 5656 C CA . LEU B 1 299 ? 33.58620 -31.66409 37.52951 1.000 20.65246 349 LEU B CA 1
ATOM 5657 C C . LEU B 1 299 ? 33.58168 -31.93359 36.02113 1.000 26.83310 349 LEU B C 1
ATOM 5658 O O . LEU B 1 299 ? 32.51564 -32.20693 35.45968 1.000 21.48232 349 LEU B O 1
ATOM 5663 N N . GLY B 1 300 ? 34.72859 -31.86216 35.35910 1.000 25.31787 350 GLY B N 1
ATOM 5664 C CA . GLY B 1 300 ? 34.73272 -32.06340 33.90917 1.000 21.64115 350 GLY B CA 1
ATOM 5665 C C . GLY B 1 300 ? 34.13786 -30.87316 33.17578 1.000 21.92522 350 GLY B C 1
ATOM 5666 O O . GLY B 1 300 ? 34.17572 -29.72887 33.64061 1.000 21.93756 350 GLY B O 1
ATOM 5667 N N . ARG B 1 301 ? 33.57803 -31.13997 32.00585 1.000 17.09131 351 ARG B N 1
ATOM 5668 C CA . ARG B 1 301 ? 33.06256 -30.07395 31.15171 1.000 17.53196 351 ARG B CA 1
ATOM 5669 C C . ARG B 1 301 ? 31.58230 -29.93539 31.44581 1.000 18.83543 351 ARG B C 1
ATOM 5670 O O . ARG B 1 301 ? 30.80250 -30.84709 31.14362 1.000 18.38437 351 ARG B O 1
ATOM 5678 N N . VAL B 1 302 ? 31.20406 -28.82181 32.08944 1.000 17.59911 352 VAL B N 1
ATOM 5679 C CA . VAL B 1 302 ? 29.82236 -28.64002 32.54957 1.000 15.15166 352 VAL B CA 1
ATOM 5680 C C . VAL B 1 302 ? 29.25998 -27.35178 31.96528 1.000 18.09291 352 VAL B C 1
ATOM 5681 O O . VAL B 1 302 ? 29.98439 -26.40636 31.58118 1.000 17.16336 352 VAL B O 1
ATOM 5685 N N . PHE B 1 303 ? 27.91005 -27.34028 31.87659 1.000 14.61375 353 PHE B N 1
ATOM 5686 C CA . PHE B 1 303 ? 27.14280 -26.19324 31.45445 1.000 13.92281 353 PHE B CA 1
ATOM 5687 C C . PHE B 1 303 ? 25.82161 -26.17684 32.24284 1.000 17.10027 353 PHE B C 1
ATOM 5688 O O . PHE B 1 303 ? 25.16000 -27.21566 32.37873 1.000 16.21871 353 PHE B O 1
ATOM 5696 N N . ALA B 1 304 ? 25.42785 -25.00111 32.73645 1.000 15.30609 354 ALA B N 1
ATOM 5697 C CA . ALA B 1 304 ? 24.15185 -24.92656 33.44118 1.000 13.55133 354 ALA B CA 1
ATOM 5698 C C . ALA B 1 304 ? 23.48183 -23.61113 33.14906 1.000 14.70162 354 ALA B C 1
ATOM 5699 O O . ALA B 1 304 ? 24.17242 -22.57263 33.00831 1.000 14.15931 354 ALA B O 1
ATOM 5701 N N . PHE B 1 305 ? 22.13251 -23.68035 33.00653 1.000 14.41411 355 PHE B N 1
ATOM 5702 C CA . PHE B 1 305 ? 21.25972 -22.50168 33.03175 1.000 15.66855 355 PHE B CA 1
ATOM 5703 C C . PHE B 1 305 ? 20.58623 -22.46344 34.41024 1.000 13.82530 355 PHE B C 1
ATOM 5704 O O . PHE B 1 305 ? 20.23110 -23.51753 34.95157 1.000 15.50210 355 PHE B O 1
ATOM 5712 N N . ALA B 1 306 ? 20.35177 -21.25970 34.94786 1.000 13.23063 356 ALA B N 1
ATOM 5713 C CA . ALA B 1 306 ? 19.43990 -21.08601 36.07200 1.000 15.17957 356 ALA B CA 1
ATOM 5714 C C . ALA B 1 306 ? 18.46973 -19.95912 35.71276 1.000 15.70372 356 ALA B C 1
ATOM 5715 O O . ALA B 1 306 ? 18.88159 -18.90817 35.20993 1.000 15.20062 356 ALA B O 1
ATOM 5717 N N . ASP B 1 307 ? 17.19050 -20.17685 35.96770 1.000 15.55033 357 ASP B N 1
ATOM 5718 C CA . ASP B 1 307 ? 16.16145 -19.19681 35.59207 1.000 16.04158 357 ASP B CA 1
ATOM 5719 C C . ASP B 1 307 ? 16.24367 -17.96394 36.50063 1.000 19.42708 357 ASP B C 1
ATOM 5720 O O . ASP B 1 307 ? 17.01932 -17.90130 37.48935 1.000 16.59466 357 ASP B O 1
ATOM 5725 N N . GLU B 1 308 ? 15.42508 -16.96032 36.17018 1.000 16.77842 358 GLU B N 1
ATOM 5726 C CA . GLU B 1 308 ? 15.71708 -15.60099 36.59788 1.000 15.68717 358 GLU B CA 1
ATOM 5727 C C . GLU B 1 308 ? 15.46331 -15.36454 38.07218 1.000 19.19362 358 GLU B C 1
ATOM 5728 O O . GLU B 1 308 ? 15.93723 -14.36027 38.60771 1.000 19.97852 358 GLU B O 1
ATOM 5734 N N . GLN B 1 309 ? 14.79077 -16.26571 38.76449 1.000 18.21118 359 GLN B N 1
ATOM 5735 C CA . GLN B 1 309 ? 14.59286 -16.07974 40.19931 1.000 18.80852 359 GLN B CA 1
ATOM 5736 C C . GLN B 1 309 ? 15.78279 -16.62467 40.97553 1.000 23.62014 359 GLN B C 1
ATOM 5737 O O . GLN B 1 309 ? 15.80730 -16.52359 42.20568 1.000 21.75981 359 GLN B O 1
ATOM 5743 N N . GLN B 1 310 ? 16.75614 -17.21137 40.29111 1.000 20.06530 360 GLN B N 1
ATOM 5744 C CA . GLN B 1 310 ? 17.95492 -17.80713 40.87675 1.000 17.64097 360 GLN B CA 1
ATOM 5745 C C . GLN B 1 310 ? 19.20154 -17.06248 40.42264 1.000 19.18504 360 GLN B C 1
ATOM 5746 O O . GLN B 1 310 ? 19.19788 -16.38598 39.36912 1.000 18.65729 360 GLN B O 1
ATOM 5752 N N . PRO B 1 311 ? 20.30076 -17.14735 41.19477 1.000 16.21571 361 PRO B N 1
ATOM 5753 C CA . PRO B 1 311 ? 21.45146 -16.25653 40.91753 1.000 20.62553 361 PRO B CA 1
ATOM 5754 C C . PRO B 1 311 ? 22.47195 -16.70208 39.86534 1.000 19.26395 361 PRO B C 1
ATOM 5755 O O . PRO B 1 311 ? 23.06919 -15.84456 39.16004 1.000 18.96780 361 PRO B O 1
ATOM 5759 N N . LEU B 1 312 ? 22.74789 -18.00649 39.75282 1.000 16.35400 362 LEU B N 1
ATOM 5760 C CA . LEU B 1 312 ? 23.87509 -18.45620 38.91354 1.000 14.30779 362 LEU B CA 1
ATOM 5761 C C . LEU B 1 312 ? 23.36983 -18.80241 37.51178 1.000 17.15758 362 LEU B C 1
ATOM 5762 O O . LEU B 1 312 ? 23.30634 -19.95992 37.11658 1.000 17.22585 362 LEU B O 1
ATOM 5767 N N . ASN B 1 313 ? 23.03483 -17.74905 36.73638 1.000 14.13586 363 ASN B N 1
ATOM 5768 C CA . ASN B 1 313 ? 22.18987 -17.97447 35.55993 1.000 12.83759 363 ASN B CA 1
ATOM 5769 C C . ASN B 1 313 ? 22.91737 -18.65237 34.42628 1.000 15.49187 363 ASN B C 1
ATOM 5770 O O . ASN B 1 313 ? 22.27576 -19.38986 33.67689 1.000 14.61304 363 ASN B O 1
ATOM 5775 N N . TRP B 1 314 ? 24.23194 -18.43281 34.27527 1.000 12.37072 364 TRP B N 1
ATOM 5776 C CA . TRP B 1 314 ? 24.95630 -19.06870 33.15805 1.000 12.10298 364 TRP B CA 1
ATOM 5777 C C . TRP B 1 314 ? 26.28821 -19.58172 33.67932 1.000 17.63523 364 TRP B C 1
ATOM 5778 O O . TRP B 1 314 ? 27.16281 -18.77472 34.05927 1.000 20.10730 364 TRP B O 1
ATOM 5789 N N . VAL B 1 315 ? 26.45584 -20.90616 33.72574 1.000 15.63146 365 VAL B N 1
ATOM 5790 C CA . VAL B 1 315 ? 27.66177 -21.52927 34.27276 1.000 16.97375 365 VAL B CA 1
ATOM 5791 C C . VAL B 1 315 ? 28.31809 -22.38611 33.18191 1.000 17.09719 365 VAL B C 1
ATOM 5792 O O . VAL B 1 315 ? 27.64234 -23.18534 32.53265 1.000 15.50282 365 VAL B O 1
ATOM 5796 N N . GLN B 1 316 ? 29.63631 -22.25266 33.00720 1.000 14.03593 366 GLN B N 1
ATOM 5797 C CA . GLN B 1 316 ? 30.35400 -23.20189 32.17188 1.000 13.62053 366 GLN B CA 1
ATOM 5798 C C . GLN B 1 316 ? 31.76609 -23.37751 32.70266 1.000 21.36148 366 GLN B C 1
ATOM 5799 O O . GLN B 1 316 ? 32.22005 -22.65684 33.59760 1.000 20.81621 366 GLN B O 1
ATOM 5805 N N . THR B 1 317 ? 32.43538 -24.41620 32.20491 1.000 15.72522 367 THR B N 1
ATOM 5806 C CA . THR B 1 317 ? 33.79869 -24.72389 32.68371 1.000 16.98001 367 THR B CA 1
ATOM 5807 C C . THR B 1 317 ? 34.84030 -23.83256 32.01007 1.000 22.29737 367 THR B C 1
ATOM 5808 O O . THR B 1 317 ? 34.85912 -23.67359 30.78654 1.000 16.69042 367 THR B O 1
ATOM 5812 N N . ARG B 1 318 ? 35.72296 -23.24527 32.80655 1.000 17.60669 368 ARG B N 1
ATOM 5813 C CA . ARG B 1 318 ? 36.89367 -22.54990 32.27124 1.000 16.21080 368 ARG B CA 1
ATOM 5814 C C . ARG B 1 318 ? 38.14147 -23.44199 32.25535 1.000 20.38925 368 ARG B C 1
ATOM 5815 O O . ARG B 1 318 ? 38.96159 -23.33398 31.33211 1.000 20.48634 368 ARG B O 1
ATOM 5823 N N . ASP B 1 319 ? 38.33064 -24.28154 33.27386 1.000 19.82701 369 ASP B N 1
ATOM 5824 C CA . ASP B 1 319 ? 39.45642 -25.21652 33.30787 1.000 19.87473 369 ASP B CA 1
ATOM 5825 C C . ASP B 1 319 ? 39.10001 -26.37302 34.22969 1.000 21.95742 369 ASP B C 1
ATOM 5826 O O . ASP B 1 319 ? 38.23299 -26.23591 35.11254 1.000 23.02603 369 ASP B O 1
ATOM 5831 N N . TYR B 1 320 ? 39.73638 -27.52544 33.99800 1.000 20.73341 370 TYR B N 1
ATOM 5832 C CA . TYR B 1 320 ? 39.45444 -28.72013 34.80881 1.000 21.36897 370 TYR B CA 1
ATOM 5833 C C . TYR B 1 320 ? 40.59550 -29.72358 34.67374 1.000 27.97110 370 TYR B C 1
ATOM 5834 O O . TYR B 1 320 ? 41.18357 -29.86793 33.60216 1.000 23.08243 370 TYR B O 1
ATOM 5843 N N . SER B 1 321 ? 40.86610 -30.44588 35.76519 1.000 25.88273 371 SER B N 1
ATOM 5844 C CA . SER B 1 321 ? 41.80098 -31.55299 35.75975 1.000 24.69033 371 SER B CA 1
ATOM 5845 C C . SER B 1 321 ? 41.76638 -32.19642 37.13291 1.000 30.37238 371 SER B C 1
ATOM 5846 O O . SER B 1 321 ? 41.28329 -31.60510 38.09313 1.000 23.40167 371 SER B O 1
ATOM 5849 N N . ASP B 1 322 ? 42.31589 -33.41290 37.22776 1.000 29.84444 372 ASP B N 1
ATOM 5850 C CA . ASP B 1 322 ? 42.40127 -34.02233 38.55794 1.000 34.08784 372 ASP B CA 1
ATOM 5851 C C . ASP B 1 322 ? 43.34367 -33.23006 39.46060 1.000 30.14372 372 ASP B C 1
ATOM 5852 O O . ASP B 1 322 ? 43.07550 -33.06482 40.65701 1.000 34.31042 372 ASP B O 1
ATOM 5857 N N . GLU B 1 323 ? 44.43335 -32.68761 38.90126 1.000 32.50525 373 GLU B N 1
ATOM 5858 C CA . GLU B 1 323 ? 45.38835 -31.98898 39.75322 1.000 36.67966 373 GLU B CA 1
ATOM 5859 C C . GLU B 1 323 ? 44.84316 -30.64090 40.23051 1.000 34.87877 373 GLU B C 1
ATOM 5860 O O . GLU B 1 323 ? 45.10561 -30.24348 41.37078 1.000 37.96914 373 GLU B O 1
ATOM 5862 N N . LEU B 1 324 ? 44.08484 -29.92343 39.38161 1.000 30.62133 374 LEU B N 1
ATOM 5863 C CA . LEU B 1 324 ? 43.61672 -28.56417 39.68517 1.000 30.66945 374 LEU B CA 1
ATOM 5864 C C . LEU B 1 324 ? 42.23530 -28.51529 40.34203 1.000 31.43260 374 LEU B C 1
ATOM 5865 O O . LEU B 1 324 ? 41.94183 -27.55710 41.06536 1.000 32.87157 374 LEU B O 1
ATOM 5870 N N . GLY B 1 325 ? 41.36253 -29.47954 40.07487 1.000 24.34663 375 GLY B N 1
ATOM 5871 C CA . GLY B 1 325 ? 39.95509 -29.27275 40.39291 1.000 25.65844 375 GLY B CA 1
ATOM 5872 C C . GLY B 1 325 ? 39.26307 -28.62803 39.19931 1.000 26.55151 375 GLY B C 1
ATOM 5873 O O . GLY B 1 325 ? 39.57673 -28.96351 38.04897 1.000 33.66480 375 GLY B O 1
ATOM 5874 N N . THR B 1 326 ? 38.36141 -27.66561 39.43554 1.000 21.15903 376 THR B N 1
ATOM 5875 C CA . THR B 1 326 ? 37.63280 -27.02324 38.34859 1.000 19.16947 376 THR B CA 1
ATOM 5876 C C . THR B 1 326 ? 37.56901 -25.52014 38.61296 1.000 20.91622 376 THR B C 1
ATOM 5877 O O . THR B 1 326 ? 37.38001 -25.08214 39.76178 1.000 18.90400 376 THR B O 1
ATOM 5881 N N . ILE B 1 327 ? 37.76431 -24.73649 37.55323 1.000 19.11653 377 ILE B N 1
ATOM 5882 C CA . ILE B 1 327 ? 37.42398 -23.32431 37.56495 1.000 16.82299 377 ILE B CA 1
ATOM 5883 C C . ILE B 1 327 ? 36.13832 -23.15965 36.75559 1.000 21.86364 377 ILE B C 1
ATOM 5884 O O . ILE B 1 327 ? 36.08978 -23.51121 35.55761 1.000 17.92169 377 ILE B O 1
ATOM 5889 N N . LEU B 1 328 ? 35.08490 -22.64628 37.40170 1.000 17.19811 378 LEU B N 1
ATOM 5890 C CA . LEU B 1 328 ? 33.81816 -22.36289 36.72843 1.000 16.00644 378 LEU B CA 1
ATOM 5891 C C . LEU B 1 328 ? 33.70053 -20.87260 36.45912 1.000 18.75196 378 LEU B C 1
ATOM 5892 O O . LEU B 1 328 ? 34.02589 -20.04963 37.32357 1.000 19.04029 378 LEU B O 1
ATOM 5897 N N . SER B 1 329 ? 33.26568 -20.53603 35.23878 1.000 15.16201 379 SER B N 1
ATOM 5898 C CA . SER B 1 329 ? 32.90309 -19.19421 34.85050 1.000 14.13824 379 SER B CA 1
ATOM 5899 C C . SER B 1 329 ? 31.38937 -19.05328 35.02168 1.000 17.15982 379 SER B C 1
ATOM 5900 O O . SER B 1 329 ? 30.62017 -19.83860 34.43147 1.000 15.61690 379 SER B O 1
ATOM 5903 N N . ILE B 1 330 ? 30.96327 -18.05201 35.79551 1.000 14.07790 380 ILE B N 1
ATOM 5904 C CA . ILE B 1 330 ? 29.56791 -17.87625 36.14217 1.000 14.25581 380 ILE B CA 1
ATOM 5905 C C . ILE B 1 330 ? 29.19012 -16.44371 35.83556 1.000 15.67777 380 ILE B C 1
ATOM 5906 O O . ILE B 1 330 ? 29.81955 -15.51512 36.36616 1.000 18.79321 380 ILE B O 1
ATOM 5911 N N . THR B 1 331 ? 28.15599 -16.25021 35.00675 1.000 13.72629 381 THR B N 1
ATOM 5912 C CA . THR B 1 331 ? 27.61976 -14.91248 34.76392 1.000 14.32139 381 THR B CA 1
ATOM 5913 C C . THR B 1 331 ? 26.24890 -14.79540 35.42050 1.000 18.00441 381 THR B C 1
ATOM 5914 O O . THR B 1 331 ? 25.39761 -15.68212 35.27437 1.000 15.54848 381 THR B O 1
ATOM 5918 N N . ILE B 1 332 ? 26.04022 -13.65062 36.07975 1.000 16.15415 382 ILE B N 1
ATOM 5919 C CA . ILE B 1 332 ? 24.87322 -13.37482 36.91967 1.000 14.93301 382 ILE B CA 1
ATOM 5920 C C . ILE B 1 332 ? 24.04359 -12.29859 36.21555 1.000 16.24218 382 ILE B C 1
ATOM 5921 O O . ILE B 1 332 ? 24.56669 -11.21006 35.88382 1.000 14.05600 382 ILE B O 1
ATOM 5926 N N . ALA B 1 333 ? 22.74810 -12.58894 36.02017 1.000 14.22383 383 ALA B N 1
ATOM 5927 C CA . ALA B 1 333 ? 21.86575 -11.62255 35.32461 1.000 16.85571 383 ALA B CA 1
ATOM 5928 C C . ALA B 1 333 ? 21.59159 -10.38571 36.18147 1.000 20.70568 383 ALA B C 1
ATOM 5929 O O . ALA B 1 333 ? 21.62642 -9.25143 35.67420 1.000 16.83728 383 ALA B O 1
ATOM 5931 N N . ARG B 1 334 ? 21.26407 -10.58760 37.48752 1.000 16.99925 384 ARG B N 1
ATOM 5932 C CA . ARG B 1 334 ? 20.83061 -9.48691 38.35461 1.000 21.30957 384 ARG B CA 1
ATOM 5933 C C . ARG B 1 334 ? 21.60134 -9.51252 39.66286 1.000 22.11810 384 ARG B C 1
ATOM 5934 O O . ARG B 1 334 ? 21.50425 -10.47396 40.45647 1.000 18.24104 384 ARG B O 1
ATOM 5942 N N . LYS B 1 335 ? 22.37748 -8.45797 39.88203 1.000 22.75168 385 LYS B N 1
ATOM 5943 C CA . LYS B 1 335 ? 23.20395 -8.38522 41.07727 1.000 22.64389 385 LYS B CA 1
ATOM 5944 C C . LYS B 1 335 ? 22.36334 -8.38256 42.34472 1.000 26.35333 385 LYS B C 1
ATOM 5945 O O . LYS B 1 335 ? 22.89165 -8.72052 43.41902 1.000 24.87853 385 LYS B O 1
ATOM 5951 N N . GLU B 1 336 ? 21.05752 -8.03300 42.25909 1.000 25.84476 386 GLU B N 1
ATOM 5952 C CA . GLU B 1 336 ? 20.23056 -8.12063 43.47156 1.000 29.17275 386 GLU B CA 1
ATOM 5953 C C . GLU B 1 336 ? 19.98343 -9.56402 43.93372 1.000 33.01174 386 GLU B C 1
ATOM 5954 O O . GLU B 1 336 ? 19.55740 -9.76803 45.07836 1.000 28.93488 386 GLU B O 1
ATOM 5960 N N . THR B 1 337 ? 20.22579 -10.57519 43.09027 1.000 24.83833 387 THR B N 1
ATOM 5961 C CA . THR B 1 337 ? 20.02699 -11.97353 43.52805 1.000 24.64821 387 THR B CA 1
ATOM 5962 C C . THR B 1 337 ? 21.20880 -12.53128 44.31254 1.000 27.29554 387 THR B C 1
ATOM 5963 O O . THR B 1 337 ? 21.08469 -13.56059 44.97834 1.000 21.51335 387 THR B O 1
ATOM 5967 N N . ILE B 1 338 ? 22.37779 -11.92498 44.20756 1.000 24.16800 388 ILE B N 1
ATOM 5968 C CA . ILE B 1 338 ? 23.54788 -12.43628 44.90562 1.000 27.10703 388 ILE B CA 1
ATOM 5969 C C . ILE B 1 338 ? 24.57790 -11.31578 44.96746 1.000 28.56930 388 ILE B C 1
ATOM 5970 O O . ILE B 1 338 ? 24.74697 -10.54269 44.00965 1.000 28.53521 388 ILE B O 1
ATOM 5975 N N . ASP B 1 339 ? 25.23604 -11.21869 46.10571 1.000 28.09227 389 ASP B N 1
ATOM 5976 C CA . ASP B 1 339 ? 26.38249 -10.32364 46.26432 1.000 34.48278 389 ASP B CA 1
ATOM 5977 C C . ASP B 1 339 ? 27.62588 -11.13077 45.89906 1.000 27.55650 389 ASP B C 1
ATOM 5978 O O . ASP B 1 339 ? 28.13786 -11.90540 46.72414 1.000 28.24567 389 ASP B O 1
ATOM 5983 N N . VAL B 1 340 ? 28.10083 -10.94537 44.65940 1.000 26.83247 390 VAL B N 1
ATOM 5984 C CA . VAL B 1 340 ? 29.22199 -11.73939 44.15955 1.000 22.86348 390 VAL B CA 1
ATOM 5985 C C . VAL B 1 340 ? 30.47988 -11.51162 44.98833 1.000 32.17334 390 VAL B C 1
ATOM 5986 O O . VAL B 1 340 ? 31.38263 -12.34730 44.94221 1.000 26.71987 390 VAL B O 1
ATOM 5990 N N . ASN B 1 341 ? 30.55266 -10.41553 45.76313 1.000 30.78689 391 ASN B N 1
ATOM 5991 C CA . ASN B 1 341 ? 31.70095 -10.15281 46.64663 1.000 37.65626 391 ASN B CA 1
ATOM 5992 C C . ASN B 1 341 ? 31.50528 -10.70419 48.05050 1.000 36.00840 391 ASN B C 1
ATOM 5993 O O . ASN B 1 341 ? 32.30313 -10.41234 48.95136 1.000 34.77525 391 ASN B O 1
ATOM 5998 N N . ASP B 1 342 ? 30.46055 -11.49184 48.27346 1.000 36.86569 392 ASP B N 1
ATOM 5999 C CA . ASP B 1 342 ? 30.21228 -12.10249 49.58849 1.000 35.95760 392 ASP B CA 1
ATOM 6000 C C . ASP B 1 342 ? 30.53383 -13.58600 49.43514 1.000 43.41833 392 ASP B C 1
ATOM 6001 O O . ASP B 1 342 ? 29.75265 -14.33810 48.82114 1.000 33.76491 392 ASP B O 1
ATOM 6006 N N . ARG B 1 343 ? 31.69330 -13.99990 49.95976 1.000 32.40429 393 ARG B N 1
ATOM 6007 C CA . ARG B 1 343 ? 32.17513 -15.34693 49.65552 1.000 41.90204 393 ARG B CA 1
ATOM 6008 C C . ARG B 1 343 ? 31.25627 -16.41244 50.23962 1.000 35.73791 393 ARG B C 1
ATOM 6009 O O . ARG B 1 343 ? 31.06157 -17.47193 49.63427 1.000 34.29834 393 ARG B O 1
ATOM 6017 N N . ASP B 1 344 ? 30.70367 -16.15949 51.41731 1.000 39.43501 394 ASP B N 1
ATOM 6018 C CA . ASP B 1 344 ? 29.82071 -17.15238 52.03015 1.000 41.21796 394 ASP B CA 1
ATOM 6019 C C . ASP B 1 344 ? 28.58753 -17.38264 51.16189 1.000 37.37072 394 ASP B C 1
ATOM 6020 O O . ASP B 1 344 ? 28.18279 -18.52690 50.92657 1.000 32.06241 394 ASP B O 1
ATOM 6025 N N . ALA B 1 345 ? 27.97770 -16.28692 50.68308 1.000 29.31537 395 ALA B N 1
ATOM 6026 C CA . ALA B 1 345 ? 26.80308 -16.40068 49.83357 1.000 31.14550 395 ALA B CA 1
ATOM 6027 C C . ALA B 1 345 ? 27.13554 -17.18051 48.56418 1.000 31.00674 395 ALA B C 1
ATOM 6028 O O . ALA B 1 345 ? 26.37048 -18.05296 48.12596 1.000 28.33364 395 ALA B O 1
ATOM 6030 N N . VAL B 1 346 ? 28.25910 -16.83405 47.93323 1.000 32.29920 396 VAL B N 1
ATOM 6031 C CA . VAL B 1 346 ? 28.66553 -17.51431 46.69964 1.000 28.81755 396 VAL B CA 1
ATOM 6032 C C . VAL B 1 346 ? 28.82108 -19.00762 46.95894 1.000 27.83780 396 VAL B C 1
ATOM 6033 O O . VAL B 1 346 ? 28.38664 -19.84748 46.15797 1.000 27.26153 396 VAL B O 1
ATOM 6037 N N . THR B 1 347 ? 29.44871 -19.36265 48.07987 1.000 24.35889 397 THR B N 1
ATOM 6038 C CA . THR B 1 347 ? 29.67934 -20.78104 48.34707 1.000 25.39335 397 THR B CA 1
ATOM 6039 C C . THR B 1 347 ? 28.35439 -21.51428 48.50578 1.000 31.50502 397 THR B C 1
ATOM 6040 O O . THR B 1 347 ? 28.18596 -22.65397 48.01215 1.000 27.55815 397 THR B O 1
ATOM 6044 N N . ARG B 1 348 ? 27.40452 -20.86964 49.19899 1.000 27.66152 398 ARG B N 1
ATOM 6045 C CA . ARG B 1 348 ? 26.06912 -21.46622 49.37169 1.000 29.41392 398 ARG B CA 1
ATOM 6046 C C . ARG B 1 348 ? 25.41361 -21.71267 48.01333 1.000 30.07788 398 ARG B C 1
ATOM 6047 O O . ARG B 1 348 ? 24.88195 -22.80058 47.74531 1.000 29.31151 398 ARG B O 1
ATOM 6049 N N . GLU B 1 349 ? 25.45534 -20.69947 47.13763 1.000 24.88032 399 GLU B N 1
ATOM 6050 C CA . GLU B 1 349 ? 24.73394 -20.83917 45.86001 1.000 22.26762 399 GLU B CA 1
ATOM 6051 C C . GLU B 1 349 ? 25.40235 -21.86905 44.96002 1.000 21.23285 399 GLU B C 1
ATOM 6052 O O . GLU B 1 349 ? 24.73264 -22.67418 44.30105 1.000 24.30074 399 GLU B O 1
ATOM 6058 N N . VAL B 1 350 ? 26.74233 -21.89370 44.93564 1.000 23.92071 400 VAL B N 1
ATOM 6059 C CA . VAL B 1 350 ? 27.43553 -22.90348 44.13737 1.000 22.84300 400 VAL B CA 1
ATOM 6060 C C . VAL B 1 350 ? 27.11097 -24.30384 44.63768 1.000 27.46466 400 VAL B C 1
ATOM 6061 O O . VAL B 1 350 ? 26.92814 -25.24339 43.83522 1.000 22.42588 400 VAL B O 1
ATOM 6065 N N . GLN B 1 351 ? 27.07185 -24.48700 45.97836 1.000 28.96095 401 GLN B N 1
ATOM 6066 C CA . GLN B 1 351 ? 26.74611 -25.80297 46.49252 1.000 31.80511 401 GLN B CA 1
ATOM 6067 C C . GLN B 1 351 ? 25.29646 -26.16895 46.19179 1.000 34.69675 401 GLN B C 1
ATOM 6068 O O . GLN B 1 351 ? 24.99634 -27.35325 45.96082 1.000 39.39073 401 GLN B O 1
ATOM 6074 N N . LYS B 1 352 ? 24.38701 -25.16984 46.19981 1.000 31.41541 402 LYS B N 1
ATOM 6075 C CA . LYS B 1 352 ? 23.00859 -25.43601 45.75996 1.000 30.43242 402 LYS B CA 1
ATOM 6076 C C . LYS B 1 352 ? 23.00908 -26.04008 44.36523 1.000 26.19415 402 LYS B C 1
ATOM 6077 O O . LYS B 1 352 ? 22.28560 -27.00313 44.09469 1.000 29.95965 402 LYS B O 1
ATOM 6083 N N . MET B 1 353 ? 23.83798 -25.50747 43.45521 1.000 28.18263 403 MET B N 1
ATOM 6084 C CA A MET B 1 353 ? 23.87509 -26.07990 42.10736 0.630 25.96807 403 MET B CA 1
ATOM 6085 C CA B MET B 1 353 ? 23.85980 -26.08776 42.11066 0.370 25.97523 403 MET B CA 1
ATOM 6086 C C . MET B 1 353 ? 24.71583 -27.34614 42.00372 1.000 25.28087 403 MET B C 1
ATOM 6087 O O . MET B 1 353 ? 24.40943 -28.23047 41.18237 1.000 24.93754 403 MET B O 1
ATOM 6096 N N . PHE B 1 354 ? 25.81838 -27.43777 42.75712 1.000 25.09118 404 PHE B N 1
ATOM 6097 C CA . PHE B 1 354 ? 26.71751 -28.60245 42.71573 1.000 26.59544 404 PHE B CA 1
ATOM 6098 C C . PHE B 1 354 ? 26.87077 -29.11315 44.15415 1.000 33.50012 404 PHE B C 1
ATOM 6099 O O . PHE B 1 354 ? 27.89671 -28.87569 44.81451 1.000 30.83775 404 PHE B O 1
ATOM 6107 N N . PRO B 1 355 ? 25.85034 -29.77452 44.68482 1.000 31.51541 405 PRO B N 1
ATOM 6108 C CA . PRO B 1 355 ? 25.92742 -30.24710 46.07833 1.000 31.12313 405 PRO B CA 1
ATOM 6109 C C . PRO B 1 355 ? 27.15903 -31.11273 46.34022 1.000 34.56459 405 PRO B C 1
ATOM 6110 O O . PRO B 1 355 ? 27.47316 -32.02598 45.56924 1.000 36.49581 405 PRO B O 1
ATOM 6114 N N . GLY B 1 356 ? 27.86805 -30.80498 47.44225 1.000 35.27444 406 GLY B N 1
ATOM 6115 C CA . GLY B 1 356 ? 29.02767 -31.58139 47.88176 1.000 31.97167 406 GLY B CA 1
ATOM 6116 C C . GLY B 1 356 ? 30.38870 -31.03619 47.45932 1.000 33.16685 406 GLY B C 1
ATOM 6117 O O . GLY B 1 356 ? 31.40789 -31.58119 47.87928 1.000 29.10139 406 GLY B O 1
ATOM 6118 N N . VAL B 1 357 ? 30.44667 -29.99264 46.63350 1.000 26.19742 407 VAL B N 1
ATOM 6119 C CA . VAL B 1 357 ? 31.75152 -29.47031 46.22786 1.000 29.75224 407 VAL B CA 1
ATOM 6120 C C . VAL B 1 357 ? 32.30539 -28.59254 47.34123 1.000 29.92296 407 VAL B C 1
ATOM 6121 O O . VAL B 1 357 ? 31.55546 -28.00104 48.12137 1.000 29.10642 407 VAL B O 1
ATOM 6125 N N . GLU B 1 358 ? 33.63885 -28.49377 47.42119 1.000 26.93144 408 GLU B N 1
ATOM 6126 C CA . GLU B 1 358 ? 34.27117 -27.55748 48.33827 1.000 28.73725 408 GLU B CA 1
ATOM 6127 C C . GLU B 1 358 ? 34.89193 -26.43042 47.55998 1.000 24.35012 408 GLU B C 1
ATOM 6128 O O . GLU B 1 358 ? 35.66819 -26.66937 46.62382 1.000 25.93291 408 GLU B O 1
ATOM 6134 N N . VAL B 1 359 ? 34.53416 -25.21061 47.92887 1.000 28.57104 409 VAL B N 1
ATOM 6135 C CA . VAL B 1 359 ? 34.98514 -24.01003 47.22343 1.000 24.61939 409 VAL B CA 1
ATOM 6136 C C . VAL B 1 359 ? 36.36457 -23.63924 47.75675 1.000 32.90454 409 VAL B C 1
ATOM 6137 O O . VAL B 1 359 ? 36.53611 -23.43575 48.96349 1.000 29.15641 409 VAL B O 1
ATOM 6141 N N . LEU B 1 360 ? 37.34677 -23.56851 46.87461 1.000 26.43344 410 LEU B N 1
ATOM 6142 C CA . LEU B 1 360 ? 38.68242 -23.19247 47.30591 1.000 24.91686 410 LEU B CA 1
ATOM 6143 C C . LEU B 1 360 ? 38.95694 -21.71913 47.11220 1.000 28.05148 410 LEU B C 1
ATOM 6144 O O . LEU B 1 360 ? 39.86333 -21.18160 47.76135 1.000 30.44682 410 LEU B O 1
ATOM 6149 N N . GLY B 1 361 ? 38.23371 -21.06244 46.22193 1.000 28.97896 411 GLY B N 1
ATOM 6150 C CA . GLY B 1 361 ? 38.44693 -19.62073 46.06056 1.000 26.12355 411 GLY B CA 1
ATOM 6151 C C . GLY B 1 361 ? 37.45407 -19.05488 45.07427 1.000 19.60462 411 GLY B C 1
ATOM 6152 O O . GLY B 1 361 ? 36.74020 -19.78852 44.40143 1.000 21.06216 411 GLY B O 1
ATOM 6153 N N . THR B 1 362 ? 37.40551 -17.71866 45.01970 1.000 21.33762 412 THR B N 1
ATOM 6154 C CA . THR B 1 362 ? 36.57246 -17.00318 44.05636 1.000 20.17597 412 THR B CA 1
ATOM 6155 C C . THR B 1 362 ? 37.27383 -15.74014 43.57577 1.000 22.73437 412 THR B C 1
ATOM 6156 O O . THR B 1 362 ? 38.16527 -15.20696 44.24267 1.000 23.43460 412 THR B O 1
ATOM 6160 N N . ALA B 1 363 ? 36.84618 -15.27544 42.39977 1.000 21.87557 413 ALA B N 1
ATOM 6161 C CA . ALA B 1 363 ? 37.20689 -13.96465 41.87025 1.000 20.01163 413 ALA B CA 1
ATOM 6162 C C . ALA B 1 363 ? 35.97599 -13.34250 41.23137 1.000 24.49086 413 ALA B C 1
ATOM 6163 O O . ALA B 1 363 ? 35.37621 -13.95328 40.34170 1.000 21.50822 413 ALA B O 1
ATOM 6165 N N . ALA B 1 364 ? 35.58276 -12.12477 41.65395 1.000 16.43878 414 ALA B N 1
ATOM 6166 C CA . ALA B 1 364 ? 34.29205 -11.59791 41.18965 1.000 17.47400 414 ALA B CA 1
ATOM 6167 C C . ALA B 1 364 ? 34.43269 -10.14997 40.73205 1.000 21.40269 414 ALA B C 1
ATOM 6168 O O . ALA B 1 364 ? 35.37677 -9.44703 41.08961 1.000 18.39554 414 ALA B O 1
ATOM 6170 N N . TYR B 1 365 ? 33.47751 -9.70949 39.92687 1.000 16.47536 415 TYR B N 1
ATOM 6171 C CA . TYR B 1 365 ? 33.41994 -8.32377 39.48154 1.000 17.67166 415 TYR B CA 1
ATOM 6172 C C . TYR B 1 365 ? 31.96292 -7.89750 39.42665 1.000 19.72427 415 TYR B C 1
ATOM 6173 O O . TYR B 1 365 ? 31.17958 -8.45927 38.64738 1.000 19.49107 415 TYR B O 1
ATOM 6182 N N . ASP B 1 366 ? 31.60345 -6.90577 40.27224 1.000 19.91995 416 ASP B N 1
ATOM 6183 C CA . ASP B 1 366 ? 30.23950 -6.35859 40.31738 1.000 16.84183 416 ASP B CA 1
ATOM 6184 C C . ASP B 1 366 ? 30.18385 -5.15644 39.37352 1.000 16.57518 416 ASP B C 1
ATOM 6185 O O . ASP B 1 366 ? 30.37911 -3.99835 39.75843 1.000 18.55380 416 ASP B O 1
ATOM 6190 N N . TRP B 1 367 ? 29.88249 -5.43128 38.10854 1.000 16.80892 417 TRP B N 1
ATOM 6191 C CA . TRP B 1 367 ? 29.82373 -4.36721 37.10721 1.000 17.07297 417 TRP B CA 1
ATOM 6192 C C . TRP B 1 367 ? 28.72143 -3.37351 37.39641 1.000 17.91583 417 TRP B C 1
ATOM 6193 O O . TRP B 1 367 ? 28.79725 -2.18530 37.00241 1.000 18.54721 417 TRP B O 1
ATOM 6204 N N . THR B 1 368 ? 27.68077 -3.81895 38.06984 1.000 16.98227 418 THR B N 1
ATOM 6205 C CA . THR B 1 368 ? 26.57063 -2.91094 38.30012 1.000 19.94489 418 THR B CA 1
ATOM 6206 C C . THR B 1 368 ? 26.90348 -1.90421 39.41326 1.000 19.79908 418 THR B C 1
ATOM 6207 O O . THR B 1 368 ? 26.48083 -0.72845 39.34058 1.000 21.08706 418 THR B O 1
ATOM 6211 N N . ALA B 1 369 ? 27.75221 -2.26788 40.36734 1.000 21.50067 419 ALA B N 1
ATOM 6212 C CA . ALA B 1 369 ? 28.15846 -1.34000 41.42557 1.000 21.76276 419 ALA B CA 1
ATOM 6213 C C . ALA B 1 369 ? 29.28981 -0.40851 41.00910 1.000 25.54051 419 ALA B C 1
ATOM 6214 O O . ALA B 1 369 ? 29.44913 0.65392 41.61006 1.000 19.19092 419 ALA B O 1
ATOM 6216 N N . ASP B 1 370 ? 30.03452 -0.74194 39.94621 1.000 21.23362 420 ASP B N 1
ATOM 6217 C CA . ASP B 1 370 ? 31.18963 0.05370 39.52259 1.000 21.20004 420 ASP B CA 1
ATOM 6218 C C . ASP B 1 370 ? 30.76129 1.41796 38.97447 1.000 19.54288 420 ASP B C 1
ATOM 6219 O O . ASP B 1 370 ? 29.98546 1.46662 38.00711 1.000 19.99531 420 ASP B O 1
ATOM 6224 N N . PRO B 1 371 ? 31.24840 2.53678 39.52603 1.000 22.57097 421 PRO B N 1
ATOM 6225 C CA . PRO B 1 371 ? 30.77459 3.85358 39.05179 1.000 20.35968 421 PRO B CA 1
ATOM 6226 C C . PRO B 1 371 ? 31.02903 4.11531 37.56782 1.000 23.86946 421 PRO B C 1
ATOM 6227 O O . PRO B 1 371 ? 30.33543 4.94386 36.97392 1.000 20.91991 421 PRO B O 1
ATOM 6231 N N . PHE B 1 372 ? 31.96945 3.41852 36.94467 1.000 16.73791 422 PHE B N 1
ATOM 6232 C CA . PHE B 1 372 ? 32.29433 3.73610 35.56386 1.000 20.37553 422 PHE B CA 1
ATOM 6233 C C . PHE B 1 372 ? 31.73395 2.70476 34.59314 1.000 18.84253 422 PHE B C 1
ATOM 6234 O O . PHE B 1 372 ? 32.03687 2.76042 33.38274 1.000 17.25162 422 PHE B O 1
ATOM 6242 N N . SER B 1 373 ? 30.80712 1.83432 35.07512 1.000 14.73522 423 SER B N 1
ATOM 6243 C CA . SER B 1 373 ? 29.90391 1.07707 34.16726 1.000 17.23677 423 SER B CA 1
ATOM 6244 C C . SER B 1 373 ? 28.44243 1.18406 34.57784 1.000 17.41637 423 SER B C 1
ATOM 6245 O O . SER B 1 373 ? 27.57436 1.34310 33.69936 1.000 17.37997 423 SER B O 1
ATOM 6248 N N . LEU B 1 374 ? 28.14064 1.10120 35.88086 1.000 17.14300 424 LEU B N 1
ATOM 6249 C CA . LEU B 1 374 ? 26.77017 1.22684 36.40207 1.000 16.79431 424 LEU B CA 1
ATOM 6250 C C . LEU B 1 374 ? 25.81128 0.32683 35.63824 1.000 18.39082 424 LEU B C 1
ATOM 6251 O O . LEU B 1 374 ? 24.67891 0.69345 35.27840 1.000 20.39252 424 LEU B O 1
ATOM 6256 N N . GLY B 1 375 ? 26.25101 -0.90889 35.44923 1.000 15.64991 425 GLY B N 1
ATOM 6257 C CA . GLY B 1 375 ? 25.50478 -1.87794 34.67660 1.000 16.27058 425 GLY B CA 1
ATOM 6258 C C . GLY B 1 375 ? 26.50427 -2.76417 33.95612 1.000 15.75536 425 GLY B C 1
ATOM 6259 O O . GLY B 1 375 ? 27.71665 -2.57834 34.05564 1.000 19.71757 425 GLY B O 1
ATOM 6260 N N . ALA B 1 376 ? 25.97142 -3.71247 33.18242 1.000 15.59729 426 ALA B N 1
ATOM 6261 C CA . ALA B 1 376 ? 26.82119 -4.65395 32.46872 1.000 15.12334 426 ALA B CA 1
ATOM 6262 C C . ALA B 1 376 ? 26.76433 -4.41673 30.94396 1.000 15.73417 426 ALA B C 1
ATOM 6263 O O . ALA B 1 376 ? 26.82383 -3.25800 30.50283 1.000 14.05013 426 ALA B O 1
ATOM 6265 N N . TRP B 1 377 ? 26.66579 -5.49126 30.14292 1.000 13.02844 427 TRP B N 1
ATOM 6266 C CA . TRP B 1 377 ? 26.50584 -5.39152 28.67268 1.000 13.31047 427 TRP B CA 1
ATOM 6267 C C . TRP B 1 377 ? 25.24537 -4.60964 28.30119 1.000 15.63171 427 TRP B C 1
ATOM 6268 O O . TRP B 1 377 ? 24.26629 -4.54288 29.05339 1.000 15.43035 427 TRP B O 1
ATOM 6279 N N . ALA B 1 378 ? 25.23915 -4.04777 27.09176 1.000 13.39654 428 ALA B N 1
ATOM 6280 C CA . ALA B 1 378 ? 24.07419 -3.28095 26.66167 1.000 14.29036 428 ALA B CA 1
ATOM 6281 C C . ALA B 1 378 ? 22.84202 -4.16979 26.51395 1.000 16.68176 428 ALA B C 1
ATOM 6282 O O . ALA B 1 378 ? 22.89775 -5.20720 25.83902 1.000 14.29549 428 ALA B O 1
ATOM 6284 N N . ALA B 1 379 ? 21.70103 -3.72307 27.08441 1.000 15.57791 429 ALA B N 1
ATOM 6285 C CA . ALA B 1 379 ? 20.41920 -4.42798 26.94323 1.000 16.37352 429 ALA B CA 1
ATOM 6286 C C . ALA B 1 379 ? 19.28824 -3.40895 26.79334 1.000 14.75680 429 ALA B C 1
ATOM 6287 O O . ALA B 1 379 ? 19.06115 -2.60611 27.70889 1.000 17.75180 429 ALA B O 1
ATOM 6289 N N . TYR B 1 380 ? 18.56525 -3.44441 25.65296 1.000 13.96297 430 TYR B N 1
ATOM 6290 C CA . TYR B 1 380 ? 17.50902 -2.45698 25.42249 1.000 13.11799 430 TYR B CA 1
ATOM 6291 C C . TYR B 1 380 ? 16.19511 -2.87501 26.08778 1.000 18.05527 430 TYR B C 1
ATOM 6292 O O . TYR B 1 380 ? 15.77947 -4.03316 25.98469 1.000 17.42665 430 TYR B O 1
ATOM 6301 N N . GLY B 1 381 ? 15.53036 -1.91264 26.74052 1.000 17.80774 431 GLY B N 1
ATOM 6302 C CA . GLY B 1 381 ? 14.16644 -2.11201 27.18800 1.000 14.93796 431 GLY B CA 1
ATOM 6303 C C . GLY B 1 381 ? 13.19823 -1.94840 26.03424 1.000 20.42981 431 GLY B C 1
ATOM 6304 O O . GLY B 1 381 ? 13.57056 -1.68258 24.86688 1.000 19.33957 431 GLY B O 1
ATOM 6305 N N . VAL B 1 382 ? 11.91527 -2.08768 26.37278 1.000 18.40540 432 VAL B N 1
ATOM 6306 C CA . VAL B 1 382 ? 10.86085 -2.01453 25.37803 1.000 17.39233 432 VAL B CA 1
ATOM 6307 C C . VAL B 1 382 ? 10.84549 -0.61728 24.78309 1.000 21.12920 432 VAL B C 1
ATOM 6308 O O . VAL B 1 382 ? 10.92197 0.38623 25.51256 1.000 21.00496 432 VAL B O 1
ATOM 6312 N N . GLY B 1 383 ? 10.78619 -0.54298 23.44932 1.000 20.80347 433 GLY B N 1
ATOM 6313 C CA . GLY B 1 383 ? 10.69615 0.73211 22.75588 1.000 17.65120 433 GLY B CA 1
ATOM 6314 C C . GLY B 1 383 ? 12.01378 1.44233 22.49509 1.000 22.32036 433 GLY B C 1
ATOM 6315 O O . GLY B 1 383 ? 12.01658 2.47862 21.80069 1.000 17.87384 433 GLY B O 1
ATOM 6316 N N . GLN B 1 384 ? 13.14066 0.96321 23.02391 1.000 14.89723 434 GLN B N 1
ATOM 6317 C CA . GLN B 1 384 ? 14.36530 1.76133 22.91977 1.000 15.65006 434 GLN B CA 1
ATOM 6318 C C . GLN B 1 384 ? 15.06116 1.60249 21.56256 1.000 16.47311 434 GLN B C 1
ATOM 6319 O O . GLN B 1 384 ? 15.61801 2.58010 21.02062 1.000 18.93990 434 GLN B O 1
ATOM 6325 N N . LEU B 1 385 ? 15.10342 0.38637 21.02147 1.000 16.00329 435 LEU B N 1
ATOM 6326 C CA . LEU B 1 385 ? 15.82301 0.17037 19.75044 1.000 14.63024 435 LEU B CA 1
ATOM 6327 C C . LEU B 1 385 ? 15.30612 1.09645 18.66429 1.000 18.01674 435 LEU B C 1
ATOM 6328 O O . LEU B 1 385 ? 16.08942 1.59213 17.84177 1.000 16.61861 435 LEU B O 1
ATOM 6333 N N . SER B 1 386 ? 13.97907 1.33224 18.65708 1.000 15.29502 436 SER B N 1
ATOM 6334 C CA . SER B 1 386 ? 13.31018 2.23826 17.72917 1.000 19.60271 436 SER B CA 1
ATOM 6335 C C . SER B 1 386 ? 13.92503 3.62345 17.71896 1.000 19.84622 436 SER B C 1
ATOM 6336 O O . SER B 1 386 ? 13.77917 4.35713 16.72401 1.000 20.41282 436 SER B O 1
ATOM 6339 N N . ARG B 1 387 ? 14.55051 4.02741 18.81921 1.000 17.09448 437 ARG B N 1
ATOM 6340 C CA . ARG B 1 387 ? 15.06876 5.38901 18.96776 1.000 19.31114 437 ARG B CA 1
ATOM 6341 C C . ARG B 1 387 ? 16.57850 5.42741 18.90697 1.000 18.96417 437 ARG B C 1
ATOM 6342 O O . ARG B 1 387 ? 17.17017 6.47394 19.18917 1.000 20.83843 437 ARG B O 1
ATOM 6350 N N . LEU B 1 388 ? 17.20515 4.31112 18.51902 1.000 17.01067 438 LEU B N 1
ATOM 6351 C CA . LEU B 1 388 ? 18.66792 4.19724 18.51973 1.000 20.04413 438 LEU B CA 1
ATOM 6352 C C . LEU B 1 388 ? 19.34000 5.37987 17.80226 1.000 17.23397 438 LEU B C 1
ATOM 6353 O O . LEU B 1 388 ? 20.39939 5.83191 18.22026 1.000 15.46777 438 LEU B O 1
ATOM 6358 N N . LYS B 1 389 ? 18.77333 5.85351 16.68628 1.000 14.19741 439 LYS B N 1
ATOM 6359 C CA . LYS B 1 389 ? 19.44747 6.95152 15.96562 1.000 14.43868 439 LYS B CA 1
ATOM 6360 C C . LYS B 1 389 ? 19.63622 8.19754 16.83425 1.000 16.75338 439 LYS B C 1
ATOM 6361 O O . LYS B 1 389 ? 20.61479 8.94365 16.64152 1.000 16.46929 439 LYS B O 1
ATOM 6367 N N . ASP B 1 390 ? 18.73586 8.43035 17.79413 1.000 17.47933 440 ASP B N 1
ATOM 6368 C CA . ASP B 1 390 ? 18.92167 9.52702 18.75516 1.000 18.35505 440 ASP B CA 1
ATOM 6369 C C . ASP B 1 390 ? 20.23396 9.40043 19.50290 1.000 20.64312 440 ASP B C 1
ATOM 6370 O O . ASP B 1 390 ? 20.90963 10.40238 19.77117 1.000 20.62583 440 ASP B O 1
ATOM 6375 N N . LEU B 1 391 ? 20.58290 8.18451 19.91324 1.000 19.90380 441 LEU B N 1
ATOM 6376 C CA . LEU B 1 391 ? 21.81852 7.99413 20.65399 1.000 17.32210 441 LEU B CA 1
ATOM 6377 C C . LEU B 1 391 ? 23.02778 8.10305 19.73509 1.000 20.99705 441 LEU B C 1
ATOM 6378 O O . LEU B 1 391 ? 24.08368 8.55891 20.16491 1.000 17.59118 441 LEU B O 1
ATOM 6383 N N . GLN B 1 392 ? 22.89899 7.64420 18.49208 1.000 17.66845 442 GLN B N 1
ATOM 6384 C CA . GLN B 1 392 ? 24.03792 7.63956 17.57976 1.000 14.49633 442 GLN B CA 1
ATOM 6385 C C . GLN B 1 392 ? 24.38373 9.02143 17.06589 1.000 15.23460 442 GLN B C 1
ATOM 6386 O O . GLN B 1 392 ? 25.51927 9.21307 16.59373 1.000 18.32544 442 GLN B O 1
ATOM 6392 N N . ALA B 1 393 ? 23.41900 9.95993 17.05073 1.000 16.60258 443 ALA B N 1
ATOM 6393 C CA . ALA B 1 393 ? 23.61086 11.22523 16.30219 1.000 13.50190 443 ALA B CA 1
ATOM 6394 C C . ALA B 1 393 ? 24.76362 12.03100 16.89022 1.000 20.09903 443 ALA B C 1
ATOM 6395 O O . ALA B 1 393 ? 24.92052 12.12553 18.12471 1.000 14.41047 443 ALA B O 1
ATOM 6397 N N . ALA B 1 394 ? 25.58327 12.61015 15.99533 1.000 17.31134 444 ALA B N 1
ATOM 6398 C CA . ALA B 1 394 ? 26.54833 13.60302 16.44017 1.000 16.12613 444 ALA B CA 1
ATOM 6399 C C . ALA B 1 394 ? 25.81958 14.85184 16.91188 1.000 17.86384 444 ALA B C 1
ATOM 6400 O O . ALA B 1 394 ? 24.73092 15.17884 16.43045 1.000 19.72560 444 ALA B O 1
ATOM 6402 N N . GLU B 1 395 ? 26.44732 15.57583 17.82534 1.000 15.79835 445 GLU B N 1
ATOM 6403 C CA . GLU B 1 395 ? 25.90111 16.85315 18.31391 1.000 23.41293 445 GLU B CA 1
ATOM 6404 C C . GLU B 1 395 ? 26.99408 17.89936 18.15248 1.000 20.35775 445 GLU B C 1
ATOM 6405 O O . GLU B 1 395 ? 27.84440 18.03645 19.03199 1.000 18.01973 445 GLU B O 1
ATOM 6411 N N . GLY B 1 396 ? 26.98441 18.62260 17.02974 1.000 20.09300 446 GLY B N 1
ATOM 6412 C CA . GLY B 1 396 ? 28.04629 19.56906 16.76851 1.000 16.01567 446 GLY B CA 1
ATOM 6413 C C . GLY B 1 396 ? 29.37818 18.85050 16.66761 1.000 21.09256 446 GLY B C 1
ATOM 6414 O O . GLY B 1 396 ? 29.54929 17.91405 15.88347 1.000 18.38937 446 GLY B O 1
ATOM 6415 N N . ARG B 1 397 ? 30.34928 19.26309 17.48277 1.000 18.46511 447 ARG B N 1
ATOM 6416 C CA . ARG B 1 397 ? 31.67243 18.68415 17.39229 1.000 14.38108 447 ARG B CA 1
ATOM 6417 C C . ARG B 1 397 ? 31.88230 17.53663 18.38544 1.000 18.49639 447 ARG B C 1
ATOM 6418 O O . ARG B 1 397 ? 33.03203 17.15334 18.61928 1.000 14.90548 447 ARG B O 1
ATOM 6426 N N . ILE B 1 398 ? 30.80724 16.97188 18.93681 1.000 13.90807 448 ILE B N 1
ATOM 6427 C CA . ILE B 1 398 ? 30.89539 15.80613 19.79539 1.000 13.72052 448 ILE B CA 1
ATOM 6428 C C . ILE B 1 398 ? 30.34052 14.60123 19.03591 1.000 16.22018 448 ILE B C 1
ATOM 6429 O O . ILE B 1 398 ? 29.19308 14.60723 18.58833 1.000 18.46752 448 ILE B O 1
ATOM 6434 N N . VAL B 1 399 ? 31.16862 13.56770 18.92153 1.000 13.50973 449 VAL B N 1
ATOM 6435 C CA . VAL B 1 399 ? 30.85464 12.30615 18.26408 1.000 14.71612 449 VAL B CA 1
ATOM 6436 C C . VAL B 1 399 ? 30.56752 11.31004 19.37404 1.000 14.88712 449 VAL B C 1
ATOM 6437 O O . VAL B 1 399 ? 31.23543 11.34417 20.40135 1.000 17.49523 449 VAL B O 1
ATOM 6441 N N . PHE B 1 400 ? 29.60758 10.40507 19.15817 1.000 13.82038 450 PHE B N 1
ATOM 6442 C CA . PHE B 1 400 ? 29.20705 9.43767 20.20471 1.000 15.74491 450 PHE B CA 1
ATOM 6443 C C . PHE B 1 400 ? 29.42504 8.00079 19.72677 1.000 15.92218 450 PHE B C 1
ATOM 6444 O O . PHE B 1 400 ? 29.09432 7.65297 18.58329 1.000 15.67212 450 PHE B O 1
ATOM 6452 N N . ALA B 1 401 ? 29.99105 7.16230 20.60729 1.000 14.52076 451 ALA B N 1
ATOM 6453 C CA . ALA B 1 401 ? 30.23000 5.76466 20.27602 1.000 13.24051 451 ALA B CA 1
ATOM 6454 C C . ALA B 1 401 ? 30.06388 4.94842 21.56861 1.000 14.49002 451 ALA B C 1
ATOM 6455 O O . ALA B 1 401 ? 29.53037 5.45301 22.56595 1.000 15.93235 451 ALA B O 1
ATOM 6457 N N . GLY B 1 402 ? 30.47697 3.69887 21.52231 1.000 14.95249 452 GLY B N 1
ATOM 6458 C CA . GLY B 1 402 ? 30.12636 2.74625 22.57916 1.000 13.93423 452 GLY B CA 1
ATOM 6459 C C . GLY B 1 402 ? 29.19240 1.67815 22.05781 1.000 14.24259 452 GLY B C 1
ATOM 6460 O O . GLY B 1 402 ? 28.40869 1.89696 21.11461 1.000 12.12569 452 GLY B O 1
ATOM 6461 N N . ALA B 1 403 ? 29.24945 0.48872 22.69323 1.000 12.18917 453 ALA B N 1
ATOM 6462 C CA . ALA B 1 403 ? 28.48431 -0.65905 22.17008 1.000 15.99203 453 ALA B CA 1
ATOM 6463 C C . ALA B 1 403 ? 26.97574 -0.36569 22.11576 1.000 14.51431 453 ALA B C 1
ATOM 6464 O O . ALA B 1 403 ? 26.27899 -0.78216 21.16880 1.000 14.04457 453 ALA B O 1
ATOM 6466 N N . GLU B 1 404 ? 26.44583 0.33747 23.12200 1.000 13.29958 454 GLU B N 1
ATOM 6467 C CA . GLU B 1 404 ? 25.03875 0.70048 23.08979 1.000 14.24412 454 GLU B CA 1
ATOM 6468 C C . GLU B 1 404 ? 24.65010 1.41312 21.77089 1.000 12.11456 454 GLU B C 1
ATOM 6469 O O . GLU B 1 404 ? 23.48236 1.36761 21.37336 1.000 18.15125 454 GLU B O 1
ATOM 6475 N N . THR B 1 405 ? 25.57642 2.15316 21.18131 1.000 12.69007 455 THR B N 1
ATOM 6476 C CA . THR B 1 405 ? 25.31655 2.95030 19.99446 1.000 9.43198 455 THR B CA 1
ATOM 6477 C C . THR B 1 405 ? 25.59878 2.19719 18.68194 1.000 15.65074 455 THR B C 1
ATOM 6478 O O . THR B 1 405 ? 25.44738 2.79108 17.59670 1.000 13.92735 455 THR B O 1
ATOM 6482 N N . SER B 1 406 ? 26.01011 0.92308 18.72299 1.000 13.64532 456 SER B N 1
ATOM 6483 C CA . SER B 1 406 ? 26.27219 0.21961 17.47450 1.000 14.69584 456 SER B CA 1
ATOM 6484 C C . SER B 1 406 ? 24.97412 -0.29836 16.84241 1.000 16.52601 456 SER B C 1
ATOM 6485 O O . SER B 1 406 ? 23.92017 -0.37705 17.49191 1.000 17.51861 456 SER B O 1
ATOM 6488 N N . ASN B 1 407 ? 25.06044 -0.65835 15.54772 1.000 12.80071 457 ASN B N 1
ATOM 6489 C CA . ASN B 1 407 ? 23.90751 -1.21635 14.85025 1.000 13.30498 457 ASN B CA 1
ATOM 6490 C C . ASN B 1 407 ? 23.82623 -2.74003 14.95515 1.000 16.05449 457 ASN B C 1
ATOM 6491 O O . ASN B 1 407 ? 22.72453 -3.29971 14.99431 1.000 18.96483 457 ASN B O 1
ATOM 6496 N N . GLY B 1 408 ? 24.95222 -3.41175 14.97089 1.000 15.62152 458 GLY B N 1
ATOM 6497 C CA . GLY B 1 408 ? 24.91704 -4.87826 14.89402 1.000 12.35105 458 GLY B CA 1
ATOM 6498 C C . GLY B 1 408 ? 24.96919 -5.59577 16.24932 1.000 16.92588 458 GLY B C 1
ATOM 6499 O O . GLY B 1 408 ? 23.95765 -5.75334 16.92860 1.000 15.36967 458 GLY B O 1
ATOM 6500 N N . TRP B 1 409 ? 26.17051 -6.06279 16.61194 1.000 12.29771 459 TRP B N 1
ATOM 6501 C CA . TRP B 1 409 ? 26.41039 -6.82305 17.84835 1.000 15.64003 459 TRP B CA 1
ATOM 6502 C C . TRP B 1 409 ? 26.48059 -5.89046 19.06557 1.000 14.94434 459 TRP B C 1
ATOM 6503 O O . TRP B 1 409 ? 27.53187 -5.69378 19.67332 1.000 13.75529 459 TRP B O 1
ATOM 6514 N N . HIS B 1 410 ? 25.31702 -5.34740 19.46719 1.000 13.92741 460 HIS B N 1
ATOM 6515 C CA . HIS B 1 410 ? 25.33948 -4.27057 20.45521 1.000 10.89612 460 HIS B CA 1
ATOM 6516 C C . HIS B 1 410 ? 25.66467 -4.76108 21.86157 1.000 14.67044 460 HIS B C 1
ATOM 6517 O O . HIS B 1 410 ? 26.02629 -3.93676 22.72858 1.000 13.26647 460 HIS B O 1
ATOM 6524 N N . ALA B 1 411 ? 25.52662 -6.05480 22.11037 1.000 12.91854 461 ALA B N 1
ATOM 6525 C CA . ALA B 1 411 ? 25.80148 -6.61821 23.44119 1.000 11.98809 461 ALA B CA 1
ATOM 6526 C C . ALA B 1 411 ? 27.22663 -7.11794 23.57519 1.000 15.25291 461 ALA B C 1
ATOM 6527 O O . ALA B 1 411 ? 27.54034 -7.83429 24.56357 1.000 16.09818 461 ALA B O 1
ATOM 6529 N N . SER B 1 412 ? 28.11405 -6.74956 22.63154 1.000 16.09400 462 SER B N 1
ATOM 6530 C CA . SER B 1 412 ? 29.38172 -7.46008 22.45674 1.000 14.31156 462 SER B CA 1
ATOM 6531 C C . SER B 1 412 ? 30.57625 -6.50842 22.33612 1.000 16.38405 462 SER B C 1
ATOM 6532 O O . SER B 1 412 ? 30.44455 -5.28422 22.17233 1.000 12.93684 462 SER B O 1
ATOM 6535 N N . ILE B 1 413 ? 31.75003 -7.10744 22.42350 1.000 12.34996 463 ILE B N 1
ATOM 6536 C CA . ILE B 1 413 ? 32.98683 -6.41624 22.04821 1.000 10.16285 463 ILE B CA 1
ATOM 6537 C C . ILE B 1 413 ? 32.91598 -5.92983 20.60771 1.000 13.48458 463 ILE B C 1
ATOM 6538 O O . ILE B 1 413 ? 33.33376 -4.80758 20.27275 1.000 12.21301 463 ILE B O 1
ATOM 6543 N N . ASP B 1 414 ? 32.38408 -6.76195 19.72752 1.000 11.78991 464 ASP B N 1
ATOM 6544 C CA . ASP B 1 414 ? 32.30021 -6.37385 18.31816 1.000 10.16350 464 ASP B CA 1
ATOM 6545 C C . ASP B 1 414 ? 31.55843 -5.05565 18.11607 1.000 14.58153 464 ASP B C 1
ATOM 6546 O O . ASP B 1 414 ? 31.96070 -4.24256 17.26093 1.000 13.19693 464 ASP B O 1
ATOM 6551 N N . GLY B 1 415 ? 30.41993 -4.87848 18.76834 1.000 10.57859 465 GLY B N 1
ATOM 6552 C CA . GLY B 1 415 ? 29.67420 -3.62933 18.60363 1.000 11.30453 465 GLY B CA 1
ATOM 6553 C C . GLY B 1 415 ? 30.47080 -2.41797 19.09457 1.000 13.88175 465 GLY B C 1
ATOM 6554 O O . GLY B 1 415 ? 30.42688 -1.32622 18.49828 1.000 13.52351 465 GLY B O 1
ATOM 6555 N N . ALA B 1 416 ? 31.21831 -2.58065 20.18007 1.000 11.68004 466 ALA B N 1
ATOM 6556 C CA . ALA B 1 416 ? 32.10385 -1.49571 20.58457 1.000 13.20907 466 ALA B CA 1
ATOM 6557 C C . ALA B 1 416 ? 33.10190 -1.14739 19.47803 1.000 12.17959 466 ALA B C 1
ATOM 6558 O O . ALA B 1 416 ? 33.28253 0.02469 19.14058 1.000 11.51978 466 ALA B O 1
ATOM 6560 N N . VAL B 1 417 ? 33.75062 -2.16219 18.89169 1.000 12.80518 467 VAL B N 1
ATOM 6561 C CA . VAL B 1 417 ? 34.72286 -1.88246 17.82857 1.000 12.02529 467 VAL B CA 1
ATOM 6562 C C . VAL B 1 417 ? 34.02710 -1.21607 16.65227 1.000 12.42392 467 VAL B C 1
ATOM 6563 O O . VAL B 1 417 ? 34.53072 -0.23100 16.08340 1.000 11.92707 467 VAL B O 1
ATOM 6567 N N . GLU B 1 418 ? 32.87404 -1.74836 16.25243 1.000 11.63560 468 GLU B N 1
ATOM 6568 C CA . GLU B 1 418 ? 32.09331 -1.11230 15.17810 1.000 12.70366 468 GLU B CA 1
ATOM 6569 C C . GLU B 1 418 ? 31.90719 0.39714 15.43091 1.000 13.72981 468 GLU B C 1
ATOM 6570 O O . GLU B 1 418 ? 32.10562 1.23879 14.52231 1.000 10.59758 468 GLU B O 1
ATOM 6576 N N . SER B 1 419 ? 31.40613 0.73494 16.62640 1.000 13.42533 469 SER B N 1
ATOM 6577 C CA . SER B 1 419 ? 31.14237 2.14171 16.95509 1.000 12.61916 469 SER B CA 1
ATOM 6578 C C . SER B 1 419 ? 32.42184 2.94828 16.89753 1.000 13.61138 469 SER B C 1
ATOM 6579 O O . SER B 1 419 ? 32.37272 4.12313 16.50921 1.000 14.18402 469 SER B O 1
ATOM 6582 N N . GLY B 1 420 ? 33.57703 2.34933 17.26045 1.000 12.56133 470 GLY B N 1
ATOM 6583 C CA . GLY B 1 420 ? 34.83882 3.09924 17.17208 1.000 11.51698 470 GLY B CA 1
ATOM 6584 C C . GLY B 1 420 ? 35.30247 3.34674 15.74530 1.000 14.30368 470 GLY B C 1
ATOM 6585 O O . GLY B 1 420 ? 35.86461 4.40555 15.41992 1.000 13.90898 470 GLY B O 1
ATOM 6586 N N . LEU B 1 421 ? 35.06758 2.38826 14.84472 1.000 12.26917 471 LEU B N 1
ATOM 6587 C CA . LEU B 1 421 ? 35.39264 2.64799 13.43953 1.000 12.55954 471 LEU B CA 1
ATOM 6588 C C . LEU B 1 421 ? 34.49557 3.74791 12.88389 1.000 13.96651 471 LEU B C 1
ATOM 6589 O O . LEU B 1 421 ? 34.95550 4.63154 12.11705 1.000 13.50726 471 LEU B O 1
ATOM 6594 N N . ARG B 1 422 ? 33.20122 3.68567 13.22535 1.000 11.90257 472 ARG B N 1
ATOM 6595 C CA . ARG B 1 422 ? 32.28569 4.76713 12.80705 1.000 14.51875 472 ARG B CA 1
ATOM 6596 C C . ARG B 1 422 ? 32.75904 6.10713 13.36842 1.000 13.19804 472 ARG B C 1
ATOM 6597 O O . ARG B 1 422 ? 32.81680 7.12005 12.64599 1.000 12.25125 472 ARG B O 1
ATOM 6605 N N . ALA B 1 423 ? 33.16928 6.12321 14.63569 1.000 12.77452 473 ALA B N 1
ATOM 6606 C CA . ALA B 1 423 ? 33.62577 7.38520 15.21131 1.000 15.06835 473 ALA B CA 1
ATOM 6607 C C . ALA B 1 423 ? 34.84495 7.92212 14.46861 1.000 12.27797 473 ALA B C 1
ATOM 6608 O O . ALA B 1 423 ? 34.96313 9.13101 14.24427 1.000 14.95148 473 ALA B O 1
ATOM 6610 N N . GLY B 1 424 ? 35.80249 7.05435 14.14156 1.000 12.28699 474 GLY B N 1
ATOM 6611 C CA . GLY B 1 424 ? 36.95396 7.51034 13.38522 1.000 12.52371 474 GLY B CA 1
ATOM 6612 C C . GLY B 1 424 ? 36.57225 8.15246 12.06171 1.000 17.58886 474 GLY B C 1
ATOM 6613 O O . GLY B 1 424 ? 37.11876 9.21588 11.67770 1.000 15.10693 474 GLY B O 1
ATOM 6614 N N . ARG B 1 425 ? 35.65947 7.50073 11.32484 1.000 13.31261 475 ARG B N 1
ATOM 6615 C CA . ARG B 1 425 ? 35.15307 8.08105 10.07401 1.000 13.62063 475 ARG B CA 1
ATOM 6616 C C . ARG B 1 425 ? 34.52202 9.47057 10.30853 1.000 15.81939 475 ARG B C 1
ATOM 6617 O O . ARG B 1 425 ? 34.73355 10.43275 9.52827 1.000 14.53077 475 ARG B O 1
ATOM 6625 N N . GLU B 1 426 ? 33.71488 9.59131 11.35849 1.000 14.19628 476 GLU B N 1
ATOM 6626 C CA . GLU B 1 426 ? 33.04508 10.88039 11.64009 1.000 11.56068 476 GLU B CA 1
ATOM 6627 C C . GLU B 1 426 ? 34.04649 11.96795 12.04185 1.000 15.73030 476 GLU B C 1
ATOM 6628 O O . GLU B 1 426 ? 33.90061 13.14550 11.64108 1.000 14.89466 476 GLU B O 1
ATOM 6634 N N . VAL B 1 427 ? 35.06089 11.61319 12.83662 1.000 12.45869 477 VAL B N 1
ATOM 6635 C CA . VAL B 1 427 ? 36.13728 12.57963 13.13635 1.000 13.01911 477 VAL B CA 1
ATOM 6636 C C . VAL B 1 427 ? 36.78981 13.06760 11.84289 1.000 16.84529 477 VAL B C 1
ATOM 6637 O O . VAL B 1 427 ? 37.02460 14.27710 11.67416 1.000 15.48487 477 VAL B O 1
ATOM 6641 N N . LYS B 1 428 ? 37.10417 12.12612 10.91313 1.000 15.15677 478 LYS B N 1
ATOM 6642 C CA . LYS B 1 428 ? 37.69985 12.55470 9.64572 1.000 16.49443 478 LYS B CA 1
ATOM 6643 C C . LYS B 1 428 ? 36.77673 13.53573 8.94121 1.000 18.50764 478 LYS B C 1
ATOM 6644 O O . LYS B 1 428 ? 37.23029 14.55457 8.38110 1.000 19.97421 478 LYS B O 1
ATOM 6650 N N . GLN B 1 429 ? 35.46963 13.24782 8.93878 1.000 18.27252 479 GLN B N 1
ATOM 6651 C CA . GLN B 1 429 ? 34.54636 14.16428 8.26391 1.000 15.36288 479 GLN B CA 1
ATOM 6652 C C . GLN B 1 429 ? 34.56478 15.53211 8.92206 1.000 16.32206 479 GLN B C 1
ATOM 6653 O O . GLN B 1 429 ? 34.54924 16.55079 8.23012 1.000 18.25890 479 GLN B O 1
ATOM 6659 N N . LEU B 1 430 ? 34.62960 15.57198 10.24727 1.000 14.20331 480 LEU B N 1
ATOM 6660 C CA . LEU B 1 430 ? 34.52908 16.85198 10.97343 1.000 19.54021 480 LEU B CA 1
ATOM 6661 C C . LEU B 1 430 ? 35.80474 17.66594 10.85244 1.000 17.33891 480 LEU B C 1
ATOM 6662 O O . LEU B 1 430 ? 35.76794 18.90184 10.97236 1.000 19.65848 480 LEU B O 1
ATOM 6667 N N . LEU B 1 431 ? 36.94912 17.00027 10.63461 1.000 16.36487 481 LEU B N 1
ATOM 6668 C CA . LEU B 1 431 ? 38.19799 17.73784 10.51265 1.000 18.76832 481 LEU B CA 1
ATOM 6669 C C . LEU B 1 431 ? 38.54885 18.06860 9.07106 1.000 23.12990 481 LEU B C 1
ATOM 6670 O O . LEU B 1 431 ? 39.58682 18.67951 8.83366 1.000 23.10926 481 LEU B O 1
ATOM 6675 N N . SER B 1 432 ? 37.69827 17.73418 8.11126 1.000 21.64151 482 SER B N 1
ATOM 6676 C CA . SER B 1 432 ? 37.93590 18.09178 6.69034 1.000 27.90753 482 SER B CA 1
ATOM 6677 C C . SER B 1 432 ? 37.72378 19.58195 6.32673 1.000 27.97435 482 SER B C 1
ATOM 6678 O O . SER B 1 432 ? 37.08161 20.29880 7.10825 1.000 27.63324 482 SER B O 1
#

Solvent-accessible surface area: 29098 Å² total; per-residue (Å²): 125,77,62,22,56,0,0,0,6,10,0,17,8,6,0,0,0,0,0,1,10,1,16,37,64,63,50,138,8,3,0,6,9,24,28,94,42,22,3,10,56,8,54,26,34,166,26,49,62,56,66,0,8,9,12,28,7,38,0,0,6,1,4,2,0,0,20,3,2,2,26,13,44,34,37,32,22,54,65,4,17,29,65,133,41,93,28,2,16,0,5,22,48,114,27,106,47,69,85,23,67,53,85,102,8,27,29,18,5,95,76,0,1,63,85,0,3,119,23,1,75,124,5,2,31,30,0,16,70,10,61,99,24,91,45,0,45,61,34,5,167,30,7,0,40,69,28,5,146,107,24,72,28,52,185,28,21,80,6,0,0,12,1,0,2,0,15,25,0,0,10,24,1,79,95,10,3,2,0,7,5,0,0,9,5,0,2,0,0,12,24,10,44,0,4,38,15,1,22,10,13,4,31,6,94,52,4,1,54,28,0,0,69,30,0,15,117,32,7,69,18,59,45,132,86,68,40,34,8,35,22,1,67,44,46,123,62,1,1,76,0,78,9,105,95,101,111,71,42,31,0,4,0,0,0,0,14,24,21,8,30,5,11,156,67,16,105,28,73,86,72,13,53,84,22,1,90,129,2,47,92,83,11,12,26,2,69,0,0,10,0,2,0,34,0,121,70,64,42,10,50,2,7,0,0,0,10,28,123,20,6,4,2,6,0,1,1,26,43,74,44,131,109,53,1,1,8,0,4,0,14,0,3,36,66,125,37,11,74,4,106,57,120,124,34,0,31,56,35,0,68,90,3,17,109,71,10,92,15,74,11,40,20,26,37,18,8,25,60,21,70,58,2,48,0,4,52,2,0,8,9,68,23,10,3,50,39,8,159,53,4,23,48,51,27,56,65,2,0,0,2,5,12,5,6,0,39,0,2,6,24,24,16,0,0,13,0,1,0,0,1,22,0,1,50,34,0,46,120,50,53,132,124,78,65,23,55,0,0,0,7,10,0,16,8,5,0,0,0,0,0,1,10,2,15,37,63,64,51,141,7,3,0,7,9,25,27,93,46,24,3,10,54,7,56,12,27,164,26,37,81,55,70,1,7,9,13,28,7,37,0,0,6,3,4,2,0,0,20,3,1,2,26,14,42,35,38,32,21,55,63,3,18,29,62,132,41,82,101,2,10,0,3,22,48,115,23,106,47,71,65,24,64,51,108,83,7,28,104,20,5,84,76,0,2,65,84,0,4,118,15,2,77,116,2,2,30,28,0,17,71,10,41,98,23,123,156,0,91,50,27,5,168,31,7,0,44,70,28,3,143,107,23,71,19,54,187,30,21,82,7,0,0,12,1,0,3,0,16,26,0,0,5,24,1,79,94,11,2,2,0,7,6,0,0,8,7,0,2,0,0,14,26,10,42,0,4,38,15,0,22,11,14,4,30,6,94,54,5,2,46,29,0,0,71,29,0,14,115,33,7,68,18,59,46,131,87,69,41,35,9,26,22,2,68,44,46,121,60,1,1,79,0,60,8,102,95,97,110,82,42,31,0,4,0,0,0,0,14,25,21,9,31,5,12,157,67,16,105,28,72,88,75,12,52,83,21,1,87,129,1,48,92,79,12,12,26,1,71,0,0,10,0,2,0,28,0,107,64,62,41,9,48,2,6,0,1,0,11,30,121,20,7,2,2,6,0,2,1,27,39,73,43,131,110,44,1,0,0,0,4,0,15,0,3,35,69,127,37,11,74,3,106,58,120,121,32,0,31,54,36,0,68,93,2,18,112,70,8,74,18,79,11,40,21,26,36,16,9,23,60,19,73,58,2,48,0,4,54,2,0,8,8,66,23,11,1,44,39,6,160,52,5,21,48,52,27,56,66,3,0,0,2,5,12,4,7,0,36,0,3,6,24,24,14,0,0,12,0,1,0,0,0,20,0,0,50,34,0,45,121,49,53,131

Sequence (864 aa):
GFDYDVVVVGGGFAGATAARECGLQGYRTLLLEARSRLGGRTFTSRFAGQEIELGGTWVHWLQPHVWAEMQRYGLGVVEDPLTNLDKTLIMYNDGIVESISPDEFGKNIRIAFEKLCHDAWEVFPRPHEPMFTERARELDKSSVLDRIKTLGLSRLQQAQINSSYMALYAGETTDKFGLPGVLKLFACGGWNNYDAFMDTETHYRIQGGTIGLINAMLTDSGAEVRMSVPVTAVEQVNGGVKIKTDDDEIITAGVVVMTVPLNTYKHIDFTPALSKGKQRFIKEGQLSKGAKLYVHVKQNLGRVFAFADEQQPLNWVQTRDYSDELGTILSITIARKETIDVNDRDAVTREVQKMMFPGVEVLGTAAYDWTADPFSLGAWAAYGVGQLSRLKDLQAAEGRIVFAGAETSNGWHASIDGAVESGLRAGREVKQLLSGFDYDVVVVGGGFAGATAARECGLQGYRTLLLEARSRLGGRTFTSRFAGQEIELGGTWVHWLQPHVWAEMQRYGLGVVEDPLTNLDKTLIMYNDGIVESISPDEFGKNIRIAFEKLCHDAWEVFPRPHEPMFTERARELDKSSVLDRIKTLGLSRLQQAQINSSYMALYAGETTDKFGLPGVLKLFACGGWNNYDAFMDTETHYRIQGGTIGLINAMLTDSGAEVRMSVPVTAVEQVNGGVVKIKTDDDEIITAGVVVVMTVPLNTYKHIDFTPALSKGKQRFIKEGQLSKGAKLYVHVKQNLGRVFAFADEQQPLNWVQTRDYSDELGTILSITIARKETIDVNDRDAVTREVQKMMFPGVEVLGTAAYDWTADPFSLGAWAAYGVGQLSRLKDLQAAEGRIVFAGAETSNGWHASIDGAVESGLRAGREVKQLLS

Nearest PDB structures (foldseek):
  8dq8-assembly1_A  TM=1.002E+00  e=4.546E-97  Pseudomonas putida S16
  6c71-assembly2_D-2  TM=1.000E+00  e=1.173E-88  Pseudomonas putida S16
  7khn-assembly1_A  TM=9.955E-01  e=5.835E-88  Pseudomonas putida S16
  7kho-assembly2_B  TM=9.913E-01  e=1.733E-87  Pseudomonas putida S16
  7c49-assembly2_B  TM=9.967E-01  e=3.968E-84  Pseudomonas putida S16

InterPro domains:
  IPR001613 Flavin amine oxidase [PR00757] (55-74)
  IPR001613 Flavin amine oxidase [PR00757] (459-476)
  IPR002937 Amine oxidase [PF01593] (64-477)
  IPR006311 Twin-arginine translocation pathway, signal sequence [PS51318] (1-38)
  IPR036188 FAD/NAD(P)-binding domain superfamily [G3DSA:3.50.50.60] (55-477)
  IPR036188 FAD/NAD(P)-binding domain superfamily [SSF51905] (53-479)
  IPR050703 Flavin Monoamine Oxidase [PTHR43563] (53-481)

Organism: Pseudomonas putida (strain DSM 28022 / S16) (NCBI:txid1042876)

Secondary structure (DSSP, 8-state):
--SEEEEEE--SHHHHHHHHHHHHTT--EEEE-SSSSS-TT--EEEETTEEEESS--EE-TTSHHHHHHHHHHT--EEE-S-SS-SEEEEE-TTS-EEEE-HHHHHHHHHHHHHHHTTTHHHH-SSTTSTTSSHHHHHHTTSBHHHHHTTS---HHHHHHHHHHHHHHHTS-GGGBBHHHHHHHHHHTTTSHHHHHHHHHSEEETTHHHHHHHHHHHHH--EEE-S--EEEEEEETTEEEEEETT--EEEEEEEEE-S-GGGGGG-EEESPPPHHHHHHHHH----B-EEEEEEESS---SEEEEE-TTSS--EEEEEEEETTTEEEEEEEESBGGG--TT-HHHHHHHHHHHSTT--EEEEEEE-TTT-TTTSSSS---BTTTGGGHHHHH--BTTEEE-SGGG-SS-TTSHHHHHHHHHHHHHHHHHHH-/--SEEEEEE--SHHHHHHHHHHHHTT--EEEE-SSSSS-TT--EEEETTEEEESS--EE-TTSHHHHHHHHHHT--EEE-S-SS-SEEEEE-TTS-EEEE-HHHHHHHHHHHHHHHTTTHHHH-SSTTSTTSSHHHHHHTTSBHHHHHTTS---HHHHHHHHHHHHHHHTS-GGGBBHHHHHHHHHHTTT-HHHHHHHHHSEEETTHHHHHHHHHHHHH--EEE-S--EEEEEEETTEEEEEETT--EEEEEEEEE-S-GGGGGG-EEESPPPHHHHHHHHH----B-EEEEEEESS---SEEEEE-TTSS--EEEEEEEETTTEEEEEEEESBGGG--TT-HHHHHHHHHHHSTT--EEEEEEE-TTT-TTTSSSS---BTTTGGGHHHHH--BTTEEE-SGGG-SS-TTSHHHHHHHHHHHHHHHHHHH-

Radius of gyration: 27.79 Å; Cα contacts (8 Å, |Δi|>4): 2133; chains: 2; bounding box: 69×69×84 Å

=== Feature glossary ===
Legend for the data blocks above and below:

— What the protein is —

The amino-acid sequence is the protein's primary structure: the linear order of residues from the N-terminus to the C-terminus, written in one-letter code. Everything else here — the 3D coordinates, the secondary structure, the domain annotations — is ultimately a consequence of this string.

Functional annotations link the protein to curated databases. InterPro entries identify conserved domains and families by matching the sequence against member-database signatures (Pfam, PROSITE, CDD, …). Gene Ontology (GO) terms describe molecular function, biological process, and cellular component in a controlled vocabulary. CATH places the structure in a hierarchical fold classification (Class/Architecture/Topology/Homologous-superfamily). The organism is the source species.

— Where its atoms are —

Atomic coordinates in PDBx/mmCIF format — the same representation the Protein Data Bank distributes. Each line of the _atom_site loop places one backbone atom in Cartesian space (units: ångströms, origin: arbitrary).

The six renders are orthographic views along the three Cartesian axes in both directions. Representation (cartoon, sticks, or surface) and color scheme (sequence-rainbow or by-chain) vary across proteins so the training set covers all the common visualization conventions.

— Local backbone conformation —

Eight-state secondary structure (DSSP): H is the canonical α-helix, G the tighter 3₁₀-helix, I the wider π-helix; E/B are β-structure, T and S are turns and bends, and '-' is everything else. DSSP derives these from the pattern of main-chain N–H···O=C hydrogen bonds, not from the sequence.

Three-state secondary structure (P-SEA) collapses the eight DSSP classes into helix (a), strand (b), and coil (c). P-SEA assigns these from Cα geometry alone — distances and angles — without requiring backbone oxygens, so it works on any Cα trace.

φ (phi) and ψ (psi) are the two rotatable backbone dihedrals per residue: φ is the C(i-1)–N–Cα–C torsion, ψ is the N–Cα–C–N(i+1) torsion, both in degrees on (−180°, 180°]. α-helical residues cluster near (−60°, −45°); β-strand residues near (−120°, +130°). A Ramachandran plot is simply a scatter of (φ, ψ) for every residue.

— Global shape and packing —

The geometric summary reports three shape descriptors. Rg (radius of gyration) measures how spread out the Cα atoms are about their centre of mass; compact globular proteins have small Rg, elongated or unfolded ones large. Cα contacts (<8 Å, |i−j|>4) count long-range residue pairs in spatial proximity — high for tightly packed folds, near zero for rods or random coil. The bounding-box extents give the protein's footprint along x, y, z in Å.

SASA measures how much of the protein is reachable by solvent. It is computed by rolling a water-sized probe over the atomic surface and summing the exposed area (Å²). Per-residue SASA distinguishes core (buried, low SASA) from surface (exposed, high SASA) residues; total SASA is a whole-molecule size measure.

Plot images: a contact map (which residues are close in 3D, as an N×N binary image), a Ramachandran scatter (backbone torsion angles, revealing secondary-structure composition at a glance), and — for AlphaFold structures — a PAE heatmap (pairwise prediction confidence).

— Structural neighborhood —

A 3Di character summarizes, for each residue, the relative orientation of the Cα frame of its nearest spatial neighbor. Because it encodes fold topology rather than chemistry, 3Di alignments detect remote structural similarity that sequence alignment misses.

The Foldseek neighbor list gives the closest experimentally determined structures in the PDB, ranked by structural alignment. TM-score near 1 means near-identical fold; near 0.3 means only rough topology match. This is how one finds what a novel AlphaFold prediction most resembles in the solved-structure universe.

— Confidence and disorder —

For AlphaFold models, the B-factor field carries pLDDT — the model's own estimate of local accuracy on a 0–100 scale. Regions with pLDDT<50 should be treated as essentially unmodeled; they often correspond to intrinsically disordered segments.

Crystallographic B-factors measure how much each atom's electron density is smeared out, in Å². They rise in mobile loops and surface residues and fall in the buried interior. In AlphaFold models this column is repurposed to hold pLDDT instead.

Predicted Aligned Error (PAE) is an AlphaFold confidence matrix: entry (i, j) is the expected error in the position of residue j, in ångströms, when the prediction is superimposed on the true structure at residue i. Low PAE within a block of residues means that block is internally rigid and well-predicted; high PAE between two blocks means their relative placement is uncertain even if each block individually is confident.